Protein AF-A0A1W9W4S3-F1 (afdb_monomer)

Sequence (908 aa):
MMPVIQIVIPLYAILMWLYPSHFRHEFEMEMRDVFAEMVTNSAKDGYHALMIVCLRELWDLPKTLIREYWSSFNQHDIIFKGDNIMQFLADIQSGYNDPARLEELYQTARKANRLTEFKADLHACYQSASDNLLYTAWHYRLQADEQESERSKVNWKLAIPLAVITGLIFWLMTFEELSMTFSDGTPYLFPLWGIVGGIFVIAFLTIARKFQPVGQTSSTSMNGQDVRSTNKRAIAVIVGLVVLSLYAMIFAVIPHDRNYRNLIIPHLPLLAWIGVGISILGLRSYAKESFAFVVKSIELFILAGIYLIGGGVFIGITNGLFSTINVRIPQKIGLLLVAGGFGLVIILAVASAYNPLVKTTEQNFQHGLSKLISTMMRLLLPLTLMVLVIFTIFIIQPKNFWIPFSDRDALIVYNGMLFAIILLLMGAIPMYANDLSFDMRKMLRIGIMAVATLTILVSLYAMSATLYRTYLGTITMNRMAVIGWNTINISILAVLIYKQFRYGQEKWIESAQYAFGMGMYGYITWTVFVIVCTPFLFGNGFAEGWQKSYQRAAVPIATPMSDGGDPSTEGEGEVEDSRPVVRPTATPAVLTELPEGCPPNCQGIDLTGAYLYDANFEFANLARANLRNADLRHANLHNANLRLADLRGTNLENADMRGATFHESQIDHNTQLGTNLILWQIVNQNAEQRYLSRAVNLVEADLHGVNLRGADLSHVSLQKANLSSADLSGVNLNHVSLHETYIDEKTQIDDKWLLVWQIVNEGKSGRDLQGMDLSQTDLSNANLSNADLRRAILTDTNLSHANLYGADLRGAILAGPDSYNNREHIANLTHANLAGVKIDDTTQIDDKWRLVWEVVNHGAVGRDLSGKDLRQADMHAVDFSGALLIGTNLSGANLKDANLSNADLNGA

Nearest PDB structures (foldseek):
  4yc5-assembly1_A  TM=4.808E-01  e=1.623E-10  synthetic construct
  5dqa-assembly3_C-2  TM=3.385E-01  e=3.953E-11  synthetic construct
  5dns-assembly2_B-3  TM=3.697E-01  e=1.173E-08  synthetic construct
  5dqa-assembly1_B-2  TM=2.474E-01  e=5.626E-11  synthetic construct
  6uv7-assembly1_A  TM=7.829E-01  e=1.180E-03  Nostoc sp. PCC 7120 = FACHB-418

Foldseek 3Di:
DVVVVVPVVVVVVVVVVPDDPVPVPVVVVVVVVVVVVVVVVCPVPPPPDVVVVVCVVVDPDDPPVVVVVVVVVVPPPDDDDDDDDPQVLVQCVVCLPPLVSLVVSCVVCVVVVNNVRNLVSLVVVCVVCVVRPSSVVVNVVVVVVVCVVVAAPQPCVLLQVLLLVLLVVLLVQPDPVNFDAAPVRHGLCLLCNLLSLLLSQLVSLLVVQVPPDPPDDDVFFDDPVLSVVLNVLSVVLNVVLVVLVVLLSVLLNPNPPPPSVVLSSVLSNVSSVLSSVCSQANPDHALLLLLLSLLLVVQLVVQLVVQVVVLVVVLVVVCVVCVVVVHDDDPSVNSSSNRSSSSSSSSVSCSVQPDSGGGSLPGDCCDDSNVVQLVVLQVCLVVLLVVLVVVVVQCPPPVNVCCLLPDVVVLVVLLVVLVVLVSSLSSPQDSDPPSDDPVVLVVSLVSSLSSLVSSLVSLVSSLVSLVSCVVVDPDGLVSVLSNLSSVLSNQLSVQLNVQCVVVDSPCSRVSNSNSVSVSSVSVNVSSSCSSPVVCVCPVPCVSVVVVVVVVVVDDDDDDDDDDDDDDDDDDDDDDDDDDDDPDPPDDPPQCQDDPPPQVAELDLAEQALYEQDQHEHANHEPDNYENHLYECDQYECHLYEPHQYEQELYEHFQYENENYEHHNYHYDQNRHQFDPCVVVVVPPPDDDPDPQPRTHEHAQYECALAEQALHECDSYENALYEQELYECHNYHDQLYDLHNYHYDPNYHHDPLVVVLNCQRYVQDEAAECALHECDREECDCGAHANYECANYEQWNYEPALYEPHLYEQELYAQADPCCVPPVRTGYHCQNYHLENYDYDPNGHHDPLVVVLNCCQHPAQALHEQDCAENDRYACALGENANYEHALYHHHNYRCHNYHCHNYHNHND

Solvent-accessible surface area (backbone atoms only — not comparable to full-atom values): 48320 Å² total; per-residue (Å²): 115,71,74,57,56,71,50,48,56,61,50,48,57,52,52,66,70,73,52,66,82,87,58,53,64,64,54,53,52,59,51,50,54,58,50,54,55,50,56,67,63,52,73,80,71,84,73,65,73,66,56,57,56,52,43,56,79,74,46,94,69,72,74,67,65,58,55,61,57,56,61,65,59,77,74,75,84,85,84,88,78,85,90,79,84,84,56,51,45,62,59,52,60,73,31,73,88,36,69,67,56,50,51,51,51,50,54,50,26,53,77,68,72,40,46,67,57,46,49,52,32,48,47,52,49,24,72,75,39,68,85,38,65,65,43,47,53,48,51,53,49,53,52,51,51,50,60,57,67,73,64,67,84,60,60,56,88,58,40,54,61,53,12,51,52,40,4,52,51,40,29,54,51,66,35,66,95,77,25,64,56,44,101,84,68,50,45,66,50,55,54,46,53,33,42,56,53,25,48,53,45,44,48,50,44,52,53,60,50,71,68,59,70,92,84,74,83,55,99,65,51,68,51,75,67,57,53,55,54,33,48,55,40,36,53,53,38,49,53,50,52,52,53,52,48,53,54,45,47,59,56,44,66,42,90,88,33,69,66,60,37,65,56,43,46,71,45,34,36,51,51,18,51,49,38,42,48,38,26,73,63,42,93,87,54,56,30,60,44,45,29,34,45,51,52,51,46,53,48,36,53,50,45,30,48,53,50,48,51,54,49,51,51,52,52,50,51,48,54,51,54,34,51,73,72,73,45,82,79,53,67,74,58,53,42,35,57,53,38,15,45,54,31,25,35,60,37,50,23,44,51,74,74,53,68,66,58,43,52,56,70,70,53,85,56,82,52,70,68,43,32,51,50,30,51,49,29,49,65,45,44,64,56,50,38,51,51,52,50,53,48,52,59,53,41,72,36,82,86,47,54,52,46,51,62,74,38,67,67,53,46,52,54,52,55,53,48,53,55,52,50,53,51,34,54,57,38,41,55,68,93,52,85,84,81,54,57,73,67,57,52,53,53,50,52,53,50,53,50,52,41,44,53,54,47,42,54,54,47,52,54,55,47,49,28,53,48,50,48,38,70,79,46,73,81,43,73,68,58,52,53,51,51,53,55,50,51,47,53,43,49,28,43,49,48,27,52,54,41,40,68,73,54,41,84,87,46,38,60,63,41,41,38,35,24,57,18,52,40,49,58,50,54,53,54,47,53,52,42,57,62,65,46,44,60,58,53,67,67,67,54,50,58,58,56,56,50,63,53,47,72,74,65,65,75,84,81,81,79,84,83,86,86,84,89,87,90,86,79,90,79,93,85,90,82,93,84,91,78,84,85,74,78,81,89,59,80,80,66,70,41,73,62,81,63,93,66,31,81,54,56,29,59,56,38,83,39,49,49,16,61,36,61,62,35,81,35,61,57,15,31,31,31,42,16,34,31,32,46,12,35,31,32,45,13,34,30,34,46,13,33,31,34,46,14,34,37,38,40,16,32,32,31,44,17,39,32,34,46,16,34,31,37,56,19,43,48,33,60,62,24,34,42,33,74,76,59,81,66,59,61,79,74,52,92,79,65,85,91,68,86,73,88,62,47,16,33,32,36,49,14,36,34,37,46,20,43,36,48,45,19,48,40,36,52,21,38,35,37,44,14,32,38,30,43,12,34,37,44,70,41,40,55,44,51,24,37,53,43,66,43,41,70,44,98,63,33,40,60,45,70,63,58,50,49,52,36,48,44,51,59,67,53,59,58,52,45,85,39,62,57,39,77,45,50,32,30,48,40,50,60,17,38,39,27,45,16,35,31,33,43,14,34,29,32,41,14,33,33,31,49,12,36,31,38,47,13,32,35,39,43,12,33,27,29,44,96,62,41,91,83,44,85,83,33,44,40,39,54,47,42,20,38,49,44,62,45,42,72,48,95,63,32,35,62,51,71,53,60,49,51,49,38,48,34,52,65,72,36,32,64,58,35,82,43,54,62,38,71,47,52,28,33,52,37,61,58,26,41,30,35,42,12,35,28,38,45,14,39,50,62,75,35,40,57,58,77,37,39,58,58,76,37,41,57,60,72,69

Mean predicted aligned error: 20.85 Å

Secondary structure (DSSP, 8-state):
-HHHHHHHHHHHHHHHHHS-TTSHHHHHHHHHHHHHHHHHHGGGS---HHHHHHHHHHS---HHHHHHHHHHHTTSS----------HHHHHHHTTT-HHHHHHHHHHHHHTT-HHHHHHHHHHHHHH-TT-HHHHHHHHHHHHHHHHHTS----HHHHHHHHHHHHHHHHHTT-GGG-PBPTTS-BTTGGGHHHHHHHHHHHHHHHHHHT--TT---TTSPPHHHHHHHHHHHHHHHHHHHHHHHHHHHHHTSTT-HHHHHHHHHHHHHHHHHHHHHHHH-SS--HHHHHHHHHHHHHHHHHHHHHHHHHHHHHHHHHHHHHHTTPPPPHHHHHIIIIIHHHHHHHHHHHHH--TTS-GGGS--SSHHHHHHHHHHHHHHHHHHHHHHHHHHHHHSTTTTTHHHH-HHHHHHHHHHHHHHHHHHHHHS-SSGGGS-HHHHHHHHHHHHHHHHHHHHHHHHHHHHHHHHHHHS---HHHHHHHHHHHHHHHHHHHHHHHHHHHTTTSHHHHHHHHHHHHHHHHHHHHHHHHHHHHHHHHSSHHHHHHHHHTTT----PPPP-------------------------------SPPTTTTTB-TT-B-TT-B-TT-B-TT-B-TT-B-TT-B-TT-B-TT-B-TT-B-TT-B-TT-B-TT-B-TT-B--TT-B-S--HHHHHHH-TT-TT-TTTTS-B-TT-B-TT-B-TT-B-TT-B-TT-B-TT-EETT-B-TT-B-TT-B--TT-EE-HHHHHHHHHHHH--SS-B-TT-B-TT-B-TT-B-TT-B-TT-B-TT-B-TT-B-TT-B-TT-BSB-TTTTT-TTSB-B-TT-B-TT-B--TT-B--HHHHHHHHHHHH--TT-B-TT-B-TT-B-TT-B-TT-B-TT-B-TT-B-TT-B-TT-B-TT-

pLDDT: mean 75.98, std 19.8, range [22.36, 97.19]

Structure (mmCIF, N/CA/C/O backbone):
data_AF-A0A1W9W4S3-F1
#
_entry.id   AF-A0A1W9W4S3-F1
#
loop_
_atom_site.group_PDB
_atom_site.id
_atom_site.type_symbol
_atom_site.label_atom_id
_atom_site.label_alt_id
_atom_site.label_comp_id
_atom_site.label_asym_id
_atom_site.label_entity_id
_atom_site.label_seq_id
_atom_site.pdbx_PDB_ins_code
_atom_site.Cartn_x
_atom_site.Cartn_y
_atom_site.Cartn_z
_atom_site.occupancy
_atom_site.B_iso_or_equiv
_atom_site.auth_seq_id
_atom_site.auth_comp_id
_atom_site.auth_asym_id
_atom_site.auth_atom_id
_atom_site.pdbx_PDB_model_num
ATOM 1 N N . MET A 1 1 ? 19.882 -32.090 31.567 1.00 41.56 1 MET A N 1
ATOM 2 C CA . MET A 1 1 ? 19.699 -33.261 30.675 1.00 41.56 1 MET A CA 1
ATOM 3 C C . MET A 1 1 ? 18.283 -33.412 30.101 1.00 41.56 1 MET A C 1
ATOM 5 O O . MET A 1 1 ? 18.171 -33.811 28.952 1.00 41.56 1 MET A O 1
ATOM 9 N N . MET A 1 2 ? 17.208 -33.039 30.813 1.00 28.84 2 MET A N 1
ATOM 10 C CA . MET A 1 2 ? 15.819 -33.096 30.297 1.00 28.84 2 MET A CA 1
ATOM 11 C C . MET A 1 2 ? 15.535 -32.332 28.973 1.00 28.84 2 MET A C 1
ATOM 13 O O . MET A 1 2 ? 14.768 -32.853 28.166 1.00 28.84 2 MET A O 1
ATOM 17 N N . PRO A 1 3 ? 16.157 -31.163 28.684 1.00 42.09 3 PRO A N 1
ATOM 18 C CA . PRO A 1 3 ? 15.907 -30.440 27.429 1.00 42.09 3 PRO A CA 1
ATOM 19 C C . PRO A 1 3 ? 16.461 -31.154 26.190 1.00 42.09 3 PRO A C 1
ATOM 21 O O . PRO A 1 3 ? 15.891 -31.058 25.112 1.00 42.09 3 PRO A O 1
ATOM 24 N N . VAL A 1 4 ? 17.556 -31.905 26.346 1.00 37.12 4 VAL A N 1
ATOM 25 C CA . VAL A 1 4 ? 18.219 -32.607 25.236 1.00 37.12 4 VAL A CA 1
ATOM 26 C C . VAL A 1 4 ? 17.385 -33.815 24.801 1.00 37.12 4 VAL A C 1
ATOM 28 O O . VAL A 1 4 ? 17.177 -34.032 23.614 1.00 37.12 4 VAL A O 1
ATOM 31 N N . ILE A 1 5 ? 16.794 -34.544 25.751 1.00 40.75 5 ILE A N 1
ATOM 32 C CA . ILE A 1 5 ? 15.990 -35.747 25.478 1.00 40.75 5 ILE A CA 1
ATOM 33 C C . ILE A 1 5 ? 14.654 -35.404 24.785 1.00 40.75 5 ILE A C 1
ATOM 35 O O . ILE A 1 5 ? 14.216 -36.137 23.901 1.00 40.75 5 ILE A O 1
ATOM 39 N N . GLN A 1 6 ? 14.032 -34.264 25.120 1.00 42.81 6 GLN A N 1
ATOM 40 C CA . GLN A 1 6 ? 12.791 -33.800 24.474 1.00 42.81 6 GLN A CA 1
ATOM 41 C C . GLN A 1 6 ? 12.985 -33.333 23.024 1.00 42.81 6 GLN A C 1
ATOM 43 O O . GLN A 1 6 ? 12.017 -33.297 22.268 1.00 42.81 6 GLN A O 1
ATOM 48 N N . ILE A 1 7 ? 14.217 -33.001 22.633 1.00 42.34 7 ILE A N 1
ATOM 49 C CA . ILE A 1 7 ? 14.563 -32.583 21.269 1.00 42.34 7 ILE A CA 1
ATOM 50 C C . ILE A 1 7 ? 15.060 -33.780 20.452 1.00 42.34 7 ILE A C 1
ATOM 52 O O . ILE A 1 7 ? 14.670 -33.937 19.299 1.00 42.34 7 ILE A O 1
ATOM 56 N N . VAL A 1 8 ? 15.869 -34.659 21.048 1.00 44.59 8 VAL A N 1
ATOM 57 C CA . VAL A 1 8 ? 16.523 -35.767 20.336 1.00 44.59 8 VAL A CA 1
ATOM 58 C C . VAL A 1 8 ? 15.534 -36.854 19.902 1.00 44.59 8 VAL A C 1
ATOM 60 O O . VAL A 1 8 ? 15.685 -37.384 18.809 1.00 44.59 8 VAL A O 1
ATOM 63 N N . ILE A 1 9 ? 14.488 -37.156 20.682 1.00 46.19 9 ILE A N 1
ATOM 64 C CA . ILE A 1 9 ? 13.531 -38.232 20.346 1.00 46.19 9 ILE A CA 1
ATOM 65 C C . ILE A 1 9 ? 12.656 -37.889 19.118 1.00 46.19 9 ILE A C 1
ATOM 67 O O . ILE A 1 9 ? 12.573 -38.714 18.204 1.00 46.19 9 ILE A O 1
ATOM 71 N N . PRO A 1 10 ? 12.045 -36.690 19.013 1.00 44.81 10 PRO A N 1
ATOM 72 C CA . PRO A 1 10 ? 11.339 -36.288 17.795 1.00 44.81 10 PRO A CA 1
ATOM 73 C C . PRO A 1 10 ? 12.281 -36.130 16.597 1.00 44.81 10 PRO A C 1
ATOM 75 O O . PRO A 1 10 ? 11.927 -36.524 15.489 1.00 44.81 10 PRO A O 1
ATOM 78 N N . LEU A 1 11 ? 13.493 -35.600 16.814 1.00 41.50 11 LEU A N 1
ATOM 79 C CA . LEU A 1 11 ? 14.495 -35.430 15.759 1.00 41.50 11 LEU A CA 1
ATOM 80 C C . LEU A 1 11 ? 14.971 -36.786 15.207 1.00 41.50 11 LEU A C 1
ATOM 82 O O . LEU A 1 11 ? 15.118 -36.926 13.999 1.00 41.50 11 LEU A O 1
ATOM 86 N N . TYR A 1 12 ? 15.125 -37.801 16.065 1.00 47.56 12 TYR A N 1
ATOM 87 C CA . TYR A 1 12 ? 15.447 -39.183 15.689 1.00 47.56 12 TYR A CA 1
ATOM 88 C C . TYR A 1 12 ? 14.329 -39.832 14.861 1.00 47.56 12 TYR A C 1
ATOM 90 O O . TYR A 1 12 ? 14.602 -40.440 13.828 1.00 47.56 12 TYR A O 1
ATOM 98 N N . ALA A 1 13 ? 13.063 -39.637 15.249 1.00 50.16 13 ALA A N 1
ATOM 99 C CA . ALA A 1 13 ? 11.910 -40.128 14.489 1.00 50.16 13 ALA A CA 1
ATOM 100 C C . ALA A 1 13 ? 11.792 -39.462 13.103 1.00 50.16 13 ALA A C 1
ATOM 102 O O . ALA A 1 13 ? 11.450 -40.120 12.121 1.00 50.16 13 ALA A O 1
ATOM 103 N N . ILE A 1 14 ? 12.125 -38.171 13.012 1.00 46.53 14 ILE A N 1
ATOM 104 C CA . ILE A 1 14 ? 12.140 -37.405 11.758 1.00 46.53 14 ILE A CA 1
ATOM 105 C C . ILE A 1 14 ? 13.328 -37.819 10.869 1.00 46.53 14 ILE A C 1
ATOM 107 O O . ILE A 1 14 ? 13.152 -38.010 9.667 1.00 46.53 14 ILE A O 1
ATOM 111 N N . LEU A 1 15 ? 14.517 -38.035 11.443 1.00 43.41 15 LEU A N 1
ATOM 112 C CA . LEU A 1 15 ? 15.711 -38.505 10.723 1.00 43.41 15 LEU A CA 1
ATOM 113 C C . LEU A 1 15 ? 15.539 -39.934 10.182 1.00 43.41 15 LEU A C 1
ATOM 115 O O . LEU A 1 15 ? 15.899 -40.200 9.036 1.00 43.41 15 LEU A O 1
ATOM 119 N N . MET A 1 16 ? 14.906 -40.828 10.948 1.00 47.41 16 MET A N 1
ATOM 120 C CA . MET A 1 16 ? 14.548 -42.186 10.508 1.00 47.41 16 MET A CA 1
ATOM 121 C C . MET A 1 16 ? 13.532 -42.193 9.354 1.00 47.41 16 MET A C 1
ATOM 123 O O . MET A 1 16 ? 13.544 -43.114 8.532 1.00 47.41 16 MET A O 1
ATOM 127 N N . TRP A 1 17 ? 12.669 -41.174 9.269 1.00 48.06 17 TRP A N 1
ATOM 128 C CA . TRP A 1 17 ? 11.687 -41.019 8.190 1.00 48.06 17 TRP A CA 1
ATOM 129 C C . TRP A 1 17 ? 12.293 -40.440 6.898 1.00 48.06 17 TRP A C 1
ATOM 131 O O . TRP A 1 17 ? 11.818 -40.761 5.813 1.00 48.06 17 TRP A O 1
ATOM 141 N N . LEU A 1 18 ? 13.366 -39.646 7.000 1.00 41.56 18 LEU A N 1
ATOM 142 C CA . LEU A 1 18 ? 14.014 -38.973 5.864 1.00 41.56 18 LEU A CA 1
ATOM 143 C C . LEU A 1 18 ? 15.120 -39.794 5.162 1.00 41.56 18 LEU A C 1
ATOM 145 O O . LEU A 1 18 ? 15.451 -39.474 4.022 1.00 41.56 18 LEU A O 1
ATOM 149 N N . TYR A 1 19 ? 15.691 -40.834 5.789 1.00 47.09 19 TYR A N 1
ATOM 150 C CA . TYR A 1 19 ? 16.820 -41.601 5.221 1.00 47.09 19 TYR A CA 1
ATOM 151 C C . TYR A 1 19 ? 16.412 -42.886 4.455 1.00 47.09 19 TYR A C 1
ATOM 153 O O . TYR A 1 19 ? 15.537 -43.626 4.917 1.00 47.09 19 TYR A O 1
ATOM 161 N N . PRO A 1 20 ? 17.081 -43.223 3.327 1.00 51.09 20 PRO A N 1
ATOM 162 C CA . PRO A 1 20 ? 16.894 -44.489 2.609 1.00 51.09 20 PRO A CA 1
ATOM 163 C C . PRO A 1 20 ? 17.232 -45.730 3.457 1.00 51.09 20 PRO A C 1
ATOM 165 O O . PRO A 1 20 ? 18.168 -45.725 4.256 1.00 51.09 20 PRO A O 1
ATOM 168 N N . SER A 1 21 ? 16.505 -46.833 3.244 1.00 55.88 21 SER A N 1
ATOM 169 C CA . SER A 1 21 ? 16.501 -48.037 4.100 1.00 55.88 21 SER A CA 1
ATOM 170 C C . SER A 1 21 ? 17.853 -48.734 4.320 1.00 55.88 21 SER A C 1
ATOM 172 O O . SER A 1 21 ? 18.000 -49.441 5.313 1.00 55.88 21 SER A O 1
ATOM 174 N N . HIS A 1 22 ? 18.842 -48.534 3.447 1.00 53.22 22 HIS A N 1
ATOM 175 C CA . HIS A 1 22 ? 20.157 -49.180 3.532 1.00 53.22 22 HIS A CA 1
ATOM 176 C C . HIS A 1 22 ? 21.131 -48.499 4.513 1.00 53.22 22 HIS A C 1
ATOM 178 O O . HIS A 1 22 ? 22.093 -49.138 4.920 1.00 53.22 22 HIS A O 1
ATOM 184 N N . PHE A 1 23 ? 20.860 -47.262 4.955 1.00 47.19 23 PHE A N 1
ATOM 185 C CA . PHE A 1 23 ? 21.685 -46.541 5.943 1.00 47.19 23 PHE A CA 1
ATOM 186 C C . PHE A 1 23 ? 21.201 -46.685 7.400 1.00 47.19 23 PHE A C 1
ATOM 188 O O . PHE A 1 23 ? 21.887 -46.248 8.321 1.00 47.19 23 PHE A O 1
ATOM 195 N N . ARG A 1 24 ? 20.035 -47.309 7.648 1.00 55.25 24 ARG A N 1
ATOM 196 C CA . ARG A 1 24 ? 19.474 -47.433 9.012 1.00 55.25 24 ARG A CA 1
ATOM 197 C C . ARG A 1 24 ? 20.296 -48.330 9.936 1.00 55.25 24 ARG A C 1
ATOM 199 O O . ARG A 1 24 ? 20.345 -48.067 11.128 1.00 55.25 24 ARG A O 1
ATOM 206 N N . HIS A 1 25 ? 20.932 -49.370 9.401 1.00 54.03 25 HIS A N 1
ATOM 207 C CA . HIS A 1 25 ? 21.524 -50.420 10.232 1.00 54.03 25 HIS A CA 1
ATOM 208 C C . HIS A 1 25 ? 22.895 -50.042 10.820 1.00 54.03 25 HIS A C 1
ATOM 210 O O . HIS A 1 25 ? 23.175 -50.373 11.968 1.00 54.03 25 HIS A O 1
ATOM 216 N N . GLU A 1 26 ? 23.726 -49.302 10.075 1.00 52.53 26 GLU A N 1
ATOM 217 C CA . GLU A 1 26 ? 24.986 -48.748 10.603 1.00 52.53 26 GLU A CA 1
ATOM 218 C C . GLU A 1 26 ? 24.724 -47.662 11.655 1.00 52.53 26 GLU A C 1
ATOM 220 O O . GLU A 1 26 ? 25.333 -47.675 12.723 1.00 52.53 26 GLU A O 1
ATOM 225 N N . PHE A 1 27 ? 23.746 -46.784 11.404 1.00 50.78 27 PHE A N 1
ATOM 226 C CA . PHE A 1 27 ? 23.392 -45.696 12.320 1.00 50.78 27 PHE A CA 1
ATOM 227 C C . PHE A 1 27 ? 22.728 -46.195 13.620 1.00 50.78 27 PHE A C 1
ATOM 229 O O . PHE A 1 27 ? 22.948 -45.628 14.691 1.00 50.78 27 PHE A O 1
ATOM 236 N N . GLU A 1 28 ? 21.947 -47.283 13.560 1.00 53.88 28 GLU A N 1
ATOM 237 C CA . GLU A 1 28 ? 21.389 -47.947 14.749 1.00 53.88 28 GLU A CA 1
ATOM 238 C C . GLU A 1 28 ? 22.474 -48.546 15.655 1.00 53.88 28 GLU A C 1
ATOM 240 O O . GLU A 1 28 ? 22.316 -48.520 16.876 1.00 53.88 28 GLU A O 1
ATOM 245 N N . MET A 1 29 ? 23.571 -49.065 15.089 1.00 53.41 29 MET A N 1
ATOM 246 C CA . MET A 1 29 ? 24.669 -49.634 15.878 1.00 53.41 29 MET A CA 1
ATOM 247 C C . MET A 1 29 ? 25.484 -48.553 16.597 1.00 53.41 29 MET A C 1
ATOM 249 O O . MET A 1 29 ? 25.674 -48.668 17.807 1.00 53.41 29 MET A O 1
ATOM 253 N N . GLU A 1 30 ? 25.878 -47.474 15.911 1.00 48.91 30 GLU A N 1
ATOM 254 C CA . GLU A 1 30 ? 26.620 -46.362 16.537 1.00 48.91 30 GLU A CA 1
ATOM 255 C C . GLU A 1 30 ? 25.823 -45.687 17.664 1.00 48.91 30 GLU A C 1
ATOM 257 O O . GLU A 1 30 ? 26.357 -45.397 18.735 1.00 48.91 30 GLU A O 1
ATOM 262 N N . MET A 1 31 ? 24.517 -45.480 17.470 1.00 46.91 31 MET A N 1
ATOM 263 C CA . MET A 1 31 ? 23.669 -44.846 18.486 1.00 46.91 31 MET A CA 1
ATOM 264 C C . MET A 1 31 ? 23.434 -45.740 19.707 1.00 46.91 31 MET A C 1
ATOM 266 O O . MET A 1 31 ? 23.244 -45.227 20.813 1.00 46.91 31 MET A O 1
ATOM 270 N N . ARG A 1 32 ? 23.463 -47.067 19.544 1.00 51.47 32 ARG A N 1
ATOM 271 C CA . ARG A 1 32 ? 23.285 -48.018 20.648 1.00 51.47 32 ARG A CA 1
ATOM 272 C C . ARG A 1 32 ? 24.457 -47.977 21.628 1.00 51.47 32 ARG A C 1
ATOM 274 O O . ARG A 1 32 ? 24.219 -48.024 22.835 1.00 51.47 32 ARG A O 1
ATOM 281 N N . ASP A 1 33 ? 25.677 -47.813 21.126 1.00 50.28 33 ASP A N 1
ATOM 282 C CA . ASP A 1 33 ? 26.883 -47.705 21.954 1.00 50.28 33 ASP A CA 1
ATOM 283 C C . ASP A 1 33 ? 26.945 -46.359 22.695 1.00 50.28 33 ASP A C 1
ATOM 285 O O . ASP A 1 33 ? 27.184 -46.330 23.905 1.00 50.28 33 ASP A O 1
ATOM 289 N N . VAL A 1 34 ? 26.585 -45.256 22.026 1.00 48.59 34 VAL A N 1
ATOM 290 C CA . VAL A 1 34 ? 26.483 -43.920 22.652 1.00 48.59 34 VAL A CA 1
ATOM 291 C C . VAL A 1 34 ? 25.423 -43.894 23.764 1.00 48.59 34 VAL A C 1
ATOM 293 O O . VAL A 1 34 ? 25.631 -43.303 24.828 1.00 48.59 34 VAL A O 1
ATOM 296 N N . PHE A 1 35 ? 24.282 -44.560 23.562 1.00 49.28 35 PHE A N 1
ATOM 297 C CA . PHE A 1 35 ? 23.238 -44.658 24.587 1.00 49.28 35 PHE A CA 1
ATOM 298 C C . PHE A 1 35 ? 23.622 -45.593 25.741 1.00 49.28 35 PHE A C 1
ATOM 300 O O . PHE A 1 35 ? 23.278 -45.300 26.889 1.00 49.28 35 PHE A O 1
ATOM 307 N N . ALA A 1 36 ? 24.357 -46.678 25.477 1.00 48.75 36 ALA A N 1
ATOM 308 C CA . ALA A 1 36 ? 24.876 -47.560 26.521 1.00 48.75 36 ALA A CA 1
ATOM 309 C C . ALA A 1 36 ? 25.869 -46.830 27.446 1.00 48.75 36 ALA A C 1
ATOM 311 O O . ALA A 1 36 ? 25.821 -47.021 28.663 1.00 48.75 36 ALA A O 1
ATOM 312 N N . GLU A 1 37 ? 26.700 -45.943 26.892 1.00 48.31 37 GLU A N 1
ATOM 313 C CA . GLU A 1 37 ? 27.645 -45.102 27.638 1.00 48.31 37 GLU A CA 1
ATOM 314 C C . GLU A 1 37 ? 26.952 -43.966 28.425 1.00 48.31 37 GLU A C 1
ATOM 316 O O . GLU A 1 37 ? 27.364 -43.607 29.533 1.00 48.31 37 GLU A O 1
ATOM 321 N N . MET A 1 38 ? 25.841 -43.423 27.911 1.00 44.66 38 MET A N 1
ATOM 322 C CA . MET A 1 38 ? 25.015 -42.455 28.649 1.00 44.66 38 MET A CA 1
ATOM 323 C C . MET A 1 38 ? 24.297 -43.078 29.855 1.00 44.66 38 MET A C 1
ATOM 325 O O . MET A 1 38 ? 24.199 -42.437 30.905 1.00 44.66 38 MET A O 1
ATOM 329 N N . VAL A 1 39 ? 23.803 -44.313 29.728 1.00 48.69 39 VAL A N 1
ATOM 330 C CA . VAL A 1 39 ? 23.065 -45.012 30.797 1.00 48.69 39 VAL A CA 1
ATOM 331 C C . VAL A 1 39 ? 23.985 -45.410 31.955 1.00 48.69 39 VAL A C 1
ATOM 333 O O . VAL A 1 39 ? 23.594 -45.290 33.118 1.00 48.69 39 VAL A O 1
ATOM 336 N N . THR A 1 40 ? 25.224 -45.826 31.678 1.00 49.72 40 THR A N 1
ATOM 337 C CA . THR A 1 40 ? 26.224 -46.102 32.725 1.00 49.72 40 THR A CA 1
ATOM 338 C C . THR A 1 40 ? 26.670 -44.835 33.453 1.00 49.72 40 THR A C 1
ATOM 340 O O . THR A 1 40 ? 26.860 -44.873 34.670 1.00 49.72 40 THR A O 1
ATOM 343 N N . ASN A 1 41 ? 26.756 -43.694 32.762 1.00 44.56 41 ASN A N 1
ATOM 344 C CA . ASN A 1 41 ? 27.121 -42.418 33.383 1.00 44.56 41 ASN A CA 1
ATOM 345 C C . ASN A 1 41 ? 25.985 -41.773 34.203 1.00 44.56 41 ASN A C 1
ATOM 347 O O . ASN A 1 41 ? 26.264 -41.125 35.212 1.00 44.56 41 ASN A O 1
ATOM 351 N N . SER A 1 42 ? 24.709 -41.981 33.853 1.00 44.50 42 SER A N 1
ATOM 352 C CA . SER A 1 42 ? 23.575 -41.395 34.594 1.00 44.50 42 SER A CA 1
ATOM 353 C C . SER A 1 42 ? 23.188 -42.150 35.873 1.00 44.50 42 SER A C 1
ATOM 355 O O . SER A 1 42 ? 22.324 -41.690 36.619 1.00 44.50 42 SER A O 1
ATOM 357 N N . ALA A 1 43 ? 23.797 -43.310 36.146 1.00 41.28 43 ALA A N 1
ATOM 358 C CA . ALA A 1 43 ? 23.518 -44.123 37.333 1.00 41.28 43 ALA A CA 1
ATOM 359 C C . ALA A 1 43 ? 23.939 -43.456 38.664 1.00 41.28 43 ALA A C 1
ATOM 361 O O . ALA A 1 43 ? 23.642 -43.993 39.729 1.00 41.28 43 ALA A O 1
ATOM 362 N N . LYS A 1 44 ? 24.594 -42.285 38.623 1.00 43.69 44 LYS A N 1
ATOM 363 C CA . LYS A 1 44 ? 25.015 -41.517 39.808 1.00 43.69 44 LYS A CA 1
ATOM 364 C C . LYS A 1 44 ? 24.039 -40.417 40.265 1.00 43.69 44 LYS A C 1
ATOM 366 O O . LYS A 1 44 ? 24.156 -39.996 41.409 1.00 43.69 44 LYS A O 1
ATOM 371 N N . ASP A 1 45 ? 23.050 -40.018 39.453 1.00 38.69 45 ASP A N 1
ATOM 372 C CA . ASP A 1 45 ? 22.290 -38.765 39.677 1.00 38.69 45 ASP A CA 1
ATOM 373 C C . ASP A 1 45 ? 20.768 -38.918 39.919 1.00 38.69 45 ASP A C 1
ATOM 375 O O . ASP A 1 45 ? 20.017 -37.952 39.807 1.00 38.69 45 ASP A O 1
ATOM 379 N N . GLY A 1 46 ? 20.268 -40.100 40.294 1.00 43.06 46 GLY A N 1
ATOM 380 C CA . GLY A 1 46 ? 18.946 -40.213 40.939 1.00 43.06 46 GLY A CA 1
ATOM 381 C C . GLY A 1 46 ? 17.695 -39.988 40.066 1.00 43.06 46 GLY A C 1
ATOM 382 O O . GLY A 1 46 ? 16.611 -39.774 40.605 1.00 43.06 46 GLY A O 1
ATOM 383 N N . TYR A 1 47 ? 17.777 -40.083 38.735 1.00 48.00 47 TYR A N 1
ATOM 384 C CA . TYR A 1 47 ? 16.615 -39.973 37.830 1.00 48.00 47 TYR A CA 1
ATOM 385 C C . TYR A 1 47 ? 16.192 -41.341 37.266 1.00 48.00 47 TYR A C 1
ATOM 387 O O . TYR A 1 47 ? 16.456 -41.653 36.107 1.00 48.00 47 TYR A O 1
ATOM 395 N N . HIS A 1 48 ? 15.531 -42.183 38.069 1.00 47.47 48 HIS A N 1
ATOM 396 C CA . HIS A 1 48 ? 15.357 -43.606 37.718 1.00 47.47 48 HIS A CA 1
ATOM 397 C C . HIS A 1 48 ? 13.984 -44.014 37.142 1.00 47.47 48 HIS A C 1
ATOM 399 O O . HIS A 1 48 ? 13.916 -44.968 36.371 1.00 47.47 48 HIS A O 1
ATOM 405 N N . ALA A 1 49 ? 12.886 -43.305 37.429 1.00 40.19 49 ALA A N 1
ATOM 406 C CA . ALA A 1 49 ? 11.546 -43.803 37.076 1.00 40.19 49 ALA A CA 1
ATOM 407 C C . ALA A 1 49 ? 11.149 -43.601 35.598 1.00 40.19 49 ALA A C 1
ATOM 409 O O . ALA A 1 49 ? 10.512 -44.469 35.007 1.00 40.19 49 ALA A O 1
ATOM 410 N N . LEU A 1 50 ? 11.532 -42.478 34.978 1.00 41.19 50 LEU A N 1
ATOM 411 C CA . LEU A 1 50 ? 11.111 -42.157 33.605 1.00 41.19 50 LEU A CA 1
ATOM 412 C C . LEU A 1 50 ? 11.956 -42.885 32.544 1.00 41.19 50 LEU A C 1
ATOM 414 O O . LEU A 1 50 ? 11.447 -43.260 31.492 1.00 41.19 50 LEU A O 1
ATOM 418 N N . MET A 1 51 ? 13.237 -43.126 32.839 1.00 43.91 51 MET A N 1
ATOM 419 C CA . MET A 1 51 ? 14.187 -43.745 31.909 1.00 43.91 51 MET A CA 1
ATOM 420 C C . MET A 1 51 ? 13.880 -45.232 31.675 1.00 43.91 51 MET A C 1
ATOM 422 O O . MET A 1 51 ? 13.924 -45.699 30.543 1.00 43.91 51 MET A O 1
ATOM 426 N N . ILE A 1 52 ? 13.477 -45.955 32.727 1.00 46.31 52 ILE A N 1
ATOM 427 C CA . ILE A 1 52 ? 13.098 -47.378 32.658 1.00 46.31 52 ILE A CA 1
ATOM 428 C C . ILE A 1 52 ? 11.772 -47.565 31.901 1.00 46.31 52 ILE A C 1
ATOM 430 O O . ILE A 1 52 ? 11.602 -48.550 31.185 1.00 46.31 52 ILE A O 1
ATOM 434 N N . VAL A 1 53 ? 10.843 -46.605 32.005 1.00 46.03 53 VAL A N 1
ATOM 435 C CA . VAL A 1 53 ? 9.578 -46.624 31.249 1.00 46.03 53 VAL A CA 1
ATOM 436 C C . VAL A 1 53 ? 9.819 -46.349 29.763 1.00 46.03 53 VAL A C 1
ATOM 438 O O . VAL A 1 53 ? 9.243 -47.045 28.932 1.00 46.03 53 VAL A O 1
ATOM 441 N N . CYS A 1 54 ? 10.720 -45.423 29.418 1.00 44.94 54 CYS A N 1
ATOM 442 C CA . CYS A 1 54 ? 11.118 -45.201 28.024 1.00 44.94 54 CYS A CA 1
ATOM 443 C C . CYS A 1 54 ? 11.884 -46.397 27.431 1.00 44.94 54 CYS A C 1
ATOM 445 O O . CYS A 1 54 ? 11.668 -46.740 26.274 1.00 44.94 54 CYS A O 1
ATOM 447 N N . LEU A 1 55 ? 12.731 -47.073 28.219 1.00 43.62 55 LEU A N 1
ATOM 448 C CA . LEU A 1 55 ? 13.453 -48.273 27.776 1.00 43.62 55 LEU A CA 1
ATOM 449 C C . LEU A 1 55 ? 12.520 -49.472 27.542 1.00 43.62 55 LEU A C 1
ATOM 451 O O . LEU A 1 55 ? 12.779 -50.257 26.640 1.00 43.62 55 LEU A O 1
ATOM 455 N N . ARG A 1 56 ? 11.406 -49.580 28.280 1.00 40.62 56 ARG A N 1
ATOM 456 C CA . ARG A 1 56 ? 10.387 -50.631 28.093 1.00 40.62 56 ARG A CA 1
ATOM 457 C C . ARG A 1 56 ? 9.635 -50.528 26.760 1.00 40.62 56 ARG A C 1
ATOM 459 O O . ARG A 1 56 ? 9.219 -51.554 26.238 1.00 40.62 56 ARG A O 1
ATOM 466 N N . GLU A 1 57 ? 9.429 -49.317 26.247 1.00 47.66 57 GLU A N 1
ATOM 467 C CA . GLU A 1 57 ? 8.747 -49.084 24.960 1.00 47.66 57 GLU A CA 1
ATOM 468 C C . GLU A 1 57 ? 9.700 -49.231 23.760 1.00 47.66 57 GLU A C 1
ATOM 470 O O . GLU A 1 57 ? 9.248 -49.509 22.654 1.00 47.66 57 GLU A O 1
ATOM 475 N N . LEU A 1 58 ? 11.014 -49.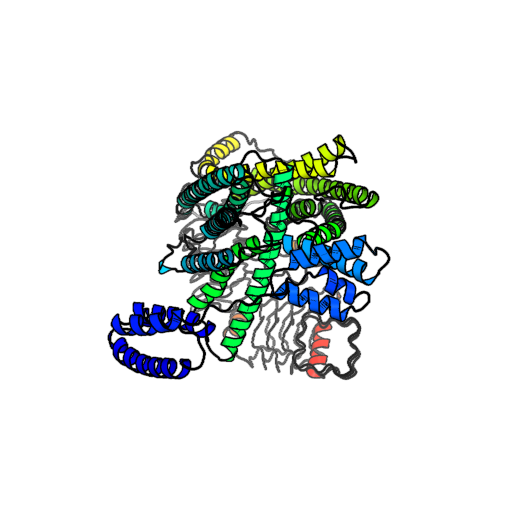074 23.974 1.00 43.09 58 LEU A N 1
ATOM 476 C CA . LEU A 1 58 ? 12.027 -49.118 22.912 1.00 43.09 58 LEU A CA 1
ATOM 477 C C . LEU A 1 58 ? 12.801 -50.448 22.818 1.00 43.09 58 LEU A C 1
ATOM 479 O O . LEU A 1 58 ? 13.243 -50.786 21.725 1.00 43.09 58 LEU A O 1
ATOM 483 N N . TRP A 1 59 ? 12.955 -51.221 23.903 1.00 49.00 59 TRP A N 1
ATOM 484 C CA . TRP A 1 59 ? 13.642 -52.523 23.881 1.00 49.00 59 TRP A CA 1
ATOM 485 C C . TRP A 1 59 ? 13.100 -53.492 24.953 1.00 49.00 59 TRP A C 1
ATOM 487 O O . TRP A 1 59 ? 13.140 -53.208 26.149 1.00 49.00 59 TRP A O 1
ATOM 497 N N . ASP A 1 60 ? 12.627 -54.668 24.524 1.00 46.84 60 ASP A N 1
ATOM 498 C CA . ASP A 1 60 ? 12.042 -55.741 25.352 1.00 46.84 60 ASP A CA 1
ATOM 499 C C . ASP A 1 60 ? 12.995 -56.256 26.461 1.00 46.84 60 ASP A C 1
ATOM 501 O O . ASP A 1 60 ? 13.737 -57.226 26.288 1.00 46.84 60 ASP A O 1
ATOM 505 N N . LEU A 1 61 ? 12.974 -55.627 27.640 1.00 43.59 61 LEU A N 1
ATOM 506 C CA . LEU A 1 61 ? 13.730 -56.069 28.819 1.00 43.59 61 LEU A CA 1
ATOM 507 C C . LEU A 1 61 ? 12.918 -57.047 29.708 1.00 43.59 61 LEU A C 1
ATOM 509 O O . LEU A 1 61 ? 11.721 -56.831 29.932 1.00 43.59 61 LEU A O 1
ATOM 513 N N . PRO A 1 62 ? 13.536 -58.107 30.282 1.00 48.19 62 PRO A N 1
ATOM 514 C CA . PRO A 1 62 ? 12.826 -59.124 31.067 1.00 48.19 62 PRO A CA 1
ATOM 515 C C . PRO A 1 62 ? 12.236 -58.601 32.389 1.00 48.19 62 PRO A C 1
ATOM 517 O O . PRO A 1 62 ? 12.901 -57.939 33.185 1.00 48.19 62 PRO A O 1
ATOM 520 N N . LYS A 1 63 ? 10.987 -58.993 32.680 1.00 44.78 63 LYS A N 1
ATOM 521 C CA . LYS A 1 63 ? 10.175 -58.535 33.832 1.00 44.78 63 LYS A CA 1
ATOM 522 C C . LYS A 1 63 ? 10.753 -58.851 35.225 1.00 44.78 63 LYS A C 1
ATOM 524 O O . LYS A 1 63 ? 10.268 -58.299 36.211 1.00 44.78 63 LYS A O 1
ATOM 529 N N . THR A 1 64 ? 11.737 -59.741 35.331 1.00 45.44 64 THR A N 1
ATOM 530 C CA . THR A 1 64 ? 12.317 -60.191 36.609 1.00 45.44 64 THR A CA 1
ATOM 531 C C . THR A 1 64 ? 13.184 -59.119 37.271 1.00 45.44 64 THR A C 1
ATOM 533 O O . THR A 1 64 ? 13.036 -58.896 38.469 1.00 45.44 64 THR A O 1
ATOM 536 N N . LEU A 1 65 ? 13.977 -58.374 36.493 1.00 46.03 65 LEU A N 1
ATOM 537 C CA . LEU A 1 65 ? 14.866 -57.319 37.006 1.00 46.03 65 LEU A CA 1
ATOM 538 C C . LEU A 1 65 ? 14.098 -56.135 37.619 1.00 46.03 65 LEU A C 1
ATOM 540 O O . LEU A 1 65 ? 14.513 -55.552 38.616 1.00 46.03 65 LEU A O 1
ATOM 544 N N . ILE A 1 66 ? 12.932 -55.812 37.050 1.00 48.47 66 ILE A N 1
ATOM 545 C CA . ILE A 1 66 ? 12.064 -54.727 37.530 1.00 48.47 66 ILE A CA 1
ATOM 546 C C . ILE A 1 66 ? 11.487 -55.071 38.909 1.00 48.47 66 ILE A C 1
ATOM 548 O O . ILE A 1 66 ? 11.318 -54.187 39.742 1.00 48.47 66 ILE A O 1
ATOM 552 N N . ARG A 1 67 ? 11.201 -56.352 39.173 1.00 41.91 67 ARG A N 1
ATOM 553 C CA . ARG A 1 67 ? 10.534 -56.791 40.405 1.00 41.91 67 ARG A CA 1
ATOM 554 C C . ARG A 1 67 ? 11.463 -56.774 41.620 1.00 41.91 67 ARG A C 1
ATOM 556 O O . ARG A 1 67 ? 11.010 -56.403 42.699 1.00 41.91 67 ARG A O 1
ATOM 563 N N . GLU A 1 68 ? 12.740 -57.115 41.439 1.00 43.78 68 GLU A N 1
ATOM 564 C CA . GLU A 1 68 ? 13.756 -56.991 42.496 1.00 43.78 68 GLU A CA 1
ATOM 565 C C . GLU A 1 68 ? 14.016 -55.521 42.852 1.00 43.78 68 GLU A C 1
ATOM 567 O O . GLU A 1 68 ? 13.999 -55.171 44.032 1.00 43.78 68 GLU A O 1
ATOM 572 N N . TYR A 1 69 ? 14.119 -54.633 41.857 1.00 40.41 69 TYR A N 1
ATOM 573 C CA . TYR A 1 69 ? 14.358 -53.201 42.087 1.00 40.41 69 TYR A CA 1
ATOM 574 C C . TYR A 1 69 ? 13.164 -52.466 42.711 1.00 40.41 69 TYR A C 1
ATOM 576 O O . TYR A 1 69 ? 13.336 -51.596 43.562 1.00 40.41 69 TYR A O 1
ATOM 584 N N . TRP A 1 70 ? 11.935 -52.832 42.338 1.00 40.53 70 TRP A N 1
ATOM 585 C CA . TRP A 1 70 ? 10.732 -52.230 42.925 1.00 40.53 70 TRP A CA 1
ATOM 586 C C . TRP A 1 70 ? 10.553 -52.605 44.403 1.00 40.53 70 TRP A C 1
ATOM 588 O O . TRP A 1 70 ? 9.986 -51.839 45.180 1.00 40.53 70 TRP A O 1
ATOM 598 N N . SER A 1 71 ? 11.075 -53.767 44.812 1.00 39.03 71 SER A N 1
ATOM 599 C CA . SER A 1 71 ? 11.008 -54.227 46.200 1.00 39.03 71 SER A CA 1
ATOM 600 C C . SER A 1 71 ? 11.938 -53.450 47.142 1.00 39.03 71 SER A C 1
ATOM 602 O O . SER A 1 71 ? 11.586 -53.260 48.304 1.00 39.03 71 SER A O 1
ATOM 604 N N . SER A 1 72 ? 13.065 -52.915 46.645 1.00 39.59 72 SER A N 1
ATOM 605 C CA . SER A 1 72 ? 13.982 -52.098 47.455 1.00 39.59 72 SER A CA 1
ATOM 606 C C . SER A 1 72 ? 13.522 -50.641 47.604 1.00 39.59 72 SER A C 1
ATOM 608 O O . SER A 1 72 ? 13.980 -49.945 48.507 1.00 39.59 72 SER A O 1
ATOM 610 N N . PHE A 1 73 ? 12.612 -50.171 46.741 1.00 37.53 73 PHE A N 1
ATOM 611 C CA . PHE A 1 73 ? 12.106 -48.793 46.753 1.00 37.53 73 PHE A CA 1
ATOM 612 C C . PHE A 1 73 ? 11.080 -48.551 47.877 1.00 37.53 73 PHE A C 1
ATOM 614 O O . PHE A 1 73 ? 11.034 -47.473 48.461 1.00 37.53 73 PHE A O 1
ATOM 621 N N . ASN A 1 74 ? 10.317 -49.578 48.265 1.00 34.12 74 ASN A N 1
ATOM 622 C CA . ASN A 1 74 ? 9.272 -49.473 49.294 1.00 34.12 74 ASN A CA 1
ATOM 623 C C . ASN A 1 74 ? 9.784 -49.445 50.750 1.00 34.12 74 ASN A C 1
ATOM 625 O O . ASN A 1 74 ? 8.973 -49.480 51.674 1.00 34.12 74 ASN A O 1
ATOM 629 N N . GLN A 1 75 ? 11.100 -49.380 50.980 1.00 35.22 75 GLN A N 1
ATOM 630 C CA . GLN A 1 75 ? 11.679 -49.340 52.331 1.00 35.22 75 GLN A CA 1
ATOM 631 C C . GLN A 1 75 ? 12.227 -47.971 52.771 1.00 35.22 75 GLN A C 1
ATOM 633 O O . GLN A 1 75 ? 12.717 -47.887 53.892 1.00 35.22 75 GLN A O 1
ATOM 638 N N . HIS A 1 76 ? 12.135 -46.901 51.967 1.00 32.84 76 HIS A N 1
ATOM 639 C CA . HIS A 1 76 ? 12.770 -45.609 52.308 1.00 32.84 76 HIS A CA 1
ATOM 640 C C . HIS A 1 76 ? 11.853 -44.385 52.479 1.00 32.84 76 HIS A C 1
ATOM 642 O O . HIS A 1 76 ? 12.373 -43.298 52.689 1.00 32.84 76 HIS A O 1
ATOM 648 N N . ASP A 1 77 ? 10.525 -44.542 52.518 1.00 33.69 77 ASP A N 1
ATOM 649 C CA . ASP A 1 77 ? 9.596 -43.409 52.710 1.00 33.69 77 ASP A CA 1
ATOM 650 C C . ASP A 1 77 ? 8.597 -43.623 53.861 1.00 33.69 77 ASP A C 1
ATOM 652 O O . ASP A 1 77 ? 7.391 -43.491 53.687 1.00 33.69 77 ASP A O 1
ATOM 656 N N . ILE A 1 78 ? 9.078 -43.942 55.071 1.00 34.44 78 ILE A N 1
ATOM 657 C CA . ILE A 1 78 ? 8.308 -43.713 56.310 1.00 34.44 78 ILE A CA 1
ATOM 658 C C . ILE A 1 78 ? 9.259 -43.363 57.463 1.00 34.44 78 ILE A C 1
ATOM 660 O O . ILE A 1 78 ? 9.600 -44.243 58.243 1.00 34.44 78 ILE A O 1
ATOM 664 N N . ILE A 1 79 ? 9.628 -42.082 57.618 1.00 27.56 79 ILE A N 1
ATOM 665 C CA . ILE A 1 79 ? 9.783 -41.431 58.939 1.00 27.56 79 ILE A CA 1
ATOM 666 C C . ILE A 1 79 ? 9.326 -39.966 58.827 1.00 27.56 79 ILE A C 1
ATOM 668 O O . ILE A 1 79 ? 10.103 -39.067 58.521 1.00 27.56 79 ILE A O 1
ATOM 672 N N . PHE A 1 80 ? 8.049 -39.727 59.134 1.00 31.22 80 PHE A N 1
ATOM 673 C CA . PHE A 1 80 ? 7.571 -38.445 59.651 1.00 31.22 80 PHE A CA 1
ATOM 674 C C . PHE A 1 80 ? 7.886 -38.392 61.159 1.00 31.22 80 PHE A C 1
ATOM 676 O O . PHE A 1 80 ? 7.362 -39.189 61.934 1.00 31.22 80 PHE A O 1
ATOM 683 N N . LYS A 1 81 ? 8.705 -37.427 61.579 1.00 27.11 81 LYS A N 1
ATOM 684 C CA . LYS A 1 81 ? 8.576 -36.716 62.866 1.00 27.11 81 LYS A CA 1
ATOM 685 C C . LYS A 1 81 ? 8.255 -35.275 62.450 1.00 27.11 81 LYS A C 1
ATOM 687 O O . LYS A 1 81 ? 8.990 -34.721 61.647 1.00 27.11 81 LYS A O 1
ATOM 692 N N . GLY A 1 82 ? 7.089 -34.707 62.743 1.00 32.75 82 GLY A N 1
ATOM 693 C CA . GLY A 1 82 ? 6.629 -34.405 64.096 1.00 32.75 82 GLY A CA 1
ATOM 694 C C . GLY A 1 82 ? 7.261 -33.075 64.523 1.00 32.75 82 GLY A C 1
ATOM 695 O O . GLY A 1 82 ? 8.456 -33.066 64.782 1.00 32.75 82 GLY A O 1
ATOM 696 N N . ASP A 1 83 ? 6.444 -32.013 64.563 1.00 32.94 83 ASP A N 1
ATOM 697 C CA . ASP A 1 83 ? 6.691 -30.669 65.135 1.00 32.94 83 ASP A CA 1
ATOM 698 C C . ASP A 1 83 ? 7.314 -29.570 64.242 1.00 32.94 83 ASP A C 1
ATOM 700 O O . ASP A 1 83 ? 8.512 -29.309 64.265 1.00 32.94 83 ASP A O 1
ATOM 704 N N . ASN A 1 84 ? 6.462 -28.874 63.471 1.00 35.16 84 ASN A N 1
ATOM 705 C CA . ASN A 1 84 ? 6.211 -27.420 63.582 1.00 35.16 84 ASN A CA 1
ATOM 706 C C . ASN A 1 84 ? 5.373 -26.928 62.390 1.00 35.16 84 ASN A C 1
ATOM 708 O O . ASN A 1 84 ? 5.829 -26.854 61.249 1.00 35.16 84 ASN A O 1
ATOM 712 N N . ILE A 1 85 ? 4.128 -26.549 62.665 1.00 40.69 85 ILE A N 1
ATOM 713 C CA . ILE A 1 85 ? 3.332 -25.728 61.754 1.00 40.69 85 ILE A CA 1
ATOM 714 C C . ILE A 1 85 ? 3.964 -24.330 61.801 1.00 40.69 85 ILE A C 1
ATOM 716 O O . ILE A 1 85 ? 3.771 -23.619 62.780 1.00 40.69 85 ILE A O 1
ATOM 720 N N . MET A 1 86 ? 4.743 -23.942 60.786 1.00 49.56 86 MET A N 1
ATOM 721 C CA . MET A 1 86 ? 5.167 -22.543 60.609 1.00 49.56 86 MET A CA 1
ATOM 722 C C . MET A 1 86 ? 3.907 -21.677 60.457 1.00 49.56 86 MET A C 1
ATOM 724 O O . MET A 1 86 ? 3.290 -21.666 59.391 1.00 49.56 86 MET A O 1
ATOM 728 N N . GLN A 1 87 ? 3.486 -21.015 61.536 1.00 61.78 87 GLN A N 1
ATOM 729 C CA . GLN A 1 87 ? 2.525 -19.915 61.502 1.00 61.78 87 GLN A CA 1
ATOM 730 C C . GLN A 1 87 ? 3.310 -18.653 61.150 1.00 61.78 87 GLN A C 1
ATOM 732 O O . GLN A 1 87 ? 4.066 -18.149 61.981 1.00 61.78 87 GLN A O 1
ATOM 737 N N . PHE A 1 88 ? 3.133 -18.140 59.928 1.00 70.81 88 PHE A N 1
ATOM 738 C CA . PHE A 1 88 ? 3.848 -16.946 59.472 1.00 70.81 88 PHE A CA 1
ATOM 739 C C . PHE A 1 88 ? 3.558 -15.737 60.365 1.00 70.81 88 PHE A C 1
ATOM 741 O O . PHE A 1 88 ? 4.404 -14.860 60.468 1.00 70.81 88 PHE A O 1
ATOM 748 N N . LEU A 1 89 ? 2.419 -15.708 61.061 1.00 76.50 89 LEU A N 1
ATOM 749 C CA . LEU A 1 89 ? 2.058 -14.667 62.024 1.00 76.50 89 LEU A CA 1
ATOM 750 C C . LEU A 1 89 ? 3.165 -14.375 63.056 1.00 76.50 89 LEU A C 1
ATOM 752 O O . LEU A 1 89 ? 3.536 -13.217 63.234 1.00 76.50 89 LEU A O 1
ATOM 756 N N . ALA A 1 90 ? 3.711 -15.405 63.712 1.00 76.19 90 ALA A N 1
ATOM 757 C CA . ALA A 1 90 ? 4.731 -15.226 64.749 1.00 76.19 90 ALA A CA 1
ATOM 758 C C . ALA A 1 90 ? 6.067 -14.759 64.150 1.00 76.19 90 ALA A C 1
ATOM 760 O O . ALA A 1 90 ? 6.727 -13.872 64.694 1.00 76.19 90 ALA A O 1
ATOM 761 N N . ASP A 1 91 ? 6.428 -15.301 62.986 1.00 79.75 91 ASP A N 1
ATOM 762 C CA . ASP A 1 91 ? 7.658 -14.945 62.280 1.00 79.75 91 ASP A CA 1
ATOM 763 C C . ASP A 1 91 ? 7.598 -13.521 61.702 1.00 79.75 91 ASP A C 1
ATOM 765 O O . ASP A 1 91 ? 8.572 -12.774 61.800 1.00 79.75 91 ASP A O 1
ATOM 769 N N . ILE A 1 92 ? 6.444 -13.108 61.169 1.00 81.75 92 ILE A N 1
ATOM 770 C CA . ILE A 1 92 ? 6.173 -11.745 60.690 1.00 81.75 92 ILE A CA 1
ATOM 771 C C . ILE A 1 92 ? 6.265 -10.758 61.856 1.00 81.75 92 ILE A C 1
ATOM 773 O O . ILE A 1 92 ? 6.958 -9.749 61.744 1.00 81.75 92 ILE A O 1
ATOM 777 N N . GLN A 1 93 ? 5.639 -11.074 62.994 1.00 80.44 93 GLN A N 1
ATOM 778 C CA . GLN A 1 93 ? 5.698 -10.242 64.199 1.00 80.44 93 GLN A CA 1
ATOM 779 C C . GLN A 1 93 ? 7.117 -10.128 64.768 1.00 80.44 93 GLN A C 1
ATOM 781 O O . GLN A 1 93 ? 7.492 -9.060 65.250 1.00 80.44 93 GLN A O 1
ATOM 786 N N . SER A 1 94 ? 7.930 -11.188 64.674 1.00 78.56 94 SER A N 1
ATOM 787 C CA . SER A 1 94 ? 9.338 -11.160 65.098 1.00 78.56 94 SER A CA 1
ATOM 788 C C . SER A 1 94 ? 10.208 -10.221 64.247 1.00 78.56 94 SER A C 1
ATOM 790 O O . SER A 1 94 ? 11.197 -9.681 64.737 1.00 78.56 94 SER A O 1
ATOM 792 N N . GLY A 1 95 ? 9.805 -9.970 62.996 1.00 71.50 95 GLY A N 1
ATOM 793 C CA . GLY A 1 95 ? 10.447 -9.058 62.047 1.00 71.50 95 GLY A CA 1
ATOM 794 C C . GLY A 1 95 ? 9.812 -7.664 61.991 1.00 71.50 95 GLY A C 1
ATOM 795 O O . GLY A 1 95 ? 9.846 -7.038 60.936 1.00 71.50 95 GLY A O 1
ATOM 796 N N . TYR A 1 96 ? 9.236 -7.173 63.098 1.00 71.06 96 TYR A N 1
ATOM 797 C CA . TYR A 1 96 ? 8.402 -5.956 63.173 1.00 71.06 96 TYR A CA 1
ATOM 798 C C . TYR A 1 96 ? 8.962 -4.711 62.453 1.00 71.06 96 TYR A C 1
ATOM 800 O O . TYR A 1 96 ? 8.188 -3.898 61.953 1.00 71.06 96 TYR A O 1
ATOM 808 N N . ASN A 1 97 ? 10.291 -4.570 62.372 1.00 78.12 97 ASN A N 1
ATOM 809 C CA . ASN A 1 97 ? 10.988 -3.480 61.676 1.00 78.12 97 ASN A CA 1
ATOM 810 C C . ASN A 1 97 ? 12.111 -3.974 60.742 1.00 78.12 97 ASN A C 1
ATOM 812 O O . ASN A 1 97 ? 12.989 -3.193 60.377 1.00 78.12 97 ASN A O 1
ATOM 816 N N . ASP A 1 98 ? 12.118 -5.256 60.372 1.00 86.19 98 ASP A N 1
ATOM 817 C CA . ASP A 1 98 ? 13.162 -5.839 59.527 1.00 86.19 98 ASP A CA 1
ATOM 818 C C . ASP A 1 98 ? 12.626 -6.131 58.111 1.00 86.19 98 ASP A C 1
ATOM 820 O O . ASP A 1 98 ? 11.974 -7.158 57.878 1.00 86.19 98 ASP A O 1
ATOM 824 N N . PRO A 1 99 ? 12.890 -5.244 57.132 1.00 85.38 99 PRO A N 1
ATOM 825 C CA . PRO A 1 99 ? 12.432 -5.441 55.762 1.00 85.38 99 PRO A CA 1
ATOM 826 C C . PRO A 1 99 ? 13.078 -6.654 55.080 1.00 85.38 99 PRO A C 1
ATOM 828 O O . PRO A 1 99 ? 12.437 -7.269 54.226 1.00 85.38 99 PRO A O 1
ATOM 831 N N . ALA A 1 100 ? 14.313 -7.019 55.443 1.00 84.38 100 ALA A N 1
ATOM 832 C CA . ALA A 1 100 ? 15.007 -8.158 54.847 1.00 84.38 100 ALA A CA 1
ATOM 833 C C . ALA A 1 100 ? 14.380 -9.477 55.310 1.00 84.38 100 ALA A C 1
ATOM 835 O O . ALA A 1 100 ? 14.168 -10.382 54.499 1.00 84.38 100 ALA A O 1
ATOM 836 N N . ARG A 1 101 ? 14.000 -9.554 56.590 1.00 84.12 101 ARG A N 1
ATOM 837 C CA . ARG A 1 101 ? 13.330 -10.727 57.160 1.00 84.12 101 ARG A CA 1
ATOM 838 C C . ARG A 1 101 ? 11.950 -10.967 56.550 1.00 84.12 101 ARG A C 1
ATOM 840 O O . ARG A 1 101 ? 11.611 -12.105 56.231 1.00 84.12 101 ARG A O 1
ATOM 847 N N . LEU A 1 102 ? 11.168 -9.908 56.334 1.00 85.19 102 LEU A N 1
ATOM 848 C CA . LEU A 1 102 ? 9.869 -10.007 55.658 1.00 85.19 102 LEU A CA 1
ATOM 849 C C . LEU A 1 102 ? 9.992 -10.478 54.203 1.00 85.19 102 LEU A C 1
ATOM 851 O O . LEU A 1 102 ? 9.192 -11.304 53.762 1.00 85.19 102 LEU A O 1
ATOM 855 N N . GLU A 1 103 ? 11.003 -10.005 53.468 1.00 86.94 103 GLU A N 1
ATOM 856 C CA . GLU A 1 103 ? 11.267 -10.474 52.102 1.00 86.94 103 GLU A CA 1
ATOM 857 C C . GLU A 1 103 ? 11.701 -11.949 52.088 1.00 86.94 103 GLU A C 1
ATOM 859 O O . GLU A 1 103 ? 11.218 -12.724 51.265 1.00 86.94 103 GLU A O 1
ATOM 864 N N . GLU A 1 104 ? 12.542 -12.382 53.030 1.00 87.19 104 GLU A N 1
ATOM 865 C CA . GLU A 1 104 ? 12.944 -13.787 53.176 1.00 87.19 104 GLU A CA 1
ATOM 866 C C . GLU A 1 104 ? 11.739 -14.706 53.451 1.00 87.19 104 GLU A C 1
ATOM 868 O O . GLU A 1 104 ? 11.585 -15.753 52.808 1.00 87.19 104 GLU A O 1
ATOM 873 N N . LEU A 1 105 ? 10.843 -14.297 54.357 1.00 85.81 105 LEU A N 1
ATOM 874 C CA . LEU A 1 105 ? 9.612 -15.030 54.667 1.00 85.81 105 LEU A CA 1
ATOM 875 C C . LEU A 1 105 ? 8.676 -15.096 53.455 1.00 85.81 105 LEU A C 1
ATOM 877 O O . LEU A 1 105 ? 8.149 -16.168 53.150 1.00 85.81 105 LEU A O 1
ATOM 881 N N . TYR A 1 106 ? 8.532 -13.997 52.711 1.00 84.44 106 TYR A N 1
ATOM 882 C CA . TYR A 1 106 ? 7.758 -13.965 51.471 1.00 84.44 106 TYR A CA 1
ATOM 883 C C . TYR A 1 106 ? 8.324 -14.921 50.410 1.00 84.44 106 TYR A C 1
ATOM 885 O O . TYR A 1 106 ? 7.579 -15.715 49.829 1.00 84.44 106 TYR A O 1
ATOM 893 N N . GLN A 1 107 ? 9.640 -14.915 50.174 1.00 81.44 107 GLN A N 1
ATOM 894 C CA . GLN A 1 107 ? 10.283 -15.816 49.207 1.00 81.44 107 GLN A CA 1
ATOM 895 C C . GLN A 1 107 ? 10.158 -17.287 49.626 1.00 81.44 107 GLN A C 1
ATOM 897 O O . GLN A 1 107 ? 9.968 -18.168 48.781 1.00 81.44 107 GLN A O 1
ATOM 902 N N . THR A 1 108 ? 10.212 -17.560 50.929 1.00 83.69 108 THR A N 1
ATOM 903 C CA . THR A 1 108 ? 10.016 -18.902 51.491 1.00 83.69 108 THR A CA 1
ATOM 904 C C . THR A 1 108 ? 8.573 -19.371 51.306 1.00 83.69 108 THR A C 1
ATOM 906 O O . THR A 1 108 ? 8.343 -20.466 50.788 1.00 83.69 108 THR A O 1
ATOM 909 N N . ALA A 1 109 ? 7.592 -18.516 51.610 1.00 79.06 109 ALA A N 1
ATOM 910 C CA . ALA A 1 109 ? 6.175 -18.784 51.367 1.00 79.06 109 ALA A CA 1
ATOM 911 C C . ALA A 1 109 ? 5.878 -19.007 49.874 1.00 79.06 109 ALA A C 1
ATOM 913 O O . ALA A 1 109 ? 5.088 -19.887 49.519 1.00 79.06 109 ALA A O 1
ATOM 914 N N . ARG A 1 110 ? 6.553 -18.261 48.988 1.00 75.88 110 ARG A N 1
ATOM 915 C CA . ARG A 1 110 ? 6.441 -18.397 47.530 1.00 75.88 110 ARG A CA 1
ATOM 916 C C . ARG A 1 110 ? 6.986 -19.733 47.031 1.00 75.88 110 ARG A C 1
ATOM 918 O O . ARG A 1 110 ? 6.307 -20.400 46.255 1.00 75.88 110 ARG A O 1
ATOM 925 N N . LYS A 1 111 ? 8.167 -20.157 47.493 1.00 75.81 111 LYS A N 1
ATOM 926 C CA . LYS A 1 111 ? 8.757 -21.465 47.143 1.00 75.81 111 LYS A CA 1
ATOM 927 C C . LYS A 1 111 ? 7.927 -22.640 47.666 1.00 75.81 111 LYS A C 1
ATOM 929 O O . LYS A 1 111 ? 7.840 -23.661 46.994 1.00 75.81 111 LYS A O 1
ATOM 934 N N . ALA A 1 112 ? 7.293 -22.479 48.826 1.00 74.56 112 ALA A N 1
ATOM 935 C CA . ALA A 1 112 ? 6.443 -23.494 49.447 1.00 74.56 112 ALA A CA 1
ATOM 936 C C . ALA A 1 112 ? 4.982 -23.487 48.951 1.00 74.56 112 ALA A C 1
ATOM 938 O O . ALA A 1 112 ? 4.185 -24.298 49.413 1.00 74.56 112 ALA A O 1
ATOM 939 N N . ASN A 1 113 ? 4.612 -22.585 48.031 1.00 70.56 113 ASN A N 1
ATOM 940 C CA . ASN A 1 113 ? 3.242 -22.402 47.534 1.00 70.56 113 ASN A CA 1
ATOM 941 C C . ASN A 1 113 ? 2.196 -22.093 48.639 1.00 70.56 113 ASN A C 1
ATOM 943 O O . ASN A 1 113 ? 1.021 -22.421 48.492 1.00 70.56 113 ASN A O 1
ATOM 947 N N . ARG A 1 114 ? 2.612 -21.439 49.737 1.00 77.19 114 ARG A N 1
ATOM 948 C CA . ARG A 1 114 ? 1.769 -21.032 50.890 1.00 77.19 114 ARG A CA 1
ATOM 949 C C . ARG A 1 114 ? 1.574 -19.514 50.972 1.00 77.19 114 ARG A C 1
ATOM 951 O O . ARG A 1 114 ? 1.397 -18.943 52.044 1.00 77.19 114 ARG A O 1
ATOM 958 N N . LEU A 1 115 ? 1.605 -18.843 49.820 1.00 77.69 115 LEU A N 1
ATOM 959 C CA . LEU A 1 115 ? 1.519 -17.381 49.726 1.00 77.69 115 LEU A CA 1
ATOM 960 C C . LEU A 1 115 ? 0.211 -16.823 50.321 1.00 77.69 115 LEU A C 1
ATOM 962 O O . LEU A 1 115 ? 0.202 -15.722 50.859 1.00 77.69 115 LEU A O 1
ATOM 966 N N . THR A 1 116 ? -0.886 -17.581 50.232 1.00 74.81 116 THR A N 1
ATOM 967 C CA . THR A 1 116 ? -2.203 -17.198 50.766 1.00 74.81 116 THR A CA 1
ATOM 968 C C . THR A 1 116 ? -2.202 -17.096 52.290 1.00 74.81 116 THR A C 1
ATOM 970 O O . THR A 1 116 ? -2.805 -16.181 52.840 1.00 74.81 116 THR A O 1
ATOM 973 N N . GLU A 1 117 ? -1.492 -18.000 52.967 1.00 78.88 117 GLU A N 1
ATOM 974 C CA . GLU A 1 117 ? -1.369 -18.002 54.429 1.00 78.88 117 GLU A CA 1
ATOM 975 C C . GLU A 1 117 ? -0.495 -16.834 54.896 1.00 78.88 117 GLU A C 1
ATOM 977 O O . GLU A 1 117 ? -0.911 -16.057 55.749 1.00 78.88 117 GLU A O 1
ATOM 982 N N . PHE A 1 118 ? 0.652 -16.623 54.241 1.00 84.25 118 PHE A N 1
ATOM 983 C CA . PHE A 1 118 ? 1.516 -15.464 54.493 1.00 84.25 118 PHE A CA 1
ATOM 984 C C . PHE A 1 118 ? 0.771 -14.130 54.315 1.00 84.25 118 PHE A C 1
ATOM 986 O O . PHE A 1 118 ? 0.909 -13.221 55.130 1.00 84.25 118 PHE A O 1
ATOM 993 N N . LYS A 1 119 ? -0.053 -14.011 53.267 1.00 81.94 119 LYS A N 1
ATOM 994 C CA . LYS A 1 119 ? -0.885 -12.825 53.013 1.00 81.94 119 LYS A CA 1
ATOM 995 C C . LYS A 1 119 ? -1.915 -12.585 54.113 1.00 81.94 119 LYS A C 1
ATOM 997 O O . LYS A 1 119 ? -2.074 -11.444 54.543 1.00 81.94 119 LYS A O 1
ATOM 1002 N N . ALA A 1 120 ? -2.613 -13.635 54.545 1.00 80.88 120 ALA A N 1
ATOM 1003 C CA . ALA A 1 120 ? -3.608 -13.543 55.609 1.00 80.88 120 ALA A CA 1
ATOM 1004 C C . ALA A 1 120 ? -2.960 -13.107 56.933 1.00 80.88 120 ALA A C 1
ATOM 1006 O O . ALA A 1 120 ? -3.444 -12.175 57.577 1.00 80.88 120 ALA A O 1
ATOM 1007 N N . ASP A 1 121 ? -1.818 -13.705 57.273 1.00 85.62 121 ASP A N 1
ATOM 1008 C CA . ASP A 1 121 ? -1.070 -13.398 58.492 1.00 85.62 121 ASP A CA 1
ATOM 1009 C C . ASP A 1 121 ? -0.478 -11.978 58.462 1.00 85.62 121 ASP A C 1
ATOM 1011 O O . ASP A 1 121 ? -0.556 -11.248 59.453 1.00 85.62 121 ASP A O 1
ATOM 1015 N N . LEU A 1 122 ? 0.040 -11.522 57.316 1.00 85.56 122 LEU A N 1
ATOM 1016 C CA . LEU A 1 122 ? 0.522 -10.147 57.162 1.00 85.56 122 LEU A CA 1
ATOM 1017 C C . LEU A 1 122 ? -0.628 -9.126 57.212 1.00 85.56 122 LEU A C 1
ATOM 1019 O O . LEU A 1 122 ? -0.476 -8.051 57.792 1.00 85.56 122 LEU A O 1
ATOM 1023 N N . HIS A 1 123 ? -1.793 -9.450 56.644 1.00 85.62 123 HIS A N 1
ATOM 1024 C CA . HIS A 1 123 ? -2.968 -8.585 56.733 1.00 85.62 123 HIS A CA 1
ATOM 1025 C C . HIS A 1 123 ? -3.474 -8.456 58.175 1.00 85.62 123 HIS A C 1
ATOM 1027 O O . HIS A 1 123 ? -3.813 -7.353 58.601 1.00 85.62 123 HIS A O 1
ATOM 1033 N N . ALA A 1 124 ? -3.457 -9.544 58.950 1.00 83.25 124 ALA A N 1
ATOM 1034 C CA . ALA A 1 124 ? -3.757 -9.504 60.379 1.00 83.25 124 ALA A CA 1
ATOM 1035 C C . ALA A 1 124 ? -2.756 -8.616 61.144 1.00 83.25 124 ALA A C 1
ATOM 1037 O O . ALA A 1 124 ? -3.161 -7.801 61.974 1.00 83.25 124 ALA A O 1
ATOM 1038 N N . CYS A 1 125 ? -1.462 -8.694 60.809 1.00 82.88 125 CYS A N 1
ATOM 1039 C CA . CYS A 1 125 ? -0.437 -7.821 61.389 1.00 82.88 125 CYS A CA 1
ATOM 1040 C C . CYS A 1 125 ? -0.672 -6.341 61.040 1.00 82.88 125 CYS A C 1
ATOM 1042 O O . CYS A 1 125 ? -0.612 -5.490 61.927 1.00 82.88 125 CYS A O 1
ATOM 1044 N N . TYR A 1 126 ? -1.029 -6.038 59.789 1.00 84.56 126 TYR A N 1
ATOM 1045 C CA . TYR A 1 126 ? -1.415 -4.692 59.354 1.00 84.56 126 TYR A CA 1
ATOM 1046 C C . TYR A 1 126 ? -2.637 -4.155 60.116 1.00 84.56 126 TYR A C 1
ATOM 1048 O O . TYR A 1 126 ? -2.610 -3.020 60.579 1.00 84.56 126 TYR A O 1
ATOM 1056 N N . GLN A 1 127 ? -3.683 -4.967 60.308 1.00 83.38 127 GLN A N 1
ATOM 1057 C CA . GLN A 1 127 ? -4.864 -4.559 61.080 1.00 83.38 127 GLN A CA 1
ATOM 1058 C C . GLN A 1 127 ? -4.539 -4.292 62.558 1.00 83.38 127 GLN A C 1
ATOM 1060 O O . GLN A 1 127 ? -5.128 -3.399 63.161 1.00 83.38 127 GLN A O 1
ATOM 1065 N N . SER A 1 128 ? -3.602 -5.048 63.141 1.00 82.56 128 SER A N 1
ATOM 1066 C CA . SER A 1 128 ? -3.185 -4.881 64.541 1.00 82.56 128 SER A CA 1
ATOM 1067 C C . SER A 1 128 ? -2.233 -3.701 64.782 1.00 82.56 128 SER A C 1
ATOM 1069 O O . SER A 1 128 ? -2.153 -3.203 65.902 1.00 82.56 128 SER A O 1
ATOM 1071 N N . ALA A 1 129 ? -1.517 -3.252 63.747 1.00 81.75 129 ALA A N 1
ATOM 1072 C CA . ALA A 1 129 ? -0.506 -2.200 63.822 1.00 81.75 129 ALA A CA 1
ATOM 1073 C C . ALA A 1 129 ? -0.521 -1.348 62.540 1.00 81.75 129 ALA A C 1
ATOM 1075 O O . ALA A 1 129 ? 0.453 -1.317 61.784 1.00 81.75 129 ALA A O 1
ATOM 1076 N N . SER A 1 130 ? -1.636 -0.651 62.301 1.00 70.44 130 SER A N 1
ATOM 1077 C CA . SER A 1 130 ? -1.861 0.169 61.098 1.00 70.44 130 SER A CA 1
ATOM 1078 C C . SER A 1 130 ? -0.854 1.307 60.923 1.00 70.44 130 SER A C 1
ATOM 1080 O O . SER A 1 130 ? -0.657 1.789 59.812 1.00 70.44 130 SER A O 1
ATOM 1082 N N . ASP A 1 131 ? -0.202 1.715 62.011 1.00 80.44 131 ASP A N 1
ATOM 1083 C CA . ASP A 1 131 ? 0.780 2.801 62.029 1.00 80.44 131 ASP A CA 1
ATOM 1084 C C . ASP A 1 131 ? 2.187 2.320 61.621 1.00 80.44 131 ASP A C 1
ATOM 1086 O O . ASP A 1 131 ? 3.096 3.126 61.414 1.00 80.44 131 ASP A O 1
ATOM 1090 N N . ASN A 1 132 ? 2.391 1.002 61.481 1.00 83.69 132 ASN A N 1
ATOM 1091 C CA . ASN A 1 132 ? 3.654 0.439 61.020 1.00 83.69 132 ASN A CA 1
ATOM 1092 C C . ASN A 1 132 ? 3.784 0.604 59.494 1.00 83.69 132 ASN A C 1
ATOM 1094 O O . ASN A 1 132 ? 3.063 -0.010 58.696 1.00 83.69 132 ASN A O 1
ATOM 1098 N N . LEU A 1 133 ? 4.753 1.427 59.090 1.00 83.31 133 LEU A N 1
ATOM 1099 C CA . LEU A 1 133 ? 5.007 1.779 57.694 1.00 83.31 133 LEU A CA 1
ATOM 1100 C C . LEU A 1 133 ? 5.404 0.562 56.838 1.00 83.31 133 LEU A C 1
ATOM 1102 O O . LEU A 1 133 ? 5.054 0.499 55.661 1.00 83.31 133 LEU A O 1
ATOM 1106 N N . LEU A 1 134 ? 6.092 -0.420 57.430 1.00 86.25 134 LEU A N 1
ATOM 1107 C CA . LEU A 1 134 ? 6.573 -1.623 56.752 1.00 86.25 134 LEU A CA 1
ATOM 1108 C C . LEU A 1 134 ? 5.422 -2.587 56.443 1.00 86.25 134 LEU A C 1
ATOM 1110 O O . LEU A 1 134 ? 5.292 -3.033 55.303 1.00 86.25 134 LEU A O 1
ATOM 1114 N N . TYR A 1 135 ? 4.539 -2.848 57.411 1.00 87.56 135 TYR A N 1
ATOM 1115 C CA . TYR A 1 135 ? 3.332 -3.652 57.179 1.00 87.56 135 TYR A CA 1
ATOM 1116 C C . TYR A 1 135 ? 2.370 -2.973 56.211 1.00 87.56 135 TYR A C 1
ATOM 1118 O O . TYR A 1 135 ? 1.798 -3.641 55.354 1.00 87.56 135 TYR A O 1
ATOM 1126 N N . THR A 1 136 ? 2.247 -1.647 56.287 1.00 84.56 136 THR A N 1
ATOM 1127 C CA . THR A 1 136 ? 1.442 -0.866 55.341 1.00 84.56 136 THR A CA 1
ATOM 1128 C C . THR A 1 136 ? 1.987 -0.987 53.916 1.00 84.56 136 THR A C 1
ATOM 1130 O O . THR A 1 136 ? 1.239 -1.312 52.995 1.00 84.56 136 THR A O 1
ATOM 1133 N N . ALA A 1 137 ? 3.298 -0.805 53.722 1.00 85.00 137 ALA A N 1
ATOM 1134 C CA . ALA A 1 137 ? 3.941 -0.951 52.417 1.00 85.00 137 ALA A CA 1
ATOM 1135 C C . ALA A 1 137 ? 3.782 -2.371 51.845 1.00 85.00 137 ALA A C 1
ATOM 1137 O O . ALA A 1 137 ? 3.447 -2.535 50.671 1.00 85.00 137 ALA A O 1
ATOM 1138 N N . TRP A 1 138 ? 3.963 -3.400 52.676 1.00 87.06 138 TRP A N 1
ATOM 1139 C CA . TRP A 1 138 ? 3.784 -4.793 52.270 1.00 87.06 138 TRP A CA 1
ATOM 1140 C C . TRP A 1 138 ? 2.322 -5.158 51.992 1.00 87.06 138 TRP A C 1
ATOM 1142 O O . TRP A 1 138 ? 2.058 -5.900 51.049 1.00 87.06 138 TRP A O 1
ATOM 1152 N N . HIS A 1 139 ? 1.367 -4.609 52.744 1.00 85.00 139 HIS A N 1
ATOM 1153 C CA . HIS A 1 139 ? -0.058 -4.818 52.502 1.00 85.00 139 HIS A CA 1
ATOM 1154 C C . HIS A 1 139 ? -0.469 -4.302 51.115 1.00 85.00 139 HIS A C 1
ATOM 1156 O O . HIS A 1 139 ? -1.062 -5.049 50.334 1.00 85.00 139 HIS A O 1
ATOM 1162 N N . TYR A 1 140 ? -0.071 -3.075 50.763 1.00 81.31 140 TYR A N 1
ATOM 1163 C CA . TYR A 1 140 ? -0.340 -2.513 49.437 1.00 81.31 140 TYR A CA 1
ATOM 1164 C C . TYR A 1 140 ? 0.441 -3.218 48.319 1.00 81.31 140 TYR A C 1
ATOM 1166 O O . TYR A 1 140 ? -0.111 -3.438 47.241 1.00 81.31 140 TYR A O 1
ATOM 1174 N N . ARG A 1 141 ? 1.690 -3.639 48.566 1.00 82.62 141 ARG A N 1
ATOM 1175 C CA . ARG A 1 141 ? 2.477 -4.446 47.615 1.00 82.62 141 ARG A CA 1
ATOM 1176 C C . ARG A 1 141 ? 1.794 -5.778 47.305 1.00 82.62 141 ARG A C 1
ATOM 1178 O O . ARG A 1 141 ? 1.662 -6.135 46.142 1.00 82.62 141 ARG A O 1
ATOM 1185 N N . LEU A 1 142 ? 1.325 -6.498 48.324 1.00 81.56 142 LEU A N 1
ATOM 1186 C CA . LEU A 1 142 ? 0.665 -7.791 48.131 1.00 81.56 142 LEU A CA 1
ATOM 1187 C C . LEU A 1 142 ? -0.706 -7.655 47.461 1.00 81.56 142 LEU A C 1
ATOM 1189 O O . LEU A 1 142 ? -1.080 -8.551 46.708 1.00 81.56 142 LEU A O 1
ATOM 1193 N N . GLN A 1 143 ? -1.424 -6.548 47.686 1.00 71.06 143 GLN A N 1
ATOM 1194 C CA . GLN A 1 143 ? -2.641 -6.217 46.935 1.00 71.06 143 GLN A CA 1
ATOM 1195 C C . GLN A 1 143 ? -2.345 -5.900 45.460 1.00 71.06 143 GLN A C 1
ATOM 1197 O O . GLN A 1 143 ? -3.107 -6.310 44.583 1.00 71.06 143 GLN A O 1
ATOM 1202 N N . ALA A 1 144 ? -1.231 -5.219 45.167 1.00 60.12 144 ALA A N 1
ATOM 1203 C CA . ALA A 1 144 ? -0.780 -4.980 43.797 1.00 60.12 144 ALA A CA 1
ATOM 1204 C C . ALA A 1 144 ? -0.387 -6.293 43.085 1.00 60.12 144 ALA A C 1
ATOM 1206 O O . ALA A 1 144 ? -0.852 -6.538 41.972 1.00 60.12 144 ALA A O 1
ATOM 1207 N N . ASP A 1 145 ? 0.358 -7.179 43.760 1.00 58.97 145 ASP A N 1
ATOM 1208 C CA . ASP A 1 145 ? 0.710 -8.524 43.267 1.00 58.97 145 ASP A CA 1
ATOM 1209 C C . ASP A 1 145 ? -0.538 -9.393 43.009 1.00 58.97 145 ASP A C 1
ATOM 1211 O O . ASP A 1 145 ? -0.562 -10.229 42.106 1.00 58.97 145 ASP A O 1
ATOM 1215 N N . GLU A 1 146 ? -1.598 -9.233 43.806 1.00 54.12 146 GLU A N 1
ATOM 1216 C CA . GLU A 1 146 ? -2.852 -9.982 43.666 1.00 54.12 146 GLU A CA 1
ATOM 1217 C C . GLU A 1 146 ? -3.649 -9.532 42.438 1.00 54.12 146 GLU A C 1
ATOM 1219 O O . GLU A 1 146 ? -4.116 -10.371 41.661 1.00 54.12 146 GLU A O 1
ATOM 1224 N N . GLN A 1 147 ? -3.682 -8.220 42.186 1.00 49.38 147 GLN A N 1
ATOM 1225 C CA . GLN A 1 147 ? -4.196 -7.677 40.932 1.00 49.38 147 GLN A CA 1
ATOM 1226 C C . GLN A 1 147 ? -3.378 -8.145 39.721 1.00 49.38 147 GLN A C 1
ATOM 1228 O O . GLN A 1 147 ? -3.949 -8.302 38.647 1.00 49.38 147 GLN A O 1
ATOM 1233 N N . GLU A 1 148 ? -2.073 -8.392 39.862 1.00 47.94 148 GLU A N 1
ATOM 1234 C CA . GLU A 1 148 ? -1.200 -8.877 38.784 1.00 47.94 148 GLU A CA 1
ATOM 1235 C C . GLU A 1 148 ? -1.331 -10.400 38.546 1.00 47.94 148 GLU A C 1
ATOM 1237 O O . GLU A 1 148 ? -1.369 -10.859 37.402 1.00 47.94 148 GLU A O 1
ATOM 1242 N N . SER A 1 149 ? -1.523 -11.185 39.611 1.00 47.59 149 SER A N 1
ATOM 1243 C CA . SER A 1 149 ? -1.756 -12.641 39.591 1.00 47.59 149 SER A CA 1
ATOM 1244 C C . SER A 1 149 ? -3.120 -13.037 39.003 1.00 47.59 149 SER A C 1
ATOM 1246 O O . SER A 1 149 ? -3.233 -14.060 38.320 1.00 47.59 149 SER A O 1
ATOM 1248 N N . GLU A 1 150 ? -4.169 -12.239 39.227 1.00 49.03 150 GLU A N 1
ATOM 1249 C CA . GLU A 1 150 ? -5.478 -12.448 38.586 1.00 49.03 150 GLU A CA 1
ATOM 1250 C C . GLU A 1 150 ? -5.491 -12.042 37.100 1.00 49.03 150 GLU A C 1
ATOM 1252 O O . GLU A 1 150 ? -6.405 -12.418 36.360 1.00 49.03 150 GLU A O 1
ATOM 1257 N N . ARG A 1 151 ? -4.474 -11.304 36.627 1.00 49.84 151 ARG A N 1
ATOM 1258 C CA . ARG A 1 151 ? -4.542 -10.560 35.360 1.00 49.84 151 ARG A CA 1
ATOM 1259 C C . ARG A 1 151 ? -4.248 -11.322 34.079 1.00 49.84 151 ARG A C 1
ATOM 1261 O O . ARG A 1 151 ? -4.658 -10.815 33.042 1.00 49.84 151 ARG A O 1
ATOM 1268 N N . SER A 1 152 ? -3.628 -12.502 34.077 1.00 52.88 152 SER A N 1
ATOM 1269 C CA . SER A 1 152 ? -3.622 -13.346 32.869 1.00 52.88 152 SER A CA 1
ATOM 1270 C C . SER A 1 152 ? -3.005 -14.723 33.108 1.00 52.88 152 SER A C 1
ATOM 1272 O O . SER A 1 152 ? -1.799 -14.918 32.969 1.00 52.88 152 SER A O 1
ATOM 1274 N N . LYS A 1 153 ? -3.826 -15.736 33.392 1.00 62.12 153 LYS A N 1
ATOM 1275 C CA . LYS A 1 153 ? -3.399 -17.127 33.182 1.00 62.12 153 LYS A CA 1
ATOM 1276 C C . LYS A 1 153 ? -3.636 -17.492 31.715 1.00 62.12 153 LYS A C 1
ATOM 1278 O O . LYS A 1 153 ? -4.537 -18.271 31.405 1.00 62.12 153 LYS A O 1
ATOM 1283 N N . VAL A 1 154 ? -2.854 -16.900 30.804 1.00 71.56 154 VAL A N 1
ATOM 1284 C CA . VAL A 1 154 ? -2.829 -17.333 29.397 1.00 71.56 154 VAL A CA 1
ATOM 1285 C C . VAL A 1 154 ? -2.493 -18.819 29.370 1.00 71.56 154 VAL A C 1
ATOM 1287 O O . VAL A 1 154 ? -1.498 -19.258 29.953 1.00 71.56 154 VAL A O 1
ATOM 1290 N N . ASN A 1 155 ? -3.300 -19.612 28.669 1.00 80.06 155 ASN A N 1
ATOM 1291 C CA . ASN A 1 155 ? -3.008 -21.026 28.489 1.00 80.06 155 ASN A CA 1
ATOM 1292 C C . ASN A 1 155 ? -1.956 -21.214 27.383 1.00 80.06 155 ASN A C 1
ATOM 1294 O O . ASN A 1 155 ? -2.269 -21.658 26.279 1.00 80.06 155 ASN A O 1
ATOM 1298 N N . TRP A 1 156 ? -0.698 -20.874 27.679 1.00 86.12 156 TRP A N 1
ATOM 1299 C CA . TRP A 1 156 ? 0.428 -21.010 26.745 1.00 86.12 156 TRP A CA 1
ATOM 1300 C C . TRP A 1 156 ? 0.639 -22.451 26.271 1.00 86.12 156 TRP A C 1
ATOM 1302 O O . TRP A 1 156 ? 1.034 -22.667 25.127 1.00 86.12 156 TRP A O 1
ATOM 1312 N N . LYS A 1 157 ? 0.289 -23.436 27.114 1.00 86.69 157 LYS A N 1
ATOM 1313 C CA . LYS A 1 157 ? 0.319 -24.864 26.760 1.00 86.69 157 LYS A CA 1
ATOM 1314 C C . LYS A 1 157 ? -0.634 -25.206 25.612 1.00 86.69 157 LYS A C 1
ATOM 1316 O O . LYS A 1 157 ? -0.379 -26.162 24.892 1.00 86.69 157 LYS A O 1
ATOM 1321 N N . LEU A 1 158 ? -1.710 -24.438 25.442 1.00 88.88 158 LEU A N 1
ATOM 1322 C CA . LEU A 1 158 ? -2.635 -24.560 24.317 1.00 88.88 158 LEU A CA 1
ATOM 1323 C C . LEU A 1 158 ? -2.273 -23.609 23.168 1.00 88.88 158 LEU A C 1
ATOM 1325 O O . LEU A 1 158 ? -2.335 -24.006 22.008 1.00 88.88 158 LEU A O 1
ATOM 1329 N N . ALA A 1 159 ? -1.906 -22.364 23.482 1.00 90.44 159 ALA A N 1
ATOM 1330 C CA . ALA A 1 159 ? -1.671 -21.325 22.482 1.00 90.44 159 ALA A CA 1
ATOM 1331 C C . ALA A 1 159 ? -0.491 -21.653 21.555 1.00 90.44 159 ALA A C 1
ATOM 1333 O O . ALA A 1 159 ? -0.635 -21.541 20.341 1.00 90.44 159 ALA A O 1
ATOM 1334 N N . ILE A 1 160 ? 0.649 -22.095 22.105 1.00 92.69 160 ILE A N 1
ATOM 1335 C CA . ILE A 1 160 ? 1.872 -22.332 21.320 1.00 92.69 160 ILE A CA 1
ATOM 1336 C C . ILE A 1 160 ? 1.680 -23.474 20.309 1.00 92.69 160 ILE A C 1
ATOM 1338 O O . ILE A 1 160 ? 1.904 -23.232 19.123 1.00 92.69 160 ILE A O 1
ATOM 1342 N N . PRO A 1 161 ? 1.218 -24.685 20.694 1.00 94.00 161 PRO A N 1
ATOM 1343 C CA . PRO A 1 161 ? 1.019 -25.759 19.720 1.00 94.00 161 PRO A CA 1
ATOM 1344 C C . PRO A 1 161 ? 0.013 -25.387 18.631 1.00 94.00 161 PRO A C 1
ATOM 1346 O O . PRO A 1 161 ? 0.228 -25.685 17.461 1.00 94.00 161 PRO A O 1
ATOM 1349 N N . LEU A 1 162 ? -1.069 -24.696 18.997 1.00 93.31 162 LEU A N 1
ATOM 1350 C CA . LEU A 1 162 ? -2.097 -24.300 18.043 1.00 93.31 162 LEU A CA 1
ATOM 1351 C C . LEU A 1 162 ? -1.595 -23.235 17.058 1.00 93.31 162 LEU A C 1
ATOM 1353 O O . LEU A 1 162 ? -1.911 -23.301 15.871 1.00 93.31 162 LEU A O 1
ATOM 1357 N N . ALA A 1 163 ? -0.776 -22.292 17.530 1.00 94.88 163 ALA A N 1
ATOM 1358 C CA . ALA A 1 163 ? -0.105 -21.318 16.682 1.00 94.88 163 ALA A CA 1
ATOM 1359 C C . ALA A 1 163 ? 0.842 -22.014 15.688 1.00 94.88 163 ALA A C 1
ATOM 1361 O O . ALA A 1 163 ? 0.811 -21.700 14.501 1.00 94.88 163 ALA A O 1
ATOM 1362 N N . VAL A 1 164 ? 1.636 -22.991 16.147 1.00 95.12 164 VAL A N 1
ATOM 1363 C CA . VAL A 1 164 ? 2.548 -23.771 15.288 1.00 95.12 164 VAL A CA 1
ATOM 1364 C C . VAL A 1 164 ? 1.774 -24.546 14.228 1.00 95.12 164 VAL A C 1
ATOM 1366 O O . VAL A 1 164 ? 2.132 -24.486 13.056 1.00 95.12 164 VAL A O 1
ATOM 1369 N N . ILE A 1 165 ? 0.680 -25.214 14.603 1.00 95.25 165 ILE A N 1
ATOM 1370 C CA . ILE A 1 165 ? -0.189 -25.920 13.650 1.00 95.25 165 ILE A CA 1
ATOM 1371 C C . ILE A 1 165 ? -0.749 -24.945 12.608 1.00 95.25 165 ILE A C 1
ATOM 1373 O O . ILE A 1 165 ? -0.708 -25.237 11.416 1.00 95.25 165 ILE A O 1
ATOM 1377 N N . THR A 1 166 ? -1.225 -23.775 13.041 1.00 94.56 166 THR A N 1
ATOM 1378 C CA . THR A 1 166 ? -1.752 -22.744 12.131 1.00 94.56 166 THR A CA 1
ATOM 1379 C C . THR A 1 166 ? -0.669 -22.263 11.160 1.00 94.56 166 THR A C 1
ATOM 1381 O O . THR A 1 166 ? -0.914 -22.191 9.959 1.00 94.56 166 THR A O 1
ATOM 1384 N N . GLY A 1 167 ? 0.550 -22.013 11.650 1.00 93.19 167 GLY A N 1
ATOM 1385 C CA . GLY A 1 167 ? 1.703 -21.657 10.820 1.00 93.19 167 GLY A CA 1
ATOM 1386 C C . GLY A 1 167 ? 2.076 -22.742 9.806 1.00 93.19 167 GLY A C 1
ATOM 1387 O O . GLY A 1 167 ? 2.267 -22.451 8.628 1.00 93.19 167 GLY A O 1
ATOM 1388 N N . LEU A 1 168 ? 2.111 -24.010 10.219 1.00 93.69 168 LEU A N 1
ATOM 1389 C CA . LEU A 1 168 ? 2.395 -25.124 9.309 1.00 93.69 168 LEU A CA 1
ATOM 1390 C C . LEU A 1 168 ? 1.323 -25.269 8.223 1.00 93.69 168 LEU A C 1
ATOM 1392 O O . LEU A 1 168 ? 1.666 -25.515 7.072 1.00 93.69 168 LEU A O 1
ATOM 1396 N N . ILE A 1 169 ? 0.044 -25.066 8.553 1.00 91.69 169 ILE A N 1
ATOM 1397 C CA . ILE A 1 169 ? -1.037 -25.068 7.556 1.00 91.69 169 ILE A CA 1
ATOM 1398 C C . ILE A 1 169 ? -0.848 -23.927 6.556 1.00 91.69 169 ILE A C 1
ATOM 1400 O O . ILE A 1 169 ? -0.962 -24.149 5.355 1.00 91.69 169 ILE A O 1
ATOM 1404 N N . PHE A 1 170 ? -0.516 -22.725 7.027 1.00 90.81 170 PHE A N 1
ATOM 1405 C CA . PHE A 1 170 ? -0.286 -21.579 6.147 1.00 90.81 170 PHE A CA 1
ATOM 1406 C C . PHE A 1 170 ? 0.897 -21.819 5.215 1.00 90.81 170 PHE A C 1
ATOM 1408 O O . PHE A 1 170 ? 0.814 -21.515 4.031 1.00 90.81 170 PHE A O 1
ATOM 1415 N N . TRP A 1 171 ? 1.970 -22.417 5.726 1.00 89.44 171 TRP A N 1
ATOM 1416 C CA . TRP A 1 171 ? 3.096 -22.842 4.908 1.00 89.44 171 TRP A CA 1
ATOM 1417 C C . TRP A 1 171 ? 2.690 -23.887 3.860 1.00 89.44 171 TRP A C 1
ATOM 1419 O O . TRP A 1 171 ? 2.998 -23.712 2.685 1.00 89.44 171 TRP A O 1
ATOM 1429 N N . LEU A 1 172 ? 1.922 -24.914 4.237 1.00 88.00 172 LEU A N 1
ATOM 1430 C CA . LEU A 1 172 ? 1.412 -25.925 3.299 1.00 88.00 172 LEU A CA 1
ATOM 1431 C C . LEU A 1 172 ? 0.539 -25.318 2.191 1.00 88.00 172 LEU A C 1
ATOM 1433 O O . LEU A 1 172 ? 0.615 -25.756 1.047 1.00 88.00 172 LEU A O 1
ATOM 1437 N N . MET A 1 173 ? -0.247 -24.281 2.500 1.00 84.06 173 MET A N 1
ATOM 1438 C CA . MET A 1 173 ? -1.068 -23.566 1.513 1.00 84.06 173 MET A CA 1
ATOM 1439 C C . MET A 1 173 ? -0.237 -22.827 0.450 1.00 84.06 173 MET A C 1
ATOM 1441 O O . MET A 1 173 ? -0.800 -22.436 -0.571 1.00 84.06 173 MET A O 1
ATOM 1445 N N . THR A 1 174 ? 1.071 -22.634 0.669 1.00 81.19 174 THR A N 1
ATOM 1446 C CA . THR A 1 174 ? 1.982 -22.003 -0.306 1.00 81.19 174 THR A CA 1
ATOM 1447 C C . THR A 1 174 ? 2.609 -22.979 -1.297 1.00 81.19 174 THR A C 1
ATOM 1449 O O . THR A 1 174 ? 3.247 -22.539 -2.248 1.00 81.19 174 THR A O 1
ATOM 1452 N N . PHE A 1 175 ? 2.471 -24.293 -1.097 1.00 79.94 175 PHE A N 1
ATOM 1453 C CA . PHE A 1 175 ? 3.077 -25.269 -1.998 1.00 79.94 175 PHE A CA 1
ATOM 1454 C C . PHE A 1 175 ? 2.299 -25.371 -3.308 1.00 79.94 175 PHE A C 1
ATOM 1456 O O . PHE A 1 175 ? 1.114 -25.703 -3.316 1.00 79.94 175 PHE A O 1
ATOM 1463 N N . GLU A 1 176 ? 2.993 -25.155 -4.424 1.00 67.31 176 GLU A N 1
ATOM 1464 C CA . GLU A 1 176 ? 2.457 -25.313 -5.785 1.00 67.31 176 GLU A CA 1
ATOM 1465 C C . GLU A 1 176 ? 1.939 -26.742 -6.026 1.00 67.31 176 GLU A C 1
ATOM 1467 O O . GLU A 1 176 ? 0.891 -26.938 -6.626 1.00 67.31 176 GLU A O 1
ATOM 1472 N N . GLU A 1 177 ? 2.603 -27.749 -5.446 1.00 67.75 177 GLU A N 1
ATOM 1473 C CA . GLU A 1 177 ? 2.225 -29.171 -5.530 1.00 67.75 177 GLU A CA 1
ATOM 1474 C C . GLU A 1 177 ? 0.838 -29.466 -4.907 1.00 67.75 177 GLU A C 1
ATOM 1476 O O . GLU A 1 177 ? 0.176 -30.434 -5.279 1.00 67.75 177 GLU A O 1
ATOM 1481 N N . LEU A 1 178 ? 0.396 -28.636 -3.952 1.00 60.25 178 LEU A N 1
ATOM 1482 C CA . LEU A 1 178 ? -0.890 -28.745 -3.247 1.00 60.25 178 LEU A CA 1
ATOM 1483 C C . LEU A 1 178 ? -1.913 -27.698 -3.705 1.00 60.25 178 LEU A C 1
ATOM 1485 O O . LEU A 1 178 ? -3.085 -27.783 -3.330 1.00 60.25 178 LEU A O 1
ATOM 1489 N N . SER A 1 179 ? -1.490 -26.700 -4.482 1.00 58.44 179 SER A N 1
ATOM 1490 C CA . SER A 1 179 ? -2.329 -25.582 -4.887 1.00 58.44 179 SER A CA 1
ATOM 1491 C C . SER A 1 179 ? -2.490 -25.551 -6.399 1.00 58.44 179 SER A C 1
ATOM 1493 O O . SER A 1 179 ? -1.601 -25.174 -7.150 1.00 58.44 179 SER A O 1
ATOM 1495 N N . MET A 1 180 ? -3.691 -25.910 -6.853 1.00 66.38 180 MET A N 1
ATOM 1496 C CA . MET A 1 180 ? -4.135 -25.487 -8.176 1.00 66.38 180 MET A CA 1
ATOM 1497 C C . MET A 1 180 ? -4.042 -23.958 -8.249 1.00 66.38 180 MET A C 1
ATOM 1499 O O . MET A 1 180 ? -4.408 -23.266 -7.293 1.00 66.38 180 MET A O 1
ATOM 1503 N N . THR A 1 181 ? -3.534 -23.436 -9.358 1.00 68.69 181 THR A N 1
ATOM 1504 C CA . THR A 1 181 ? -3.388 -21.999 -9.580 1.00 68.69 181 THR A CA 1
ATOM 1505 C C . THR A 1 181 ? -4.504 -21.479 -10.482 1.00 68.69 181 THR A C 1
ATOM 1507 O O . THR A 1 181 ? -5.007 -22.169 -11.373 1.00 68.69 181 THR A O 1
ATOM 1510 N N . PHE A 1 182 ? -4.945 -20.248 -10.230 1.00 66.31 182 PHE A N 1
ATOM 1511 C CA . PHE A 1 182 ? -5.792 -19.504 -11.158 1.00 66.31 182 PHE A CA 1
ATOM 1512 C C . PHE A 1 182 ? -4.988 -19.148 -12.416 1.00 66.31 182 PHE A C 1
ATOM 1514 O O . PHE A 1 182 ? -3.760 -19.206 -12.430 1.00 66.31 182 PHE A O 1
ATOM 1521 N N . SER A 1 183 ? -5.681 -18.733 -13.481 1.00 61.16 183 SER A N 1
ATOM 1522 C CA . SER A 1 183 ? -5.064 -18.315 -14.753 1.00 61.16 183 SER A CA 1
ATOM 1523 C C . SER A 1 183 ? -4.025 -17.190 -14.616 1.00 61.16 183 SER A C 1
ATOM 1525 O O . SER A 1 183 ? -3.271 -16.938 -15.543 1.00 61.16 183 SER A O 1
ATOM 1527 N N . ASP A 1 184 ? -4.052 -16.463 -13.497 1.00 58.34 184 ASP A N 1
ATOM 1528 C CA . ASP A 1 184 ? -3.148 -15.362 -13.142 1.00 58.34 184 ASP A CA 1
ATOM 1529 C C . ASP A 1 184 ? -1.991 -15.810 -12.219 1.00 58.34 184 ASP A C 1
ATOM 1531 O O . ASP A 1 184 ? -1.260 -14.977 -11.692 1.00 58.34 184 ASP A O 1
ATOM 1535 N N . GLY A 1 185 ? -1.832 -17.120 -11.993 1.00 65.25 185 GLY A N 1
ATOM 1536 C CA . GLY A 1 185 ? -0.792 -17.697 -11.139 1.00 65.25 185 GLY A CA 1
ATOM 1537 C C . GLY A 1 185 ? -1.105 -17.677 -9.639 1.00 65.25 185 GLY A C 1
ATOM 1538 O O . GLY A 1 185 ? -0.319 -18.207 -8.855 1.00 65.25 185 GLY A O 1
ATOM 1539 N N . THR A 1 186 ? -2.240 -17.117 -9.200 1.00 67.94 186 THR A N 1
ATOM 1540 C CA . THR A 1 186 ? -2.575 -17.082 -7.767 1.00 67.94 186 THR A CA 1
ATOM 1541 C C . THR A 1 186 ? -2.999 -18.471 -7.245 1.00 67.94 186 THR A C 1
ATOM 1543 O O . THR A 1 186 ? -3.773 -19.162 -7.908 1.00 67.94 186 THR A O 1
ATOM 1546 N N . PRO A 1 187 ? -2.533 -18.932 -6.066 1.00 73.06 187 PRO A N 1
ATOM 1547 C CA . PRO A 1 187 ? -2.955 -20.223 -5.508 1.00 73.06 187 PRO A CA 1
ATOM 1548 C C . PRO A 1 187 ? -4.438 -20.236 -5.098 1.00 73.06 187 PRO A C 1
ATOM 1550 O O . PRO A 1 187 ? -4.888 -19.340 -4.382 1.00 73.06 187 PRO A O 1
ATOM 1553 N N . TYR A 1 188 ? -5.198 -21.286 -5.437 1.00 74.88 188 TYR A N 1
ATOM 1554 C CA . TYR A 1 188 ? -6.618 -21.435 -5.054 1.00 74.88 188 TYR A CA 1
ATOM 1555 C C . TYR A 1 188 ? -6.848 -21.384 -3.548 1.00 74.88 188 TYR A C 1
ATOM 1557 O O . TYR A 1 188 ? -7.886 -20.921 -3.088 1.00 74.88 188 TYR A O 1
ATOM 1565 N N . LEU A 1 189 ? -5.888 -21.859 -2.759 1.00 79.31 189 LEU A N 1
ATOM 1566 C CA . LEU A 1 189 ? -6.011 -21.854 -1.307 1.00 79.31 189 LEU A CA 1
ATOM 1567 C C . LEU A 1 189 ? -5.739 -20.474 -0.706 1.00 79.31 189 LEU A C 1
ATOM 1569 O O . LEU A 1 189 ? -6.187 -20.213 0.409 1.00 79.31 189 LEU A O 1
ATOM 1573 N N . PHE A 1 190 ? -5.059 -19.577 -1.426 1.00 77.69 190 PHE A N 1
ATOM 1574 C CA . PHE A 1 190 ? -4.639 -18.287 -0.890 1.00 77.69 190 PHE A CA 1
ATOM 1575 C C . PHE A 1 190 ? -5.806 -17.477 -0.302 1.00 77.69 190 PHE A C 1
ATOM 1577 O O . PHE A 1 190 ? -5.700 -17.118 0.867 1.00 77.69 190 PHE A O 1
ATOM 1584 N N . PRO A 1 191 ? -6.964 -17.274 -0.969 1.00 81.94 191 PRO A N 1
ATOM 1585 C CA . PRO A 1 191 ? -8.081 -16.506 -0.398 1.00 81.94 191 PRO A CA 1
ATOM 1586 C C . PRO A 1 191 ? -8.628 -17.044 0.939 1.00 81.94 191 PRO A C 1
ATOM 1588 O O . PRO A 1 191 ? -9.281 -16.313 1.684 1.00 81.94 191 PRO A O 1
ATOM 1591 N N . LEU A 1 192 ? -8.364 -18.312 1.275 1.00 87.31 192 LEU A N 1
ATOM 1592 C CA . LEU A 1 192 ? -8.894 -18.972 2.468 1.00 87.31 192 LEU A CA 1
ATOM 1593 C C . LEU A 1 192 ? -8.068 -18.736 3.738 1.00 87.31 192 LEU A C 1
ATOM 1595 O O . LEU A 1 192 ? -8.518 -19.137 4.815 1.00 87.31 192 LEU A O 1
ATOM 1599 N N . TRP A 1 193 ? -6.907 -18.076 3.656 1.00 87.31 193 TRP A N 1
ATOM 1600 C CA . TRP A 1 193 ? -6.014 -17.878 4.808 1.00 87.31 193 TRP A CA 1
ATOM 1601 C C . TRP A 1 193 ? -6.754 -17.275 6.015 1.00 87.31 193 TRP A C 1
ATOM 1603 O O . TRP A 1 193 ? -6.628 -17.757 7.142 1.00 87.31 193 TRP A O 1
ATOM 1613 N N . GLY A 1 194 ? -7.607 -16.272 5.776 1.00 90.50 194 GLY A N 1
ATOM 1614 C CA . GLY A 1 194 ? -8.370 -15.597 6.826 1.00 90.50 194 GLY A CA 1
ATOM 1615 C C . GLY A 1 194 ? -9.382 -16.517 7.510 1.00 90.50 194 GLY A C 1
ATOM 1616 O O . GLY A 1 194 ? -9.514 -16.487 8.733 1.00 90.50 194 GLY A O 1
ATOM 1617 N N . ILE A 1 195 ? -10.049 -17.382 6.738 1.00 94.31 195 ILE A N 1
ATOM 1618 C CA . ILE A 1 195 ? -11.032 -18.351 7.246 1.00 94.31 195 ILE A CA 1
ATOM 1619 C C . ILE A 1 195 ? -10.345 -19.392 8.126 1.00 94.31 195 ILE A C 1
ATOM 1621 O O . ILE A 1 195 ? -10.813 -19.653 9.235 1.00 94.31 195 ILE A O 1
ATOM 1625 N N . VAL A 1 196 ? -9.212 -19.938 7.671 1.00 92.94 196 VAL A N 1
ATOM 1626 C CA . VAL A 1 196 ? -8.408 -20.882 8.458 1.00 92.94 196 VAL A CA 1
ATOM 1627 C C . VAL A 1 196 ? -7.982 -20.226 9.772 1.00 92.94 196 VAL A C 1
ATOM 1629 O O . VAL A 1 196 ? -8.273 -20.764 10.841 1.00 92.94 196 VAL A O 1
ATOM 1632 N N . GLY A 1 197 ? -7.394 -19.027 9.718 1.00 93.75 197 GLY A N 1
ATOM 1633 C CA . GLY A 1 197 ? -7.004 -18.277 10.915 1.00 93.75 197 GLY A CA 1
ATOM 1634 C C . GLY A 1 197 ? -8.169 -18.062 11.889 1.00 93.75 197 GLY A C 1
ATOM 1635 O O . GLY A 1 197 ? -8.044 -18.353 13.079 1.00 93.75 197 GLY A O 1
ATOM 1636 N N . GLY A 1 198 ? -9.335 -17.637 11.393 1.00 95.31 198 GLY A N 1
ATOM 1637 C CA . GLY A 1 198 ? -10.535 -17.441 12.210 1.00 95.31 198 GLY A CA 1
ATOM 1638 C C . GLY A 1 198 ? -11.040 -18.722 12.879 1.00 95.31 198 GLY A C 1
ATOM 1639 O O . GLY A 1 198 ? -11.383 -18.696 14.061 1.00 95.31 198 GLY A O 1
ATOM 1640 N N . ILE A 1 199 ? -11.035 -19.860 12.177 1.00 95.56 199 ILE A N 1
ATOM 1641 C CA . ILE A 1 199 ? -11.429 -21.161 12.747 1.00 95.56 199 ILE A CA 1
ATOM 1642 C C . ILE A 1 199 ? -10.497 -21.551 13.899 1.00 95.56 199 ILE A C 1
ATOM 1644 O O . ILE A 1 199 ? -10.977 -21.954 14.962 1.00 95.56 199 ILE A O 1
ATOM 1648 N N . PHE A 1 200 ? -9.183 -21.392 13.729 1.00 95.12 200 PHE A N 1
ATOM 1649 C CA . PHE A 1 200 ? -8.210 -21.693 14.781 1.00 95.12 200 PHE A CA 1
ATOM 1650 C C . PHE A 1 200 ? -8.332 -20.740 15.979 1.00 95.12 200 PHE A C 1
ATOM 1652 O O . PHE A 1 200 ? -8.224 -21.187 17.122 1.00 95.12 200 PHE A O 1
ATOM 1659 N N . VAL A 1 201 ? -8.661 -19.463 15.756 1.00 95.88 201 VAL A N 1
ATOM 1660 C CA . VAL A 1 201 ? -8.995 -18.521 16.839 1.00 95.88 201 VAL A CA 1
ATOM 1661 C C . VAL A 1 201 ? -10.243 -18.978 17.599 1.00 95.88 201 VAL A C 1
ATOM 1663 O O . VAL A 1 201 ? -10.228 -19.040 18.829 1.00 95.88 201 VAL A O 1
ATOM 1666 N N . ILE A 1 202 ? -11.319 -19.359 16.902 1.00 94.88 202 ILE A N 1
ATOM 1667 C CA . ILE A 1 202 ? -12.542 -19.870 17.544 1.00 94.88 202 ILE A CA 1
ATOM 1668 C C . ILE A 1 202 ? -12.235 -21.146 18.339 1.00 94.88 202 ILE A C 1
ATOM 1670 O O . ILE A 1 202 ? -12.694 -21.288 19.478 1.00 94.88 202 ILE A O 1
ATOM 1674 N N . ALA A 1 203 ? -11.435 -22.057 17.781 1.00 92.44 203 ALA A N 1
ATOM 1675 C CA . ALA A 1 203 ? -11.009 -23.279 18.454 1.00 92.44 203 ALA A CA 1
ATOM 1676 C C . ALA A 1 203 ? -10.207 -22.971 19.727 1.00 92.44 203 ALA A C 1
ATOM 1678 O O . ALA A 1 203 ? -10.539 -23.500 20.789 1.00 92.44 203 ALA A O 1
ATOM 1679 N N . PHE A 1 204 ? -9.225 -22.063 19.657 1.00 92.44 204 PHE A N 1
ATOM 1680 C CA . PHE A 1 204 ? -8.452 -21.603 20.813 1.00 92.44 204 PHE A CA 1
ATOM 1681 C C . PHE A 1 204 ? -9.366 -21.103 21.933 1.00 92.44 204 PHE A C 1
ATOM 1683 O O . PHE A 1 204 ? -9.309 -21.609 23.054 1.00 92.44 204 PHE A O 1
ATOM 1690 N N . LEU A 1 205 ? -10.250 -20.153 21.619 1.00 90.62 205 LEU A N 1
ATOM 1691 C CA . LEU A 1 205 ? -11.145 -19.529 22.594 1.00 90.62 205 LEU A CA 1
ATOM 1692 C C . LEU A 1 205 ? -12.114 -20.547 23.213 1.00 90.62 205 LEU A C 1
ATOM 1694 O O . LEU A 1 205 ? -12.398 -20.492 24.408 1.00 90.62 205 LEU A O 1
ATOM 1698 N N . THR A 1 206 ? -12.601 -21.498 22.417 1.00 88.50 206 THR A N 1
ATOM 1699 C CA . THR A 1 206 ? -13.532 -22.547 22.861 1.00 88.50 206 THR A CA 1
ATOM 1700 C C . THR A 1 206 ? -12.844 -23.565 23.772 1.00 88.50 206 THR A C 1
ATOM 1702 O O . THR A 1 206 ? -13.377 -23.925 24.823 1.00 88.50 206 THR A O 1
ATOM 1705 N N . ILE A 1 207 ? -11.644 -24.021 23.403 1.00 87.94 207 ILE A N 1
ATOM 1706 C CA . ILE A 1 207 ? -10.883 -25.011 24.174 1.00 87.94 207 ILE A CA 1
ATOM 1707 C C . ILE A 1 207 ? -10.346 -24.383 25.464 1.00 87.94 207 ILE A C 1
ATOM 1709 O O . ILE A 1 207 ? -10.457 -24.996 26.526 1.00 87.94 207 ILE A O 1
ATOM 1713 N N . ALA A 1 208 ? -9.839 -23.148 25.409 1.00 84.94 208 ALA A N 1
ATOM 1714 C CA . ALA A 1 208 ? -9.327 -22.436 26.578 1.00 84.94 208 ALA A CA 1
ATOM 1715 C C . ALA A 1 208 ? -10.384 -22.294 27.688 1.00 84.94 208 ALA A C 1
ATOM 1717 O O . ALA A 1 208 ? -10.054 -22.437 28.863 1.00 84.94 208 ALA A O 1
ATOM 1718 N N . ARG A 1 209 ? -11.664 -22.112 27.327 1.00 80.44 209 ARG A N 1
ATOM 1719 C CA . ARG A 1 209 ? -12.789 -22.081 28.283 1.00 80.44 209 ARG A CA 1
ATOM 1720 C C . ARG A 1 209 ? -13.042 -23.417 28.976 1.00 80.44 209 ARG A C 1
ATOM 1722 O O . ARG A 1 209 ? -13.488 -23.431 30.117 1.00 80.44 209 ARG A O 1
ATOM 1729 N N . LYS A 1 210 ? -12.776 -24.543 28.306 1.00 74.19 210 LYS A N 1
ATOM 1730 C CA . LYS A 1 210 ? -13.031 -25.891 28.844 1.00 74.19 210 LYS A CA 1
ATOM 1731 C C . LYS A 1 210 ? -12.036 -26.284 29.941 1.00 74.19 210 LYS A C 1
ATOM 1733 O O . LYS A 1 210 ? -12.388 -27.060 30.820 1.00 74.19 210 LYS A O 1
ATOM 1738 N N . PHE A 1 211 ? -10.815 -25.755 29.893 1.00 66.62 211 PHE A N 1
ATOM 1739 C CA . PHE A 1 211 ? -9.737 -26.073 30.835 1.00 66.62 211 PHE A CA 1
ATOM 1740 C C . PHE A 1 211 ? -9.690 -25.137 32.058 1.00 66.62 211 PHE A C 1
ATOM 1742 O O . PHE A 1 211 ? -8.623 -24.938 32.638 1.00 66.62 211 PHE A O 1
ATOM 1749 N N . GLN A 1 212 ? -10.828 -24.565 32.472 1.00 62.22 212 GLN A N 1
ATOM 1750 C CA . GLN A 1 212 ? -10.899 -23.822 33.733 1.00 62.22 212 GLN A CA 1
ATOM 1751 C C . GLN A 1 212 ? -10.518 -24.733 34.916 1.00 62.22 212 GLN A C 1
ATOM 1753 O O . GLN A 1 212 ? -11.073 -25.829 35.038 1.00 62.22 212 GLN A O 1
ATOM 1758 N N . PRO A 1 213 ? -9.605 -24.306 35.809 1.00 52.16 213 PRO A N 1
ATOM 1759 C CA . PRO A 1 213 ? -9.351 -25.017 37.054 1.00 52.16 213 PRO A CA 1
ATOM 1760 C C . PRO A 1 213 ? -10.635 -25.048 37.889 1.00 52.16 213 PRO A C 1
ATOM 1762 O O . PRO A 1 213 ? -11.168 -24.001 38.262 1.00 52.16 213 PRO A O 1
ATOM 1765 N N . VAL A 1 214 ? -11.140 -26.248 38.175 1.00 40.16 214 VAL A N 1
ATOM 1766 C CA . VAL A 1 214 ? -12.279 -26.452 39.077 1.00 40.16 214 VAL A CA 1
ATOM 1767 C C . VAL A 1 214 ? -11.864 -25.954 40.467 1.00 40.16 214 VAL A C 1
ATOM 1769 O O . VAL A 1 214 ? -11.018 -26.570 41.106 1.00 40.16 214 VAL A O 1
ATOM 1772 N N . GLY A 1 215 ? -12.400 -24.806 40.899 1.00 43.91 215 GLY A N 1
ATOM 1773 C CA . GLY A 1 215 ? -12.130 -24.219 42.221 1.00 43.91 215 GLY A CA 1
ATOM 1774 C C . GLY A 1 215 ? -11.973 -22.692 42.278 1.00 43.91 215 GLY A C 1
ATOM 1775 O O . GLY A 1 215 ? -12.002 -22.139 43.371 1.00 43.91 215 GLY A O 1
ATOM 1776 N N . GLN A 1 216 ? -11.844 -21.985 41.147 1.00 45.47 216 GLN A N 1
ATOM 1777 C CA . GLN A 1 216 ? -11.805 -20.510 41.117 1.00 45.47 216 GLN A CA 1
ATOM 1778 C C . GLN A 1 216 ? -13.138 -19.933 40.619 1.00 45.47 216 GLN A C 1
ATOM 1780 O O . GLN A 1 216 ? -13.272 -19.558 39.458 1.00 45.47 216 GLN A O 1
ATOM 1785 N N . THR A 1 217 ? -14.144 -19.868 41.491 1.00 40.34 217 THR A N 1
ATOM 1786 C CA . THR A 1 217 ? -15.381 -19.114 41.235 1.00 40.34 217 THR A CA 1
ATOM 1787 C C . THR A 1 217 ? -15.184 -17.659 41.653 1.00 40.34 217 THR A C 1
ATOM 1789 O O . THR A 1 217 ? -15.540 -17.275 42.766 1.00 40.34 217 THR A O 1
ATOM 1792 N N . SER A 1 218 ? -14.609 -16.835 40.778 1.00 48.78 218 SER A N 1
ATOM 1793 C CA . SER A 1 218 ? -14.814 -15.388 40.874 1.00 48.78 218 SER A CA 1
ATOM 1794 C C . SER A 1 218 ? -16.224 -15.052 40.370 1.00 48.78 218 SER A C 1
ATOM 1796 O O . SER A 1 218 ? -16.739 -15.699 39.450 1.00 48.78 218 SER A O 1
ATOM 1798 N N . SER A 1 219 ? -16.854 -14.025 40.948 1.00 49.25 219 SER A N 1
ATOM 1799 C CA . SER A 1 219 ? -18.181 -13.513 40.553 1.00 49.25 219 SER A CA 1
ATOM 1800 C C . SER A 1 219 ? -18.255 -12.996 39.104 1.00 49.25 219 SER A C 1
ATOM 1802 O O . SER A 1 219 ? -19.340 -12.696 38.613 1.00 49.25 219 SER A O 1
ATOM 1804 N N . THR A 1 220 ? -17.110 -12.912 38.422 1.00 51.59 220 THR A N 1
ATOM 1805 C CA . THR A 1 220 ? -16.915 -12.456 37.036 1.00 51.59 220 THR A CA 1
ATOM 1806 C C . THR A 1 220 ? -16.705 -13.595 36.029 1.00 51.59 220 THR A C 1
ATOM 1808 O O . THR A 1 220 ? -16.631 -13.357 34.824 1.00 51.59 220 THR A O 1
ATOM 1811 N N . SER A 1 221 ? -16.609 -14.850 36.481 1.00 59.06 221 SER A N 1
ATOM 1812 C CA . SER A 1 221 ? -16.453 -16.002 35.581 1.00 59.06 221 SER A CA 1
ATOM 1813 C C . SER A 1 221 ? -17.772 -16.365 34.881 1.00 59.06 221 SER A C 1
ATOM 1815 O O . SER A 1 221 ? -18.847 -16.307 35.478 1.00 59.06 221 SER A O 1
ATOM 1817 N N . MET A 1 222 ? -17.713 -16.728 33.593 1.00 62.09 222 MET A N 1
ATOM 1818 C CA . MET A 1 222 ? -18.898 -17.198 32.859 1.00 62.09 222 MET A CA 1
ATOM 1819 C C . MET A 1 222 ? -19.482 -18.467 33.497 1.00 62.09 222 MET A C 1
ATOM 1821 O O . MET A 1 222 ? -18.760 -19.431 33.751 1.00 62.09 222 MET A O 1
ATOM 1825 N N . ASN A 1 223 ? -20.805 -18.511 33.676 1.00 65.12 223 ASN A N 1
ATOM 1826 C CA . ASN A 1 223 ? -21.482 -19.679 34.239 1.00 65.12 223 ASN A CA 1
ATOM 1827 C C . ASN A 1 223 ? -21.418 -20.886 33.280 1.00 65.12 223 ASN A C 1
ATOM 1829 O O . ASN A 1 223 ? -21.384 -20.741 32.057 1.00 65.12 223 ASN A O 1
ATOM 1833 N N . GLY A 1 224 ? -21.487 -22.115 33.809 1.00 64.19 224 GLY A N 1
ATOM 1834 C CA . GLY A 1 224 ? -21.371 -23.342 32.999 1.00 64.19 224 GLY A CA 1
ATOM 1835 C C . GLY A 1 224 ? -22.418 -23.491 31.876 1.00 64.19 224 GLY A C 1
ATOM 1836 O O . GLY A 1 224 ? -22.143 -24.103 30.839 1.00 64.19 224 GLY A O 1
ATOM 1837 N N . GLN A 1 225 ? -23.606 -22.895 32.034 1.00 63.94 225 GLN A N 1
ATOM 1838 C CA . GLN A 1 225 ? -24.619 -22.823 30.971 1.00 63.94 225 GLN A CA 1
ATOM 1839 C C . GLN A 1 225 ? -24.204 -21.876 29.832 1.00 63.94 225 GLN A C 1
ATOM 1841 O O . GLN A 1 225 ? -24.384 -22.214 28.655 1.00 63.94 225 GLN A O 1
ATOM 1846 N N . ASP A 1 226 ? -23.577 -20.744 30.162 1.00 68.44 226 ASP A N 1
ATOM 1847 C CA . ASP A 1 226 ? -23.060 -19.782 29.187 1.00 68.44 226 ASP A CA 1
ATOM 1848 C C . ASP A 1 226 ? -21.938 -20.412 28.362 1.00 68.44 226 ASP A C 1
ATOM 1850 O O . ASP A 1 226 ? -21.968 -20.343 27.131 1.00 68.44 226 ASP A O 1
ATOM 1854 N N . VAL A 1 227 ? -21.026 -21.151 29.001 1.00 71.75 227 VAL A N 1
ATOM 1855 C CA . VAL A 1 227 ? -19.950 -21.883 28.310 1.00 71.75 227 VAL A CA 1
ATOM 1856 C C . VAL A 1 227 ? -20.519 -22.904 27.316 1.00 71.75 227 VAL A C 1
ATOM 1858 O O . VAL A 1 227 ? -20.122 -22.931 26.149 1.00 71.75 227 VAL A O 1
ATOM 1861 N N . ARG A 1 228 ? -21.510 -23.713 27.719 1.00 74.31 228 ARG A N 1
ATOM 1862 C CA . ARG A 1 228 ? -22.116 -24.726 26.832 1.00 74.31 228 ARG A CA 1
ATOM 1863 C C . ARG A 1 228 ? -22.842 -24.101 25.640 1.00 74.31 228 ARG A C 1
ATOM 1865 O O . ARG A 1 228 ? -22.751 -24.623 24.528 1.00 74.31 228 ARG A O 1
ATOM 1872 N N . SER A 1 229 ? -23.566 -23.004 25.857 1.00 77.56 229 SER A N 1
ATOM 1873 C CA . SER A 1 229 ? -24.265 -22.292 24.781 1.00 77.56 229 SER A CA 1
ATOM 1874 C C . SER A 1 229 ? -23.287 -21.645 23.795 1.00 77.56 229 SER A C 1
ATOM 1876 O O . SER A 1 229 ? -23.527 -21.654 22.588 1.00 77.56 229 SER A O 1
ATOM 1878 N N . THR A 1 230 ? -22.164 -21.135 24.294 1.00 78.12 230 THR A N 1
ATOM 1879 C CA . THR A 1 230 ? -21.119 -20.500 23.488 1.00 78.12 230 THR A CA 1
ATOM 1880 C C . THR A 1 230 ? -20.376 -21.532 22.640 1.00 78.12 230 THR A C 1
ATOM 1882 O O . THR A 1 230 ? -20.160 -21.308 21.455 1.00 78.12 230 THR A O 1
ATOM 1885 N N . ASN A 1 231 ? -20.101 -22.725 23.175 1.00 82.88 231 ASN A N 1
ATOM 1886 C CA . ASN A 1 231 ? -19.476 -23.808 22.406 1.00 82.88 231 ASN A CA 1
ATOM 1887 C C . ASN A 1 231 ? -20.372 -24.308 21.258 1.00 82.88 231 ASN A C 1
ATOM 1889 O O . ASN A 1 231 ? -19.884 -24.562 20.159 1.00 82.88 231 ASN A O 1
ATOM 1893 N N . LYS A 1 232 ? -21.692 -24.414 21.476 1.00 86.81 232 LYS A N 1
ATOM 1894 C CA . LYS A 1 232 ? -22.641 -24.746 20.395 1.00 86.81 232 LYS A CA 1
ATOM 1895 C C . LYS A 1 232 ? -22.640 -23.679 19.297 1.00 86.81 232 LYS A C 1
ATOM 1897 O O . LYS A 1 232 ? -22.648 -24.021 18.117 1.00 86.81 232 LYS A O 1
ATOM 1902 N N . ARG A 1 233 ? -22.601 -22.399 19.687 1.00 89.12 233 ARG A N 1
ATOM 1903 C CA . ARG A 1 233 ? -22.491 -21.266 18.756 1.00 89.12 233 ARG A CA 1
ATOM 1904 C C . ARG A 1 233 ? -21.191 -21.323 17.957 1.00 89.12 233 ARG A C 1
ATOM 1906 O O . ARG A 1 233 ? -21.242 -21.189 16.743 1.00 89.12 233 ARG A O 1
ATOM 1913 N N . ALA A 1 234 ? -20.061 -21.586 18.610 1.00 90.56 234 ALA A N 1
ATOM 1914 C CA . ALA A 1 234 ? -18.760 -21.718 17.959 1.00 90.56 234 ALA A CA 1
ATOM 1915 C C . ALA A 1 234 ? -18.766 -22.784 16.851 1.00 90.56 234 ALA A C 1
ATOM 1917 O O . ALA A 1 234 ? -18.331 -22.504 15.738 1.00 90.56 234 ALA A O 1
ATOM 1918 N N . ILE A 1 235 ? -19.336 -23.966 17.115 1.00 90.31 235 ILE A N 1
ATOM 1919 C CA . ILE A 1 235 ? -19.462 -25.029 16.104 1.00 90.31 235 ILE A CA 1
ATOM 1920 C C . ILE A 1 235 ? -20.339 -24.570 14.933 1.00 90.31 235 ILE A C 1
ATOM 1922 O O . ILE A 1 235 ? -19.942 -24.718 13.781 1.00 90.31 235 ILE A O 1
ATOM 1926 N N . ALA A 1 236 ? -21.504 -23.976 15.212 1.00 92.56 236 ALA A N 1
ATOM 1927 C CA . ALA A 1 236 ? -22.402 -23.483 14.166 1.00 92.56 236 ALA A CA 1
ATOM 1928 C C . ALA A 1 236 ? -21.742 -22.403 13.290 1.00 92.56 236 ALA A C 1
ATOM 1930 O O . ALA A 1 236 ? -21.908 -22.410 12.073 1.00 92.56 236 ALA A O 1
ATOM 1931 N N . VAL A 1 237 ? -20.955 -21.508 13.895 1.00 93.75 237 VAL A N 1
ATOM 1932 C CA . VAL A 1 237 ? -20.192 -20.480 13.175 1.00 93.75 237 VAL A CA 1
ATOM 1933 C C . VAL A 1 237 ? -19.104 -21.102 12.307 1.00 93.75 237 VAL A C 1
ATOM 1935 O O . VAL A 1 237 ? -18.982 -20.706 11.155 1.00 93.75 237 VAL A O 1
ATOM 1938 N N . ILE A 1 238 ? -18.340 -22.077 12.813 1.00 94.50 238 ILE A N 1
ATOM 1939 C CA . ILE A 1 238 ? -17.309 -22.764 12.018 1.00 94.50 238 ILE A CA 1
ATOM 1940 C C . ILE A 1 238 ? -17.944 -23.420 10.789 1.00 94.50 238 ILE A C 1
ATOM 1942 O O . ILE A 1 238 ? -17.450 -23.238 9.680 1.00 94.50 238 ILE A O 1
ATOM 1946 N N . VAL A 1 239 ? -19.073 -24.116 10.963 1.00 93.94 239 VAL A N 1
ATOM 1947 C CA . VAL A 1 239 ? -19.819 -24.706 9.841 1.00 93.94 239 VAL A CA 1
ATOM 1948 C C . VAL A 1 239 ? -20.265 -23.622 8.857 1.00 93.94 239 VAL A C 1
ATOM 1950 O O . VAL A 1 239 ? -20.054 -23.769 7.658 1.00 93.94 239 VAL A O 1
ATOM 1953 N N . GLY A 1 240 ? -20.820 -22.508 9.344 1.00 92.56 240 GLY A N 1
ATOM 1954 C CA . GLY A 1 240 ? -21.229 -21.385 8.497 1.00 92.56 240 GLY A CA 1
ATOM 1955 C C . GLY A 1 240 ? -20.074 -20.750 7.716 1.00 92.56 240 GLY A C 1
ATOM 1956 O O . GLY A 1 240 ? -20.229 -20.473 6.530 1.00 92.56 240 GLY A O 1
ATOM 1957 N N . LEU A 1 241 ? -18.908 -20.566 8.346 1.00 94.38 241 LEU A N 1
ATOM 1958 C CA . LEU A 1 241 ? -17.702 -20.042 7.696 1.00 94.38 241 LEU A CA 1
ATOM 1959 C C . LEU A 1 241 ? -17.205 -20.976 6.593 1.00 94.38 241 LEU A C 1
ATOM 1961 O O . LEU A 1 241 ? -16.866 -20.493 5.519 1.00 94.38 241 LEU A O 1
ATOM 1965 N N . VAL A 1 242 ? -17.199 -22.290 6.837 1.00 93.12 242 VAL A N 1
ATOM 1966 C CA . VAL A 1 242 ? -16.816 -23.293 5.831 1.00 93.12 242 VAL A CA 1
ATOM 1967 C C . VAL A 1 242 ? -17.805 -23.303 4.665 1.00 93.12 242 VAL A C 1
ATOM 1969 O O . VAL A 1 242 ? -17.394 -23.327 3.512 1.00 93.12 242 VAL A O 1
ATOM 1972 N N . VAL A 1 243 ? -19.111 -23.241 4.932 1.00 93.12 243 VAL A N 1
ATOM 1973 C CA . VAL A 1 243 ? -20.127 -23.209 3.868 1.00 93.12 243 VAL A CA 1
ATOM 1974 C C . VAL A 1 243 ? -20.005 -21.939 3.024 1.00 93.12 243 VAL A C 1
ATOM 1976 O O . VAL A 1 243 ? -20.005 -22.020 1.798 1.00 93.12 243 VAL A O 1
ATOM 1979 N N . LEU A 1 244 ? -19.865 -20.770 3.657 1.00 91.00 244 LEU A N 1
ATOM 1980 C CA . LEU A 1 244 ? -19.714 -19.495 2.949 1.00 91.00 244 LEU A CA 1
ATOM 1981 C C . LEU A 1 244 ? -18.387 -19.400 2.190 1.00 91.00 244 LEU A C 1
ATOM 1983 O O . LEU A 1 244 ? -18.358 -18.818 1.108 1.00 91.00 244 LEU A O 1
ATOM 1987 N N . SER A 1 245 ? -17.302 -19.974 2.717 1.00 89.75 245 SER A N 1
ATOM 1988 C CA . SER A 1 245 ? -16.020 -19.994 2.015 1.00 89.75 245 SER A CA 1
ATOM 1989 C C . SER A 1 245 ? -16.050 -20.937 0.816 1.00 89.75 245 SER A C 1
ATOM 1991 O O . SER A 1 245 ? -15.590 -20.550 -0.252 1.00 89.75 245 SER A O 1
ATOM 1993 N N . LEU A 1 246 ? -16.660 -22.122 0.937 1.00 89.38 246 LEU A N 1
ATOM 1994 C CA . LEU A 1 246 ? -16.882 -23.023 -0.197 1.00 89.38 246 LEU A CA 1
ATOM 1995 C C . LEU A 1 246 ? -17.750 -22.360 -1.268 1.00 89.38 246 LEU A C 1
ATOM 1997 O O . LEU A 1 246 ? -17.402 -22.411 -2.443 1.00 89.38 246 LEU A O 1
ATOM 2001 N N . TYR A 1 247 ? -18.828 -21.685 -0.864 1.00 89.00 247 TYR A N 1
ATOM 2002 C CA . TYR A 1 247 ? -19.655 -20.890 -1.769 1.00 89.00 247 TYR A CA 1
ATOM 2003 C C . TYR A 1 247 ? -18.823 -19.837 -2.515 1.00 89.00 247 TYR A C 1
ATOM 2005 O O . TYR A 1 247 ? -18.845 -19.797 -3.742 1.00 89.00 247 TYR A O 1
ATOM 2013 N N . ALA A 1 248 ? -18.046 -19.024 -1.792 1.00 87.44 248 ALA A N 1
ATOM 2014 C CA . ALA A 1 248 ? -17.207 -17.994 -2.401 1.00 87.44 248 ALA A CA 1
ATOM 2015 C C . ALA A 1 248 ? -16.179 -18.601 -3.369 1.00 87.44 248 ALA A C 1
ATOM 2017 O O . ALA A 1 248 ? -15.960 -18.076 -4.457 1.00 87.44 248 ALA A O 1
ATOM 2018 N N . MET A 1 249 ? -15.591 -19.744 -3.011 1.00 84.81 249 MET A N 1
ATOM 2019 C CA . MET A 1 249 ? -14.615 -20.437 -3.849 1.00 84.81 249 MET A CA 1
ATOM 2020 C C . MET A 1 249 ? -15.225 -21.021 -5.124 1.00 84.81 249 MET A C 1
ATOM 2022 O O . MET A 1 249 ? -14.575 -20.961 -6.163 1.00 84.81 249 MET A O 1
ATOM 2026 N N . ILE A 1 250 ? -16.466 -21.524 -5.085 1.00 83.81 250 ILE A N 1
ATOM 2027 C CA . ILE A 1 250 ? -17.165 -22.010 -6.287 1.00 83.81 250 ILE A CA 1
ATOM 2028 C C . ILE A 1 250 ? -17.210 -20.912 -7.350 1.00 83.81 250 ILE A C 1
ATOM 2030 O O . ILE A 1 250 ? -16.861 -21.172 -8.495 1.00 83.81 250 ILE A O 1
ATOM 2034 N N . PHE A 1 251 ? -17.579 -19.687 -6.968 1.00 79.56 251 PHE A N 1
ATOM 2035 C CA . PHE A 1 251 ? -17.650 -18.559 -7.900 1.00 79.56 251 PHE A CA 1
ATOM 2036 C C . PHE A 1 251 ? -16.276 -17.969 -8.233 1.00 79.56 251 PHE A C 1
ATOM 2038 O O . PHE A 1 251 ? -16.056 -17.548 -9.363 1.00 79.56 251 PHE A O 1
ATOM 2045 N N . ALA A 1 252 ? -15.320 -17.995 -7.300 1.00 75.38 252 ALA A N 1
ATOM 2046 C CA . ALA A 1 252 ? -13.969 -17.484 -7.538 1.00 75.38 252 ALA A CA 1
ATOM 2047 C C . ALA A 1 252 ? -13.159 -18.313 -8.550 1.00 75.38 252 ALA A C 1
ATOM 2049 O O . ALA A 1 252 ? -12.249 -17.770 -9.181 1.00 75.38 252 ALA A O 1
ATOM 2050 N N . VAL A 1 253 ? -13.466 -19.611 -8.685 1.00 69.00 253 VAL A N 1
ATOM 2051 C CA . VAL A 1 253 ? -12.834 -20.553 -9.633 1.00 69.00 253 VAL A CA 1
ATOM 2052 C C . VAL A 1 253 ? -13.437 -20.461 -11.036 1.00 69.00 253 VAL A C 1
ATOM 2054 O O . VAL A 1 253 ? -12.806 -20.905 -11.995 1.00 69.00 253 VAL A O 1
ATOM 2057 N N . ILE A 1 254 ? -14.602 -19.828 -11.202 1.00 66.88 254 ILE A N 1
ATOM 2058 C CA . ILE A 1 254 ? -15.190 -19.624 -12.529 1.00 66.88 254 ILE A CA 1
ATOM 2059 C C . ILE A 1 254 ? -14.259 -18.695 -13.340 1.00 66.88 254 ILE A C 1
ATOM 2061 O O . ILE A 1 254 ? -14.006 -17.566 -12.912 1.00 66.88 254 ILE A O 1
ATOM 2065 N N . PRO A 1 255 ? -13.750 -19.128 -14.515 1.00 50.22 255 PRO A N 1
ATOM 2066 C CA . PRO A 1 255 ? -12.679 -18.434 -15.244 1.00 50.22 255 PRO A CA 1
ATOM 2067 C C . PRO A 1 255 ? -12.966 -16.980 -15.654 1.00 50.22 255 PRO A C 1
ATOM 2069 O O . PRO A 1 255 ? -12.034 -16.251 -15.976 1.00 50.22 255 PRO A O 1
ATOM 2072 N N . HIS A 1 256 ? -14.232 -16.551 -15.638 1.00 52.97 256 HIS A N 1
ATOM 2073 C CA . HIS A 1 256 ? -14.672 -15.262 -16.178 1.00 52.97 256 HIS A CA 1
ATOM 2074 C C . HIS A 1 256 ? -14.747 -14.119 -15.149 1.00 52.97 256 HIS A C 1
ATOM 2076 O O . HIS A 1 256 ? -15.051 -12.998 -15.542 1.00 52.97 256 HIS A O 1
ATOM 2082 N N . ASP A 1 257 ? -14.452 -14.344 -13.858 1.00 61.78 257 ASP A N 1
ATOM 2083 C CA . ASP A 1 257 ? -14.680 -13.314 -12.828 1.00 61.78 257 ASP A CA 1
ATOM 2084 C C . ASP A 1 257 ? -13.463 -13.018 -11.928 1.00 61.78 257 ASP A C 1
ATOM 2086 O O . ASP A 1 257 ? -13.469 -13.200 -10.705 1.00 61.78 257 ASP A O 1
ATOM 2090 N N . ARG A 1 258 ? -12.383 -12.504 -12.543 1.00 69.50 258 ARG A N 1
ATOM 2091 C CA . ARG A 1 258 ? -11.232 -11.918 -11.816 1.00 69.50 258 ARG A CA 1
ATOM 2092 C C . ARG A 1 258 ? -11.674 -10.821 -10.831 1.00 69.50 258 ARG A C 1
ATOM 2094 O O . ARG A 1 258 ? -11.050 -10.645 -9.785 1.00 69.50 258 ARG A O 1
ATOM 2101 N N . ASN A 1 259 ? -12.758 -10.106 -11.138 1.00 74.19 259 ASN A N 1
ATOM 2102 C CA . ASN A 1 259 ? -13.265 -9.002 -10.325 1.00 74.19 259 ASN A CA 1
ATOM 2103 C C . ASN A 1 259 ? -13.856 -9.491 -8.999 1.00 74.19 259 ASN A C 1
ATOM 2105 O O . ASN A 1 259 ? -13.511 -8.947 -7.948 1.00 74.19 259 ASN A O 1
ATOM 2109 N N . TYR A 1 260 ? -14.670 -10.547 -9.020 1.00 82.25 260 TYR A N 1
ATOM 2110 C CA . TYR A 1 260 ? -15.197 -11.168 -7.807 1.00 82.25 260 TYR A CA 1
ATOM 2111 C C . TYR A 1 260 ? -14.082 -11.759 -6.942 1.00 82.25 260 TYR A C 1
ATOM 2113 O O . TYR A 1 260 ? -14.080 -11.565 -5.726 1.00 82.25 260 TYR A O 1
ATOM 2121 N N . ARG A 1 261 ? -13.076 -12.405 -7.550 1.00 81.12 261 ARG A N 1
ATOM 2122 C CA . ARG A 1 261 ? -11.920 -12.937 -6.809 1.00 81.12 261 ARG A CA 1
ATOM 2123 C C . ARG A 1 261 ? -11.153 -11.833 -6.072 1.00 81.12 261 ARG A C 1
ATOM 2125 O O . ARG A 1 261 ? -10.923 -11.951 -4.869 1.00 81.12 261 ARG A O 1
ATOM 2132 N N . ASN A 1 262 ? -10.826 -10.738 -6.759 1.00 80.44 262 ASN A N 1
ATOM 2133 C CA . ASN A 1 262 ? -10.169 -9.578 -6.149 1.00 80.44 262 ASN A CA 1
ATOM 2134 C C . ASN A 1 262 ? -11.019 -8.947 -5.040 1.00 80.44 262 ASN A C 1
ATOM 2136 O O . ASN A 1 262 ? -10.483 -8.479 -4.035 1.00 80.44 262 ASN A O 1
ATOM 2140 N N . LEU A 1 263 ? -12.343 -8.976 -5.197 1.00 84.06 263 LEU A N 1
ATOM 2141 C CA . LEU A 1 263 ? -13.270 -8.489 -4.190 1.00 84.06 263 LEU A CA 1
ATOM 2142 C C . LEU A 1 263 ? -13.266 -9.371 -2.936 1.00 84.06 263 LEU A C 1
ATOM 2144 O O . LEU A 1 263 ? -13.194 -8.832 -1.838 1.00 84.06 263 LEU A O 1
ATOM 2148 N N . ILE A 1 264 ? -13.320 -10.702 -3.041 1.00 87.19 264 ILE A N 1
ATOM 2149 C CA . ILE A 1 264 ? -13.454 -11.569 -1.855 1.00 87.19 264 ILE A CA 1
ATOM 2150 C C . ILE A 1 264 ? -12.171 -11.711 -1.027 1.00 87.19 264 ILE A C 1
ATOM 2152 O O . ILE A 1 264 ? -12.275 -11.955 0.175 1.00 87.19 264 ILE A O 1
ATOM 2156 N N . ILE A 1 265 ? -10.981 -11.521 -1.614 1.00 83.62 265 ILE A N 1
ATOM 2157 C CA . ILE A 1 265 ? -9.687 -11.621 -0.906 1.00 83.62 265 ILE A CA 1
ATOM 2158 C C . ILE A 1 265 ? -9.657 -10.780 0.387 1.00 83.62 265 ILE A C 1
ATOM 2160 O O . ILE A 1 265 ? -9.330 -11.335 1.437 1.00 83.62 265 ILE A O 1
ATOM 2164 N N . PRO A 1 266 ? -10.032 -9.485 0.383 1.00 83.50 266 PRO A N 1
ATOM 2165 C CA . PRO A 1 266 ? -10.123 -8.698 1.616 1.00 83.50 266 PRO A CA 1
ATOM 2166 C C . PRO A 1 266 ? -11.363 -9.009 2.478 1.00 83.50 266 PRO A C 1
ATOM 2168 O O . PRO A 1 266 ? -11.347 -8.750 3.682 1.00 83.50 266 PRO A O 1
ATOM 2171 N N . HIS A 1 267 ? -12.436 -9.577 1.914 1.00 88.62 267 HIS A N 1
ATOM 2172 C CA . HIS A 1 267 ? -13.690 -9.822 2.645 1.00 88.62 267 HIS A CA 1
ATOM 2173 C C . HIS A 1 267 ? -13.723 -11.153 3.401 1.00 88.62 267 HIS A C 1
ATOM 2175 O O . HIS A 1 267 ? -14.405 -11.243 4.419 1.00 88.62 267 HIS A O 1
ATOM 2181 N N . LEU A 1 268 ? -13.001 -12.185 2.957 1.00 91.69 268 LEU A N 1
ATOM 2182 C CA . LEU A 1 268 ? -12.951 -13.476 3.652 1.00 91.69 268 LEU A CA 1
ATOM 2183 C C . LEU A 1 268 ? -12.284 -13.386 5.040 1.00 91.69 268 LEU A C 1
ATOM 2185 O O . LEU A 1 268 ? -12.853 -13.923 5.993 1.00 91.69 268 LEU A O 1
ATOM 2189 N N . PRO A 1 269 ? -11.156 -12.670 5.229 1.00 91.88 269 PRO A N 1
ATOM 2190 C CA . PRO A 1 269 ? -10.621 -12.393 6.563 1.00 91.88 269 PRO A CA 1
ATOM 2191 C C . PRO A 1 269 ? -11.590 -11.586 7.437 1.00 91.88 269 PRO A C 1
ATOM 2193 O O . PRO A 1 269 ? -11.747 -11.886 8.622 1.00 91.88 269 PRO A O 1
ATOM 2196 N N . LEU A 1 270 ? -12.292 -10.605 6.857 1.00 91.69 270 LEU A N 1
ATOM 2197 C CA . LEU A 1 270 ? -13.311 -9.832 7.571 1.00 91.69 270 LEU A CA 1
ATOM 2198 C C . LEU A 1 270 ? -14.477 -10.726 8.021 1.00 91.69 270 LEU A C 1
ATOM 2200 O O . LEU A 1 270 ? -14.891 -10.659 9.178 1.00 91.69 270 LEU A O 1
ATOM 2204 N N . LEU A 1 271 ? -14.963 -11.607 7.142 1.00 94.38 271 LEU A N 1
ATOM 2205 C CA . LEU A 1 271 ? -15.989 -12.603 7.448 1.00 94.38 271 LEU A CA 1
ATOM 2206 C C . LEU A 1 271 ? -15.529 -13.544 8.569 1.00 94.38 271 LEU A C 1
ATOM 2208 O O . LEU A 1 271 ? -16.297 -13.824 9.490 1.00 94.38 271 LEU A O 1
ATOM 2212 N N . ALA A 1 272 ? -14.276 -14.000 8.526 1.00 94.81 272 ALA A N 1
ATOM 2213 C CA . ALA A 1 272 ? -13.696 -14.843 9.565 1.00 94.81 272 ALA A CA 1
ATOM 2214 C C . ALA A 1 272 ? -13.700 -14.140 10.931 1.00 94.81 272 ALA A C 1
ATOM 2216 O O . ALA A 1 272 ? -14.122 -14.727 11.929 1.00 94.81 272 ALA A O 1
ATOM 2217 N N . TRP A 1 273 ? -13.304 -12.863 10.975 1.00 94.75 273 TRP A N 1
ATOM 2218 C CA . TRP A 1 273 ? -13.292 -12.072 12.207 1.00 94.75 273 TRP A CA 1
ATOM 2219 C C . TRP A 1 273 ? -14.700 -11.753 12.726 1.00 94.75 273 TRP A C 1
ATOM 2221 O O . TRP A 1 273 ? -14.954 -11.812 13.931 1.00 94.75 273 TRP A O 1
ATOM 2231 N N . ILE A 1 274 ? -15.653 -11.503 11.823 1.00 93.12 274 ILE A N 1
ATOM 2232 C CA . ILE A 1 274 ? -17.085 -11.438 12.150 1.00 93.12 274 ILE A CA 1
ATOM 2233 C C . ILE A 1 274 ? -17.538 -12.755 12.793 1.00 93.12 274 ILE A C 1
ATOM 2235 O O . ILE A 1 274 ? -18.224 -12.736 13.816 1.00 93.12 274 ILE A O 1
ATOM 2239 N N . GLY A 1 275 ? -17.117 -13.896 12.242 1.00 94.06 275 GLY A N 1
ATOM 2240 C CA . GLY A 1 275 ? -17.363 -15.218 12.811 1.00 94.06 275 GLY A CA 1
ATOM 2241 C C . GLY A 1 275 ? -16.819 -15.347 14.235 1.00 94.06 275 GLY A C 1
ATOM 2242 O O . GLY A 1 275 ? -17.555 -15.752 15.135 1.00 94.06 275 GLY A O 1
ATOM 2243 N N . VAL A 1 276 ? -15.576 -14.921 14.481 1.00 94.38 276 VAL A N 1
ATOM 2244 C CA . VAL A 1 276 ? -15.001 -14.862 15.839 1.00 94.38 276 VAL A CA 1
ATOM 2245 C C . VAL A 1 276 ? -15.910 -14.048 16.768 1.00 94.38 276 VAL A C 1
ATOM 2247 O O . VAL A 1 276 ? -16.299 -14.549 17.825 1.00 94.38 276 VAL A O 1
ATOM 2250 N N . GLY A 1 277 ? -16.340 -12.855 16.351 1.00 92.25 277 GLY A N 1
ATOM 2251 C CA . GLY A 1 277 ? -17.266 -12.013 17.116 1.00 92.25 277 GLY A CA 1
ATOM 2252 C C . GLY A 1 277 ? -18.600 -12.699 17.427 1.00 92.25 277 GLY A C 1
ATOM 2253 O O . GLY A 1 277 ? -19.011 -12.752 18.587 1.00 92.25 277 GLY A O 1
ATOM 2254 N N . ILE A 1 278 ? -19.252 -13.303 16.428 1.00 91.62 278 ILE A N 1
ATOM 2255 C CA . ILE A 1 278 ? -20.525 -14.029 16.595 1.00 91.62 278 ILE A CA 1
ATOM 2256 C C . ILE A 1 278 ? -20.349 -15.255 17.501 1.00 91.62 278 ILE A C 1
ATOM 2258 O O . ILE A 1 278 ? -21.246 -15.566 18.287 1.00 91.62 278 ILE A O 1
ATOM 2262 N N . SER A 1 279 ? -19.203 -15.938 17.442 1.00 91.69 279 SER A N 1
ATOM 2263 C CA . SER A 1 279 ? -18.921 -17.098 18.297 1.00 91.69 279 SER A CA 1
ATOM 2264 C C . SER A 1 279 ? -18.835 -16.729 19.781 1.00 91.69 279 SER A C 1
ATOM 2266 O O . SER A 1 279 ? -19.181 -17.544 20.634 1.00 91.69 279 SER A O 1
ATOM 2268 N N . ILE A 1 280 ? -18.403 -15.501 20.090 1.00 88.81 280 ILE A N 1
ATOM 2269 C CA . ILE A 1 280 ? -18.247 -14.985 21.454 1.00 88.81 280 ILE A CA 1
ATOM 2270 C C . ILE A 1 280 ? -19.547 -14.338 21.937 1.00 88.81 280 ILE A C 1
ATOM 2272 O O . ILE A 1 280 ? -20.033 -14.663 23.017 1.00 88.81 280 ILE A O 1
ATOM 2276 N N . LEU A 1 281 ? -20.096 -13.418 21.145 1.00 88.00 281 LEU A N 1
ATOM 2277 C CA . LEU A 1 281 ? -21.213 -12.556 21.525 1.00 88.00 281 LEU A CA 1
ATOM 2278 C C . LEU A 1 281 ? -22.571 -13.222 21.237 1.00 88.00 281 LEU A C 1
ATOM 2280 O O . LEU A 1 281 ? -23.491 -13.207 22.051 1.00 88.00 281 LEU A O 1
ATOM 2284 N N . GLY A 1 282 ? -22.684 -13.902 20.095 1.00 85.31 282 GLY A N 1
ATOM 2285 C CA . GLY A 1 282 ? -23.953 -14.301 19.486 1.00 85.31 282 GLY A CA 1
ATOM 2286 C C . GLY A 1 282 ? -24.502 -13.249 18.512 1.00 85.31 282 GLY A C 1
ATOM 2287 O O . GLY A 1 282 ? -23.991 -12.137 18.401 1.00 85.31 282 GLY A O 1
ATOM 2288 N N . LEU A 1 283 ? -25.566 -13.609 17.785 1.00 76.94 283 LEU A N 1
ATOM 2289 C CA . LEU A 1 283 ? -26.179 -12.754 16.752 1.00 76.94 283 LEU A CA 1
ATOM 2290 C C . LEU A 1 283 ? -27.061 -11.621 17.304 1.00 76.94 283 LEU A C 1
ATOM 2292 O O . LEU A 1 283 ? -27.373 -10.690 16.573 1.00 76.94 283 LEU A O 1
ATOM 2296 N N . ARG A 1 284 ? -27.514 -11.707 18.560 1.00 75.50 284 ARG A N 1
ATOM 2297 C CA . ARG A 1 284 ? -28.421 -10.729 19.191 1.00 75.50 284 ARG A CA 1
ATOM 2298 C C . ARG A 1 284 ? -27.770 -10.120 20.424 1.00 75.50 284 ARG A C 1
ATOM 2300 O O . ARG A 1 284 ? -28.250 -10.290 21.540 1.00 75.50 284 ARG A O 1
ATOM 2307 N N . SER A 1 285 ? -26.645 -9.464 20.202 1.00 77.88 285 SER A N 1
ATOM 2308 C CA . SER A 1 285 ? -25.785 -8.977 21.276 1.00 77.88 285 SER A CA 1
ATOM 2309 C C . SER A 1 285 ? -26.071 -7.518 21.587 1.00 77.88 285 SER A C 1
ATOM 2311 O O . SER A 1 285 ? -26.449 -6.736 20.707 1.00 77.88 285 SER A O 1
ATOM 2313 N N . TYR A 1 286 ? -25.884 -7.133 22.848 1.00 82.69 286 TYR A N 1
ATOM 2314 C CA . TYR A 1 286 ? -26.070 -5.748 23.258 1.00 82.69 286 TYR A CA 1
ATOM 2315 C C . TYR A 1 286 ? -25.009 -4.855 22.601 1.00 82.69 286 TYR A C 1
ATOM 2317 O O . TYR A 1 286 ? -23.848 -5.244 22.437 1.00 82.69 286 TYR A O 1
ATOM 2325 N N . ALA A 1 287 ? -25.391 -3.627 22.239 1.00 84.12 287 ALA A N 1
ATOM 2326 C CA . ALA A 1 287 ? -24.499 -2.711 21.524 1.00 84.12 287 ALA A CA 1
ATOM 2327 C C . ALA A 1 287 ? -23.205 -2.418 22.308 1.00 84.12 287 ALA A C 1
ATOM 2329 O O . ALA A 1 287 ? -22.138 -2.302 21.713 1.00 84.12 287 ALA A O 1
ATOM 2330 N N . LYS A 1 288 ? -23.279 -2.386 23.645 1.00 86.62 288 LYS A N 1
ATOM 2331 C CA . LYS A 1 288 ? -22.119 -2.193 24.526 1.00 86.62 288 LYS A CA 1
ATOM 2332 C C . LYS A 1 288 ? -21.122 -3.358 24.471 1.00 86.62 288 LYS A C 1
ATOM 2334 O O . LYS A 1 288 ? -19.921 -3.122 24.429 1.00 86.62 288 LYS A O 1
ATOM 2339 N N . GLU A 1 289 ? -21.604 -4.600 24.434 1.00 88.94 289 GLU A N 1
ATOM 2340 C CA . GLU A 1 289 ? -20.747 -5.789 24.304 1.00 88.94 289 GLU A CA 1
ATOM 2341 C C . GLU A 1 289 ? -20.097 -5.864 22.921 1.00 88.94 289 GLU A C 1
ATOM 2343 O O . GLU A 1 289 ? -18.923 -6.213 22.801 1.00 88.94 289 GLU A O 1
ATOM 2348 N N . SER A 1 290 ? -20.854 -5.480 21.889 1.00 90.19 290 SER A N 1
ATOM 2349 C CA . SER A 1 290 ? -20.369 -5.395 20.509 1.00 90.19 290 SER A CA 1
ATOM 2350 C C . SER A 1 290 ? -19.278 -4.331 20.379 1.00 90.19 290 SER A C 1
ATOM 2352 O O . SER A 1 290 ? -18.214 -4.597 19.827 1.00 90.19 290 SER A O 1
ATOM 2354 N N . PHE A 1 291 ? -19.491 -3.150 20.966 1.00 91.81 291 PHE A N 1
ATOM 2355 C CA . PHE A 1 291 ? -18.487 -2.089 21.012 1.00 91.81 291 PHE A CA 1
ATOM 2356 C C . PHE A 1 291 ? -17.214 -2.531 21.747 1.00 91.81 291 PHE A C 1
ATOM 2358 O O . PHE A 1 291 ? -16.116 -2.349 21.227 1.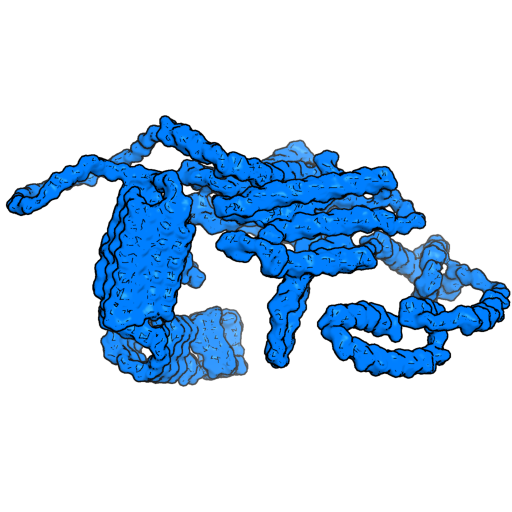00 91.81 291 PHE A O 1
ATOM 2365 N N . ALA A 1 292 ? -17.353 -3.174 22.913 1.00 91.12 292 ALA A N 1
ATOM 2366 C CA . ALA A 1 292 ? -16.218 -3.685 23.681 1.00 91.12 292 ALA A CA 1
ATOM 2367 C C . ALA A 1 292 ? -15.374 -4.685 22.871 1.00 91.12 292 ALA A C 1
ATOM 2369 O O . ALA A 1 292 ? -14.146 -4.605 22.869 1.00 91.12 292 ALA A O 1
ATOM 2370 N N . PHE A 1 293 ? -16.028 -5.594 22.140 1.00 92.56 293 PHE A N 1
ATOM 2371 C CA . PHE A 1 293 ? -15.355 -6.538 21.247 1.00 92.56 293 PHE A CA 1
ATOM 2372 C C . PHE A 1 293 ? -14.605 -5.834 20.109 1.00 92.56 293 PHE A C 1
ATOM 2374 O O . PHE A 1 293 ? -13.456 -6.178 19.824 1.00 92.56 293 PHE A O 1
ATOM 2381 N N . VAL A 1 294 ? -15.221 -4.829 19.479 1.00 90.69 294 VAL A N 1
ATOM 2382 C CA . VAL A 1 294 ? -14.590 -4.069 18.390 1.00 90.69 294 VAL A CA 1
ATOM 2383 C C . VAL A 1 294 ? -13.368 -3.305 18.895 1.00 90.69 294 VAL A C 1
ATOM 2385 O O . VAL A 1 294 ? -12.299 -3.445 18.311 1.00 90.69 294 VAL A O 1
ATOM 2388 N N . VAL A 1 295 ? -13.472 -2.579 20.013 1.00 90.62 295 VAL A N 1
ATOM 2389 C CA . VAL A 1 295 ? -12.326 -1.868 20.612 1.00 90.62 295 VAL A CA 1
ATOM 2390 C C . VAL A 1 295 ? -11.198 -2.840 20.955 1.00 90.62 295 VAL A C 1
ATOM 2392 O O . VAL A 1 295 ? -10.037 -2.569 20.652 1.00 90.62 295 VAL A O 1
ATOM 2395 N N . LYS A 1 296 ? -11.529 -4.007 21.519 1.00 91.88 296 LYS A N 1
ATOM 2396 C CA . LYS A 1 296 ? -10.529 -5.035 21.826 1.00 91.88 296 LYS A CA 1
ATOM 2397 C C . LYS A 1 296 ? -9.898 -5.635 20.565 1.00 91.88 296 LYS A C 1
ATOM 2399 O O . LYS A 1 296 ? -8.723 -5.982 20.579 1.00 91.88 296 LYS A O 1
ATOM 2404 N N . SER A 1 297 ? -10.636 -5.697 19.458 1.00 92.94 297 SER A N 1
ATOM 2405 C CA . SER A 1 297 ? -10.098 -6.130 18.163 1.00 92.94 297 SER A CA 1
ATOM 2406 C C . SER A 1 297 ? -9.010 -5.184 17.649 1.00 92.94 297 SER A C 1
ATOM 2408 O O . SER A 1 297 ? -8.022 -5.660 17.102 1.00 92.94 297 SER A O 1
ATOM 2410 N N . ILE A 1 298 ? -9.129 -3.869 17.876 1.00 91.50 298 ILE A N 1
ATOM 2411 C CA . ILE A 1 298 ? -8.098 -2.886 17.485 1.00 91.50 298 ILE A CA 1
ATOM 2412 C C . ILE A 1 298 ? -6.758 -3.215 18.153 1.00 91.50 298 ILE A C 1
ATOM 2414 O O . ILE A 1 298 ? -5.722 -3.235 17.492 1.00 91.50 298 ILE A O 1
ATOM 2418 N N . GLU A 1 299 ? -6.777 -3.522 19.451 1.00 91.94 299 GLU A N 1
ATOM 2419 C CA . GLU A 1 299 ? -5.573 -3.931 20.178 1.00 91.94 299 GLU A CA 1
ATOM 2420 C C . GLU A 1 299 ? -4.982 -5.227 19.625 1.00 91.94 299 GLU A C 1
ATOM 2422 O O . GLU A 1 299 ? -3.768 -5.315 19.464 1.00 91.94 299 GLU A O 1
ATOM 2427 N N . LEU A 1 300 ? -5.826 -6.203 19.282 1.00 93.12 300 LEU A N 1
ATOM 2428 C CA . LEU A 1 300 ? -5.384 -7.463 18.686 1.00 93.12 300 LEU A CA 1
ATOM 2429 C C . LEU A 1 300 ? -4.699 -7.256 17.332 1.00 93.12 300 LEU A C 1
ATOM 2431 O O . LEU A 1 300 ? -3.649 -7.850 17.094 1.00 93.12 300 LEU A O 1
ATOM 2435 N N . PHE A 1 301 ? -5.239 -6.390 16.471 1.00 92.06 301 PHE A N 1
ATOM 2436 C CA . PHE A 1 301 ? -4.622 -6.069 15.181 1.00 92.06 301 PHE A CA 1
ATOM 2437 C C . PHE A 1 301 ? -3.293 -5.326 15.340 1.00 92.06 301 PHE A C 1
ATOM 2439 O O . PHE A 1 301 ? -2.326 -5.654 14.653 1.00 92.06 301 PHE A O 1
ATOM 2446 N N . ILE A 1 302 ? -3.209 -4.369 16.269 1.00 91.19 302 ILE A N 1
ATOM 2447 C CA . ILE A 1 302 ? -1.957 -3.651 16.552 1.00 91.19 302 ILE A CA 1
ATOM 2448 C C . ILE A 1 302 ? -0.909 -4.611 17.122 1.00 91.19 302 ILE A C 1
ATOM 2450 O O . ILE A 1 302 ? 0.240 -4.591 16.687 1.00 91.19 302 ILE A O 1
ATOM 2454 N N . LEU A 1 303 ? -1.298 -5.495 18.044 1.00 93.00 303 LEU A N 1
ATOM 2455 C CA . LEU A 1 303 ? -0.397 -6.488 18.622 1.00 93.00 303 LEU A CA 1
ATOM 2456 C C . LEU A 1 303 ? 0.098 -7.496 17.578 1.00 93.00 303 LEU A C 1
ATOM 2458 O O . LEU A 1 303 ? 1.287 -7.810 17.549 1.00 93.00 303 LEU A O 1
ATOM 2462 N N . ALA A 1 304 ? -0.785 -7.956 16.688 1.00 92.62 304 ALA A N 1
ATOM 2463 C CA . ALA A 1 304 ? -0.396 -8.773 15.545 1.00 92.62 304 ALA A CA 1
ATOM 2464 C C . ALA A 1 304 ? 0.614 -8.031 14.653 1.00 92.62 304 ALA A C 1
ATOM 2466 O O . ALA A 1 304 ? 1.638 -8.601 14.293 1.00 92.62 304 ALA A O 1
ATOM 2467 N N . GLY A 1 305 ? 0.388 -6.744 14.371 1.00 92.88 305 GLY A N 1
ATOM 2468 C CA . GLY A 1 305 ? 1.335 -5.897 13.641 1.00 92.88 305 GLY A CA 1
ATOM 2469 C C . GLY A 1 305 ? 2.708 -5.806 14.317 1.00 92.88 305 GLY A C 1
ATOM 2470 O O . GLY A 1 305 ? 3.726 -5.973 13.653 1.00 92.88 305 GLY A O 1
ATOM 2471 N N . ILE A 1 306 ? 2.753 -5.627 15.641 1.00 93.19 306 ILE A N 1
ATOM 2472 C CA . ILE A 1 306 ? 4.007 -5.610 16.415 1.00 93.19 306 ILE A CA 1
ATOM 2473 C C . ILE A 1 306 ? 4.747 -6.949 16.287 1.00 93.19 306 ILE A C 1
ATOM 2475 O O . ILE A 1 306 ? 5.957 -6.964 16.052 1.00 93.19 306 ILE A O 1
ATOM 2479 N N . TYR A 1 307 ? 4.037 -8.077 16.388 1.00 93.75 307 TYR A N 1
ATOM 2480 C CA . TYR A 1 307 ? 4.647 -9.391 16.182 1.00 93.75 307 TYR A CA 1
ATOM 2481 C C . TYR A 1 307 ? 5.135 -9.600 14.747 1.00 93.75 307 TYR A C 1
ATOM 2483 O O . TYR A 1 307 ? 6.199 -10.185 14.563 1.00 93.75 307 TYR A O 1
ATOM 2491 N N . LEU A 1 308 ? 4.418 -9.095 13.739 1.00 93.38 308 LEU A N 1
ATOM 2492 C CA . LEU A 1 308 ? 4.865 -9.145 12.345 1.00 93.38 308 LEU A CA 1
ATOM 2493 C C . LEU A 1 308 ? 6.117 -8.300 12.110 1.00 93.38 308 LEU A C 1
ATOM 2495 O O . LEU A 1 308 ? 7.002 -8.751 11.393 1.00 93.38 308 LEU A O 1
ATOM 2499 N N . ILE A 1 309 ? 6.236 -7.124 12.734 1.00 92.56 309 ILE A N 1
ATOM 2500 C CA . ILE A 1 309 ? 7.458 -6.305 12.666 1.00 92.56 309 ILE A CA 1
ATOM 2501 C C . ILE A 1 309 ? 8.632 -7.069 13.286 1.00 92.56 309 ILE A C 1
ATOM 2503 O O . ILE A 1 309 ? 9.678 -7.200 12.654 1.00 92.56 309 ILE A O 1
ATOM 2507 N N . GLY A 1 310 ? 8.451 -7.630 14.486 1.00 91.69 310 GLY A N 1
ATOM 2508 C CA . GLY A 1 310 ? 9.480 -8.448 15.136 1.00 91.69 310 GLY A CA 1
ATOM 2509 C C . GLY A 1 310 ? 9.875 -9.671 14.301 1.00 91.69 310 GLY A C 1
ATOM 2510 O O . GLY A 1 310 ? 11.061 -9.948 14.130 1.00 91.69 310 GLY A O 1
ATOM 2511 N N . GLY A 1 311 ? 8.890 -10.360 13.720 1.00 89.19 311 GLY A N 1
ATOM 2512 C CA . GLY A 1 311 ? 9.104 -11.477 12.802 1.00 89.19 311 GLY A CA 1
ATOM 2513 C C . GLY A 1 311 ? 9.837 -11.057 11.528 1.00 89.19 311 GLY A C 1
ATOM 2514 O O . GLY A 1 311 ? 10.788 -11.716 11.130 1.00 89.19 311 GLY A O 1
ATOM 2515 N N . GLY A 1 312 ? 9.466 -9.931 10.921 1.00 88.94 312 GLY A N 1
ATOM 2516 C CA . GLY A 1 312 ? 10.116 -9.387 9.729 1.00 88.94 312 GLY A CA 1
ATOM 2517 C C . GLY A 1 312 ? 11.575 -9.009 9.976 1.00 88.94 312 GLY A C 1
ATOM 2518 O O . GLY A 1 312 ? 12.438 -9.371 9.180 1.00 88.94 312 GLY A O 1
ATOM 2519 N N . VAL A 1 313 ? 11.874 -8.364 11.110 1.00 93.06 313 VAL A N 1
ATOM 2520 C CA . VAL A 1 313 ? 13.254 -8.074 11.535 1.00 93.06 313 VAL A CA 1
ATOM 2521 C C . VAL A 1 313 ? 14.039 -9.369 11.727 1.00 93.06 313 VAL A C 1
ATOM 2523 O O . VAL A 1 313 ? 15.147 -9.493 11.211 1.00 93.06 313 VAL A O 1
ATOM 2526 N N . PHE A 1 314 ? 13.459 -10.360 12.407 1.00 90.44 314 PHE A N 1
ATOM 2527 C CA . PHE A 1 314 ? 14.086 -11.668 12.586 1.00 90.44 314 PHE A CA 1
ATOM 2528 C C . PHE A 1 314 ? 14.390 -12.352 11.242 1.00 90.44 314 PHE A C 1
ATOM 2530 O O . PHE A 1 314 ? 15.502 -12.844 11.042 1.00 90.44 314 PHE A O 1
ATOM 2537 N N . ILE A 1 315 ? 13.446 -12.339 10.298 1.00 90.25 315 ILE A N 1
ATOM 2538 C CA . ILE A 1 315 ? 13.624 -12.891 8.945 1.00 90.25 315 ILE A CA 1
ATOM 2539 C C . ILE A 1 315 ? 14.710 -12.124 8.185 1.00 90.25 315 ILE A C 1
ATOM 2541 O O . ILE A 1 315 ? 15.566 -12.744 7.562 1.00 90.25 315 ILE A O 1
ATOM 2545 N N . GLY A 1 316 ? 14.719 -10.792 8.265 1.00 87.88 316 GLY A N 1
ATOM 2546 C CA . GLY A 1 316 ? 15.723 -9.944 7.622 1.00 87.88 316 GLY A CA 1
ATOM 2547 C C . GLY A 1 316 ? 17.135 -10.205 8.145 1.00 87.88 316 GLY A C 1
ATOM 2548 O O . GLY A 1 316 ? 18.051 -10.409 7.352 1.00 87.88 316 GLY A O 1
ATOM 2549 N N . ILE A 1 317 ? 17.304 -10.283 9.470 1.00 93.06 317 ILE A N 1
ATOM 2550 C CA . ILE A 1 317 ? 18.584 -10.633 10.105 1.00 93.06 317 ILE A CA 1
ATOM 2551 C C . ILE A 1 317 ? 19.004 -12.048 9.711 1.00 93.06 317 ILE A C 1
ATOM 2553 O O . ILE A 1 317 ? 20.168 -12.265 9.390 1.00 93.06 317 ILE A O 1
ATOM 2557 N N . THR A 1 318 ? 18.066 -12.999 9.690 1.00 90.25 318 THR A N 1
ATOM 2558 C CA . THR A 1 318 ? 18.333 -14.375 9.254 1.00 90.25 318 THR A CA 1
ATOM 2559 C C . THR A 1 318 ? 18.854 -14.376 7.817 1.00 90.25 318 THR A C 1
ATOM 2561 O O . THR A 1 318 ? 19.946 -14.873 7.560 1.00 90.25 318 THR A O 1
ATOM 2564 N N . ASN A 1 319 ? 18.148 -13.731 6.889 1.00 88.31 319 ASN A N 1
ATOM 2565 C CA . ASN A 1 319 ? 18.580 -13.628 5.496 1.00 88.31 319 ASN A CA 1
ATOM 2566 C C . ASN A 1 319 ? 19.952 -12.946 5.363 1.00 88.31 319 ASN A C 1
ATOM 2568 O O . ASN A 1 319 ? 20.802 -13.436 4.623 1.00 88.31 319 ASN A O 1
ATOM 2572 N N . GLY A 1 320 ? 20.201 -11.865 6.109 1.00 88.06 320 GLY A N 1
ATOM 2573 C CA . GLY A 1 320 ? 21.490 -11.169 6.115 1.00 88.06 320 GLY A CA 1
ATOM 2574 C C . GLY A 1 320 ? 22.639 -12.031 6.651 1.00 88.06 320 GLY A C 1
ATOM 2575 O O . GLY A 1 320 ? 23.711 -12.084 6.045 1.00 88.06 320 GLY A O 1
ATOM 2576 N N . LEU A 1 321 ? 22.409 -12.766 7.743 1.00 94.25 321 LEU A N 1
ATOM 2577 C CA . LEU A 1 321 ? 23.393 -13.669 8.343 1.00 94.25 321 LEU A CA 1
ATOM 2578 C C . LEU A 1 321 ? 23.765 -14.799 7.377 1.00 94.25 321 LEU A C 1
ATOM 2580 O O . LEU A 1 321 ? 24.946 -15.027 7.128 1.00 94.25 321 LEU A O 1
ATOM 2584 N N . PHE A 1 322 ? 22.766 -15.467 6.793 1.00 91.62 322 PHE A N 1
ATOM 2585 C CA . PHE A 1 322 ? 22.978 -16.549 5.830 1.00 91.62 322 PHE A CA 1
ATOM 2586 C C . PHE A 1 322 ? 23.646 -16.045 4.540 1.00 91.62 322 PHE A C 1
ATOM 2588 O O . PHE A 1 322 ? 24.568 -16.689 4.036 1.00 91.62 322 PHE A O 1
ATOM 2595 N N . SER A 1 323 ? 23.280 -14.850 4.062 1.00 91.31 323 SER A N 1
ATOM 2596 C CA . SER A 1 323 ? 23.949 -14.208 2.924 1.00 91.31 323 SER A CA 1
ATOM 2597 C C . SER A 1 323 ? 25.424 -13.906 3.203 1.00 91.31 323 SER A C 1
ATOM 2599 O O . SER A 1 323 ? 26.247 -14.044 2.303 1.00 91.31 323 SER A O 1
ATOM 2601 N N . THR A 1 324 ? 25.777 -13.528 4.436 1.00 94.19 324 THR A N 1
ATOM 2602 C CA . THR A 1 324 ? 27.166 -13.207 4.819 1.00 94.19 324 THR A CA 1
ATOM 2603 C C . THR A 1 324 ? 28.079 -14.434 4.745 1.00 94.19 324 THR A C 1
ATOM 2605 O O . THR A 1 324 ? 29.228 -14.325 4.331 1.00 94.19 324 THR A O 1
ATOM 2608 N N . ILE A 1 325 ? 27.562 -15.618 5.083 1.00 94.25 325 ILE A N 1
ATOM 2609 C CA . ILE A 1 325 ? 28.294 -16.892 4.964 1.00 94.25 325 ILE A CA 1
ATOM 2610 C C . ILE A 1 325 ? 28.103 -17.570 3.594 1.00 94.25 325 ILE A C 1
ATOM 2612 O O . ILE A 1 325 ? 28.447 -18.738 3.433 1.00 94.25 325 ILE A O 1
ATOM 2616 N N . ASN A 1 326 ? 27.553 -16.850 2.606 1.00 92.06 326 ASN A N 1
ATOM 2617 C CA . ASN A 1 326 ? 27.251 -17.335 1.255 1.00 92.06 326 ASN A CA 1
ATOM 2618 C C . ASN A 1 326 ? 26.364 -18.599 1.222 1.00 92.06 326 ASN A C 1
ATOM 2620 O O . ASN A 1 326 ? 26.464 -19.432 0.319 1.00 92.06 326 ASN A O 1
ATOM 2624 N N . VAL A 1 327 ? 25.475 -18.750 2.207 1.00 93.69 327 VAL A N 1
ATOM 2625 C CA . VAL A 1 327 ? 24.491 -19.834 2.261 1.00 93.69 327 VAL A CA 1
ATOM 2626 C C . VAL A 1 327 ? 23.146 -19.298 1.777 1.00 93.69 327 VAL A C 1
ATOM 2628 O O . VAL A 1 327 ? 22.565 -18.394 2.373 1.00 93.69 327 VAL A O 1
ATOM 2631 N N . ARG A 1 328 ? 22.614 -19.870 0.693 1.00 89.25 328 ARG A N 1
ATOM 2632 C CA . ARG A 1 328 ? 21.274 -19.528 0.193 1.00 89.25 328 ARG A CA 1
ATOM 2633 C C . ARG A 1 328 ? 20.212 -20.320 0.946 1.00 89.25 328 ARG A C 1
ATOM 2635 O O . ARG A 1 328 ? 20.247 -21.548 0.953 1.00 89.25 328 ARG A O 1
ATOM 2642 N N . ILE A 1 329 ? 19.248 -19.622 1.542 1.00 88.06 329 ILE A N 1
ATOM 2643 C CA . ILE A 1 329 ? 18.097 -20.253 2.196 1.00 88.06 329 ILE A CA 1
ATOM 2644 C C . ILE A 1 329 ? 17.189 -20.853 1.106 1.00 88.06 329 ILE A C 1
ATOM 2646 O O . ILE A 1 329 ? 16.754 -20.122 0.214 1.00 88.06 329 ILE A O 1
ATOM 2650 N N . PRO A 1 330 ? 16.875 -22.161 1.157 1.00 89.94 330 PRO A N 1
ATOM 2651 C CA . PRO A 1 330 ? 15.932 -22.783 0.233 1.00 89.94 330 PRO A CA 1
ATOM 2652 C C . PRO A 1 330 ? 14.570 -22.080 0.243 1.00 89.94 330 PRO A C 1
ATOM 2654 O O . PRO A 1 330 ? 14.045 -21.762 1.312 1.00 89.94 330 PRO A O 1
ATOM 2657 N N . GLN A 1 331 ? 13.944 -21.920 -0.926 1.00 86.69 331 GLN A N 1
ATOM 2658 C CA . GLN A 1 331 ? 12.650 -21.234 -1.067 1.00 86.69 331 GLN A CA 1
ATOM 2659 C C . GLN A 1 331 ? 11.571 -21.803 -0.132 1.00 86.69 331 GLN A C 1
ATOM 2661 O O . GLN A 1 331 ? 10.842 -21.039 0.495 1.00 86.69 331 GLN A O 1
ATOM 2666 N N . LYS A 1 332 ? 11.517 -23.134 0.043 1.00 86.75 332 LYS A N 1
ATOM 2667 C CA . LYS A 1 332 ? 10.569 -23.786 0.967 1.00 86.75 332 LYS A CA 1
ATOM 2668 C C . LYS A 1 332 ? 10.770 -23.330 2.424 1.00 86.75 332 LYS A C 1
ATOM 2670 O O . LYS A 1 332 ? 9.786 -23.151 3.134 1.00 86.75 332 LYS A O 1
ATOM 2675 N N . ILE A 1 333 ? 12.010 -23.082 2.857 1.00 88.56 333 ILE A N 1
ATOM 2676 C CA . ILE A 1 333 ? 12.323 -22.566 4.202 1.00 88.56 333 ILE A CA 1
ATOM 2677 C C . ILE A 1 333 ? 12.003 -21.069 4.295 1.00 88.56 333 ILE A C 1
ATOM 2679 O O . ILE A 1 333 ? 11.416 -20.634 5.282 1.00 88.56 333 ILE A O 1
ATOM 2683 N N . GLY A 1 334 ? 12.308 -20.287 3.256 1.00 86.31 334 GLY A N 1
ATOM 2684 C CA . GLY A 1 334 ? 11.910 -18.876 3.189 1.00 86.31 334 GLY A CA 1
ATOM 2685 C C . GLY A 1 334 ? 10.390 -18.692 3.301 1.00 86.31 334 GLY A C 1
ATOM 2686 O O . GLY A 1 334 ? 9.916 -17.882 4.094 1.00 86.31 334 GLY A O 1
ATOM 2687 N N . LEU A 1 335 ? 9.615 -19.512 2.584 1.00 87.00 335 LEU A N 1
ATOM 2688 C CA . LEU A 1 335 ? 8.151 -19.533 2.670 1.00 87.00 335 LEU A CA 1
ATOM 2689 C C . LEU A 1 335 ? 7.651 -19.970 4.052 1.00 87.00 335 LEU A C 1
ATOM 2691 O O . LEU A 1 335 ? 6.667 -19.415 4.533 1.00 87.00 335 LEU A O 1
ATOM 2695 N N . LEU A 1 336 ? 8.325 -20.915 4.719 1.00 90.50 336 LEU A N 1
ATOM 2696 C CA . LEU A 1 336 ? 7.990 -21.301 6.095 1.00 90.50 336 LEU A CA 1
ATOM 2697 C C . LEU A 1 336 ? 8.157 -20.120 7.052 1.00 90.50 336 LEU A C 1
ATOM 2699 O O . LEU A 1 336 ? 7.282 -19.866 7.877 1.00 90.50 336 LEU A O 1
ATOM 2703 N N . LEU A 1 337 ? 9.264 -19.387 6.927 1.00 89.00 337 LEU A N 1
ATOM 2704 C CA . LEU A 1 337 ? 9.536 -18.221 7.759 1.00 89.00 337 LEU A CA 1
ATOM 2705 C C . LEU A 1 337 ? 8.471 -17.133 7.566 1.00 89.00 337 LEU A C 1
ATOM 2707 O O . LEU A 1 337 ? 7.969 -16.594 8.549 1.00 89.00 337 LEU A O 1
ATOM 2711 N N . VAL A 1 338 ? 8.080 -16.854 6.319 1.00 89.19 338 VAL A N 1
ATOM 2712 C CA . VAL A 1 338 ? 7.093 -15.811 6.003 1.00 89.19 338 VAL A CA 1
ATOM 2713 C C . VAL A 1 338 ? 5.660 -16.273 6.292 1.00 89.19 338 VAL A C 1
ATOM 2715 O O . VAL A 1 338 ? 4.999 -15.724 7.172 1.00 89.19 338 VAL A O 1
ATOM 2718 N N . ALA A 1 339 ? 5.165 -17.290 5.582 1.00 87.50 339 ALA A N 1
ATOM 2719 C CA . ALA A 1 339 ? 3.776 -17.740 5.688 1.00 87.50 339 ALA A CA 1
ATOM 2720 C C . ALA A 1 339 ? 3.503 -18.458 7.016 1.00 87.50 339 ALA A C 1
ATOM 2722 O O . ALA A 1 339 ? 2.472 -18.224 7.652 1.00 87.50 339 ALA A O 1
ATOM 2723 N N . GLY A 1 340 ? 4.447 -19.284 7.476 1.00 89.69 340 GLY A N 1
ATOM 2724 C CA . GLY A 1 340 ? 4.343 -19.939 8.777 1.00 89.69 340 GLY A CA 1
ATOM 2725 C C . GLY A 1 340 ? 4.453 -18.955 9.937 1.00 89.69 340 GLY A C 1
ATOM 2726 O O . GLY A 1 340 ? 3.656 -19.029 10.875 1.00 89.69 340 GLY A O 1
ATOM 2727 N N . GLY A 1 341 ? 5.358 -17.976 9.835 1.00 90.19 341 GLY A N 1
ATOM 2728 C CA . GLY A 1 341 ? 5.436 -16.844 10.760 1.00 90.19 341 GLY A CA 1
ATOM 2729 C C . GLY A 1 341 ? 4.115 -16.081 10.849 1.00 90.19 341 GLY A C 1
ATOM 2730 O O . GLY A 1 341 ? 3.606 -15.841 11.942 1.00 90.19 341 GLY A O 1
ATOM 2731 N N . PHE A 1 342 ? 3.499 -15.773 9.708 1.00 90.31 342 PHE A N 1
ATOM 2732 C CA . PHE A 1 342 ? 2.212 -15.083 9.668 1.00 90.31 342 PHE A CA 1
ATOM 2733 C C . PHE A 1 342 ? 1.085 -15.886 10.348 1.00 90.31 342 PHE A C 1
ATOM 2735 O O . PHE A 1 342 ? 0.340 -15.333 11.160 1.00 90.31 342 PHE A O 1
ATOM 2742 N N . GLY A 1 343 ? 0.991 -17.198 10.097 1.00 90.19 343 GLY A N 1
ATOM 2743 C CA . GLY A 1 343 ? -0.007 -18.064 10.741 1.00 90.19 343 GLY A CA 1
ATOM 2744 C C . GLY A 1 343 ? 0.163 -18.181 12.265 1.00 90.19 343 GLY A C 1
ATOM 2745 O O . GLY A 1 343 ? -0.829 -18.207 12.997 1.00 90.19 343 GLY A O 1
ATOM 2746 N N . LEU A 1 344 ? 1.407 -18.178 12.762 1.00 93.62 344 LEU A N 1
ATOM 2747 C CA . LEU A 1 344 ? 1.721 -18.165 14.199 1.00 93.62 344 LEU A CA 1
ATOM 2748 C C . LEU A 1 344 ? 1.170 -16.910 14.893 1.00 93.62 344 LEU A C 1
ATOM 2750 O O . LEU A 1 344 ? 0.571 -16.996 15.970 1.00 93.62 344 LEU A O 1
ATOM 2754 N N . VAL A 1 345 ? 1.360 -15.742 14.272 1.00 94.62 345 VAL A N 1
ATOM 2755 C CA . VAL A 1 345 ? 1.033 -14.438 14.867 1.00 94.62 345 VAL A CA 1
ATOM 2756 C C . VAL A 1 345 ? -0.449 -14.307 15.216 1.00 94.62 345 VAL A C 1
ATOM 2758 O O . VAL A 1 345 ? -0.772 -13.733 16.256 1.00 94.62 345 VAL A O 1
ATOM 2761 N N . ILE A 1 346 ? -1.347 -14.871 14.404 1.00 93.12 346 ILE A N 1
ATOM 2762 C CA . ILE A 1 346 ? -2.802 -14.759 14.601 1.00 93.12 346 ILE A CA 1
ATOM 2763 C C . ILE A 1 346 ? -3.212 -15.292 15.983 1.00 93.12 346 ILE A C 1
ATOM 2765 O O . ILE A 1 346 ? -3.917 -14.617 16.735 1.00 93.12 346 ILE A O 1
ATOM 2769 N N . ILE A 1 347 ? -2.746 -16.490 16.346 1.00 94.44 347 ILE A N 1
ATOM 2770 C CA . ILE A 1 347 ? -3.094 -17.126 17.625 1.00 94.44 347 ILE A CA 1
ATOM 2771 C C . ILE A 1 347 ? -2.341 -16.481 18.785 1.00 94.44 347 ILE A C 1
ATOM 2773 O O . ILE A 1 347 ? -2.931 -16.272 19.846 1.00 94.44 347 ILE A O 1
ATOM 2777 N N . LEU A 1 348 ? -1.069 -16.123 18.588 1.00 93.94 348 LEU A N 1
ATOM 2778 C CA . LEU A 1 348 ? -0.268 -15.467 19.623 1.00 93.94 348 LEU A CA 1
ATOM 2779 C C . LEU A 1 348 ? -0.848 -14.101 20.010 1.00 93.94 348 LEU A C 1
ATOM 2781 O O . LEU A 1 348 ? -0.951 -13.808 21.197 1.00 93.94 348 LEU A O 1
ATOM 2785 N N . ALA A 1 349 ? -1.304 -13.296 19.047 1.00 93.50 349 ALA A N 1
ATOM 2786 C CA . ALA A 1 349 ? -1.950 -12.013 19.324 1.00 93.50 349 ALA A CA 1
ATOM 2787 C C . ALA A 1 349 ? -3.214 -12.183 20.183 1.00 93.50 349 ALA A C 1
ATOM 2789 O O . ALA A 1 349 ? -3.371 -11.500 21.197 1.00 93.50 349 ALA A O 1
ATOM 2790 N N . VAL A 1 350 ? -4.083 -13.140 19.834 1.00 93.50 350 VAL A N 1
ATOM 2791 C CA . VAL A 1 350 ? -5.300 -13.438 20.610 1.00 93.50 350 VAL A CA 1
ATOM 2792 C C . VAL A 1 350 ? -4.964 -13.955 22.005 1.00 93.50 350 VAL A C 1
ATOM 2794 O O . VAL A 1 350 ? -5.535 -13.472 22.980 1.00 93.50 350 VAL A O 1
ATOM 2797 N N . ALA A 1 351 ? -4.025 -14.894 22.122 1.00 90.69 351 ALA A N 1
ATOM 2798 C CA . ALA A 1 351 ? -3.622 -15.461 23.405 1.00 90.69 351 ALA A CA 1
ATOM 2799 C C . ALA A 1 351 ? -3.015 -14.414 24.352 1.00 90.69 351 ALA A C 1
ATOM 2801 O O . ALA A 1 351 ? -3.246 -14.480 25.558 1.00 90.69 351 ALA A O 1
ATOM 2802 N N . SER A 1 352 ? -2.275 -13.444 23.815 1.00 88.62 352 SER A N 1
ATOM 2803 C CA . SER A 1 352 ? -1.604 -12.407 24.599 1.00 88.62 352 SER A CA 1
ATOM 2804 C C . SER A 1 352 ? -2.544 -11.323 25.127 1.00 88.62 352 SER A C 1
ATOM 2806 O O . SER A 1 352 ? -2.321 -10.820 26.227 1.00 88.62 352 SER A O 1
ATOM 2808 N N . ALA A 1 353 ? -3.579 -10.941 24.370 1.00 87.44 353 ALA A N 1
ATOM 2809 C CA . ALA A 1 353 ? -4.396 -9.768 24.702 1.00 87.44 353 ALA A CA 1
ATOM 2810 C C . ALA A 1 353 ? -5.876 -10.060 25.002 1.00 87.44 353 ALA A C 1
ATOM 2812 O O . ALA A 1 353 ? -6.537 -9.201 25.590 1.00 87.44 353 ALA A O 1
ATOM 2813 N N . TYR A 1 354 ? -6.411 -11.238 24.661 1.00 89.75 354 TYR A N 1
ATOM 2814 C CA . TYR A 1 354 ? -7.825 -11.565 24.868 1.00 89.75 354 TYR A CA 1
ATOM 2815 C C . TYR A 1 354 ? -8.023 -12.661 25.922 1.00 89.75 354 TYR A C 1
ATOM 2817 O O . TYR A 1 354 ? -7.554 -13.787 25.760 1.00 89.75 354 TYR A O 1
ATOM 2825 N N . ASN A 1 355 ? -8.788 -12.370 26.982 1.00 86.06 355 ASN A N 1
ATOM 2826 C CA . ASN A 1 355 ? -9.107 -13.358 28.013 1.00 86.06 355 ASN A CA 1
ATOM 2827 C C . ASN A 1 355 ? -10.434 -14.076 27.686 1.00 86.06 355 ASN A C 1
ATOM 2829 O O . ASN A 1 355 ? -11.499 -13.458 27.763 1.00 86.06 355 ASN A O 1
ATOM 2833 N N . PRO A 1 356 ? -10.419 -15.384 27.361 1.00 84.75 356 PRO A N 1
ATOM 2834 C CA . PRO A 1 356 ? -11.620 -16.112 26.956 1.00 84.75 356 PRO A CA 1
ATOM 2835 C C . PRO A 1 356 ? -12.588 -16.426 28.107 1.00 84.75 356 PRO A C 1
ATOM 2837 O O . PRO A 1 356 ? -13.695 -16.895 27.827 1.00 84.75 356 PRO A O 1
ATOM 2840 N N . LEU A 1 357 ? -12.184 -16.209 29.366 1.00 78.38 357 LEU A N 1
ATOM 2841 C CA . LEU A 1 357 ? -12.929 -16.598 30.570 1.00 78.38 357 LEU A CA 1
ATOM 2842 C C . LEU A 1 357 ? -13.853 -15.503 31.120 1.00 78.38 357 LEU A C 1
ATOM 2844 O O . LEU A 1 357 ? -14.723 -15.804 31.936 1.00 78.38 357 LEU A O 1
ATOM 2848 N N . VAL A 1 358 ? -13.666 -14.257 30.681 1.00 78.75 358 VAL A N 1
ATOM 2849 C CA . VAL A 1 358 ? -14.441 -13.091 31.133 1.00 78.75 358 VAL A CA 1
ATOM 2850 C C . VAL A 1 358 ? -15.285 -12.527 29.992 1.00 78.75 358 VAL A C 1
ATOM 2852 O O . VAL A 1 358 ? -15.016 -12.775 28.810 1.00 78.75 358 VAL A O 1
ATOM 2855 N N . LYS A 1 359 ? -16.330 -11.766 30.329 1.00 82.31 359 LYS A N 1
ATOM 2856 C CA . LYS A 1 359 ? -17.190 -11.121 29.325 1.00 82.31 359 LYS A CA 1
ATOM 2857 C C . LYS A 1 359 ? -16.415 -10.078 28.517 1.00 82.31 359 LYS A C 1
ATOM 2859 O O . LYS A 1 359 ? -15.381 -9.572 28.945 1.00 82.31 359 LYS A O 1
ATOM 2864 N N . THR A 1 360 ? -16.921 -9.720 27.337 1.00 87.25 360 THR A N 1
ATOM 2865 C CA . THR A 1 360 ? -16.265 -8.737 26.453 1.00 87.25 360 THR A CA 1
ATOM 2866 C C . THR A 1 360 ? -16.160 -7.351 27.081 1.00 87.25 360 THR A C 1
ATOM 2868 O O . THR A 1 360 ? -15.152 -6.675 26.908 1.00 87.25 360 THR A O 1
ATOM 2871 N N . THR A 1 361 ? -17.162 -6.933 27.855 1.00 85.75 361 THR A N 1
ATOM 2872 C CA . THR A 1 361 ? -17.139 -5.657 28.585 1.00 85.75 361 THR A CA 1
ATOM 2873 C C . THR A 1 361 ? -16.162 -5.652 29.752 1.00 85.75 361 THR A C 1
ATOM 2875 O O . THR A 1 361 ? -15.724 -4.585 30.151 1.00 85.75 361 THR A O 1
ATOM 2878 N N . GLU A 1 362 ? -15.817 -6.824 30.284 1.00 83.81 362 GLU A N 1
ATOM 2879 C CA . GLU A 1 362 ? -14.948 -7.002 31.455 1.00 83.81 362 GLU A CA 1
ATOM 2880 C C . GLU A 1 362 ? -13.486 -7.266 31.066 1.00 83.81 362 GLU A C 1
ATOM 2882 O O . GLU A 1 362 ? -12.642 -7.523 31.922 1.00 83.81 362 GLU A O 1
ATOM 2887 N N . GLN A 1 363 ? -13.164 -7.198 29.771 1.00 86.88 363 GLN A N 1
ATOM 2888 C CA . GLN A 1 363 ? -11.780 -7.255 29.311 1.00 86.88 363 GLN A CA 1
ATOM 2889 C C . GLN A 1 363 ? -10.972 -6.086 29.897 1.00 86.88 363 GLN A C 1
ATOM 2891 O O . GLN A 1 363 ? -11.503 -5.024 30.228 1.00 86.88 363 GLN A O 1
ATOM 2896 N N . ASN A 1 364 ? -9.655 -6.261 30.003 1.00 82.44 364 ASN A N 1
ATOM 2897 C CA . ASN A 1 364 ? -8.787 -5.189 30.478 1.00 82.44 364 ASN A CA 1
ATOM 2898 C C . ASN A 1 364 ? -8.655 -4.100 29.403 1.00 82.44 364 ASN A C 1
ATOM 2900 O O . ASN A 1 364 ? -8.068 -4.351 28.350 1.00 82.44 364 ASN A O 1
ATOM 2904 N N . PHE A 1 365 ? -9.193 -2.912 29.693 1.00 84.31 365 PHE A N 1
ATOM 2905 C CA . PHE A 1 365 ? -9.082 -1.706 28.858 1.00 84.31 365 PHE A CA 1
ATOM 2906 C C . PHE A 1 365 ? -8.234 -0.599 29.504 1.00 84.31 365 PHE A C 1
ATOM 2908 O O . PHE A 1 365 ? -7.903 0.392 28.854 1.00 84.31 365 PHE A O 1
ATOM 2915 N N . GLN A 1 366 ? -7.908 -0.730 30.792 1.00 76.25 366 GLN A N 1
ATOM 2916 C CA . GLN A 1 366 ? -7.321 0.354 31.586 1.00 76.25 366 GLN A CA 1
ATOM 2917 C C . GLN A 1 366 ? -5.792 0.279 31.702 1.00 76.25 366 GLN A C 1
ATOM 2919 O O . GLN A 1 366 ? -5.182 1.256 32.128 1.00 76.25 366 GLN A O 1
ATOM 2924 N N . HIS A 1 367 ? -5.165 -0.826 31.286 1.00 74.12 367 HIS A N 1
ATOM 2925 C CA . HIS A 1 367 ? -3.720 -1.045 31.408 1.00 74.12 367 HIS A CA 1
ATOM 2926 C C . HIS A 1 367 ? -3.089 -1.506 30.087 1.00 74.12 367 HIS A C 1
ATOM 2928 O O . HIS A 1 367 ? -3.790 -1.893 29.151 1.00 74.12 367 HIS A O 1
ATOM 2934 N N . GLY A 1 368 ? -1.753 -1.484 30.031 1.00 79.75 368 GLY A N 1
ATOM 2935 C CA . GLY A 1 368 ? -0.971 -2.037 28.925 1.00 79.75 368 GLY A CA 1
ATOM 2936 C C . GLY A 1 368 ? -1.242 -1.363 27.578 1.00 79.75 368 GLY A C 1
ATOM 2937 O O . GLY A 1 368 ? -1.437 -0.146 27.496 1.00 79.75 368 GLY A O 1
ATOM 2938 N N . LEU A 1 369 ? -1.260 -2.174 26.518 1.00 84.31 369 LEU A N 1
ATOM 2939 C CA . LEU A 1 369 ? -1.413 -1.714 25.139 1.00 84.31 369 LEU A CA 1
ATOM 2940 C C . LEU A 1 369 ? -2.775 -1.032 24.900 1.00 84.31 369 LEU A C 1
ATOM 2942 O O . LEU A 1 369 ? -2.818 0.018 24.269 1.00 84.31 369 LEU A O 1
ATOM 2946 N N . SER A 1 370 ? -3.867 -1.533 25.486 1.00 86.38 370 SER A N 1
ATOM 2947 C CA . SER A 1 370 ? -5.197 -0.897 25.437 1.00 86.38 370 SER A CA 1
ATOM 2948 C C . SER A 1 370 ? -5.187 0.566 25.890 1.00 86.38 370 SER A C 1
ATOM 2950 O O . SER A 1 370 ? -5.758 1.439 25.227 1.00 86.38 370 SER A O 1
ATOM 2952 N N . LYS A 1 371 ? -4.517 0.856 27.014 1.00 85.94 371 LYS A N 1
ATOM 2953 C CA . LYS A 1 371 ? -4.435 2.221 27.547 1.00 85.94 371 LYS A CA 1
ATOM 2954 C C . LYS A 1 371 ? -3.598 3.118 26.644 1.00 85.94 371 LYS A C 1
ATOM 2956 O O . LYS A 1 371 ? -3.990 4.265 26.411 1.00 85.94 371 LYS A O 1
ATOM 2961 N N . LEU A 1 372 ? -2.484 2.595 26.128 1.00 87.31 372 LEU A N 1
ATOM 2962 C CA . LEU A 1 372 ? -1.641 3.295 25.163 1.00 87.31 372 LEU A CA 1
ATOM 2963 C C . LEU A 1 372 ? -2.448 3.655 23.913 1.00 87.31 372 LEU A C 1
ATOM 2965 O O . LEU A 1 372 ? -2.519 4.831 23.571 1.00 87.31 372 LEU A O 1
ATOM 2969 N N . ILE A 1 373 ? -3.129 2.680 23.301 1.00 89.00 373 ILE A N 1
ATOM 2970 C CA . ILE A 1 373 ? -3.949 2.875 22.098 1.00 89.00 373 ILE A CA 1
ATOM 2971 C C . ILE A 1 373 ? -5.003 3.950 22.341 1.00 89.00 373 ILE A C 1
ATOM 2973 O O . ILE A 1 373 ? -5.075 4.911 21.582 1.00 89.00 373 ILE A O 1
ATOM 2977 N N . SER A 1 374 ? -5.793 3.847 23.414 1.00 89.12 374 SER A N 1
ATOM 2978 C CA . SER A 1 374 ? -6.849 4.834 23.667 1.00 89.12 374 SER A CA 1
ATOM 2979 C C . SER A 1 374 ? -6.285 6.239 23.911 1.00 89.12 374 SER A C 1
ATOM 2981 O O . SER A 1 374 ? -6.864 7.231 23.467 1.00 89.12 374 SER A O 1
ATOM 2983 N N . THR A 1 375 ? -5.125 6.343 24.563 1.00 89.50 375 THR A N 1
ATOM 2984 C CA . THR A 1 375 ? -4.439 7.627 24.767 1.00 89.50 375 THR A CA 1
ATOM 2985 C C . THR A 1 375 ? -3.935 8.200 23.442 1.00 89.50 375 THR A C 1
ATOM 2987 O O . THR A 1 375 ? -4.170 9.373 23.158 1.00 89.50 375 THR A O 1
ATOM 2990 N N . MET A 1 376 ? -3.325 7.369 22.594 1.00 91.25 376 MET A N 1
ATOM 2991 C CA . MET A 1 376 ? -2.830 7.759 21.274 1.00 91.25 376 MET A CA 1
ATOM 2992 C C . MET A 1 376 ? -3.969 8.220 20.358 1.00 91.25 376 MET A C 1
ATOM 2994 O O . MET A 1 376 ? -3.878 9.283 19.755 1.00 91.25 376 MET A O 1
ATOM 2998 N N . MET A 1 377 ? -5.084 7.485 20.312 1.00 93.19 377 MET A N 1
ATOM 2999 C CA . MET A 1 377 ? -6.252 7.848 19.497 1.00 93.19 377 MET A CA 1
ATOM 3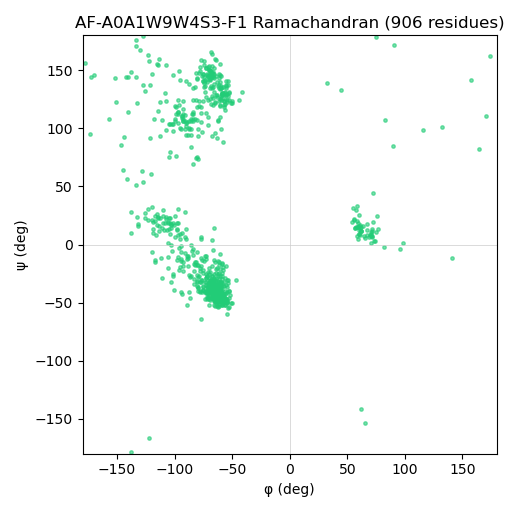000 C C . MET A 1 377 ? -6.868 9.185 19.929 1.00 93.19 377 MET A C 1
ATOM 3002 O O . MET A 1 377 ? -7.312 9.962 19.088 1.00 93.19 377 MET A O 1
ATOM 3006 N N . ARG A 1 378 ? -6.850 9.500 21.232 1.00 93.25 378 ARG A N 1
ATOM 3007 C CA . ARG A 1 378 ? -7.276 10.815 21.744 1.00 93.25 378 ARG A CA 1
ATOM 3008 C C . ARG A 1 378 ? -6.283 11.921 21.393 1.00 93.25 378 ARG A C 1
ATOM 3010 O O . ARG A 1 378 ? -6.717 13.019 21.061 1.00 93.25 378 ARG A O 1
ATOM 3017 N N . LEU A 1 379 ? -4.981 11.635 21.437 1.00 93.12 379 LEU A N 1
ATOM 3018 C CA . LEU A 1 379 ? -3.927 12.579 21.053 1.00 93.12 379 LEU A CA 1
ATOM 3019 C C . LEU A 1 379 ? -3.973 12.913 19.555 1.00 93.12 379 LEU A C 1
ATOM 3021 O O . LEU A 1 379 ? -3.735 14.053 19.171 1.00 93.12 379 LEU A O 1
ATOM 3025 N N . LEU A 1 380 ? -4.318 11.939 18.713 1.00 94.38 380 LEU A N 1
ATOM 3026 C CA . LEU A 1 380 ? -4.451 12.118 17.266 1.00 94.38 380 LEU A CA 1
ATOM 3027 C C . LEU A 1 380 ? -5.737 12.852 16.864 1.00 94.38 380 LEU A C 1
ATOM 3029 O O . LEU A 1 380 ? -5.857 13.294 15.722 1.00 94.38 380 LEU A O 1
ATOM 3033 N N . LEU A 1 381 ? -6.705 13.006 17.769 1.00 94.75 381 LEU A N 1
ATOM 3034 C CA . LEU A 1 381 ? -8.015 13.570 17.448 1.00 94.75 381 LEU A CA 1
ATOM 3035 C C . LEU A 1 381 ? -7.956 15.062 17.037 1.00 94.75 381 LEU A C 1
ATOM 3037 O O . LEU A 1 381 ? -8.544 15.396 16.007 1.00 94.75 381 LEU A O 1
ATOM 3041 N N . PRO A 1 382 ? -7.219 15.958 17.730 1.00 94.44 382 PRO A N 1
ATOM 3042 C CA . PRO A 1 382 ? -7.007 17.336 17.272 1.00 94.44 382 PRO A CA 1
ATOM 3043 C C . PRO A 1 382 ? -6.250 17.426 15.943 1.00 94.44 382 PRO A C 1
ATOM 3045 O O . PRO A 1 382 ? -6.612 18.234 15.091 1.00 94.44 382 PRO A O 1
ATOM 3048 N N . LEU A 1 383 ? -5.236 16.576 15.740 1.00 94.56 383 LEU A N 1
ATOM 3049 C CA . LEU A 1 383 ? -4.496 16.515 14.476 1.00 94.56 383 LEU A CA 1
ATOM 3050 C C . LEU A 1 383 ? -5.422 16.098 13.327 1.00 94.56 383 LEU A C 1
ATOM 3052 O O . LEU A 1 383 ? -5.431 16.726 12.275 1.00 94.56 383 LEU A O 1
ATOM 3056 N N . THR A 1 384 ? -6.260 15.087 13.556 1.00 94.94 384 THR A N 1
ATOM 3057 C CA . THR A 1 384 ? -7.263 14.622 12.587 1.00 94.94 384 THR A CA 1
ATOM 3058 C C . THR A 1 384 ? -8.258 15.727 12.252 1.00 94.94 384 THR A C 1
ATOM 3060 O O . THR A 1 384 ? -8.593 15.923 11.087 1.00 94.94 384 THR A O 1
ATOM 3063 N N . LEU A 1 385 ? -8.701 16.490 13.256 1.00 95.31 385 LEU A N 1
ATOM 3064 C CA . LEU A 1 385 ? -9.571 17.642 13.048 1.00 95.31 385 LEU A CA 1
ATOM 3065 C C . LEU A 1 385 ? -8.894 18.710 12.177 1.00 95.31 385 LEU A C 1
ATOM 3067 O O . LEU A 1 385 ? -9.504 19.184 11.224 1.00 95.31 385 LEU A O 1
ATOM 3071 N N . MET A 1 386 ? -7.638 19.058 12.472 1.00 94.38 386 MET A N 1
ATOM 3072 C CA . MET A 1 386 ? -6.858 20.014 11.681 1.00 94.38 386 MET A CA 1
ATOM 3073 C C . MET A 1 386 ? -6.718 19.552 10.227 1.00 94.38 386 MET A C 1
ATOM 3075 O O . MET A 1 386 ? -7.002 20.325 9.314 1.00 94.38 386 MET A O 1
ATOM 3079 N N . VAL A 1 387 ? -6.344 18.287 10.012 1.00 92.19 387 VAL A N 1
ATOM 3080 C CA . VAL A 1 387 ? -6.218 17.698 8.672 1.00 92.19 387 VAL A CA 1
ATOM 3081 C C . VAL A 1 387 ? -7.551 17.754 7.930 1.00 92.19 387 VAL A C 1
ATOM 3083 O O . VAL A 1 387 ? -7.581 18.213 6.795 1.00 92.19 387 VAL A O 1
ATOM 3086 N N . LEU A 1 388 ? -8.664 17.375 8.567 1.00 92.75 388 LEU A N 1
ATOM 3087 C CA . LEU A 1 388 ? -9.991 17.434 7.947 1.00 92.75 388 LEU A CA 1
ATOM 3088 C C . LEU A 1 388 ? -10.425 18.860 7.595 1.00 92.75 388 LEU A C 1
ATOM 3090 O O . LEU A 1 388 ? -11.042 19.061 6.551 1.00 92.75 388 LEU A O 1
ATOM 3094 N N . VAL A 1 389 ? -10.107 19.852 8.431 1.00 93.06 389 VAL A N 1
ATOM 3095 C CA . VAL A 1 389 ? -10.405 21.265 8.143 1.00 93.06 389 VAL A CA 1
ATOM 3096 C C . VAL A 1 389 ? -9.607 21.744 6.936 1.00 93.06 389 VAL A C 1
ATOM 3098 O O . VAL A 1 389 ? -10.202 22.255 5.990 1.00 93.06 389 VAL A O 1
ATOM 3101 N N . ILE A 1 390 ? -8.287 21.534 6.941 1.00 89.12 390 ILE A N 1
ATOM 3102 C CA . ILE A 1 390 ? -7.407 21.885 5.817 1.00 89.12 390 ILE A CA 1
ATOM 3103 C C . ILE A 1 390 ? -7.932 21.225 4.545 1.00 89.12 390 ILE A C 1
ATOM 3105 O O . ILE A 1 390 ? -8.177 21.890 3.544 1.00 89.12 390 ILE A O 1
ATOM 3109 N N . PHE A 1 391 ? -8.194 19.927 4.613 1.00 85.38 391 PHE A N 1
ATOM 3110 C CA . PHE A 1 391 ? -8.690 19.150 3.492 1.00 85.38 391 PHE A CA 1
ATOM 3111 C C . PHE A 1 391 ? -10.024 19.671 2.949 1.00 85.38 391 PHE A C 1
ATOM 3113 O O . PHE A 1 391 ? -10.171 19.851 1.743 1.00 85.38 391 PHE A O 1
ATOM 3120 N N . THR A 1 392 ? -10.972 19.994 3.831 1.00 86.31 392 THR A N 1
ATOM 3121 C CA . THR A 1 392 ? -12.267 20.567 3.440 1.00 86.31 392 THR A CA 1
ATOM 3122 C C . THR A 1 392 ? -12.085 21.919 2.744 1.00 86.31 392 THR A C 1
ATOM 3124 O O . THR A 1 392 ? -12.727 22.171 1.728 1.00 86.31 392 THR A O 1
ATOM 3127 N N . ILE A 1 393 ? -11.172 22.769 3.230 1.00 87.12 393 ILE A N 1
ATOM 3128 C CA . ILE A 1 393 ? -10.842 24.053 2.591 1.00 87.12 393 ILE A CA 1
ATOM 3129 C C . ILE A 1 393 ? -10.261 23.830 1.191 1.00 87.12 393 ILE A C 1
ATOM 3131 O O . ILE A 1 393 ? -10.690 24.488 0.246 1.00 87.12 393 ILE A O 1
ATOM 3135 N N . PHE A 1 394 ? -9.321 22.894 1.042 1.00 83.06 394 PHE A N 1
ATOM 3136 C CA . PHE A 1 394 ? -8.701 22.588 -0.249 1.00 83.06 394 PHE A CA 1
ATOM 3137 C C . PHE A 1 394 ? -9.702 22.032 -1.265 1.00 83.06 394 PHE A C 1
ATOM 3139 O O . PHE A 1 394 ? -9.629 22.409 -2.432 1.00 83.06 394 PHE A O 1
ATOM 3146 N N . ILE A 1 395 ? -10.644 21.189 -0.835 1.00 80.81 395 ILE A N 1
ATOM 3147 C CA . ILE A 1 395 ? -11.670 20.593 -1.706 1.00 80.81 395 ILE A CA 1
ATOM 3148 C C . ILE A 1 395 ? -12.687 21.623 -2.199 1.00 80.81 395 ILE A C 1
ATOM 3150 O O . ILE A 1 395 ? -13.119 21.548 -3.346 1.00 80.81 395 ILE A O 1
ATOM 3154 N N . ILE A 1 396 ? -13.078 22.585 -1.358 1.00 79.81 396 ILE A N 1
ATOM 3155 C CA . ILE A 1 396 ? -14.068 23.614 -1.723 1.00 79.81 396 ILE A CA 1
ATOM 3156 C C . ILE A 1 396 ? -13.525 24.564 -2.809 1.00 79.81 396 ILE A C 1
ATOM 3158 O O . ILE A 1 396 ? -14.302 25.232 -3.492 1.00 79.81 396 ILE A O 1
ATOM 3162 N N . GLN A 1 397 ? -12.206 24.619 -3.021 1.00 79.75 397 GLN A N 1
ATOM 3163 C CA . GLN A 1 397 ? -11.626 25.436 -4.085 1.00 79.75 397 GLN A CA 1
ATOM 3164 C C . GLN A 1 397 ? -12.033 24.912 -5.478 1.00 79.75 397 GLN A C 1
ATOM 3166 O O . GLN A 1 397 ? -11.829 23.728 -5.762 1.00 79.75 397 GLN A O 1
ATOM 3171 N N . PRO A 1 398 ? -12.509 25.780 -6.398 1.00 74.25 398 PRO A N 1
ATOM 3172 C CA . PRO A 1 398 ? -13.018 25.366 -7.712 1.00 74.25 398 PRO A CA 1
ATOM 3173 C C . PRO A 1 398 ? -12.052 24.511 -8.540 1.00 74.25 398 PRO A C 1
ATOM 3175 O O . PRO A 1 398 ? -12.485 23.626 -9.272 1.00 74.25 398 PRO A O 1
ATOM 3178 N N . LYS A 1 399 ? -10.741 24.752 -8.404 1.00 74.81 399 LYS A N 1
ATOM 3179 C CA . LYS A 1 399 ? -9.698 24.003 -9.119 1.00 74.81 399 LYS A CA 1
ATOM 3180 C C . LYS A 1 399 ? -9.582 22.546 -8.653 1.00 74.81 399 LYS A C 1
ATOM 3182 O O . LYS A 1 399 ? -9.371 21.663 -9.473 1.00 74.81 399 LYS A O 1
ATOM 3187 N N . ASN A 1 400 ? -9.747 22.291 -7.355 1.00 74.44 400 ASN A N 1
ATOM 3188 C CA . ASN A 1 400 ? -9.514 20.971 -6.761 1.00 74.44 400 ASN A CA 1
ATOM 3189 C C . ASN A 1 400 ? -10.794 20.140 -6.629 1.00 74.44 400 ASN A C 1
ATOM 3191 O O . ASN A 1 400 ? -10.722 18.918 -6.505 1.00 74.44 400 ASN A O 1
ATOM 3195 N N . PHE A 1 401 ? -11.962 20.787 -6.678 1.00 79.44 401 PHE A N 1
ATOM 3196 C CA . PHE A 1 401 ? -13.260 20.141 -6.487 1.00 79.44 401 PHE A CA 1
ATOM 3197 C C . PHE A 1 401 ? -13.517 18.980 -7.462 1.00 79.44 401 PHE A C 1
ATOM 3199 O O . PHE A 1 401 ? -14.220 18.031 -7.122 1.00 79.44 401 PHE A O 1
ATOM 3206 N N . TRP A 1 402 ? -12.938 19.017 -8.661 1.00 77.19 402 TRP A N 1
ATOM 3207 C CA . TRP A 1 402 ? -13.160 17.996 -9.685 1.00 77.19 402 TRP A CA 1
ATOM 3208 C C . TRP A 1 402 ? -12.207 16.798 -9.598 1.00 77.19 402 TRP A C 1
ATOM 3210 O O . TRP A 1 402 ? -12.472 15.776 -10.228 1.00 77.19 402 TRP A O 1
ATOM 3220 N N . ILE A 1 403 ? -11.141 16.867 -8.790 1.00 74.38 403 ILE A N 1
ATOM 3221 C CA . ILE A 1 403 ? -10.084 15.841 -8.760 1.00 74.38 403 ILE A CA 1
ATOM 3222 C C . ILE A 1 403 ? -10.639 14.442 -8.439 1.00 74.38 403 ILE A C 1
ATOM 3224 O O . ILE A 1 403 ? -10.351 13.514 -9.184 1.00 74.38 403 ILE A O 1
ATOM 3228 N N . PRO A 1 404 ? -11.481 14.223 -7.413 1.00 70.25 404 PRO A N 1
ATOM 3229 C CA . PRO A 1 404 ? -12.010 12.886 -7.123 1.00 70.25 404 PRO A CA 1
ATOM 3230 C C . PRO A 1 404 ? -13.057 12.402 -8.131 1.00 70.25 404 PRO A C 1
ATOM 3232 O O . PRO A 1 404 ? -13.396 11.219 -8.121 1.00 70.25 404 PRO A O 1
ATOM 3235 N N . PHE A 1 405 ? -13.571 13.292 -8.988 1.00 79.94 405 PHE A N 1
ATOM 3236 C CA . PHE A 1 405 ? -14.478 12.950 -10.084 1.00 79.94 405 PHE A CA 1
ATOM 3237 C C . PHE A 1 405 ? -13.702 12.471 -11.316 1.00 79.94 405 PHE A C 1
ATOM 3239 O O . PHE A 1 405 ? -14.177 11.568 -12.005 1.00 79.94 405 PHE A O 1
ATOM 3246 N N . SER A 1 406 ? -12.470 12.949 -11.533 1.00 68.31 406 SER A N 1
ATOM 3247 C CA . SER A 1 406 ? -11.595 12.556 -12.653 1.00 68.31 406 SER A CA 1
ATOM 3248 C C . SER A 1 406 ? -10.507 11.528 -12.296 1.00 68.31 406 SER A C 1
ATOM 3250 O O . SER A 1 406 ? -10.331 10.569 -13.033 1.00 68.31 406 SER A O 1
ATOM 3252 N N . ASP A 1 407 ? -9.878 11.612 -11.118 1.00 72.69 407 ASP A N 1
ATOM 3253 C CA . ASP A 1 407 ? -8.815 10.704 -10.652 1.00 72.69 407 ASP A CA 1
ATOM 3254 C C . ASP A 1 407 ? -9.317 9.561 -9.730 1.00 72.69 407 ASP A C 1
ATOM 3256 O O . ASP A 1 407 ? -10.004 9.782 -8.720 1.00 72.69 407 ASP A O 1
ATOM 3260 N N . ARG A 1 408 ? -9.030 8.303 -10.087 1.00 68.06 408 ARG A N 1
ATOM 3261 C CA . ARG A 1 408 ? -9.391 7.107 -9.300 1.00 68.06 408 ARG A CA 1
ATOM 3262 C C . ARG A 1 408 ? -8.554 6.960 -8.034 1.00 68.06 408 ARG A C 1
ATOM 3264 O O . ARG A 1 408 ? -9.102 6.546 -7.009 1.00 68.06 408 ARG A O 1
ATOM 3271 N N . ASP A 1 409 ? -7.278 7.312 -8.087 1.00 70.06 409 ASP A N 1
ATOM 3272 C CA . ASP A 1 409 ? -6.333 7.127 -6.986 1.00 70.06 409 ASP A CA 1
ATOM 3273 C C . ASP A 1 409 ? -6.699 8.036 -5.818 1.00 70.06 409 ASP A C 1
ATOM 3275 O O . ASP A 1 409 ? -6.697 7.608 -4.660 1.00 70.06 409 ASP A O 1
ATOM 3279 N N . ALA A 1 410 ? -7.142 9.257 -6.135 1.00 70.38 410 ALA A N 1
ATOM 3280 C CA . ALA A 1 410 ? -7.736 10.159 -5.161 1.00 70.38 410 ALA A CA 1
ATOM 3281 C C . ALA A 1 410 ? -8.873 9.449 -4.410 1.00 70.38 410 ALA A C 1
ATOM 3283 O O . ALA A 1 410 ? -8.828 9.323 -3.193 1.00 70.38 410 ALA A O 1
ATOM 3284 N N . LEU A 1 411 ? -9.847 8.868 -5.110 1.00 73.75 411 LEU A N 1
ATOM 3285 C CA . LEU A 1 411 ? -10.998 8.228 -4.468 1.00 73.75 411 LEU A CA 1
ATOM 3286 C C . LEU A 1 411 ? -10.611 7.056 -3.536 1.00 73.75 411 LEU A C 1
ATOM 3288 O O . LEU A 1 411 ? -11.251 6.851 -2.502 1.00 73.75 411 LEU A O 1
ATOM 3292 N N . ILE A 1 412 ? -9.553 6.304 -3.860 1.00 71.19 412 ILE A N 1
ATOM 3293 C CA . ILE A 1 412 ? -9.032 5.223 -3.004 1.00 71.19 412 ILE A CA 1
ATOM 3294 C C . ILE A 1 412 ? -8.489 5.791 -1.690 1.00 71.19 412 ILE A C 1
ATOM 3296 O O . ILE A 1 412 ? -8.862 5.314 -0.614 1.00 71.19 412 ILE A O 1
ATOM 3300 N N . VAL A 1 413 ? -7.660 6.836 -1.764 1.00 74.19 413 VAL A N 1
ATOM 3301 C CA . VAL A 1 413 ? -7.083 7.494 -0.581 1.00 74.19 413 VAL A CA 1
ATOM 3302 C C . VAL A 1 413 ? -8.182 8.066 0.315 1.00 74.19 413 VAL A C 1
ATOM 3304 O O . VAL A 1 413 ? -8.123 7.913 1.535 1.00 74.19 413 VAL A O 1
ATOM 3307 N N . TYR A 1 414 ? -9.223 8.662 -0.274 1.00 79.12 414 TYR A N 1
ATOM 3308 C CA . TYR A 1 414 ? -10.349 9.222 0.478 1.00 79.12 414 TYR A CA 1
ATOM 3309 C C . TYR A 1 414 ? -11.083 8.134 1.261 1.00 79.12 414 TYR A C 1
ATOM 3311 O O . TYR A 1 414 ? -11.268 8.265 2.470 1.00 79.12 414 TYR A O 1
ATOM 3319 N N . ASN A 1 415 ? -11.453 7.032 0.605 1.00 78.69 415 ASN A N 1
ATOM 3320 C CA . ASN A 1 415 ? -12.136 5.928 1.278 1.00 78.69 415 ASN A CA 1
ATOM 3321 C C . ASN A 1 415 ? -11.258 5.303 2.375 1.00 78.69 415 ASN A C 1
ATOM 3323 O O . ASN A 1 415 ? -11.752 5.028 3.467 1.00 78.69 415 ASN A O 1
ATOM 3327 N N . GLY A 1 416 ? -9.951 5.147 2.131 1.00 80.75 416 GLY A N 1
ATOM 3328 C CA . GLY A 1 416 ? -8.995 4.680 3.141 1.00 80.75 416 GLY A CA 1
ATOM 3329 C C . GLY A 1 416 ? -8.933 5.587 4.376 1.00 80.75 416 GLY A C 1
ATOM 3330 O O . GLY A 1 416 ? -8.979 5.099 5.508 1.00 80.75 416 GLY A O 1
ATOM 3331 N N . MET A 1 417 ? -8.913 6.909 4.177 1.00 84.62 417 MET A N 1
ATOM 3332 C CA . MET A 1 417 ? -8.944 7.897 5.261 1.00 84.62 417 MET A CA 1
ATOM 3333 C C . MET A 1 417 ? -10.213 7.770 6.117 1.00 84.62 417 MET A C 1
ATOM 3335 O O . MET A 1 417 ? -10.130 7.841 7.343 1.00 84.62 417 MET A O 1
ATOM 3339 N N . LEU A 1 418 ? -11.379 7.532 5.504 1.00 83.75 418 LEU A N 1
ATOM 3340 C CA . LEU A 1 418 ? -12.644 7.380 6.235 1.00 83.75 418 LEU A CA 1
ATOM 3341 C C . LEU A 1 418 ? -12.607 6.199 7.209 1.00 83.75 418 LEU A C 1
ATOM 3343 O O . LEU A 1 418 ? -13.014 6.345 8.363 1.00 83.75 418 LEU A O 1
ATOM 3347 N N . PHE A 1 419 ? -12.069 5.052 6.788 1.00 85.75 419 PHE A N 1
ATOM 3348 C CA . PHE A 1 419 ? -11.885 3.907 7.684 1.00 85.75 419 PHE A CA 1
ATOM 3349 C C . PHE A 1 419 ? -10.931 4.227 8.837 1.00 85.75 419 PHE A C 1
ATOM 3351 O O . PHE A 1 419 ? -11.219 3.872 9.983 1.00 85.75 419 PHE A O 1
ATOM 3358 N N . ALA A 1 420 ? -9.835 4.940 8.561 1.00 89.56 420 ALA A N 1
ATOM 3359 C CA . ALA A 1 420 ? -8.887 5.358 9.590 1.00 89.56 420 ALA A CA 1
ATOM 3360 C C . ALA A 1 420 ? -9.539 6.289 10.628 1.00 89.56 420 ALA A C 1
ATOM 3362 O O . ALA A 1 420 ? -9.340 6.109 11.830 1.00 89.56 420 ALA A O 1
ATOM 3363 N N . ILE A 1 421 ? -10.374 7.237 10.191 1.00 93.19 421 ILE A N 1
ATOM 3364 C CA . ILE A 1 421 ? -11.083 8.151 11.096 1.00 93.19 421 ILE A CA 1
ATOM 3365 C C . ILE A 1 421 ? -12.120 7.401 11.936 1.00 93.19 421 ILE A C 1
ATOM 3367 O O . ILE A 1 421 ? -12.214 7.636 13.139 1.00 93.19 421 ILE A O 1
ATOM 3371 N N . ILE A 1 422 ? -12.877 6.473 11.344 1.00 91.81 422 ILE A N 1
ATOM 3372 C CA . ILE A 1 422 ? -13.836 5.640 12.084 1.00 91.81 422 ILE A CA 1
ATOM 3373 C C . ILE A 1 422 ? -13.121 4.833 13.175 1.00 91.81 422 ILE A C 1
ATOM 3375 O O . ILE A 1 422 ? -13.571 4.828 14.322 1.00 91.81 422 ILE A O 1
ATOM 3379 N N . LEU A 1 423 ? -11.982 4.218 12.847 1.00 91.06 423 LEU A N 1
ATOM 3380 C CA . LEU A 1 423 ? -11.152 3.480 13.800 1.00 91.06 423 LEU A CA 1
ATOM 3381 C C . LEU A 1 423 ? -10.637 4.385 14.930 1.00 91.06 423 LEU A C 1
ATOM 3383 O O . LEU A 1 423 ? -10.706 4.017 16.105 1.00 91.06 423 LEU A O 1
ATOM 3387 N N . LEU A 1 424 ? -10.172 5.587 14.582 1.00 94.50 424 LEU A N 1
ATOM 3388 C CA . LEU A 1 424 ? -9.709 6.590 15.538 1.00 94.50 424 LEU A CA 1
ATOM 3389 C C . LEU A 1 424 ? -10.830 7.023 16.488 1.00 94.50 424 LEU A C 1
ATOM 3391 O O . LEU A 1 424 ? -10.628 7.053 17.703 1.00 94.50 424 LEU A O 1
ATOM 3395 N N . LEU A 1 425 ? -12.026 7.301 15.962 1.00 94.69 425 LEU A N 1
ATOM 3396 C CA . LEU A 1 425 ? -13.187 7.681 16.766 1.00 94.69 425 LEU A CA 1
ATOM 3397 C C . LEU A 1 425 ? -13.602 6.552 17.716 1.00 94.69 425 LEU A C 1
ATOM 3399 O O . LEU A 1 425 ? -13.856 6.816 18.891 1.00 94.69 425 LEU A O 1
ATOM 3403 N N . MET A 1 426 ? -13.617 5.301 17.242 1.00 92.06 426 MET A N 1
ATOM 3404 C CA . MET A 1 426 ? -13.894 4.131 18.081 1.00 92.06 426 MET A CA 1
ATOM 3405 C C . MET A 1 426 ? -12.883 4.000 19.229 1.00 92.06 426 MET A C 1
ATOM 3407 O O . MET A 1 426 ? -13.292 3.823 20.374 1.00 92.06 426 MET A O 1
ATOM 3411 N N . GLY A 1 427 ? -11.579 4.126 18.955 1.00 90.19 427 GLY A N 1
ATOM 3412 C CA . GLY A 1 427 ? -10.529 4.011 19.975 1.00 90.19 427 GLY A CA 1
ATOM 3413 C C . GLY A 1 427 ? -10.439 5.206 20.937 1.00 90.19 427 GLY A C 1
ATOM 3414 O O . GLY A 1 427 ? -9.988 5.063 22.080 1.00 90.19 427 GLY A O 1
ATOM 3415 N N . ALA A 1 428 ? -10.887 6.388 20.505 1.00 92.38 428 ALA A N 1
ATOM 3416 C CA . ALA A 1 428 ? -10.911 7.588 21.334 1.00 92.38 428 ALA A CA 1
ATOM 3417 C C . ALA A 1 428 ? -12.019 7.547 22.405 1.00 92.38 428 ALA A C 1
ATOM 3419 O O . ALA A 1 428 ? -11.828 8.087 23.504 1.00 92.38 428 ALA A O 1
ATOM 3420 N N . ILE A 1 429 ? -13.154 6.897 22.119 1.00 92.19 429 ILE A N 1
ATOM 3421 C CA . ILE A 1 429 ? -14.296 6.787 23.040 1.00 92.19 429 ILE A CA 1
ATOM 3422 C C . ILE A 1 429 ? -13.920 5.926 24.264 1.00 92.19 429 ILE A C 1
ATOM 3424 O O . ILE A 1 429 ? -13.441 4.804 24.111 1.00 92.19 429 ILE A O 1
ATOM 3428 N N . PRO A 1 430 ? -14.134 6.414 25.501 1.00 88.06 430 PRO A N 1
ATOM 3429 C CA . PRO A 1 430 ? -13.855 5.643 26.712 1.00 88.06 430 PRO A CA 1
ATOM 3430 C C . PRO A 1 430 ? -14.829 4.469 26.894 1.00 88.06 430 PRO A C 1
ATOM 3432 O O . PRO A 1 430 ? -16.008 4.561 26.546 1.00 88.06 430 PRO A O 1
ATOM 3435 N N . MET A 1 431 ? -14.350 3.386 27.518 1.00 87.38 431 MET A N 1
ATOM 3436 C CA . MET A 1 431 ? -15.197 2.255 27.917 1.00 87.38 431 MET A CA 1
ATOM 3437 C C . MET A 1 431 ? -16.036 2.576 29.158 1.00 87.38 431 MET A C 1
ATOM 3439 O O . MET A 1 431 ? -17.219 2.222 29.198 1.00 87.38 431 MET A O 1
ATOM 3443 N N . TYR A 1 432 ? -15.462 3.296 30.131 1.00 81.69 432 TYR A N 1
ATOM 3444 C CA . TYR A 1 432 ? -16.134 3.674 31.372 1.00 81.69 432 TYR A CA 1
ATOM 3445 C C . TYR A 1 432 ? -16.176 5.196 31.549 1.00 81.69 432 TYR A C 1
ATOM 3447 O O . TYR A 1 432 ? -15.196 5.904 31.324 1.00 81.69 432 TYR A O 1
ATOM 3455 N N . ALA A 1 433 ? -17.323 5.720 31.989 1.00 71.75 433 ALA A N 1
ATOM 3456 C CA . ALA A 1 433 ? -17.526 7.162 32.164 1.00 71.75 433 ALA A CA 1
ATOM 3457 C C . ALA A 1 433 ? -16.614 7.789 33.235 1.00 71.75 433 ALA A C 1
ATOM 3459 O O . ALA A 1 433 ? -16.301 8.981 33.166 1.00 71.75 433 ALA A O 1
ATOM 3460 N N . ASN A 1 434 ? -16.153 6.979 34.189 1.00 70.75 434 ASN A N 1
ATOM 3461 C CA . ASN A 1 434 ? -15.322 7.414 35.308 1.00 70.75 434 ASN A CA 1
ATOM 3462 C C . ASN A 1 434 ? -13.823 7.484 34.961 1.00 70.75 434 ASN A C 1
ATOM 3464 O O . ASN A 1 434 ? -13.044 7.952 35.782 1.00 70.75 434 ASN A O 1
ATOM 3468 N N . ASP A 1 435 ? -13.415 7.085 33.749 1.00 70.56 435 ASP A N 1
ATOM 3469 C CA . ASP A 1 435 ? -12.002 7.055 33.336 1.00 70.56 435 ASP A CA 1
ATOM 3470 C C . ASP A 1 435 ? -11.392 8.453 33.081 1.00 70.56 435 ASP A C 1
ATOM 3472 O O . ASP A 1 435 ? -10.190 8.568 32.831 1.00 70.56 435 ASP A O 1
ATOM 3476 N N . LEU A 1 436 ? -12.208 9.515 33.053 1.00 76.88 436 LEU A N 1
ATOM 3477 C CA . LEU A 1 436 ? -11.821 10.862 32.616 1.00 76.88 436 LEU A CA 1
ATOM 3478 C C . LEU A 1 436 ? -12.403 11.950 33.528 1.00 76.88 436 LEU A C 1
ATOM 3480 O O . LEU A 1 436 ? -13.518 11.811 34.030 1.00 76.88 436 LEU A O 1
ATOM 3484 N N . SER A 1 437 ? -11.676 13.064 33.681 1.00 83.88 437 SER A N 1
ATOM 3485 C CA . SER A 1 437 ? -12.173 14.259 34.377 1.00 83.88 437 SER A CA 1
ATOM 3486 C C 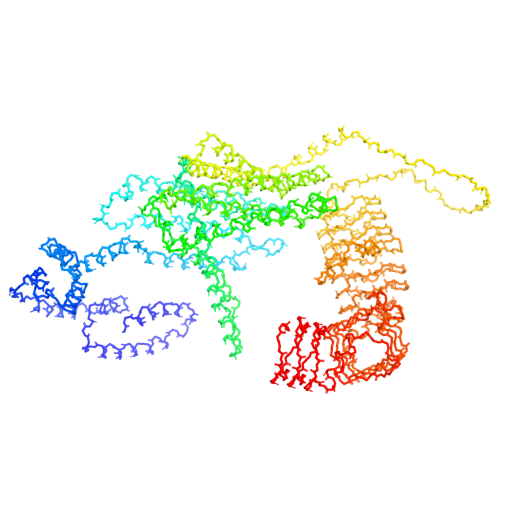. SER A 1 437 ? -13.373 14.878 33.651 1.00 83.88 437 SER A C 1
ATOM 3488 O O . SER A 1 437 ? -13.586 14.659 32.454 1.00 83.88 437 SER A O 1
ATOM 3490 N N . PHE A 1 438 ? -14.175 15.664 34.374 1.00 83.19 438 PHE A N 1
ATOM 3491 C CA . PHE A 1 438 ? -15.377 16.295 33.821 1.00 83.19 438 PHE A CA 1
ATOM 3492 C C . PHE A 1 438 ? -15.072 17.170 32.593 1.00 83.19 438 PHE A C 1
ATOM 3494 O O . PHE A 1 438 ? -15.723 17.010 31.557 1.00 83.19 438 PHE A O 1
ATOM 3501 N N . ASP A 1 439 ? -14.035 18.006 32.663 1.00 85.12 439 ASP A N 1
ATOM 3502 C CA . ASP A 1 439 ? -13.646 18.901 31.566 1.00 85.12 439 ASP A CA 1
ATOM 3503 C C . ASP A 1 439 ? -13.158 18.134 30.336 1.00 85.12 439 ASP A C 1
ATOM 3505 O O . ASP A 1 439 ? -13.563 18.426 29.207 1.00 85.12 439 ASP A O 1
ATOM 3509 N N . MET A 1 440 ? -12.365 17.080 30.550 1.00 84.88 440 MET A N 1
ATOM 3510 C CA . MET A 1 440 ? -11.858 16.248 29.462 1.00 84.88 440 MET A CA 1
ATOM 3511 C C . MET A 1 440 ? -12.990 15.507 28.743 1.00 84.88 440 MET A C 1
ATOM 3513 O O . MET A 1 440 ? -12.981 15.410 27.518 1.00 84.88 440 MET A O 1
ATOM 3517 N N . ARG A 1 441 ? -14.017 15.036 29.468 1.00 87.12 441 ARG A N 1
ATOM 3518 C CA . ARG A 1 441 ? -15.211 14.434 28.844 1.00 87.12 441 ARG A CA 1
ATOM 3519 C C . ARG A 1 441 ? -15.945 15.427 27.948 1.00 87.12 441 ARG A C 1
ATOM 3521 O O . ARG A 1 441 ? -16.377 15.053 26.858 1.00 87.12 441 ARG A O 1
ATOM 3528 N N . LYS A 1 442 ? -16.078 16.681 28.387 1.00 88.06 442 LYS A N 1
ATOM 3529 C CA . LYS A 1 442 ? -16.728 17.740 27.606 1.00 88.06 442 LYS A CA 1
ATOM 3530 C C . LYS A 1 442 ? -15.933 18.064 26.340 1.00 88.06 442 LYS A C 1
ATOM 3532 O O . LYS A 1 442 ? -16.522 18.091 25.260 1.00 88.06 442 LYS A O 1
ATOM 3537 N N . MET A 1 443 ? -14.617 18.255 26.453 1.00 89.31 443 MET A N 1
ATOM 3538 C CA . MET A 1 443 ? -13.743 18.514 25.301 1.00 89.31 443 MET A CA 1
ATOM 3539 C C . MET A 1 443 ? -13.743 17.351 24.310 1.00 89.31 443 MET A C 1
ATOM 3541 O O . MET A 1 443 ? -13.916 17.567 23.112 1.00 89.31 443 MET A O 1
ATOM 3545 N N . LEU A 1 444 ? -13.624 16.116 24.804 1.00 91.06 444 LEU A N 1
ATOM 3546 C CA . LEU A 1 444 ? -13.611 14.919 23.968 1.00 91.06 444 LEU A CA 1
ATOM 3547 C C . LEU A 1 444 ? -14.920 14.759 23.188 1.00 91.06 444 LEU A C 1
ATOM 3549 O O . LEU A 1 444 ? -14.887 14.473 21.994 1.00 91.06 444 LEU A O 1
ATOM 3553 N N . ARG A 1 445 ? -16.070 15.009 23.827 1.00 92.00 445 ARG A N 1
ATOM 3554 C CA . ARG A 1 445 ? -17.372 15.003 23.147 1.00 92.00 445 ARG A CA 1
ATOM 3555 C C . ARG A 1 445 ? -17.418 16.021 22.006 1.00 92.00 445 ARG A C 1
ATOM 3557 O O . ARG A 1 445 ? -17.861 15.678 20.914 1.00 92.00 445 ARG A O 1
ATOM 3564 N N . ILE A 1 446 ? -16.968 17.255 22.247 1.00 91.12 446 ILE A N 1
ATOM 3565 C CA . ILE A 1 446 ? -16.941 18.313 21.223 1.00 91.12 446 ILE A CA 1
ATOM 3566 C C . ILE A 1 446 ? -16.026 17.907 20.065 1.00 91.12 446 ILE A C 1
ATOM 3568 O O . ILE A 1 446 ? -16.445 17.980 18.912 1.00 91.12 446 ILE A O 1
ATOM 3572 N N . GLY A 1 447 ? -14.821 17.418 20.367 1.00 92.88 447 GLY A N 1
ATOM 3573 C CA . GLY A 1 447 ? -13.872 16.949 19.360 1.00 92.88 447 GLY A CA 1
ATOM 3574 C C . GLY A 1 447 ? -14.440 15.816 18.502 1.00 92.88 447 GLY A C 1
ATOM 3575 O O . GLY A 1 447 ? -14.400 15.900 17.278 1.00 92.88 447 GLY A O 1
ATOM 3576 N N . ILE A 1 448 ? -15.029 14.791 19.126 1.00 94.19 448 ILE A N 1
ATOM 3577 C CA . ILE A 1 448 ? -15.661 13.665 18.419 1.00 94.19 448 ILE A CA 1
ATOM 3578 C C . ILE A 1 448 ? -16.793 14.155 17.511 1.00 94.19 448 ILE A C 1
ATOM 3580 O O . ILE A 1 448 ? -16.874 13.723 16.365 1.00 94.19 448 ILE A O 1
ATOM 3584 N N . MET A 1 449 ? -17.650 15.069 17.984 1.00 94.12 449 MET A N 1
ATOM 3585 C CA . MET A 1 449 ? -18.726 15.630 17.156 1.00 94.12 449 MET A CA 1
ATOM 3586 C C . MET A 1 449 ? -18.182 16.439 15.974 1.00 94.12 449 MET A C 1
ATOM 3588 O O . MET A 1 449 ? -18.706 16.310 14.868 1.00 94.12 449 MET A O 1
ATOM 3592 N N . ALA A 1 450 ? -17.136 17.244 16.180 1.00 95.06 450 ALA A N 1
ATOM 3593 C CA . ALA A 1 450 ? -16.523 18.044 15.122 1.00 95.06 450 ALA A CA 1
ATOM 3594 C C . ALA A 1 450 ? -15.891 17.157 14.039 1.00 95.06 450 ALA A C 1
ATOM 3596 O O . ALA A 1 450 ? -16.201 17.315 12.858 1.00 95.06 450 ALA A O 1
ATOM 3597 N N . VAL A 1 451 ? -15.086 16.168 14.447 1.00 96.25 451 VAL A N 1
ATOM 3598 C CA . VAL A 1 451 ? -14.485 15.192 13.528 1.00 96.25 451 VAL A CA 1
ATOM 3599 C C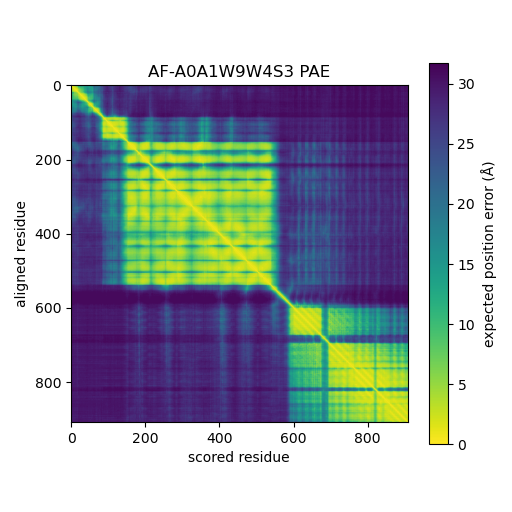 . VAL A 1 451 ? -15.573 14.404 12.803 1.00 96.25 451 VAL A C 1
ATOM 3601 O O . VAL A 1 451 ? -15.531 14.327 11.580 1.00 96.25 451 VAL A O 1
ATOM 3604 N N . ALA A 1 452 ? -16.588 13.888 13.503 1.00 95.75 452 ALA A N 1
ATOM 3605 C CA . ALA A 1 452 ? -17.690 13.154 12.877 1.00 95.75 452 ALA A CA 1
ATOM 3606 C C . ALA A 1 452 ? -18.441 13.996 11.832 1.00 95.75 452 ALA A C 1
ATOM 3608 O O . ALA A 1 452 ? -18.741 13.499 10.749 1.00 95.75 452 ALA A O 1
ATOM 3609 N N . THR A 1 453 ? -18.705 15.272 12.125 1.00 94.75 453 THR A N 1
ATOM 3610 C CA . THR A 1 453 ? -19.429 16.178 11.217 1.00 94.75 453 THR A CA 1
ATOM 3611 C C . THR A 1 453 ? -18.634 16.447 9.942 1.00 94.75 453 THR A C 1
ATOM 3613 O O . THR A 1 453 ? -19.160 16.277 8.842 1.00 94.75 453 THR A O 1
ATOM 3616 N N . LEU A 1 454 ? -17.351 16.799 10.071 1.00 93.94 454 LEU A N 1
ATOM 3617 C CA . LEU A 1 454 ? -16.472 17.001 8.914 1.00 93.94 454 LEU A CA 1
ATOM 3618 C C . LEU A 1 454 ? -16.271 15.706 8.122 1.00 93.94 454 LEU A C 1
ATOM 3620 O O . LEU A 1 454 ? -16.264 15.727 6.896 1.00 93.94 454 LEU A O 1
ATOM 3624 N N . THR A 1 455 ? -16.184 14.568 8.812 1.00 93.94 455 THR A N 1
ATOM 3625 C CA . THR A 1 455 ? -16.056 13.257 8.164 1.00 93.94 455 THR A CA 1
ATOM 3626 C C . THR A 1 455 ? -17.287 12.934 7.325 1.00 93.94 455 THR A C 1
ATOM 3628 O O . THR A 1 455 ? -17.130 12.442 6.212 1.00 93.94 455 THR A O 1
ATOM 3631 N N . ILE A 1 456 ? -18.505 13.246 7.789 1.00 93.94 456 ILE A N 1
ATOM 3632 C CA . ILE A 1 456 ? -19.719 13.095 6.968 1.00 93.94 456 ILE A CA 1
ATOM 3633 C C . ILE A 1 456 ? -19.648 13.981 5.726 1.00 93.94 456 ILE A C 1
ATOM 3635 O O . ILE A 1 456 ? -19.951 13.496 4.641 1.00 93.94 456 ILE A O 1
ATOM 3639 N N . LEU A 1 457 ? -19.235 15.245 5.859 1.00 91.62 457 LEU A N 1
ATOM 3640 C CA . LEU A 1 457 ? -19.118 16.163 4.720 1.00 91.62 457 LEU A CA 1
ATOM 3641 C C . LEU A 1 457 ? -18.167 15.599 3.657 1.00 91.62 457 LEU A C 1
ATOM 3643 O O . LEU A 1 457 ? -18.544 15.476 2.491 1.00 91.62 457 LEU A O 1
ATOM 3647 N N . VAL A 1 458 ? -16.972 15.178 4.073 1.00 89.44 458 VAL A N 1
ATOM 3648 C CA . VAL A 1 458 ? -15.981 14.550 3.188 1.00 89.44 458 VAL A CA 1
ATOM 3649 C C . VAL A 1 458 ? -16.511 13.241 2.593 1.00 89.44 458 VAL A C 1
ATOM 3651 O O . VAL A 1 458 ? -16.322 12.984 1.406 1.00 89.44 458 VAL A O 1
ATOM 3654 N N . SER A 1 459 ? -17.221 12.431 3.383 1.00 88.81 459 SER A N 1
ATOM 3655 C CA . SER A 1 459 ? -17.802 11.164 2.920 1.00 88.81 459 SER A CA 1
ATOM 3656 C C . SER A 1 459 ? -18.888 11.377 1.873 1.00 88.81 459 SER A C 1
ATOM 3658 O O . SER A 1 459 ? -18.936 10.642 0.894 1.00 88.81 459 SER A O 1
ATOM 3660 N N . LEU A 1 460 ? -19.754 12.379 2.049 1.00 91.00 460 LEU A N 1
ATOM 3661 C CA . LEU A 1 460 ? -20.799 12.720 1.083 1.00 91.00 460 LEU A CA 1
ATOM 3662 C C . LEU A 1 460 ? -20.199 13.205 -0.235 1.00 91.00 460 LEU A C 1
ATOM 3664 O O . LEU A 1 460 ? -20.694 12.843 -1.297 1.00 91.00 460 LEU A O 1
ATOM 3668 N N . TYR A 1 461 ? -19.112 13.970 -0.166 1.00 87.50 461 TYR A N 1
ATOM 3669 C CA . TYR A 1 461 ? -18.365 14.410 -1.337 1.00 87.50 461 TYR A CA 1
ATOM 3670 C C . TYR A 1 461 ? -17.676 13.243 -2.072 1.00 87.50 461 TYR A C 1
ATOM 3672 O O . TYR A 1 461 ? -17.818 13.094 -3.282 1.00 87.50 461 TYR A O 1
ATOM 3680 N N . ALA A 1 462 ? -17.006 12.337 -1.354 1.00 85.69 462 ALA A N 1
ATOM 3681 C CA . ALA A 1 462 ? -16.436 11.131 -1.964 1.00 85.69 462 ALA A CA 1
ATOM 3682 C C . ALA A 1 462 ? -17.528 10.205 -2.541 1.00 85.69 462 ALA A C 1
ATOM 3684 O O . ALA A 1 462 ? -17.366 9.604 -3.610 1.00 85.69 462 ALA A O 1
ATOM 3685 N N . MET A 1 463 ? -18.670 10.104 -1.855 1.00 88.62 463 MET A N 1
ATOM 3686 C CA . MET A 1 463 ? -19.819 9.329 -2.311 1.00 88.62 463 MET A CA 1
ATOM 3687 C C . MET A 1 463 ? -20.445 9.943 -3.564 1.00 88.62 463 MET A C 1
ATOM 3689 O O . MET A 1 463 ? -20.763 9.194 -4.483 1.00 88.62 463 MET A O 1
ATOM 3693 N N . SER A 1 464 ? -20.569 11.271 -3.660 1.00 89.38 464 SER A N 1
ATOM 3694 C CA . SER A 1 464 ? -21.094 11.926 -4.863 1.00 89.38 464 SER A CA 1
ATOM 3695 C C . SER A 1 464 ? -20.181 11.715 -6.069 1.00 89.38 464 SER A C 1
ATOM 3697 O O . SER A 1 464 ? -20.687 11.411 -7.144 1.00 89.38 464 SER A O 1
ATOM 3699 N N . ALA A 1 465 ? -18.858 11.745 -5.892 1.00 84.56 465 ALA A N 1
ATOM 3700 C CA . ALA A 1 465 ? -17.908 11.399 -6.950 1.00 84.56 465 ALA A CA 1
ATOM 3701 C C . ALA A 1 465 ? -18.026 9.930 -7.392 1.00 84.56 465 ALA A C 1
ATOM 3703 O O . ALA A 1 465 ? -18.047 9.628 -8.588 1.00 84.56 465 ALA A O 1
ATOM 3704 N N . THR A 1 466 ? -18.180 9.008 -6.437 1.00 83.62 466 THR A N 1
ATOM 3705 C CA . THR A 1 466 ? -18.388 7.579 -6.734 1.00 83.62 466 THR A CA 1
ATOM 3706 C C . THR A 1 466 ? -19.699 7.355 -7.489 1.00 83.62 466 THR A C 1
ATOM 3708 O O . THR A 1 466 ? -19.729 6.610 -8.469 1.00 83.62 466 THR A O 1
ATOM 3711 N N . LEU A 1 467 ? -20.778 8.018 -7.065 1.00 86.56 467 LEU A N 1
ATOM 3712 C CA . LEU A 1 467 ? -22.089 7.954 -7.710 1.00 86.56 467 LEU A CA 1
ATOM 3713 C C . LEU A 1 467 ? -22.065 8.592 -9.099 1.00 86.56 467 LEU A C 1
ATOM 3715 O O . LEU A 1 467 ? -22.597 7.997 -10.024 1.00 86.56 467 LEU A O 1
ATOM 3719 N N . TYR A 1 468 ? -21.395 9.732 -9.274 1.00 82.75 468 TYR A N 1
ATOM 3720 C CA . TYR A 1 468 ? -21.224 10.386 -10.572 1.00 82.75 468 TYR A CA 1
ATOM 3721 C C . TYR A 1 468 ? -20.514 9.473 -11.576 1.00 82.75 468 TYR A C 1
ATOM 3723 O O . TYR A 1 468 ? -20.988 9.281 -12.692 1.00 82.75 468 TYR A O 1
ATOM 3731 N N . ARG A 1 469 ? -19.427 8.814 -11.162 1.00 74.06 469 ARG A N 1
ATOM 3732 C CA . ARG A 1 469 ? -18.738 7.823 -12.006 1.00 74.06 469 ARG A CA 1
ATOM 3733 C C . ARG A 1 469 ? -19.570 6.582 -12.287 1.00 74.06 469 ARG A C 1
ATOM 3735 O O . ARG A 1 469 ? -19.443 5.992 -13.354 1.00 74.06 469 ARG A O 1
ATOM 3742 N N . THR A 1 470 ? -20.389 6.175 -11.323 1.00 79.69 470 THR A N 1
ATOM 3743 C CA . THR A 1 470 ? -21.333 5.062 -11.492 1.00 79.69 470 THR A CA 1
ATOM 3744 C C . THR A 1 470 ? -22.494 5.450 -12.409 1.00 79.69 470 THR A C 1
ATOM 3746 O O . THR A 1 470 ? -23.064 4.582 -13.048 1.00 79.69 470 THR A O 1
ATOM 3749 N N . TYR A 1 471 ? -22.835 6.736 -12.485 1.00 75.69 471 TYR A N 1
ATOM 3750 C CA . TYR A 1 471 ? -23.858 7.267 -13.379 1.00 75.69 471 TYR A CA 1
ATOM 3751 C C . TYR A 1 471 ? -23.352 7.411 -14.820 1.00 75.69 471 TYR A C 1
ATOM 3753 O O . TYR A 1 471 ? -24.083 7.102 -15.753 1.00 75.69 471 TYR A O 1
ATOM 3761 N N . LEU A 1 472 ? -22.107 7.865 -15.007 1.00 68.56 472 LEU A N 1
ATOM 3762 C CA . LEU A 1 472 ? -21.508 8.024 -16.338 1.00 68.56 472 LEU A CA 1
ATOM 3763 C C . LEU A 1 472 ? -20.961 6.727 -16.944 1.00 68.56 472 LEU A C 1
ATOM 3765 O O . LEU A 1 472 ? -20.856 6.633 -18.161 1.00 68.56 472 LEU A O 1
ATOM 3769 N N . GLY A 1 473 ? -20.571 5.758 -16.116 1.00 64.69 473 GLY A N 1
ATOM 3770 C CA . GLY A 1 473 ? -20.025 4.475 -16.562 1.00 64.69 473 GLY A CA 1
ATOM 3771 C C . GLY A 1 473 ? -20.831 3.287 -16.048 1.00 64.69 473 GLY A C 1
ATOM 3772 O O . GLY A 1 473 ? -21.920 3.436 -15.506 1.00 64.69 473 GLY A O 1
ATOM 3773 N N . THR A 1 474 ? -20.277 2.082 -16.163 1.00 61.91 474 THR A N 1
ATOM 3774 C CA . THR A 1 474 ? -20.929 0.875 -15.643 1.00 61.91 474 THR A CA 1
ATOM 3775 C C . THR A 1 474 ? -20.820 0.786 -14.118 1.00 61.91 474 THR A C 1
ATOM 3777 O O . THR A 1 474 ? -19.830 1.203 -13.491 1.00 61.91 474 THR A O 1
ATOM 3780 N N . ILE A 1 475 ? -21.856 0.225 -13.487 1.00 74.94 475 ILE A N 1
ATOM 3781 C CA . ILE A 1 475 ? -21.755 -0.223 -12.100 1.00 74.94 475 ILE A CA 1
ATOM 3782 C C . ILE A 1 475 ? -20.769 -1.391 -12.064 1.00 74.94 475 ILE A C 1
ATOM 3784 O O . ILE A 1 475 ? -20.907 -2.353 -12.809 1.00 74.94 475 ILE A O 1
ATOM 3788 N N . THR A 1 476 ? -19.746 -1.296 -11.219 1.00 78.00 476 THR A N 1
ATOM 3789 C CA . THR A 1 476 ? -18.765 -2.371 -11.023 1.00 78.00 476 THR A CA 1
ATOM 3790 C C . THR A 1 476 ? -18.863 -2.901 -9.601 1.00 78.00 476 THR A C 1
ATOM 3792 O O . THR A 1 476 ? -19.272 -2.178 -8.686 1.00 78.00 476 THR A O 1
ATOM 3795 N N . MET A 1 477 ? -18.447 -4.152 -9.387 1.00 80.81 477 MET A N 1
ATOM 3796 C CA . MET A 1 477 ? -18.465 -4.768 -8.055 1.00 80.81 477 MET A CA 1
ATOM 3797 C C . MET A 1 477 ? -17.694 -3.935 -7.023 1.00 80.81 477 MET A C 1
ATOM 3799 O O . MET A 1 477 ? -18.184 -3.703 -5.920 1.00 80.81 477 MET A O 1
ATOM 3803 N N . ASN A 1 478 ? -16.529 -3.407 -7.412 1.00 79.81 478 ASN A N 1
ATOM 3804 C CA . ASN A 1 478 ? -15.704 -2.558 -6.553 1.00 79.81 478 ASN A CA 1
ATOM 3805 C C . ASN A 1 478 ? -16.397 -1.229 -6.211 1.00 79.81 478 ASN A C 1
ATOM 3807 O O . ASN A 1 478 ? -16.380 -0.816 -5.053 1.00 79.81 478 ASN A O 1
ATOM 3811 N N . ARG A 1 479 ? -17.044 -0.566 -7.185 1.00 82.75 479 ARG A N 1
ATOM 3812 C CA . ARG A 1 479 ? -17.786 0.687 -6.939 1.00 82.75 479 ARG A CA 1
ATOM 3813 C C . ARG A 1 479 ? -18.963 0.453 -5.995 1.00 82.75 479 ARG A C 1
ATOM 3815 O O . ARG A 1 479 ? -19.144 1.212 -5.051 1.00 82.75 479 ARG A O 1
ATOM 3822 N N . MET A 1 480 ? -19.711 -0.630 -6.192 1.00 85.69 480 MET A N 1
ATOM 3823 C CA . MET A 1 480 ? -20.800 -1.020 -5.296 1.00 85.69 480 MET A CA 1
ATOM 3824 C C . MET A 1 480 ? -20.293 -1.310 -3.878 1.00 85.69 480 MET A C 1
ATOM 3826 O O . MET A 1 480 ? -20.883 -0.810 -2.922 1.00 85.69 480 MET A O 1
ATOM 3830 N N . ALA A 1 481 ? -19.192 -2.060 -3.736 1.00 85.38 481 ALA A N 1
ATOM 3831 C CA . ALA A 1 481 ? -18.560 -2.340 -2.445 1.00 85.38 481 ALA A CA 1
ATOM 3832 C C . ALA A 1 481 ? -18.243 -1.041 -1.682 1.00 85.38 481 ALA A C 1
ATOM 3834 O O . ALA A 1 481 ? -18.660 -0.878 -0.533 1.00 85.38 481 ALA A O 1
ATOM 3835 N N . VAL A 1 482 ? -17.603 -0.083 -2.366 1.00 85.19 482 VAL A N 1
ATOM 3836 C CA . VAL A 1 482 ? -17.293 1.265 -1.856 1.00 85.19 482 VAL A CA 1
ATOM 3837 C C . VAL A 1 482 ? -18.547 2.036 -1.453 1.00 85.19 482 VAL A C 1
ATOM 3839 O O . VAL A 1 482 ? -18.590 2.593 -0.355 1.00 85.19 482 VAL A O 1
ATOM 3842 N N . ILE A 1 483 ? -19.587 2.037 -2.290 1.00 88.31 483 ILE A N 1
ATOM 3843 C CA . ILE A 1 483 ? -20.855 2.717 -1.989 1.00 88.31 483 ILE A CA 1
ATOM 3844 C C . ILE A 1 483 ? -21.470 2.168 -0.697 1.00 88.31 483 ILE A C 1
ATOM 3846 O O . ILE A 1 483 ? -21.878 2.949 0.166 1.00 88.31 483 ILE A O 1
ATOM 3850 N N . GLY A 1 484 ? -21.510 0.845 -0.521 1.00 90.00 484 GLY A N 1
ATOM 3851 C CA . GLY A 1 484 ? -22.086 0.253 0.685 1.00 90.00 484 GLY A CA 1
ATOM 3852 C C . GLY A 1 484 ? -21.279 0.551 1.945 1.00 90.00 484 GLY A C 1
ATOM 3853 O O . GLY A 1 484 ? -21.863 0.947 2.955 1.00 90.00 484 GLY A O 1
ATOM 3854 N N . TRP A 1 485 ? -19.946 0.468 1.894 1.00 89.12 485 TRP A N 1
ATOM 3855 C CA . TRP A 1 485 ? -19.103 0.852 3.033 1.00 89.12 485 TRP A CA 1
ATOM 3856 C C . TRP A 1 485 ? -19.279 2.321 3.428 1.00 89.12 485 TRP A C 1
ATOM 3858 O O . TRP A 1 485 ? -19.445 2.620 4.614 1.00 89.12 485 TRP A O 1
ATOM 3868 N N . ASN A 1 486 ? -19.315 3.233 2.454 1.00 89.88 486 ASN A N 1
ATOM 3869 C CA . ASN A 1 486 ? -19.546 4.653 2.719 1.00 89.88 486 ASN A CA 1
ATOM 3870 C C . ASN A 1 486 ? -20.937 4.896 3.305 1.00 89.88 486 ASN A C 1
ATOM 3872 O O . ASN A 1 486 ? -21.070 5.638 4.276 1.00 89.88 486 ASN A O 1
ATOM 3876 N N . THR A 1 487 ? -21.957 4.207 2.793 1.00 92.62 487 THR A N 1
ATOM 3877 C CA . THR A 1 487 ? -23.325 4.286 3.322 1.00 92.62 487 THR A CA 1
ATOM 3878 C C . THR A 1 487 ? -23.382 3.860 4.791 1.00 92.62 487 THR A C 1
ATOM 3880 O O . THR A 1 487 ? -24.004 4.541 5.610 1.00 92.62 487 THR A O 1
ATOM 3883 N N . ILE A 1 488 ? -22.696 2.773 5.157 1.00 92.38 488 ILE A N 1
ATOM 3884 C CA . ILE A 1 488 ? -22.617 2.291 6.544 1.00 92.38 488 ILE A CA 1
ATOM 3885 C C . ILE A 1 488 ? -21.901 3.314 7.427 1.00 92.38 488 ILE A C 1
ATOM 3887 O O . ILE A 1 488 ? -22.425 3.678 8.479 1.00 92.38 488 ILE A O 1
ATOM 3891 N N . ASN A 1 489 ? -20.746 3.825 6.995 1.00 91.81 489 ASN A N 1
ATOM 3892 C CA . ASN A 1 489 ? -19.972 4.808 7.756 1.00 91.81 489 ASN A CA 1
ATOM 3893 C C . ASN A 1 489 ? -20.741 6.111 7.982 1.00 91.81 489 ASN A C 1
ATOM 3895 O O . ASN A 1 489 ? -20.843 6.572 9.121 1.00 91.81 489 ASN A O 1
ATOM 3899 N N . ILE A 1 490 ? -21.351 6.663 6.931 1.00 93.06 490 ILE A N 1
ATOM 3900 C CA . ILE A 1 490 ? -22.189 7.862 7.024 1.00 93.06 490 ILE A CA 1
ATOM 3901 C C . ILE A 1 490 ? -23.359 7.611 7.979 1.00 93.06 490 ILE A C 1
ATOM 3903 O O . ILE A 1 490 ? -23.632 8.447 8.836 1.00 93.06 490 ILE A O 1
ATOM 3907 N N . SER A 1 491 ? -24.010 6.447 7.898 1.00 94.12 491 SER A N 1
ATOM 3908 C CA . SER A 1 491 ? -25.127 6.093 8.783 1.00 94.12 491 SER A CA 1
ATOM 3909 C C . SER A 1 491 ? -24.700 5.999 10.250 1.00 94.12 491 SER A C 1
ATOM 3911 O O . SER A 1 491 ? -25.388 6.524 11.126 1.00 94.12 491 SER A O 1
ATOM 3913 N N . ILE A 1 492 ? -23.549 5.381 10.536 1.00 93.62 492 ILE A N 1
ATOM 3914 C CA . ILE A 1 492 ? -22.990 5.292 11.893 1.00 93.62 492 ILE A CA 1
ATOM 3915 C C . ILE A 1 492 ? -22.717 6.692 12.447 1.00 93.62 492 ILE A C 1
ATOM 3917 O O . ILE A 1 492 ? -23.135 7.000 13.564 1.00 93.62 492 ILE A O 1
ATOM 3921 N N . LEU A 1 493 ? -22.060 7.552 11.665 1.00 95.00 493 LEU A N 1
ATOM 3922 C CA . LEU A 1 493 ? -21.744 8.922 12.068 1.00 95.00 493 LEU A CA 1
ATOM 3923 C C . LEU A 1 493 ? -23.007 9.782 12.224 1.00 95.00 493 LEU A C 1
ATOM 3925 O O . LEU A 1 493 ? -23.104 10.566 13.166 1.00 95.00 493 LEU A O 1
ATOM 3929 N N . ALA A 1 494 ? -24.008 9.611 11.362 1.00 94.56 494 ALA A N 1
ATOM 3930 C CA . ALA A 1 494 ? -25.280 10.317 11.471 1.00 94.56 494 ALA A CA 1
ATOM 3931 C C . ALA A 1 494 ? -26.038 9.911 12.746 1.00 94.56 494 ALA A C 1
ATOM 3933 O O . ALA A 1 494 ? -26.510 10.774 13.489 1.00 94.56 494 ALA A O 1
ATOM 3934 N N . VAL A 1 495 ? -26.101 8.609 13.055 1.00 94.19 495 VAL A N 1
ATOM 3935 C CA . VAL A 1 495 ? -26.702 8.100 14.299 1.00 94.19 495 VAL A CA 1
ATOM 3936 C C . VAL A 1 495 ? -25.925 8.584 15.521 1.00 94.19 495 VAL A C 1
ATOM 3938 O O . VAL A 1 495 ? -26.548 8.965 16.517 1.00 94.19 495 VAL A O 1
ATOM 3941 N N . LEU A 1 496 ? -24.589 8.601 15.448 1.00 94.19 496 LEU A N 1
ATOM 3942 C CA . LEU A 1 496 ? -23.717 9.161 16.477 1.00 94.19 496 LEU A CA 1
ATOM 3943 C C . LEU A 1 496 ? -24.119 10.614 16.756 1.00 94.19 496 LEU A C 1
ATOM 3945 O O . LEU A 1 496 ? -24.533 10.918 17.871 1.00 94.19 496 LEU A O 1
ATOM 3949 N N . ILE A 1 497 ? -24.075 11.486 15.747 1.00 93.94 497 ILE A N 1
ATOM 3950 C CA . ILE A 1 497 ? -24.384 12.917 15.879 1.00 93.94 497 ILE A CA 1
ATOM 3951 C C . ILE A 1 497 ? -25.815 13.129 16.390 1.00 93.94 497 ILE A C 1
ATOM 3953 O O . ILE A 1 497 ? -26.023 13.848 17.368 1.00 93.94 497 ILE A O 1
ATOM 3957 N N . TYR A 1 498 ? -26.803 12.452 15.801 1.00 93.75 498 TYR A N 1
ATOM 3958 C CA . TYR A 1 498 ? -28.201 12.557 16.219 1.00 93.75 498 TYR A CA 1
ATOM 3959 C C . TYR A 1 498 ? -28.388 12.207 17.701 1.00 93.75 498 TYR A C 1
ATOM 3961 O O . TYR A 1 498 ? -29.020 12.951 18.459 1.00 93.75 498 TYR A O 1
ATOM 3969 N N . LYS A 1 499 ? -27.812 11.088 18.153 1.00 90.06 499 LYS A N 1
ATOM 3970 C CA . LYS A 1 499 ? -27.911 10.674 19.556 1.00 90.06 499 LYS A CA 1
ATOM 3971 C C . LYS A 1 499 ? -27.113 11.582 20.488 1.00 90.06 499 LYS A C 1
ATOM 3973 O O . LYS A 1 499 ? -27.557 11.799 21.617 1.00 90.06 499 LYS A O 1
ATOM 3978 N N . GLN A 1 500 ? -25.989 12.136 20.031 1.00 89.94 500 GLN A N 1
ATOM 3979 C CA . GLN A 1 500 ? -25.237 13.139 20.784 1.00 89.94 500 GLN A CA 1
ATOM 3980 C C . GLN A 1 500 ? -26.087 14.381 21.059 1.00 89.94 500 GLN A C 1
ATOM 3982 O O . GLN A 1 500 ? -26.089 14.860 22.194 1.00 89.94 500 GLN A O 1
ATOM 3987 N N . PHE A 1 501 ? -26.851 14.866 20.077 1.00 88.12 501 PHE A N 1
ATOM 3988 C CA . PHE A 1 501 ? -27.773 15.987 20.275 1.00 88.12 501 PHE A CA 1
ATOM 3989 C C . PHE A 1 501 ? -28.967 15.620 21.167 1.00 88.12 501 PHE A C 1
ATOM 3991 O O . PHE A 1 501 ? -29.330 16.405 22.039 1.00 88.12 501 PHE A O 1
ATOM 3998 N N . ARG A 1 502 ? -29.541 14.419 21.010 1.00 87.44 502 ARG A N 1
ATOM 3999 C CA . ARG A 1 502 ? -30.747 13.998 21.748 1.00 87.44 502 ARG A CA 1
ATOM 4000 C C . ARG A 1 502 ? -30.528 13.750 23.244 1.00 87.44 502 ARG A C 1
ATOM 4002 O O . ARG A 1 502 ? -31.401 14.090 24.033 1.00 87.44 502 ARG A O 1
ATOM 4009 N N . TYR A 1 503 ? -29.421 13.112 23.635 1.00 81.06 503 TYR A N 1
ATOM 4010 C CA . TYR A 1 503 ? -29.194 12.673 25.026 1.00 81.06 503 TYR A CA 1
ATOM 4011 C C . TYR A 1 503 ? -28.222 13.561 25.824 1.00 81.06 503 TYR A C 1
ATOM 4013 O O . TYR A 1 503 ? -27.984 13.301 27.002 1.00 81.06 503 TYR A O 1
ATOM 4021 N N . GLY A 1 504 ? -27.668 14.614 25.214 1.00 75.62 504 GLY A N 1
ATOM 4022 C CA . GLY A 1 504 ? -26.874 15.620 25.925 1.00 75.62 504 GLY A CA 1
ATOM 4023 C C . GLY A 1 504 ? -25.556 15.100 26.520 1.00 75.62 504 GLY A C 1
ATOM 4024 O O . GLY A 1 504 ? -24.948 14.166 26.002 1.00 75.62 504 GLY A O 1
ATOM 4025 N N . GLN A 1 505 ? -25.077 15.755 27.587 1.00 74.00 505 GLN A N 1
ATOM 4026 C CA . GLN A 1 505 ? -23.771 15.471 28.206 1.00 74.00 505 GLN A CA 1
ATOM 4027 C C . GLN A 1 505 ? -23.767 14.296 29.193 1.00 74.00 505 GLN A C 1
ATOM 4029 O O . GLN A 1 505 ? -22.696 13.775 29.480 1.00 74.00 505 GLN A O 1
ATOM 4034 N N . GLU A 1 506 ? -24.911 13.847 29.705 1.00 75.88 506 GLU A N 1
ATOM 4035 C CA . GLU A 1 506 ? -24.923 12.816 30.755 1.00 75.88 506 GLU A CA 1
ATOM 4036 C C . GLU A 1 506 ? -24.672 11.407 30.207 1.00 75.88 506 GLU A C 1
ATOM 4038 O O . GLU A 1 506 ? -23.930 10.631 30.802 1.00 75.88 506 GLU A O 1
ATOM 4043 N N . LYS A 1 507 ? -25.242 11.079 29.039 1.00 84.81 507 LYS A N 1
ATOM 4044 C CA . LYS A 1 507 ? -25.184 9.728 28.439 1.00 84.81 507 LYS A CA 1
ATOM 4045 C C . LYS A 1 507 ? -24.458 9.684 27.099 1.00 84.81 507 LYS A C 1
ATOM 4047 O O . LYS A 1 507 ? -24.699 8.804 26.273 1.00 84.81 507 LYS A O 1
ATOM 4052 N N . TRP A 1 508 ? -23.570 10.646 26.860 1.00 88.81 508 TRP A N 1
ATOM 4053 C CA . TRP A 1 508 ? -22.899 10.798 25.570 1.00 88.81 508 TRP A CA 1
ATOM 4054 C C . TRP A 1 508 ? -21.994 9.607 25.220 1.00 88.81 508 TRP A C 1
ATOM 4056 O O . TRP A 1 508 ? -21.890 9.236 24.055 1.00 88.81 508 TRP A O 1
ATOM 4066 N N . ILE A 1 509 ? -21.361 8.986 26.218 1.00 90.00 509 ILE A N 1
ATOM 4067 C CA . ILE A 1 509 ? -20.473 7.832 26.014 1.00 90.00 509 ILE A CA 1
ATOM 4068 C C . ILE A 1 509 ? -21.302 6.613 25.614 1.00 90.00 509 ILE A C 1
ATOM 4070 O O . ILE A 1 509 ? -21.049 6.013 24.576 1.00 90.00 509 ILE A O 1
ATOM 4074 N N . GLU A 1 510 ? -22.336 6.285 26.392 1.00 90.06 510 GLU A N 1
ATOM 4075 C CA . GLU A 1 510 ? -23.228 5.152 26.116 1.00 90.06 510 GLU A CA 1
ATOM 4076 C C . GLU A 1 510 ? -23.901 5.284 24.748 1.00 90.06 510 GLU A C 1
ATOM 4078 O O . GLU A 1 510 ? -24.027 4.309 24.007 1.00 90.06 510 GLU A O 1
ATOM 4083 N N . SER A 1 511 ? -24.304 6.502 24.383 1.00 89.75 511 SER A N 1
ATOM 4084 C CA . SER A 1 511 ? -24.931 6.763 23.093 1.00 89.75 511 SER A CA 1
ATOM 4085 C C . SER A 1 511 ? -23.951 6.628 21.923 1.00 89.75 511 SER A C 1
ATOM 4087 O O . SER A 1 511 ? -24.344 6.130 20.865 1.00 89.75 511 SER A O 1
ATOM 4089 N N . ALA A 1 512 ? -22.678 6.990 22.117 1.00 91.44 512 ALA A N 1
ATOM 4090 C CA . ALA A 1 512 ? -21.622 6.780 21.132 1.00 91.44 512 ALA A CA 1
ATOM 4091 C C . ALA A 1 512 ? -21.260 5.298 20.969 1.00 91.44 512 ALA A C 1
ATOM 4093 O O . ALA A 1 512 ? -21.236 4.792 19.846 1.00 91.44 512 ALA A O 1
ATOM 4094 N N . GLN A 1 513 ? -21.075 4.583 22.082 1.00 92.94 513 GLN A N 1
ATOM 4095 C CA . GLN A 1 513 ? -20.866 3.132 22.097 1.00 92.94 513 GLN A CA 1
ATOM 4096 C C . GLN A 1 513 ? -22.021 2.405 21.398 1.00 92.94 513 GLN A C 1
ATOM 4098 O O . GLN A 1 513 ? -21.800 1.476 20.625 1.00 92.94 513 GLN A O 1
ATOM 4103 N N . TYR A 1 514 ? -23.258 2.861 21.615 1.00 91.38 514 TYR A N 1
ATOM 4104 C CA . TYR A 1 514 ? -24.433 2.312 20.950 1.00 91.38 514 TYR A CA 1
ATOM 4105 C C . TYR A 1 514 ? -24.399 2.508 19.429 1.00 91.38 514 TYR A C 1
ATOM 4107 O O . TYR A 1 514 ? -24.696 1.565 18.699 1.00 91.38 514 TYR A O 1
ATOM 4115 N N . ALA A 1 515 ? -24.043 3.702 18.939 1.00 92.38 515 ALA A N 1
ATOM 4116 C CA . ALA A 1 515 ? -23.992 3.989 17.502 1.00 92.38 515 ALA A CA 1
ATOM 4117 C C . ALA A 1 515 ? -23.004 3.061 16.774 1.00 92.38 515 ALA A C 1
ATOM 4119 O O . ALA A 1 515 ? -23.371 2.407 15.797 1.00 92.38 515 ALA A O 1
ATOM 4120 N N . PHE A 1 516 ? -21.785 2.931 17.302 1.00 91.81 516 PHE A N 1
ATOM 4121 C CA . PHE A 1 516 ? -20.769 2.039 16.741 1.00 91.81 516 PHE A CA 1
ATOM 4122 C C . PHE A 1 516 ? -21.107 0.555 16.934 1.00 91.81 516 PHE A C 1
ATOM 4124 O O . PHE A 1 516 ? -20.942 -0.234 16.005 1.00 91.81 516 PHE A O 1
ATOM 4131 N N . GLY A 1 517 ? -21.645 0.175 18.097 1.00 89.25 517 GLY A N 1
ATOM 4132 C CA . GLY A 1 517 ? -22.082 -1.195 18.370 1.00 89.25 517 GLY A CA 1
ATOM 4133 C C . GLY A 1 517 ? -23.197 -1.664 17.431 1.00 89.25 517 GLY A C 1
ATOM 4134 O O . GLY A 1 517 ? -23.162 -2.797 16.962 1.00 89.25 517 GLY A O 1
ATOM 4135 N N . MET A 1 518 ? -24.153 -0.790 17.097 1.00 86.81 518 MET A N 1
ATOM 4136 C CA . MET A 1 518 ? -25.189 -1.080 16.097 1.00 86.81 518 MET A CA 1
ATOM 4137 C C . MET A 1 518 ? -24.639 -1.102 14.668 1.00 86.81 518 MET A C 1
ATOM 4139 O O . MET A 1 518 ? -25.076 -1.923 13.862 1.00 86.81 518 MET A O 1
ATOM 4143 N N . GLY A 1 519 ? -23.664 -0.241 14.361 1.00 87.44 519 GLY A N 1
ATOM 4144 C CA . GLY A 1 519 ? -22.979 -0.202 13.067 1.00 87.44 519 GLY A CA 1
ATOM 4145 C C . GLY A 1 519 ? -22.371 -1.540 12.646 1.00 87.44 519 GLY A C 1
ATOM 4146 O O . GLY A 1 519 ? -22.352 -1.864 11.459 1.00 87.44 519 GLY A O 1
ATOM 4147 N N . MET A 1 520 ? -21.960 -2.361 13.618 1.00 85.94 520 MET A N 1
ATOM 4148 C CA . MET A 1 520 ? -21.455 -3.716 13.388 1.00 85.94 520 MET A CA 1
ATOM 4149 C C . MET A 1 520 ? -22.437 -4.577 12.582 1.00 85.94 520 MET A C 1
ATOM 4151 O O . MET A 1 520 ? -22.015 -5.279 11.669 1.00 85.94 520 MET A O 1
ATOM 4155 N N . TYR A 1 521 ? -23.745 -4.495 12.848 1.00 88.75 521 TYR A N 1
ATOM 4156 C CA . TYR A 1 521 ? -24.741 -5.259 12.089 1.00 88.75 521 TYR A CA 1
ATOM 4157 C C . TYR A 1 521 ? -24.796 -4.842 10.615 1.00 88.75 521 TYR A C 1
ATOM 4159 O O . TYR A 1 521 ? -25.016 -5.691 9.751 1.00 88.75 521 TYR A O 1
ATOM 4167 N N . GLY A 1 522 ? -24.535 -3.563 10.319 1.00 90.75 522 GLY A N 1
ATOM 4168 C CA . GLY A 1 522 ? -24.381 -3.067 8.952 1.00 90.75 522 GLY A CA 1
ATOM 4169 C C . GLY A 1 522 ? -23.194 -3.721 8.250 1.00 90.75 522 GLY A C 1
ATOM 4170 O O . GLY A 1 522 ? -23.356 -4.277 7.169 1.00 90.75 522 GLY A O 1
ATOM 4171 N N . TYR A 1 523 ? -22.031 -3.755 8.905 1.00 89.31 523 TYR A N 1
ATOM 4172 C CA . TYR A 1 523 ? -20.830 -4.416 8.382 1.00 89.31 523 TYR A CA 1
ATOM 4173 C C . TYR A 1 523 ? -21.002 -5.924 8.177 1.00 89.31 523 TYR A C 1
ATOM 4175 O O . TYR A 1 523 ? -20.567 -6.453 7.154 1.00 89.31 523 TYR A O 1
ATOM 4183 N N . ILE A 1 524 ? -21.665 -6.613 9.111 1.00 90.81 524 ILE A N 1
ATOM 4184 C CA . ILE A 1 524 ? -21.971 -8.046 8.992 1.00 90.81 524 ILE A CA 1
ATOM 4185 C C . ILE A 1 524 ? -22.863 -8.291 7.776 1.00 90.81 524 ILE A C 1
ATOM 4187 O O . ILE A 1 524 ? -22.528 -9.100 6.912 1.00 90.81 524 ILE A O 1
ATOM 4191 N N . THR A 1 525 ? -23.977 -7.561 7.694 1.00 91.75 525 THR A N 1
ATOM 4192 C CA . THR A 1 525 ? -24.954 -7.707 6.609 1.00 91.75 525 THR A CA 1
ATOM 4193 C C . THR A 1 525 ? -24.314 -7.405 5.259 1.00 91.75 525 THR A C 1
ATOM 4195 O O . THR A 1 525 ? -24.494 -8.162 4.311 1.00 91.75 525 THR A O 1
ATOM 4198 N N . TRP A 1 526 ? -23.514 -6.341 5.185 1.00 93.44 526 TRP A N 1
ATOM 4199 C CA . TRP A 1 526 ? -22.840 -5.938 3.958 1.00 93.44 526 TRP A CA 1
ATOM 4200 C C . TRP A 1 526 ? -21.778 -6.932 3.511 1.00 93.44 526 TRP A C 1
ATOM 4202 O O . TRP A 1 526 ? -21.739 -7.278 2.341 1.00 93.44 526 TRP A O 1
ATOM 4212 N N . THR A 1 527 ? -20.965 -7.456 4.428 1.00 91.88 527 THR A N 1
ATOM 4213 C CA . THR A 1 527 ? -19.944 -8.460 4.082 1.00 91.88 527 THR A CA 1
ATOM 4214 C C . THR A 1 527 ? -20.591 -9.720 3.509 1.00 91.88 527 THR A C 1
ATOM 4216 O O . THR A 1 527 ? -20.156 -10.229 2.479 1.00 91.88 527 THR A O 1
ATOM 4219 N N . VAL A 1 528 ? -21.673 -10.199 4.134 1.00 91.69 528 VAL A N 1
ATOM 4220 C CA . VAL A 1 528 ? -22.431 -11.352 3.626 1.00 91.69 528 VAL A CA 1
ATOM 4221 C C . VAL A 1 528 ? -23.082 -11.030 2.280 1.00 91.69 528 VAL A C 1
ATOM 4223 O O . VAL A 1 528 ? -23.007 -11.847 1.370 1.00 91.69 528 VAL A O 1
ATOM 4226 N N . PHE A 1 529 ? -23.665 -9.839 2.120 1.00 92.81 529 PHE A N 1
ATOM 4227 C CA . PHE A 1 529 ? -24.239 -9.390 0.850 1.00 92.81 529 PHE A CA 1
ATOM 4228 C C . PHE A 1 529 ? -23.190 -9.340 -0.266 1.00 92.81 529 PHE A C 1
ATOM 4230 O O . PHE A 1 529 ? -23.432 -9.855 -1.354 1.00 92.81 529 PHE A O 1
ATOM 4237 N N . VAL A 1 530 ? -22.008 -8.782 0.005 1.00 90.50 530 VAL A N 1
ATOM 4238 C CA . VAL A 1 530 ? -20.920 -8.703 -0.972 1.00 90.50 530 VAL A CA 1
ATOM 4239 C C . VAL A 1 530 ? -20.474 -10.101 -1.396 1.00 90.50 530 VAL A C 1
ATOM 4241 O O . VAL A 1 530 ? -20.291 -10.351 -2.580 1.00 90.50 530 VAL A O 1
ATOM 4244 N N . ILE A 1 531 ? -20.351 -11.044 -0.465 1.00 89.38 531 ILE A N 1
ATOM 4245 C CA . ILE A 1 531 ? -19.924 -12.406 -0.802 1.00 89.38 531 ILE A CA 1
ATOM 4246 C C . ILE A 1 531 ? -21.027 -13.164 -1.552 1.00 89.38 531 ILE A C 1
ATOM 4248 O O . ILE A 1 531 ? -20.742 -13.808 -2.558 1.00 89.38 531 ILE A O 1
ATOM 4252 N N . VAL A 1 532 ? -22.277 -13.091 -1.087 1.00 90.38 532 VAL A N 1
ATOM 4253 C CA . VAL A 1 532 ? -23.377 -13.936 -1.576 1.00 90.38 532 VAL A CA 1
ATOM 4254 C C . VAL A 1 532 ? -24.077 -13.345 -2.793 1.00 90.38 532 VAL A C 1
ATOM 4256 O O . VAL A 1 532 ? -24.337 -14.064 -3.750 1.00 90.38 532 VAL A O 1
ATOM 4259 N N . CYS A 1 533 ? -24.409 -12.057 -2.775 1.00 88.25 533 CYS A N 1
ATOM 4260 C CA . CYS A 1 533 ? -25.285 -11.454 -3.779 1.00 88.25 533 CYS A CA 1
ATOM 4261 C C . CYS A 1 533 ? -24.534 -10.959 -5.015 1.00 88.25 533 CYS A C 1
ATOM 4263 O O . CYS A 1 533 ? -25.128 -10.905 -6.089 1.00 88.25 533 CYS A O 1
ATOM 4265 N N . THR A 1 534 ? -23.249 -10.612 -4.903 1.00 86.19 534 THR A N 1
ATOM 4266 C CA . THR A 1 534 ? -22.515 -10.026 -6.038 1.00 86.19 534 THR A CA 1
ATOM 4267 C C . THR A 1 534 ? -22.361 -10.966 -7.234 1.00 86.19 534 THR A C 1
ATOM 4269 O O . THR A 1 534 ? -22.598 -10.479 -8.340 1.00 86.19 534 THR A O 1
ATOM 4272 N N . PRO A 1 535 ? -22.136 -12.292 -7.085 1.00 82.50 535 PRO A N 1
ATOM 4273 C CA . PRO A 1 535 ? -22.134 -13.191 -8.239 1.00 82.50 535 PRO A CA 1
ATOM 4274 C C . PRO A 1 535 ? -23.472 -13.207 -8.983 1.00 82.50 535 PRO A C 1
ATOM 4276 O O . PRO A 1 535 ? -23.500 -13.331 -10.197 1.00 82.50 535 PRO A O 1
ATOM 4279 N N . PHE A 1 536 ? -24.600 -13.034 -8.289 1.00 81.69 536 PHE A N 1
ATOM 4280 C CA . PHE A 1 536 ? -25.916 -13.008 -8.935 1.00 81.69 536 PHE A CA 1
ATOM 4281 C C . PHE A 1 536 ? -26.231 -11.662 -9.582 1.00 81.69 536 PHE A C 1
ATOM 4283 O O . PHE A 1 536 ? -26.798 -11.619 -10.672 1.00 81.69 536 PHE A O 1
ATOM 4290 N N . LEU A 1 537 ? -25.863 -10.566 -8.916 1.00 79.19 537 LEU A N 1
ATOM 4291 C CA . LEU A 1 537 ? -26.080 -9.214 -9.427 1.00 79.19 537 LEU A CA 1
ATOM 4292 C C . LEU A 1 537 ? -25.260 -8.940 -10.693 1.00 79.19 537 LEU A C 1
ATOM 4294 O O . LEU A 1 537 ? -25.690 -8.149 -11.528 1.00 79.19 537 LEU A O 1
ATOM 4298 N N . PHE A 1 538 ? -24.109 -9.597 -10.845 1.00 75.94 538 PHE A N 1
ATOM 4299 C CA . PHE A 1 538 ? -23.178 -9.346 -11.947 1.00 75.94 538 PHE A CA 1
ATOM 4300 C C . PHE A 1 538 ? -22.966 -10.549 -12.877 1.00 75.94 538 PHE A C 1
ATOM 4302 O O . PHE A 1 538 ? -22.456 -10.358 -13.973 1.00 75.94 538 PHE A O 1
ATOM 4309 N N . GLY A 1 539 ? -23.392 -11.758 -12.499 1.00 62.91 539 GLY A N 1
ATOM 4310 C CA . GLY A 1 539 ? -23.180 -12.981 -13.284 1.00 62.91 539 GLY A CA 1
ATOM 4311 C C . GLY A 1 539 ? -24.322 -13.397 -14.221 1.00 62.91 539 GLY A C 1
ATOM 4312 O O . GLY A 1 539 ? -24.095 -14.254 -15.064 1.00 62.91 539 GLY A O 1
ATOM 4313 N N . ASN A 1 540 ? -25.528 -12.811 -14.114 1.00 53.88 540 ASN A N 1
ATOM 4314 C CA . ASN A 1 540 ? -26.729 -13.236 -14.870 1.00 53.88 540 ASN A CA 1
ATOM 4315 C C . ASN A 1 540 ? -27.387 -12.119 -15.723 1.00 53.88 540 ASN A C 1
ATOM 4317 O O . ASN A 1 540 ? -28.608 -12.097 -15.873 1.00 53.88 540 ASN A O 1
ATOM 4321 N N . GLY A 1 541 ? -26.628 -11.147 -16.239 1.00 53.12 541 GLY A N 1
ATOM 4322 C CA . GLY A 1 541 ? -27.181 -10.113 -17.137 1.00 53.12 541 GLY A CA 1
ATOM 4323 C C . GLY A 1 541 ? -28.098 -9.069 -16.468 1.00 53.12 541 GLY A C 1
ATOM 4324 O O . GLY A 1 541 ? -28.778 -8.300 -17.144 1.00 53.12 541 GLY A O 1
ATOM 4325 N N . PHE A 1 542 ? -28.129 -8.975 -15.132 1.00 44.16 542 PHE A N 1
ATOM 4326 C CA . PHE A 1 542 ? -28.878 -7.910 -14.440 1.00 44.16 542 PHE A CA 1
ATOM 4327 C C . PHE A 1 542 ? -28.286 -6.516 -14.725 1.00 44.16 542 PHE A C 1
ATOM 4329 O O . PHE A 1 542 ? -29.032 -5.554 -14.913 1.00 44.16 542 PHE A O 1
ATOM 4336 N N . ALA A 1 543 ? -26.955 -6.423 -14.841 1.00 46.47 543 ALA A N 1
ATOM 4337 C CA . ALA A 1 543 ? -26.274 -5.225 -15.332 1.00 46.47 543 ALA A CA 1
ATOM 4338 C C . ALA A 1 543 ? -26.721 -4.861 -16.765 1.00 46.47 543 ALA A C 1
ATOM 4340 O O . ALA A 1 543 ? -27.037 -3.702 -17.028 1.00 46.47 543 ALA A O 1
ATOM 4341 N N . GLU A 1 544 ? -26.887 -5.855 -17.647 1.00 45.12 544 GLU A N 1
ATOM 4342 C CA . GLU A 1 544 ? -27.355 -5.667 -19.031 1.00 45.12 544 GLU A CA 1
ATOM 4343 C C . GLU A 1 544 ? -28.811 -5.157 -19.103 1.00 45.12 544 GLU A C 1
ATOM 4345 O O . GLU A 1 544 ? -29.159 -4.337 -19.957 1.00 45.12 544 GLU A O 1
ATOM 4350 N N . GLY A 1 545 ? -29.688 -5.604 -18.193 1.00 44.53 545 GLY A N 1
ATOM 4351 C CA . GLY A 1 545 ? -31.098 -5.191 -18.142 1.00 44.53 545 GLY A CA 1
ATOM 4352 C C . GLY A 1 545 ? -31.315 -3.742 -17.682 1.00 44.53 545 GLY A C 1
ATOM 4353 O O . GLY A 1 545 ? -32.188 -3.039 -18.207 1.00 44.53 545 GLY A O 1
ATOM 4354 N N . TRP A 1 546 ? -30.505 -3.265 -16.733 1.00 42.56 546 TRP A N 1
ATOM 4355 C CA . TRP A 1 546 ? -30.540 -1.870 -16.273 1.00 42.56 546 TRP A CA 1
ATOM 4356 C C . TRP A 1 546 ? -30.023 -0.906 -17.354 1.00 42.56 546 TRP A C 1
ATOM 4358 O O . TRP A 1 546 ? -30.620 0.146 -17.590 1.00 42.56 546 TRP A O 1
ATOM 4368 N N . GLN A 1 547 ? -28.986 -1.313 -18.088 1.00 44.06 547 GLN A N 1
ATOM 4369 C CA . GLN A 1 547 ? -28.364 -0.548 -19.174 1.00 44.06 547 GLN A CA 1
ATOM 4370 C C . GLN A 1 547 ? -29.311 -0.383 -20.378 1.00 44.06 547 GLN A C 1
ATOM 4372 O O . GLN A 1 547 ? -29.526 0.735 -20.856 1.00 44.06 547 GLN A O 1
ATOM 4377 N N . LYS A 1 548 ? -30.025 -1.456 -20.763 1.00 45.06 548 LYS A N 1
ATOM 4378 C CA . LYS A 1 548 ? -31.105 -1.419 -21.775 1.00 45.06 548 LYS A CA 1
ATOM 4379 C C . LYS A 1 548 ? -32.270 -0.494 -21.402 1.00 45.06 548 LYS A C 1
ATOM 4381 O O . LYS A 1 548 ? -32.967 0.002 -22.287 1.00 45.06 548 LYS A O 1
ATOM 4386 N N . SER A 1 549 ? -32.507 -0.273 -20.109 1.00 45.22 549 SER A N 1
ATOM 4387 C CA . SER A 1 549 ? -33.586 0.591 -19.613 1.00 45.22 549 SER A CA 1
ATOM 4388 C C . SER A 1 549 ? -33.181 2.071 -19.597 1.00 45.22 549 SER A C 1
ATOM 4390 O O . SER A 1 549 ? -34.007 2.932 -19.894 1.00 45.22 549 SER A O 1
ATOM 4392 N N . TYR A 1 550 ? -31.907 2.369 -19.324 1.00 41.47 550 TYR A N 1
ATOM 4393 C CA . TYR A 1 550 ? -31.360 3.730 -19.303 1.00 41.47 550 TYR A CA 1
ATOM 4394 C C . TYR A 1 550 ? -31.189 4.328 -20.709 1.00 41.47 550 TYR A C 1
ATOM 4396 O O . TYR A 1 550 ? -31.587 5.470 -20.938 1.00 41.47 550 TYR A O 1
ATOM 4404 N N . GLN A 1 551 ? -30.720 3.541 -21.686 1.00 40.03 551 GLN A N 1
ATOM 4405 C CA . GLN A 1 551 ? -30.622 3.985 -23.087 1.00 40.03 551 GLN A CA 1
ATOM 4406 C C . GLN A 1 551 ? -31.984 4.359 -23.702 1.00 40.03 551 GLN A C 1
ATOM 4408 O O . GLN A 1 551 ? -32.046 5.180 -24.610 1.00 40.03 551 GLN A O 1
ATOM 4413 N N . ARG A 1 552 ? -33.095 3.810 -23.187 1.00 44.12 552 ARG A N 1
ATOM 4414 C CA . ARG A 1 552 ? -34.452 4.213 -23.601 1.00 44.12 552 ARG A CA 1
ATOM 4415 C C . ARG A 1 552 ? -34.944 5.506 -22.945 1.00 44.12 552 ARG A C 1
ATOM 4417 O O . ARG A 1 552 ? -35.921 6.070 -23.425 1.00 44.12 552 ARG A O 1
ATOM 4424 N N . ALA A 1 553 ? -34.327 5.943 -21.846 1.00 37.53 553 ALA A N 1
ATOM 4425 C CA . ALA A 1 553 ? -34.790 7.068 -21.030 1.00 37.53 553 ALA A CA 1
ATOM 4426 C C . ALA A 1 553 ? -33.947 8.348 -21.197 1.00 37.53 553 ALA A C 1
ATOM 4428 O O . ALA A 1 553 ? -34.433 9.437 -20.893 1.00 37.53 553 ALA A O 1
ATOM 4429 N N . ALA A 1 554 ? -32.707 8.245 -21.683 1.00 33.00 554 ALA A N 1
ATOM 4430 C CA . ALA A 1 554 ? -31.833 9.395 -21.893 1.00 33.00 554 ALA A CA 1
ATOM 4431 C C . ALA A 1 554 ? -32.178 10.138 -23.200 1.00 33.00 554 ALA A C 1
ATOM 4433 O O . ALA A 1 554 ? -31.685 9.808 -24.275 1.00 33.00 554 ALA A O 1
ATOM 4434 N N . VAL A 1 555 ? -33.022 11.171 -23.106 1.00 35.22 555 VAL A N 1
ATOM 4435 C CA . VAL A 1 555 ? -33.113 12.218 -24.138 1.00 35.22 555 VAL A CA 1
ATOM 4436 C C . VAL A 1 555 ? -31.847 13.081 -24.033 1.00 35.22 555 VAL A C 1
ATOM 4438 O O . VAL A 1 555 ? -31.549 13.559 -22.935 1.00 35.22 555 VAL A O 1
ATOM 4441 N N . PRO A 1 556 ? -31.083 13.295 -25.118 1.00 33.97 556 PRO A N 1
ATOM 4442 C CA . PRO A 1 556 ? -29.866 14.092 -25.055 1.00 33.97 556 PRO A CA 1
ATOM 4443 C C . PRO A 1 556 ? -30.209 15.558 -24.760 1.00 33.97 556 PRO A C 1
ATOM 4445 O O . PRO A 1 556 ? -30.930 16.212 -25.513 1.00 33.97 556 PRO A O 1
ATOM 4448 N N . ILE A 1 557 ? -29.688 16.077 -23.648 1.00 28.77 557 ILE A N 1
ATOM 4449 C CA . ILE A 1 557 ? -29.719 17.504 -23.324 1.00 28.77 557 ILE A CA 1
ATOM 4450 C C . ILE A 1 557 ? -28.640 18.172 -24.181 1.00 28.77 557 ILE A C 1
ATOM 4452 O O . ILE A 1 557 ? -27.450 18.018 -23.917 1.00 28.77 557 ILE A O 1
ATOM 4456 N N . ALA A 1 558 ? -29.061 18.890 -25.220 1.00 29.38 558 ALA A N 1
ATOM 4457 C CA . ALA A 1 558 ? -28.190 19.765 -25.991 1.00 29.38 558 ALA A CA 1
ATOM 4458 C C . ALA A 1 558 ? -27.766 20.961 -25.123 1.00 29.38 558 ALA A C 1
ATOM 4460 O O . ALA A 1 558 ? -28.612 21.720 -24.645 1.00 29.38 558 ALA A O 1
ATOM 4461 N N . THR A 1 559 ? -26.464 21.139 -24.913 1.00 29.59 559 THR A N 1
ATOM 4462 C CA . THR A 1 559 ? -25.901 22.407 -24.435 1.00 29.59 559 THR A CA 1
ATOM 4463 C C . THR A 1 559 ? -25.746 23.388 -25.607 1.00 29.59 559 THR A C 1
ATOM 4465 O O . THR A 1 559 ? -25.545 22.955 -26.743 1.00 29.59 559 THR A O 1
ATOM 4468 N N . PRO A 1 560 ? -25.895 24.707 -25.375 1.00 30.44 560 PRO A N 1
ATOM 4469 C CA . PRO A 1 560 ? -26.085 25.677 -26.445 1.00 30.44 560 PRO A CA 1
ATOM 4470 C C . PRO A 1 560 ? -24.774 26.074 -27.130 1.00 30.44 560 PRO A C 1
ATOM 4472 O O . PRO A 1 560 ? -23.736 26.230 -26.489 1.00 30.44 560 PRO A O 1
ATOM 4475 N N . MET A 1 561 ? -24.884 26.262 -28.446 1.00 29.27 561 MET A N 1
ATOM 4476 C CA . MET A 1 561 ? -23.890 26.832 -29.354 1.00 29.27 561 MET A CA 1
ATOM 4477 C C . MET A 1 561 ? -23.430 28.225 -28.900 1.00 29.27 561 MET A C 1
ATOM 4479 O O . MET A 1 561 ? -24.252 29.067 -28.536 1.00 29.27 561 MET A O 1
ATOM 4483 N N . SER A 1 562 ? -22.121 28.480 -28.985 1.00 29.95 562 SER A N 1
ATOM 4484 C CA . SER A 1 562 ? -21.564 29.831 -29.053 1.00 29.95 562 SER A CA 1
ATOM 4485 C C . SER A 1 562 ? -21.562 30.292 -30.511 1.00 29.95 562 SER A C 1
ATOM 4487 O O . SER A 1 562 ? -20.777 29.792 -31.316 1.00 29.95 562 SER A O 1
ATOM 4489 N N . ASP A 1 563 ? -22.457 31.222 -30.829 1.00 34.41 563 ASP A N 1
ATOM 4490 C CA . ASP A 1 563 ? -22.501 31.947 -32.099 1.00 34.41 563 ASP A CA 1
ATOM 4491 C C . ASP A 1 563 ? -21.456 33.074 -32.150 1.00 34.41 563 ASP A C 1
ATOM 4493 O O . ASP A 1 563 ? -21.181 33.734 -31.145 1.00 34.41 563 ASP A O 1
ATOM 4497 N N . GLY A 1 564 ? -20.957 33.325 -33.362 1.00 29.20 564 GLY A N 1
ATOM 4498 C CA . GLY A 1 564 ? -20.103 34.451 -33.757 1.00 29.20 564 GLY A CA 1
ATOM 4499 C C . GLY A 1 564 ? -18.905 33.943 -34.567 1.00 29.20 564 GLY A C 1
ATOM 4500 O O . GLY A 1 564 ? -17.985 33.385 -33.991 1.00 29.20 564 GLY A O 1
ATOM 4501 N N . GLY A 1 565 ? -18.823 34.015 -35.895 1.00 29.27 565 GLY A N 1
ATOM 4502 C CA . GLY A 1 565 ? -19.484 34.870 -36.875 1.00 29.27 565 GLY A CA 1
ATOM 4503 C C . GLY A 1 565 ? -18.421 35.737 -37.552 1.00 29.27 565 GLY A C 1
ATOM 4504 O O . GLY A 1 565 ? -18.021 36.719 -36.943 1.00 29.27 565 GLY A O 1
ATOM 4505 N N . ASP A 1 566 ? -17.954 35.354 -38.750 1.00 28.70 566 ASP A N 1
ATOM 4506 C CA . ASP A 1 566 ? -17.865 36.225 -39.945 1.00 28.70 566 ASP A CA 1
ATOM 4507 C C . ASP A 1 566 ? -17.446 35.412 -41.207 1.00 28.70 566 ASP A C 1
ATOM 4509 O O . ASP A 1 566 ? -16.650 34.477 -41.070 1.00 28.70 566 ASP A O 1
ATOM 4513 N N . PRO A 1 567 ? -17.962 35.716 -42.423 1.00 46.41 567 PRO A N 1
ATOM 4514 C CA . PRO A 1 567 ? -17.748 34.948 -43.653 1.00 46.41 567 PRO A CA 1
ATOM 4515 C C . PRO A 1 567 ? -16.953 35.703 -44.742 1.00 46.41 567 PRO A C 1
ATOM 4517 O O . PRO A 1 567 ? -17.005 36.926 -44.826 1.00 46.41 567 PRO A O 1
ATOM 4520 N N . SER A 1 568 ? -16.272 34.961 -45.626 1.00 28.55 568 SER A N 1
ATOM 4521 C CA . SER A 1 568 ? -15.830 35.302 -47.012 1.00 28.55 568 SER A CA 1
ATOM 4522 C C . SER A 1 568 ? -14.652 34.374 -47.364 1.00 28.55 568 SER A C 1
ATOM 4524 O O . SER A 1 568 ? -13.861 34.065 -46.485 1.00 28.55 568 SER A O 1
ATOM 4526 N N . THR A 1 569 ? -14.425 33.812 -48.553 1.00 29.16 569 THR A N 1
ATOM 4527 C CA . THR A 1 569 ? -14.943 33.927 -49.930 1.00 29.16 569 THR A CA 1
ATOM 4528 C C . THR A 1 569 ? -14.340 32.745 -50.725 1.00 29.16 569 THR A C 1
ATOM 4530 O O . THR A 1 569 ? -13.218 32.359 -50.420 1.00 29.16 569 THR A O 1
ATOM 4533 N N . GLU A 1 570 ? -15.101 32.203 -51.691 1.00 28.88 570 GLU A N 1
ATOM 4534 C CA . GLU A 1 570 ? -14.734 31.725 -53.058 1.00 28.88 570 GLU A CA 1
ATOM 4535 C C . GLU A 1 570 ? -13.333 31.103 -53.323 1.00 28.88 570 GLU A C 1
ATOM 4537 O O . GLU A 1 570 ? -12.317 31.644 -52.918 1.00 28.88 570 GLU A O 1
ATOM 4542 N N . GLY A 1 571 ? -13.134 30.030 -54.097 1.00 28.02 571 GLY A N 1
ATOM 4543 C CA . GLY A 1 571 ? -13.984 29.270 -55.010 1.00 28.02 571 GLY A CA 1
ATOM 4544 C C . GLY A 1 571 ? -13.165 28.191 -55.759 1.00 28.02 571 GLY A C 1
ATOM 4545 O O . GLY A 1 571 ? -11.940 28.231 -55.770 1.00 28.02 571 GLY A O 1
ATOM 4546 N N . GLU A 1 572 ? -13.907 27.231 -56.322 1.00 29.42 572 GLU A N 1
ATOM 4547 C CA . GLU A 1 572 ? -13.712 26.423 -57.548 1.00 29.42 572 GLU A CA 1
ATOM 4548 C C . GLU A 1 572 ? -12.364 25.763 -57.931 1.00 29.42 572 GLU A C 1
ATOM 4550 O O . GLU A 1 572 ? -11.318 26.396 -58.042 1.00 29.42 572 GLU A O 1
ATOM 4555 N N . GLY A 1 573 ? -12.455 24.476 -58.313 1.00 28.62 573 GLY A N 1
ATOM 4556 C CA . GLY A 1 573 ? -11.447 23.768 -59.112 1.00 28.62 573 GLY A CA 1
ATOM 4557 C C . GLY A 1 573 ? -11.589 22.239 -59.105 1.00 28.62 573 GLY A C 1
ATOM 4558 O O . GLY A 1 573 ? -10.895 21.562 -58.353 1.00 28.62 573 GLY A O 1
ATOM 4559 N N . GLU A 1 574 ? -12.478 21.698 -59.945 1.00 28.72 574 GLU A N 1
ATOM 4560 C CA . GLU A 1 574 ? -12.631 20.263 -60.246 1.00 28.72 574 GLU A CA 1
ATOM 4561 C C . GLU A 1 574 ? -11.401 19.671 -60.965 1.00 28.72 574 GLU A C 1
ATOM 4563 O O . GLU A 1 574 ? -10.917 20.257 -61.932 1.00 28.72 574 GLU A O 1
ATOM 4568 N N . VAL A 1 575 ? -10.976 18.456 -60.583 1.00 31.11 575 VAL A N 1
ATOM 4569 C CA . VAL A 1 575 ? -10.384 17.465 -61.506 1.00 31.11 575 VAL A CA 1
ATOM 4570 C C . VAL A 1 575 ? -10.897 16.072 -61.132 1.00 31.11 575 VAL A C 1
ATOM 4572 O O . VAL A 1 575 ? -10.618 15.544 -60.057 1.00 31.11 575 VAL A O 1
ATOM 4575 N N . GLU A 1 576 ? -11.667 15.503 -62.053 1.00 29.69 576 GLU A N 1
ATOM 4576 C CA . GLU A 1 576 ? -12.190 14.140 -62.079 1.00 29.69 576 GLU A CA 1
ATOM 4577 C C . GLU A 1 576 ? -11.081 13.173 -62.556 1.00 29.69 576 GLU A C 1
ATOM 4579 O O . GLU A 1 576 ? -10.561 13.335 -63.658 1.00 29.69 576 GLU A O 1
ATOM 4584 N N . ASP A 1 577 ? -10.731 12.144 -61.774 1.00 29.70 577 ASP A N 1
ATOM 4585 C CA . ASP A 1 577 ? -10.242 10.879 -62.338 1.00 29.70 577 ASP A CA 1
ATOM 4586 C C . ASP A 1 577 ? -10.764 9.689 -61.522 1.00 29.70 577 ASP A C 1
ATOM 4588 O O . ASP A 1 577 ? -10.994 9.732 -60.313 1.00 29.70 577 ASP A O 1
ATOM 4592 N N . SER A 1 578 ? -11.034 8.630 -62.257 1.00 29.16 578 SER A N 1
ATOM 4593 C CA . SER A 1 578 ? -12.085 7.652 -62.072 1.00 29.16 578 SER A CA 1
ATOM 4594 C C . SER A 1 578 ? -11.525 6.313 -61.593 1.00 29.16 578 SER A C 1
ATOM 4596 O O . SER A 1 578 ? -10.604 5.773 -62.204 1.00 29.16 578 SER A O 1
ATOM 4598 N N . ARG A 1 579 ? -12.114 5.747 -60.522 1.00 27.34 579 ARG A N 1
ATOM 4599 C CA . ARG A 1 579 ? -12.227 4.299 -60.201 1.00 27.34 579 ARG A CA 1
ATOM 4600 C C . ARG A 1 579 ? -13.036 4.094 -58.899 1.00 27.34 579 ARG A C 1
ATOM 4602 O O . ARG A 1 579 ? -13.229 5.040 -58.148 1.00 27.34 579 ARG A O 1
ATOM 4609 N N . PRO A 1 580 ? -13.646 2.913 -58.699 1.00 28.78 580 PRO A N 1
ATOM 4610 C CA . PRO A 1 580 ? -15.080 2.768 -58.473 1.00 28.78 580 PRO A CA 1
ATOM 4611 C C . PRO A 1 580 ? -15.547 3.195 -57.078 1.00 28.78 580 PRO A C 1
ATOM 4613 O O . PRO A 1 580 ? -14.999 2.789 -56.057 1.00 28.78 580 PRO A O 1
ATOM 4616 N N . VAL A 1 581 ? -16.657 3.935 -57.067 1.00 24.45 581 VAL A N 1
ATOM 4617 C CA . VAL A 1 581 ? -17.448 4.264 -55.880 1.00 24.45 581 VAL A CA 1
ATOM 4618 C C . VAL A 1 581 ? -18.058 2.980 -55.310 1.00 24.45 581 VAL A C 1
ATOM 4620 O O . VAL A 1 581 ? -19.135 2.544 -55.720 1.00 24.45 581 VAL A O 1
ATOM 4623 N N . VAL A 1 582 ? -17.392 2.383 -54.323 1.00 30.75 582 VAL A N 1
ATOM 4624 C CA . VAL A 1 582 ? -18.107 1.673 -53.260 1.00 30.75 582 VAL A CA 1
ATOM 4625 C C . VAL A 1 582 ? -18.764 2.767 -52.433 1.00 30.75 582 VAL A C 1
ATOM 4627 O O . VAL A 1 582 ? -18.080 3.555 -51.790 1.00 30.75 582 VAL A O 1
ATOM 4630 N N . ARG A 1 583 ? -20.093 2.873 -52.503 1.00 22.36 583 ARG A N 1
ATOM 4631 C CA . ARG A 1 583 ? -20.850 3.788 -51.643 1.00 22.36 583 ARG A CA 1
ATOM 4632 C C . ARG A 1 583 ? -20.543 3.439 -50.179 1.00 22.36 583 ARG A C 1
ATOM 4634 O O . ARG A 1 583 ? -20.893 2.328 -49.779 1.00 22.36 583 ARG A O 1
ATOM 4641 N N . PRO A 1 584 ? -19.997 4.342 -49.347 1.00 29.72 584 PRO A N 1
ATOM 4642 C CA . PRO A 1 584 ? -20.083 4.172 -47.911 1.00 29.72 584 PRO 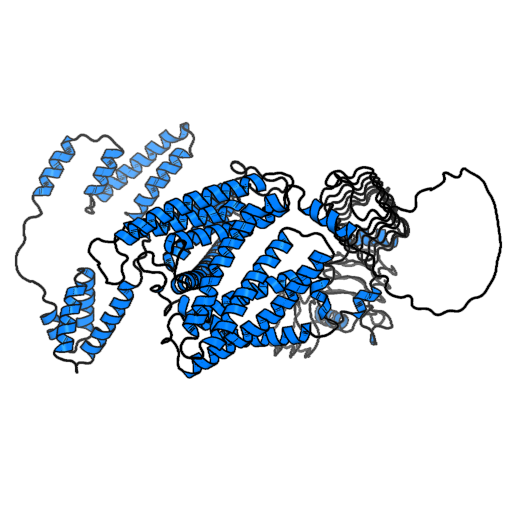A CA 1
ATOM 4643 C C . PRO A 1 584 ? -21.478 4.651 -47.497 1.00 29.72 584 PRO A C 1
ATOM 4645 O O . PRO A 1 584 ? -21.666 5.752 -46.992 1.00 29.72 584 PRO A O 1
ATOM 4648 N N . THR A 1 585 ? -22.506 3.845 -47.765 1.00 30.03 585 THR A N 1
ATOM 4649 C CA . THR A 1 585 ? -23.792 3.997 -47.074 1.00 30.03 585 THR A CA 1
ATOM 4650 C C . THR A 1 585 ? -23.687 3.310 -45.724 1.00 30.03 585 THR A C 1
ATOM 4652 O O . THR A 1 585 ? -24.210 2.218 -45.528 1.00 30.03 585 THR A O 1
ATOM 4655 N N . ALA A 1 586 ? -22.976 3.960 -44.815 1.00 29.56 586 ALA A N 1
ATOM 4656 C CA . ALA A 1 586 ? -23.169 3.841 -43.384 1.00 29.56 586 ALA A CA 1
ATOM 4657 C C . ALA A 1 586 ? -22.593 5.120 -42.777 1.00 29.56 586 ALA A C 1
ATOM 4659 O O . ALA A 1 586 ? -21.383 5.326 -42.760 1.00 29.56 586 ALA A O 1
ATOM 4660 N N . THR A 1 587 ? -23.467 6.003 -42.297 1.00 25.36 587 THR A N 1
ATOM 4661 C CA . THR A 1 587 ? -23.119 6.877 -41.171 1.00 25.36 587 THR A CA 1
ATOM 4662 C C . THR A 1 587 ? -22.356 6.036 -40.147 1.00 25.36 587 THR A C 1
ATOM 4664 O O . THR A 1 587 ? -22.840 4.936 -39.858 1.00 25.36 587 THR A O 1
ATOM 4667 N N . PRO A 1 588 ? -21.195 6.483 -39.634 1.00 30.17 588 PRO A N 1
ATOM 4668 C CA . PRO A 1 588 ? -20.415 5.681 -38.707 1.00 30.17 588 PRO A CA 1
ATOM 4669 C C . PRO A 1 588 ? -21.327 5.346 -37.535 1.00 30.17 588 PRO A C 1
ATOM 4671 O O . PRO A 1 588 ? -21.841 6.236 -36.854 1.00 30.17 588 PRO A O 1
ATOM 4674 N N . ALA A 1 589 ? -21.615 4.059 -37.368 1.00 32.94 589 ALA A N 1
ATOM 4675 C CA . ALA A 1 589 ? -22.253 3.593 -36.161 1.00 32.94 589 ALA A CA 1
ATOM 4676 C C . ALA A 1 589 ? -21.259 3.916 -35.049 1.00 32.94 589 ALA A C 1
ATOM 4678 O O . ALA A 1 589 ? -20.202 3.297 -34.970 1.00 32.94 589 ALA A O 1
ATOM 4679 N N . VAL A 1 590 ? -21.560 4.932 -34.241 1.00 33.00 590 VAL A N 1
ATOM 4680 C CA . VAL A 1 590 ? -20.841 5.172 -32.994 1.00 33.00 590 VAL A CA 1
ATOM 4681 C C . VAL A 1 590 ? -21.121 3.950 -32.123 1.00 33.00 590 VAL A C 1
ATOM 4683 O O . VAL A 1 590 ? -22.147 3.872 -31.444 1.00 33.00 590 VAL A O 1
ATOM 4686 N N . LEU A 1 591 ? -20.250 2.946 -32.219 1.00 38.41 591 LEU A N 1
ATOM 4687 C CA . LEU A 1 591 ? -20.232 1.797 -31.330 1.00 38.41 591 LEU A CA 1
ATOM 4688 C C . LEU A 1 591 ? -19.821 2.331 -29.958 1.00 38.41 591 LEU A C 1
ATOM 4690 O O . LEU A 1 591 ? -18.645 2.531 -29.665 1.00 38.41 591 LEU A O 1
ATOM 4694 N N . THR A 1 592 ? -20.828 2.653 -29.149 1.00 41.12 592 THR A N 1
ATOM 4695 C CA . THR A 1 592 ? -20.668 3.057 -27.746 1.00 41.12 592 THR A CA 1
ATOM 4696 C C . THR A 1 592 ? -20.393 1.858 -26.838 1.00 41.12 592 THR A C 1
ATOM 4698 O O . THR A 1 592 ? -19.989 2.051 -25.697 1.00 41.12 592 THR A O 1
ATOM 4701 N N . GLU A 1 593 ? -20.566 0.627 -27.338 1.00 46.78 593 GLU A N 1
ATOM 4702 C CA . GLU A 1 593 ? -20.232 -0.613 -26.635 1.00 46.78 593 GLU A CA 1
ATOM 4703 C C . GLU A 1 593 ? -19.618 -1.644 -27.596 1.00 46.78 593 GLU A C 1
ATOM 4705 O O . GLU A 1 593 ? -19.990 -1.730 -28.770 1.00 46.78 593 GLU A O 1
ATOM 4710 N N . LEU A 1 594 ? -18.658 -2.419 -27.079 1.00 55.09 594 LEU A N 1
ATOM 4711 C CA . LEU A 1 594 ? -18.009 -3.522 -27.789 1.00 55.09 594 LEU A CA 1
ATOM 4712 C C . LEU A 1 594 ? -19.038 -4.620 -28.122 1.00 55.09 594 LEU A C 1
ATOM 4714 O O . LEU A 1 594 ? -19.860 -4.947 -27.266 1.00 55.09 594 LEU A O 1
ATOM 4718 N N . PRO A 1 595 ? -18.984 -5.241 -29.313 1.00 55.84 595 PRO A N 1
ATOM 4719 C CA . PRO A 1 595 ? -19.842 -6.373 -29.659 1.00 55.84 595 PRO A CA 1
ATOM 4720 C C . PRO A 1 595 ? -19.759 -7.515 -28.634 1.00 55.84 595 PRO A C 1
ATOM 4722 O O . PRO A 1 595 ? -18.678 -7.828 -28.125 1.00 55.84 595 PRO A O 1
ATOM 4725 N N . GLU A 1 596 ? -20.902 -8.147 -28.337 1.00 46.75 596 GLU A N 1
ATOM 4726 C CA . GLU A 1 596 ? -20.981 -9.299 -27.428 1.00 46.75 596 GLU A CA 1
ATOM 4727 C C . GLU A 1 596 ? -19.942 -10.368 -27.826 1.00 46.75 596 GLU A C 1
ATOM 4729 O O . GLU A 1 596 ? -19.920 -10.838 -28.963 1.00 46.75 596 GLU A O 1
ATOM 4734 N N . GLY A 1 597 ? -19.062 -10.736 -26.885 1.00 54.47 597 GLY A N 1
ATOM 4735 C CA . GLY A 1 597 ? -17.994 -11.724 -27.093 1.00 54.47 597 GLY A CA 1
ATOM 4736 C C . GLY A 1 597 ? -16.600 -11.161 -27.403 1.00 54.47 597 GLY A C 1
ATOM 4737 O O . GLY A 1 597 ? -15.673 -11.952 -27.566 1.00 54.47 597 GLY A O 1
ATOM 4738 N N . CYS A 1 598 ? -16.425 -9.832 -27.448 1.00 62.91 598 CYS A N 1
ATOM 4739 C CA . CYS A 1 598 ? -15.135 -9.214 -27.777 1.00 62.91 598 CYS A CA 1
ATOM 4740 C C . CYS A 1 598 ? -14.022 -9.545 -26.749 1.00 62.91 598 CYS A C 1
ATOM 4742 O O . CYS A 1 598 ? -12.997 -10.072 -27.166 1.00 62.91 598 CYS A O 1
ATOM 4744 N N . PRO A 1 599 ? -14.143 -9.364 -25.417 1.00 66.44 599 PRO A N 1
ATOM 4745 C CA . PRO A 1 599 ? -13.119 -9.874 -24.498 1.00 66.44 599 PRO A CA 1
ATOM 4746 C C . PRO A 1 599 ? -13.357 -11.375 -24.224 1.00 66.44 599 PRO A C 1
ATOM 4748 O O . PRO A 1 599 ? -14.445 -11.720 -23.758 1.00 66.44 599 PRO A O 1
ATOM 4751 N N . PRO A 1 600 ? -12.388 -12.287 -24.457 1.00 56.34 600 PRO A N 1
ATOM 4752 C CA . PRO A 1 600 ? -10.995 -12.058 -24.852 1.00 56.34 600 PRO A CA 1
ATOM 4753 C C . PRO A 1 600 ? -10.701 -12.231 -26.360 1.00 56.34 600 PRO A C 1
ATOM 4755 O O . PRO A 1 600 ? -9.532 -12.203 -26.727 1.00 56.34 600 PRO A O 1
ATOM 4758 N N . ASN A 1 601 ? -11.685 -12.446 -27.244 1.00 79.94 601 ASN A N 1
ATOM 4759 C CA . ASN A 1 601 ? -11.465 -12.605 -28.689 1.00 79.94 601 ASN A CA 1
ATOM 4760 C C . ASN A 1 601 ? -12.220 -11.580 -29.566 1.00 79.94 601 ASN A C 1
ATOM 4762 O O . ASN A 1 601 ? -13.328 -11.829 -30.032 1.00 79.94 601 ASN A O 1
ATOM 4766 N N . CYS A 1 602 ? -11.556 -10.464 -29.858 1.00 82.38 602 CYS A N 1
ATOM 4767 C CA . CYS A 1 602 ? -11.990 -9.370 -30.730 1.00 82.38 602 CYS A CA 1
ATOM 4768 C C . CYS A 1 602 ? -11.372 -9.458 -32.146 1.00 82.38 602 CYS A C 1
ATOM 4770 O O . CYS A 1 602 ? -11.177 -8.440 -32.812 1.00 82.38 602 CYS A O 1
ATOM 4772 N N . GLN A 1 603 ? -10.974 -10.644 -32.608 1.00 86.31 603 GLN A N 1
ATOM 4773 C CA . GLN A 1 603 ? -10.203 -10.762 -33.844 1.00 86.31 603 GLN A CA 1
ATOM 4774 C C . GLN A 1 603 ? -11.009 -10.280 -35.064 1.00 86.31 603 GLN A C 1
ATOM 4776 O O . GLN A 1 603 ? -12.100 -10.780 -35.329 1.00 86.31 603 GLN A O 1
ATOM 4781 N N . GLY A 1 604 ? -10.449 -9.354 -35.849 1.00 82.88 604 GLY A N 1
ATOM 4782 C CA . GLY A 1 604 ? -11.061 -8.857 -37.088 1.00 82.88 604 GLY A CA 1
ATOM 4783 C C . GLY A 1 604 ? -12.239 -7.898 -36.896 1.00 82.88 604 GLY A C 1
ATOM 4784 O O . GLY A 1 604 ? -12.958 -7.634 -37.856 1.00 82.88 604 GLY A O 1
ATOM 4785 N N . ILE A 1 605 ? -12.476 -7.423 -35.673 1.00 85.81 605 ILE A N 1
ATOM 4786 C CA . ILE A 1 605 ? -13.630 -6.583 -35.350 1.00 85.81 605 ILE A CA 1
ATOM 4787 C C . ILE A 1 605 ? -13.503 -5.173 -35.936 1.00 85.81 605 ILE A C 1
ATOM 4789 O O . ILE A 1 605 ? -12.402 -4.634 -35.993 1.00 85.81 605 ILE A O 1
ATOM 4793 N N . ASP A 1 606 ? -14.620 -4.560 -36.333 1.00 84.38 606 ASP A N 1
ATOM 4794 C CA . ASP A 1 606 ? -14.653 -3.150 -36.732 1.00 84.38 606 ASP A CA 1
ATOM 4795 C C . ASP A 1 606 ? -15.117 -2.272 -35.565 1.00 84.38 606 ASP A C 1
ATOM 4797 O O . ASP A 1 606 ? -16.248 -2.374 -35.093 1.00 84.38 606 ASP A O 1
ATOM 4801 N N . LEU A 1 607 ? -14.202 -1.434 -35.094 1.00 83.06 607 LEU A N 1
ATOM 4802 C CA . LEU A 1 607 ? -14.328 -0.480 -33.998 1.00 83.06 607 LEU A CA 1
ATOM 4803 C C . LEU A 1 607 ? -13.940 0.930 -34.469 1.00 83.06 607 LEU A C 1
ATOM 4805 O O . LEU A 1 607 ? -13.500 1.760 -33.672 1.00 83.06 607 LEU A O 1
ATOM 4809 N N . THR A 1 608 ? -14.100 1.213 -35.763 1.00 83.19 608 THR A N 1
ATOM 4810 C CA . THR A 1 608 ? -13.829 2.538 -36.331 1.00 83.19 608 THR A CA 1
ATOM 4811 C C . THR A 1 608 ? -14.620 3.620 -35.584 1.00 83.19 608 THR A C 1
ATOM 4813 O O . THR A 1 608 ? -15.848 3.572 -35.525 1.00 83.19 608 THR A O 1
ATOM 4816 N N . GLY A 1 609 ? -13.931 4.618 -35.024 1.00 76.12 609 GLY A N 1
ATOM 4817 C CA . GLY A 1 609 ? -14.541 5.735 -34.295 1.00 76.12 609 GLY A CA 1
ATOM 4818 C C . GLY A 1 609 ? -15.142 5.370 -32.933 1.00 76.12 609 GLY A C 1
ATOM 4819 O O . GLY A 1 609 ? -15.883 6.174 -32.367 1.00 76.12 609 GLY A O 1
ATOM 4820 N N . ALA A 1 610 ? -14.882 4.165 -32.418 1.00 78.56 610 ALA A N 1
ATOM 4821 C CA . ALA A 1 610 ? -15.455 3.702 -31.159 1.00 78.56 610 ALA A CA 1
ATOM 4822 C C . ALA A 1 610 ? -14.921 4.498 -29.957 1.00 78.56 610 ALA A C 1
ATOM 4824 O O . ALA A 1 610 ? -13.745 4.857 -29.908 1.00 78.56 610 ALA A O 1
ATOM 4825 N N . TYR A 1 611 ? -15.775 4.731 -28.957 1.00 71.12 611 TYR A N 1
ATOM 4826 C CA . TYR A 1 611 ? -15.380 5.370 -27.699 1.00 71.12 611 TYR A CA 1
ATOM 4827 C C . TYR A 1 611 ? -15.071 4.296 -26.650 1.00 71.12 611 TYR A C 1
ATOM 4829 O O . TYR A 1 611 ? -15.975 3.713 -26.055 1.00 71.12 611 TYR A O 1
ATOM 4837 N N . LEU A 1 612 ? -13.786 4.011 -26.452 1.00 74.94 612 LEU A N 1
ATOM 4838 C CA . LEU A 1 612 ? -13.236 2.909 -25.653 1.00 74.94 612 LEU A CA 1
ATOM 4839 C C . LEU A 1 612 ? -12.349 3.423 -24.498 1.00 74.94 612 LEU A C 1
ATOM 4841 O O . LEU A 1 612 ? -11.385 2.771 -24.092 1.00 74.94 612 LEU A O 1
ATOM 4845 N N . TYR A 1 613 ? -12.685 4.596 -23.959 1.00 71.25 613 TYR A N 1
ATOM 4846 C CA . TYR A 1 613 ? -11.990 5.223 -22.835 1.00 71.25 613 TYR A CA 1
ATOM 4847 C C . TYR A 1 613 ? -12.003 4.314 -21.587 1.00 71.25 613 TYR A C 1
ATOM 4849 O O . TYR A 1 613 ? -13.070 3.845 -21.186 1.00 71.25 613 TYR A O 1
ATOM 4857 N N . ASP A 1 614 ? -10.844 4.082 -20.955 1.00 66.69 614 ASP A N 1
ATOM 4858 C CA . ASP A 1 614 ? -10.672 3.209 -19.766 1.00 66.69 614 ASP A CA 1
ATOM 4859 C C . ASP A 1 614 ? -11.132 1.744 -19.998 1.00 66.69 614 ASP A C 1
ATOM 4861 O O . ASP A 1 614 ? -11.434 0.999 -19.060 1.00 66.69 614 ASP A O 1
ATOM 4865 N N . ALA A 1 615 ? -11.221 1.308 -21.263 1.00 74.19 615 ALA A N 1
ATOM 4866 C CA . ALA A 1 615 ? -11.628 -0.050 -21.612 1.00 74.19 615 ALA A CA 1
ATOM 4867 C C . ALA A 1 615 ? -10.557 -1.079 -21.217 1.00 74.19 615 ALA A C 1
ATOM 4869 O O . ALA A 1 615 ? -9.361 -0.850 -21.378 1.00 74.19 615 ALA A O 1
ATOM 4870 N N . ASN A 1 616 ? -10.984 -2.247 -20.726 1.00 73.12 616 ASN A N 1
ATOM 4871 C CA . ASN A 1 616 ? -10.071 -3.325 -20.352 1.00 73.12 616 ASN A CA 1
ATOM 4872 C C . ASN A 1 616 ? -9.992 -4.402 -21.444 1.00 73.12 616 ASN A C 1
ATOM 4874 O O . ASN A 1 616 ? -10.908 -5.208 -21.604 1.00 73.12 616 ASN A O 1
ATOM 4878 N N . PHE A 1 617 ? -8.862 -4.426 -22.136 1.00 78.00 617 PHE A N 1
ATOM 4879 C CA . PHE A 1 617 ? -8.443 -5.381 -23.156 1.00 78.00 617 PHE A CA 1
ATOM 4880 C C . PHE A 1 617 ? -7.220 -6.202 -22.716 1.00 78.00 617 PHE A C 1
ATOM 4882 O O . PHE A 1 617 ? -6.502 -6.735 -23.561 1.00 78.00 617 PHE A O 1
ATOM 4889 N N . GLU A 1 618 ? -6.968 -6.322 -21.410 1.00 76.69 618 GLU A N 1
ATOM 4890 C CA . GLU A 1 618 ? -5.883 -7.153 -20.886 1.00 76.69 618 GLU A CA 1
ATOM 4891 C C . GLU A 1 618 ? -5.989 -8.583 -21.452 1.00 76.69 618 GLU A C 1
ATOM 4893 O O . GLU A 1 618 ? -7.035 -9.228 -21.333 1.00 76.69 618 GLU A O 1
ATOM 4898 N N . PHE A 1 619 ? -4.922 -9.079 -22.085 1.00 71.44 619 PHE A N 1
ATOM 4899 C CA . PHE A 1 619 ? -4.875 -10.374 -22.788 1.00 71.44 619 PHE A CA 1
ATOM 4900 C C . PHE A 1 619 ? -5.864 -10.551 -23.963 1.00 71.44 619 PHE A C 1
ATOM 4902 O O . PHE A 1 619 ? -6.051 -11.675 -24.439 1.00 71.44 619 PHE A O 1
ATOM 4909 N N . ALA A 1 620 ? -6.516 -9.492 -24.451 1.00 82.38 620 ALA A N 1
ATOM 4910 C CA . ALA A 1 620 ? -7.493 -9.609 -25.533 1.00 82.38 620 ALA A CA 1
ATOM 4911 C C . ALA A 1 620 ? -6.826 -9.859 -26.896 1.00 82.38 620 ALA A C 1
ATOM 4913 O O . ALA A 1 620 ? -5.812 -9.254 -27.234 1.00 82.38 620 ALA A O 1
ATOM 4914 N N . ASN A 1 621 ? -7.430 -10.707 -27.727 1.00 83.31 621 ASN A N 1
ATOM 4915 C CA . ASN A 1 621 ? -7.047 -10.915 -29.120 1.00 83.31 621 ASN A CA 1
ATOM 4916 C C . ASN A 1 621 ? -7.781 -9.927 -30.033 1.00 83.31 621 ASN A C 1
ATOM 4918 O O . ASN A 1 621 ? -8.892 -10.195 -30.470 1.00 83.31 621 ASN A O 1
ATOM 4922 N N . LEU A 1 622 ? -7.146 -8.802 -30.333 1.00 86.75 622 LEU A N 1
ATOM 4923 C CA . LEU A 1 622 ? -7.562 -7.761 -31.279 1.00 86.75 622 LEU A CA 1
ATOM 4924 C C . LEU A 1 622 ? -6.881 -7.919 -32.652 1.00 86.75 622 LEU A C 1
ATOM 4926 O O . LEU A 1 622 ? -6.822 -6.969 -33.433 1.00 86.75 622 LEU A O 1
ATOM 4930 N N . ALA A 1 623 ? -6.343 -9.101 -32.973 1.00 83.12 623 ALA A N 1
ATOM 4931 C CA . ALA A 1 623 ? -5.611 -9.272 -34.218 1.00 83.12 623 ALA A CA 1
ATOM 4932 C C . ALA A 1 623 ? -6.515 -8.953 -35.422 1.00 83.12 623 ALA A C 1
ATOM 4934 O O . ALA A 1 623 ? -7.653 -9.417 -35.493 1.00 83.12 623 ALA A O 1
ATOM 4935 N N . ARG A 1 624 ? -6.016 -8.183 -36.393 1.00 85.19 624 ARG A N 1
ATOM 4936 C CA . ARG A 1 624 ? -6.769 -7.705 -37.571 1.00 85.19 624 ARG A CA 1
ATOM 4937 C C . ARG A 1 624 ? -7.970 -6.798 -37.265 1.00 85.19 624 ARG A C 1
ATOM 4939 O O . ARG A 1 624 ? -8.780 -6.584 -38.163 1.00 85.19 624 ARG A O 1
ATOM 4946 N N . ALA A 1 625 ? -8.128 -6.299 -36.038 1.00 90.06 625 ALA A N 1
ATOM 4947 C CA . ALA A 1 625 ? -9.192 -5.350 -35.715 1.00 90.06 625 ALA A CA 1
ATOM 4948 C C . ALA A 1 625 ? -8.995 -4.017 -36.457 1.00 90.06 625 ALA A C 1
ATOM 4950 O O . ALA A 1 625 ? -7.866 -3.575 -36.659 1.00 90.06 625 ALA A O 1
ATOM 4951 N N . ASN A 1 626 ? -10.088 -3.362 -36.833 1.00 88.19 626 ASN A N 1
ATOM 4952 C CA . ASN A 1 626 ? -10.094 -2.008 -37.370 1.00 88.19 626 ASN A CA 1
ATOM 4953 C C . ASN A 1 626 ? -10.473 -1.029 -36.252 1.00 88.19 626 ASN A C 1
ATOM 4955 O O . ASN A 1 626 ? -11.621 -0.984 -35.833 1.00 88.19 626 ASN A O 1
ATOM 4959 N N . LEU A 1 627 ? -9.506 -0.269 -35.753 1.00 88.00 627 LEU A N 1
ATOM 4960 C CA . LEU A 1 627 ? -9.631 0.675 -34.639 1.00 88.00 627 LEU A CA 1
ATOM 4961 C C . LEU A 1 627 ? -9.516 2.133 -35.102 1.00 88.00 627 LEU A C 1
ATOM 4963 O O . LEU A 1 627 ? -9.339 3.028 -34.282 1.00 88.00 627 LEU A O 1
ATOM 4967 N N . ARG A 1 628 ? -9.620 2.399 -36.408 1.00 85.38 628 ARG A N 1
ATOM 4968 C CA . ARG A 1 628 ? -9.373 3.733 -36.962 1.00 85.38 628 ARG A CA 1
ATOM 4969 C C . ARG A 1 628 ? -10.191 4.815 -36.266 1.00 85.38 628 ARG A C 1
ATOM 4971 O O . ARG A 1 628 ? -11.407 4.694 -36.165 1.00 85.38 628 ARG A O 1
ATOM 4978 N N . ASN A 1 629 ? -9.553 5.908 -35.860 1.00 81.12 629 ASN A N 1
ATOM 4979 C CA . ASN A 1 629 ? -10.193 7.024 -35.147 1.00 81.12 629 ASN A CA 1
ATOM 4980 C C . ASN A 1 629 ? -10.890 6.648 -33.821 1.00 81.12 629 ASN A C 1
ATOM 4982 O O . ASN A 1 629 ? -11.709 7.428 -33.335 1.00 81.12 629 ASN A O 1
ATOM 4986 N N . ALA A 1 630 ? -10.629 5.469 -33.245 1.00 85.38 630 ALA A N 1
ATOM 4987 C CA . ALA A 1 630 ? -11.187 5.099 -31.947 1.00 85.38 630 ALA A CA 1
ATOM 4988 C C . ALA A 1 630 ? -10.513 5.882 -30.805 1.00 85.38 630 ALA A C 1
ATOM 4990 O O . ALA A 1 630 ? -9.345 6.256 -30.891 1.00 85.38 630 ALA A O 1
ATOM 4991 N N . ASP A 1 631 ? -11.237 6.111 -29.713 1.00 77.38 631 ASP A N 1
ATOM 4992 C CA . ASP A 1 631 ? -10.723 6.735 -28.491 1.00 77.38 631 ASP A CA 1
ATOM 4993 C C . ASP A 1 631 ? -10.452 5.658 -27.435 1.00 77.38 631 ASP A C 1
ATOM 4995 O O . ASP A 1 631 ? -11.366 5.211 -26.754 1.00 77.38 631 ASP A O 1
ATOM 4999 N N . LEU A 1 632 ? -9.199 5.226 -27.317 1.00 77.31 632 LEU A N 1
ATOM 5000 C CA . LEU A 1 632 ? -8.687 4.232 -26.368 1.00 77.31 632 LEU A CA 1
ATOM 5001 C C . LEU A 1 632 ? -7.904 4.874 -25.211 1.00 77.31 632 LEU A C 1
ATOM 5003 O O . LEU A 1 632 ? -7.071 4.218 -24.578 1.00 77.31 632 LEU A O 1
ATOM 5007 N N . ARG A 1 633 ? -8.138 6.154 -24.908 1.00 76.88 633 ARG A N 1
ATOM 5008 C CA . ARG A 1 633 ? -7.414 6.813 -23.818 1.00 76.88 633 ARG A CA 1
ATOM 5009 C C . ARG A 1 633 ? -7.621 6.083 -22.497 1.00 76.88 633 ARG A C 1
ATOM 5011 O O . ARG A 1 633 ? -8.742 5.712 -22.151 1.00 76.88 633 ARG A O 1
ATOM 5018 N N . HIS A 1 634 ? -6.542 5.898 -21.743 1.00 66.06 634 HIS A N 1
ATOM 5019 C CA . HIS A 1 634 ? -6.521 5.147 -20.479 1.00 66.06 634 HIS A CA 1
ATOM 5020 C C . HIS A 1 634 ? -6.931 3.666 -20.569 1.00 66.06 634 HIS A C 1
ATOM 5022 O O . HIS A 1 634 ? -7.089 3.025 -19.532 1.00 66.06 634 HIS A O 1
ATOM 5028 N N . ALA A 1 635 ? -7.102 3.096 -21.765 1.00 76.69 635 ALA A N 1
ATOM 5029 C CA . ALA A 1 635 ? -7.434 1.683 -21.898 1.00 76.69 635 ALA A CA 1
ATOM 5030 C C . ALA A 1 635 ? -6.298 0.782 -21.375 1.00 76.69 635 ALA A C 1
ATOM 5032 O O . ALA A 1 635 ? -5.114 1.090 -21.524 1.00 76.69 635 ALA A O 1
ATOM 5033 N N . ASN A 1 636 ? -6.653 -0.358 -20.782 1.00 68.44 636 ASN A N 1
ATOM 5034 C CA . ASN A 1 636 ? -5.703 -1.401 -20.403 1.00 68.44 636 ASN A CA 1
ATOM 5035 C C . ASN A 1 636 ? -5.581 -2.420 -21.539 1.00 68.44 636 ASN A C 1
ATOM 5037 O O . ASN A 1 636 ? -6.474 -3.234 -21.732 1.00 68.44 636 ASN A O 1
ATOM 5041 N N . LEU A 1 637 ? -4.475 -2.392 -22.267 1.00 76.31 637 LEU A N 1
ATOM 5042 C CA . LEU A 1 637 ? -4.113 -3.297 -23.360 1.00 76.31 637 LEU A CA 1
ATOM 5043 C C . LEU A 1 637 ? -2.943 -4.215 -22.960 1.00 76.31 637 LEU A C 1
ATOM 5045 O O . LEU A 1 637 ? -2.280 -4.780 -23.828 1.00 76.31 637 LEU A O 1
ATOM 5049 N N . HIS A 1 638 ? -2.664 -4.375 -21.662 1.00 74.88 638 HIS A N 1
ATOM 5050 C CA . HIS A 1 638 ? -1.547 -5.186 -21.187 1.00 74.88 638 HIS A CA 1
ATOM 5051 C C . HIS A 1 638 ? -1.642 -6.630 -21.720 1.00 74.88 638 HIS A C 1
ATOM 5053 O O . HIS A 1 638 ? -2.665 -7.302 -21.570 1.00 74.88 638 HIS A O 1
ATOM 5059 N N . ASN A 1 639 ? -0.579 -7.103 -22.378 1.00 70.69 639 ASN A N 1
ATOM 5060 C CA . ASN A 1 639 ? -0.513 -8.393 -23.082 1.00 70.69 639 ASN A CA 1
ATOM 5061 C C . ASN A 1 639 ? -1.595 -8.626 -24.162 1.00 70.69 639 ASN A C 1
ATOM 5063 O O . ASN A 1 639 ? -1.879 -9.775 -24.510 1.00 70.69 639 ASN A O 1
ATOM 5067 N N . ALA A 1 640 ? -2.228 -7.577 -24.696 1.00 81.19 640 ALA A N 1
ATOM 5068 C CA . ALA A 1 640 ? -3.180 -7.711 -25.797 1.00 81.19 640 ALA A CA 1
ATOM 5069 C C . ALA A 1 640 ? -2.476 -8.090 -27.115 1.00 81.19 640 ALA A C 1
ATOM 5071 O O . ALA A 1 640 ? -1.330 -7.719 -27.370 1.00 81.19 640 ALA A O 1
ATOM 5072 N N . ASN A 1 641 ? -3.174 -8.807 -27.994 1.00 80.81 641 ASN A N 1
ATOM 5073 C CA . ASN A 1 641 ? -2.703 -9.134 -29.337 1.00 80.81 641 ASN A CA 1
ATOM 5074 C C . ASN A 1 641 ? -3.359 -8.229 -30.380 1.00 80.81 641 ASN A C 1
ATOM 5076 O O . ASN A 1 641 ? -4.503 -8.452 -30.747 1.00 80.81 641 ASN A O 1
ATOM 5080 N N . LEU A 1 642 ? -2.622 -7.239 -30.877 1.00 84.50 642 LEU A N 1
ATOM 5081 C CA . LEU A 1 642 ? -3.011 -6.257 -31.898 1.00 84.50 642 LEU A CA 1
ATOM 5082 C C . LEU A 1 642 ? -2.345 -6.542 -33.256 1.00 84.50 642 LEU A C 1
ATOM 5084 O O . LEU A 1 642 ? -2.260 -5.664 -34.117 1.00 84.50 642 LEU A O 1
ATOM 5088 N N . ARG A 1 643 ? -1.868 -7.771 -33.484 1.00 77.50 643 ARG A N 1
ATOM 5089 C CA . ARG A 1 643 ? -1.203 -8.156 -34.735 1.00 77.50 643 ARG A CA 1
ATOM 5090 C C . ARG A 1 643 ? -2.089 -7.857 -35.944 1.00 77.50 643 ARG A C 1
ATOM 5092 O O . ARG A 1 643 ? -3.237 -8.303 -35.981 1.00 77.50 643 ARG A O 1
ATOM 5099 N N . LEU A 1 644 ? -1.554 -7.177 -36.958 1.00 78.88 644 LEU A N 1
ATOM 5100 C CA . LEU A 1 644 ? -2.276 -6.765 -38.173 1.00 78.88 644 LEU A CA 1
ATOM 5101 C C . LEU A 1 644 ? -3.480 -5.825 -37.938 1.00 78.88 644 LEU A C 1
ATOM 5103 O O . LEU A 1 644 ? -4.313 -5.691 -38.834 1.00 78.88 644 LEU A O 1
ATOM 5107 N N . ALA A 1 645 ? -3.633 -5.217 -36.757 1.00 86.56 645 ALA A N 1
ATOM 5108 C CA . ALA A 1 645 ? -4.716 -4.263 -36.499 1.00 86.56 645 ALA A CA 1
ATOM 5109 C C . ALA A 1 645 ? -4.485 -2.920 -37.220 1.00 86.56 645 ALA A C 1
ATOM 5111 O O . ALA A 1 645 ? -3.344 -2.523 -37.461 1.00 86.56 645 ALA A O 1
ATOM 5112 N N . ASP A 1 646 ? -5.561 -2.208 -37.555 1.00 85.31 646 ASP A N 1
ATOM 5113 C CA . ASP A 1 646 ? -5.523 -0.867 -38.146 1.00 85.31 646 ASP A CA 1
ATOM 5114 C C . ASP A 1 646 ? -5.837 0.190 -37.083 1.00 85.31 646 ASP A C 1
ATOM 5116 O O . ASP A 1 646 ? -6.986 0.353 -36.686 1.00 85.31 646 ASP A O 1
ATOM 5120 N N . LEU A 1 647 ? -4.807 0.889 -36.611 1.00 83.81 647 LEU A N 1
ATOM 5121 C CA . LEU A 1 647 ? -4.856 1.859 -35.515 1.00 83.81 647 LEU A CA 1
ATOM 5122 C C . LEU A 1 647 ? -4.805 3.315 -36.005 1.00 83.81 647 LEU A C 1
ATOM 5124 O O . LEU A 1 647 ? -4.685 4.226 -35.190 1.00 83.81 647 LEU A O 1
ATOM 5128 N N . ARG A 1 648 ? -4.915 3.578 -37.310 1.00 82.06 648 ARG A N 1
ATOM 5129 C CA . ARG A 1 648 ? -4.737 4.934 -37.860 1.00 82.06 648 ARG A CA 1
ATOM 5130 C C . ARG A 1 648 ? -5.733 5.944 -37.288 1.00 82.06 648 ARG A C 1
ATOM 5132 O O . ARG A 1 648 ? -6.942 5.713 -37.321 1.00 82.06 648 ARG A O 1
ATOM 5139 N N . GLY A 1 649 ? -5.239 7.072 -36.785 1.00 78.31 649 GLY A N 1
ATOM 5140 C CA . GLY A 1 649 ? -6.061 8.105 -36.139 1.00 78.31 649 GLY A CA 1
ATOM 5141 C C . GLY A 1 649 ? -6.577 7.763 -34.733 1.00 78.31 649 GLY A C 1
ATOM 5142 O O . GLY A 1 649 ? -7.344 8.537 -34.168 1.00 78.31 649 GLY A O 1
ATOM 5143 N N . THR A 1 650 ? -6.206 6.612 -34.163 1.00 85.69 650 THR A N 1
ATOM 5144 C CA . THR A 1 650 ? -6.654 6.197 -32.818 1.00 85.69 650 THR A CA 1
ATOM 5145 C C . THR A 1 650 ? -6.034 7.081 -31.739 1.00 85.69 650 THR A C 1
ATOM 5147 O O . THR A 1 650 ? -4.856 7.423 -31.826 1.00 85.69 650 THR A O 1
ATOM 5150 N N . ASN A 1 651 ? -6.786 7.404 -30.687 1.00 78.75 651 ASN A N 1
ATOM 5151 C CA . ASN A 1 651 ? -6.258 8.074 -29.503 1.00 78.75 651 ASN A CA 1
ATOM 5152 C C . ASN A 1 651 ? -5.932 7.066 -28.395 1.00 78.75 651 ASN A C 1
ATOM 5154 O O . ASN A 1 651 ? -6.833 6.459 -27.831 1.00 78.75 651 ASN A O 1
ATOM 5158 N N . LEU A 1 652 ? -4.653 6.892 -28.082 1.00 76.75 652 LEU A N 1
ATOM 5159 C CA . LEU A 1 652 ? -4.121 5.950 -27.093 1.00 76.75 652 LEU A CA 1
ATOM 5160 C C . LEU A 1 652 ? -3.482 6.663 -25.892 1.00 76.75 652 LEU A C 1
ATOM 5162 O O . LEU A 1 652 ? -2.755 6.037 -25.122 1.00 76.75 652 LEU A O 1
ATOM 5166 N N . GLU A 1 653 ? -3.746 7.959 -25.701 1.00 72.38 653 GLU A N 1
ATOM 5167 C CA . GLU A 1 653 ? -3.158 8.744 -24.613 1.00 72.38 653 GLU A CA 1
ATOM 5168 C C . GLU A 1 653 ? -3.406 8.071 -23.247 1.00 72.38 653 GLU A C 1
ATOM 5170 O O . GLU A 1 653 ? -4.535 7.737 -22.876 1.00 72.38 653 GLU A O 1
ATOM 5175 N N . ASN A 1 654 ? -2.333 7.869 -22.480 1.00 65.94 654 ASN A N 1
ATOM 5176 C CA . ASN A 1 654 ? -2.332 7.217 -21.164 1.00 65.94 654 ASN A CA 1
ATOM 5177 C C . ASN A 1 654 ? -2.792 5.738 -21.137 1.00 65.94 654 ASN A C 1
ATOM 5179 O O . ASN A 1 654 ? -3.091 5.233 -20.053 1.00 65.94 654 ASN A O 1
ATOM 5183 N N . ALA A 1 655 ? -2.878 5.038 -22.274 1.00 72.12 655 ALA A N 1
ATOM 5184 C CA . ALA A 1 655 ? -3.176 3.602 -22.303 1.00 72.12 655 ALA A CA 1
ATOM 5185 C C . ALA A 1 655 ? -1.994 2.748 -21.783 1.00 72.12 655 ALA A C 1
ATOM 5187 O O . ALA A 1 655 ? -0.824 3.072 -22.009 1.00 72.12 655 ALA A O 1
ATOM 5188 N N . ASP A 1 656 ? -2.293 1.636 -21.102 1.00 66.25 656 ASP A N 1
ATOM 5189 C CA . ASP A 1 656 ? -1.294 0.650 -20.656 1.00 66.25 656 ASP A CA 1
ATOM 5190 C C . ASP A 1 656 ? -1.139 -0.445 -21.712 1.00 66.25 656 ASP A C 1
ATOM 5192 O O . ASP A 1 656 ? -2.027 -1.274 -21.873 1.00 66.25 656 ASP A O 1
ATOM 5196 N N . MET A 1 657 ? -0.021 -0.456 -22.436 1.00 74.38 657 MET A N 1
ATOM 5197 C CA . MET A 1 657 ? 0.232 -1.379 -23.550 1.00 74.38 657 MET A CA 1
ATOM 5198 C C . MET A 1 657 ? 1.429 -2.305 -23.283 1.00 74.38 657 MET A C 1
ATOM 5200 O O . MET A 1 657 ? 2.003 -2.875 -24.212 1.00 74.38 657 MET A O 1
ATOM 5204 N N . ARG A 1 658 ? 1.816 -2.487 -22.013 1.00 64.75 658 ARG A N 1
ATOM 5205 C CA . ARG A 1 658 ? 2.955 -3.339 -21.633 1.00 64.75 658 ARG A CA 1
ATOM 5206 C C . ARG A 1 658 ? 2.768 -4.768 -22.136 1.00 64.75 658 ARG A C 1
ATOM 5208 O O . ARG A 1 658 ? 1.710 -5.356 -21.910 1.00 64.75 658 ARG A O 1
ATOM 5215 N N . GLY A 1 659 ? 3.779 -5.333 -22.789 1.00 58.59 659 GLY A N 1
ATOM 5216 C CA . GLY A 1 659 ? 3.733 -6.702 -23.325 1.00 58.59 659 GLY A CA 1
ATOM 5217 C C . GLY A 1 659 ? 2.708 -6.942 -24.446 1.00 58.59 659 GLY A C 1
ATOM 5218 O O . GLY A 1 659 ? 2.501 -8.087 -24.846 1.00 58.59 659 GLY A O 1
ATOM 5219 N N . ALA A 1 660 ? 2.039 -5.904 -24.959 1.00 77.44 660 ALA A N 1
ATOM 5220 C CA . ALA A 1 660 ? 1.137 -6.049 -26.097 1.00 77.44 660 ALA A CA 1
ATOM 5221 C C . ALA A 1 660 ? 1.917 -6.348 -27.391 1.00 77.44 660 ALA A C 1
ATOM 5223 O O . ALA A 1 660 ? 3.061 -5.919 -27.562 1.00 77.44 660 ALA A O 1
ATOM 5224 N N . THR A 1 661 ? 1.294 -7.081 -28.318 1.00 68.94 661 THR A N 1
ATOM 5225 C CA . THR A 1 661 ? 1.904 -7.455 -29.607 1.00 68.94 661 THR A CA 1
ATOM 5226 C C . THR A 1 661 ? 1.273 -6.667 -30.750 1.00 68.94 661 THR A C 1
ATOM 5228 O O . THR A 1 661 ? 0.067 -6.724 -30.958 1.00 68.94 661 THR A O 1
ATOM 5231 N N . PHE A 1 662 ? 2.085 -5.943 -31.516 1.00 75.94 662 PHE A N 1
ATOM 5232 C CA . PHE A 1 662 ? 1.661 -5.034 -32.587 1.00 75.94 662 PHE A CA 1
ATOM 5233 C C . PHE A 1 662 ? 2.136 -5.469 -33.972 1.00 75.94 662 PHE A C 1
ATOM 5235 O O . PHE A 1 662 ? 1.974 -4.714 -34.925 1.00 75.94 662 PHE A O 1
ATOM 5242 N N . HIS A 1 663 ? 2.718 -6.660 -34.106 1.00 69.38 663 HIS A N 1
ATOM 5243 C CA . HIS A 1 663 ? 3.341 -7.129 -35.343 1.00 69.38 663 HIS A CA 1
ATOM 5244 C C . HIS A 1 663 ? 2.499 -6.836 -36.605 1.00 69.38 663 HIS A C 1
ATOM 5246 O O . HIS A 1 663 ? 1.322 -7.201 -36.675 1.00 69.38 663 HIS A O 1
ATOM 5252 N N . GLU A 1 664 ? 3.097 -6.148 -37.583 1.00 69.50 664 GLU A N 1
ATOM 5253 C CA . GLU A 1 664 ? 2.461 -5.726 -38.848 1.00 69.50 664 GLU A CA 1
ATOM 5254 C C . GLU A 1 664 ? 1.167 -4.884 -38.695 1.00 69.50 664 GLU A C 1
ATOM 5256 O O . GLU A 1 664 ? 0.339 -4.829 -39.607 1.00 69.50 664 GLU A O 1
ATOM 5261 N N . SER A 1 665 ? 0.950 -4.228 -37.550 1.00 78.19 665 SER A N 1
ATOM 5262 C CA . SER A 1 665 ? -0.153 -3.271 -37.373 1.00 78.19 665 SER A CA 1
ATOM 5263 C C . SER A 1 665 ? 0.080 -1.971 -38.155 1.00 78.19 665 SER A C 1
ATOM 5265 O O . SER A 1 665 ? 1.216 -1.582 -38.440 1.00 78.19 665 SER A O 1
ATOM 5267 N N . GLN A 1 666 ? -1.012 -1.305 -38.538 1.00 75.69 666 GLN A N 1
ATOM 5268 C CA . GLN A 1 666 ? -0.980 -0.037 -39.268 1.00 75.69 666 GLN A CA 1
ATOM 5269 C C . GLN A 1 666 ? -1.185 1.125 -38.299 1.00 75.69 666 GLN A C 1
ATOM 5271 O O . GLN A 1 666 ? -2.280 1.302 -37.771 1.00 75.69 666 GLN A O 1
ATOM 5276 N N . ILE A 1 667 ? -0.143 1.929 -38.107 1.00 75.19 667 ILE A N 1
ATOM 5277 C CA . ILE A 1 667 ? -0.151 3.174 -37.332 1.00 75.19 667 ILE A CA 1
ATOM 5278 C C . ILE A 1 667 ? 0.242 4.311 -38.291 1.00 75.19 667 ILE A C 1
ATOM 5280 O O . ILE A 1 667 ? 0.979 4.092 -39.252 1.00 75.19 667 ILE A O 1
ATOM 5284 N N . ASP A 1 668 ? -0.298 5.512 -38.092 1.00 69.56 668 ASP A N 1
ATOM 5285 C CA . ASP A 1 668 ? 0.052 6.705 -38.875 1.00 69.56 668 ASP A CA 1
ATOM 5286 C C . ASP A 1 668 ? 0.299 7.929 -37.983 1.00 69.56 668 ASP A C 1
ATOM 5288 O O . ASP A 1 668 ? 0.071 7.894 -36.775 1.00 69.56 668 ASP A O 1
ATOM 5292 N N . HIS A 1 669 ? 0.707 9.040 -38.601 1.00 62.50 669 HIS A N 1
ATOM 5293 C CA . HIS A 1 669 ? 0.939 10.326 -37.934 1.00 62.50 669 HIS A CA 1
ATOM 5294 C C . HIS A 1 669 ? -0.290 10.907 -37.206 1.00 62.50 669 HIS A C 1
ATOM 5296 O O . HIS A 1 669 ? -0.135 11.817 -36.400 1.00 62.50 669 HIS A O 1
ATOM 5302 N N . ASN A 1 670 ? -1.506 10.415 -37.474 1.00 68.19 670 ASN A N 1
ATOM 5303 C CA . ASN A 1 670 ? -2.726 10.862 -36.791 1.00 68.19 670 ASN A CA 1
ATOM 5304 C C . ASN A 1 670 ? -3.017 10.054 -35.520 1.00 68.19 670 ASN A C 1
ATOM 5306 O O . ASN A 1 670 ? -3.921 10.403 -34.761 1.00 68.19 670 ASN A O 1
ATOM 5310 N N . THR A 1 671 ? -2.288 8.959 -35.298 1.00 72.31 671 THR A N 1
ATOM 5311 C CA . THR A 1 671 ? -2.451 8.097 -34.128 1.00 72.31 671 THR A CA 1
ATOM 5312 C C . THR A 1 671 ? -1.794 8.759 -32.918 1.00 72.31 671 THR A C 1
ATOM 5314 O O . THR A 1 671 ? -0.589 8.999 -32.911 1.00 72.31 671 THR A O 1
ATOM 5317 N N . GLN A 1 672 ? -2.577 9.070 -31.887 1.00 72.06 672 GLN A N 1
ATOM 5318 C CA . GLN A 1 672 ? -2.109 9.803 -30.710 1.00 72.06 672 GLN A CA 1
ATOM 5319 C C . GLN A 1 672 ? -1.599 8.813 -29.661 1.00 72.06 672 GLN A C 1
ATOM 5321 O O . GLN A 1 672 ? -2.376 8.272 -28.879 1.00 72.06 672 GLN A O 1
ATOM 5326 N N . LEU A 1 673 ? -0.292 8.551 -29.668 1.00 66.38 673 LEU A N 1
ATOM 5327 C CA . LEU A 1 673 ? 0.382 7.630 -28.742 1.00 66.38 673 LEU A CA 1
ATOM 5328 C C . LEU A 1 673 ? 1.016 8.348 -27.535 1.00 66.38 673 LEU A C 1
ATOM 5330 O O . LEU A 1 673 ? 1.548 7.681 -26.656 1.00 66.38 673 LEU A O 1
ATOM 5334 N N . GLY A 1 674 ? 0.955 9.682 -27.469 1.00 57.56 674 GLY A N 1
ATOM 5335 C CA . GLY A 1 674 ? 1.592 10.512 -26.437 1.00 57.56 674 GLY A CA 1
ATOM 5336 C C . GLY A 1 674 ? 0.666 11.583 -25.848 1.00 57.56 674 GLY A C 1
ATOM 5337 O O . GLY A 1 674 ? -0.443 11.804 -26.337 1.00 57.56 674 GLY A O 1
ATOM 5338 N N . THR A 1 675 ? 1.115 12.241 -24.776 1.00 50.84 675 THR A N 1
ATOM 5339 C CA . THR A 1 675 ? 0.388 13.318 -24.081 1.00 50.84 675 THR A CA 1
ATOM 5340 C C . THR A 1 675 ? 0.683 14.691 -24.694 1.00 50.84 675 THR A C 1
ATOM 5342 O O . THR A 1 675 ? 1.836 15.026 -24.951 1.00 50.84 675 THR A O 1
ATOM 5345 N N . ASN A 1 676 ? -0.332 15.550 -24.855 1.00 39.03 676 ASN A N 1
ATOM 5346 C CA . ASN A 1 676 ? -0.117 16.947 -25.264 1.00 39.03 676 ASN A CA 1
ATOM 5347 C C . ASN A 1 676 ? 0.413 17.770 -24.068 1.00 39.03 676 ASN A C 1
ATOM 5349 O O . ASN A 1 676 ? -0.344 18.210 -23.197 1.00 39.03 676 ASN A O 1
ATOM 5353 N N . LEU A 1 677 ? 1.733 17.944 -23.997 1.00 39.34 677 LEU A N 1
ATOM 5354 C CA . LEU A 1 677 ? 2.446 18.509 -22.841 1.00 39.34 677 LEU A CA 1
ATOM 5355 C C . LEU A 1 677 ? 2.130 19.964 -22.499 1.00 39.34 677 LEU A C 1
ATOM 5357 O O . LEU A 1 677 ? 2.286 20.354 -21.338 1.00 39.34 677 LEU A O 1
ATOM 5361 N N . ILE A 1 678 ? 1.615 20.746 -23.449 1.00 35.88 678 ILE A N 1
ATOM 5362 C CA . ILE A 1 678 ? 1.362 22.179 -23.242 1.00 35.88 678 ILE A CA 1
ATOM 5363 C C . ILE A 1 678 ? 0.339 22.411 -22.108 1.00 35.88 678 ILE A C 1
ATOM 5365 O O . ILE A 1 678 ? 0.428 23.396 -21.377 1.00 35.88 678 ILE A O 1
ATOM 5369 N N . LEU A 1 679 ? -0.600 21.481 -21.886 1.00 30.48 679 LEU A N 1
ATOM 5370 C CA . LEU A 1 679 ? -1.609 21.586 -20.820 1.00 30.48 679 LEU A CA 1
ATOM 5371 C C . LEU A 1 679 ? -1.140 21.059 -19.453 1.00 30.48 679 LEU A C 1
ATOM 5373 O O . LEU A 1 679 ? -1.620 21.539 -18.424 1.00 30.48 679 LEU A O 1
ATOM 5377 N N . TRP A 1 680 ? -0.203 20.107 -19.408 1.00 33.66 680 TRP A N 1
ATOM 5378 C CA . TRP A 1 680 ? 0.262 19.512 -18.145 1.00 33.66 680 TRP A CA 1
ATOM 5379 C C . TRP A 1 680 ? 1.291 20.389 -17.417 1.00 33.66 680 TRP A C 1
ATOM 5381 O O . TRP A 1 680 ? 1.296 20.427 -16.184 1.00 33.66 680 TRP A O 1
ATOM 5391 N N . GLN A 1 681 ? 2.108 21.152 -18.152 1.00 39.53 681 GLN A N 1
ATOM 5392 C CA . GLN A 1 681 ? 3.105 22.063 -17.569 1.00 39.53 681 GLN A CA 1
ATOM 5393 C C . GLN A 1 681 ? 2.479 23.288 -16.877 1.00 39.53 681 GLN A C 1
ATOM 5395 O O . GLN A 1 681 ? 2.971 23.716 -15.834 1.00 39.53 681 GLN A O 1
ATOM 5400 N N . ILE A 1 682 ? 1.346 23.806 -17.372 1.00 38.75 682 ILE A N 1
ATOM 5401 C CA . ILE A 1 682 ? 0.684 24.997 -16.795 1.00 38.75 682 ILE A CA 1
ATOM 5402 C C . ILE A 1 682 ? 0.072 24.710 -15.408 1.00 38.75 682 ILE A C 1
ATOM 5404 O O . ILE A 1 682 ? -0.097 25.621 -14.595 1.00 38.75 682 ILE A O 1
ATOM 5408 N N . VAL A 1 683 ? -0.250 23.451 -15.094 1.00 38.69 683 VAL A N 1
ATOM 5409 C CA . VAL A 1 683 ? -0.977 23.097 -13.861 1.00 38.69 683 VAL A CA 1
ATOM 5410 C C . VAL A 1 683 ? -0.048 22.742 -12.690 1.00 38.69 683 VAL A C 1
ATOM 5412 O O . VAL A 1 683 ? -0.490 22.817 -11.544 1.00 38.69 683 VAL A O 1
ATOM 5415 N N . ASN A 1 684 ? 1.230 22.406 -12.920 1.00 37.59 684 ASN A N 1
ATOM 5416 C CA . ASN A 1 684 ? 2.024 21.672 -11.921 1.00 37.59 684 ASN A CA 1
ATOM 5417 C C . ASN A 1 684 ? 3.442 22.215 -11.642 1.00 37.59 684 ASN A C 1
ATOM 5419 O O . ASN A 1 684 ? 4.409 21.461 -11.577 1.00 37.59 684 ASN A O 1
ATOM 5423 N N . GLN A 1 685 ? 3.568 23.516 -11.365 1.00 37.94 685 GLN A N 1
ATOM 5424 C CA . GLN A 1 685 ? 4.853 24.165 -11.034 1.00 37.94 685 GLN A CA 1
ATOM 5425 C C . GLN A 1 685 ? 5.509 23.750 -9.690 1.00 37.94 685 GLN A C 1
ATOM 5427 O O . GLN A 1 685 ? 6.553 24.291 -9.353 1.00 37.94 685 GLN A O 1
ATOM 5432 N N . ASN A 1 686 ? 4.960 22.796 -8.920 1.00 36.47 686 ASN A N 1
ATOM 5433 C CA . ASN A 1 686 ? 5.490 22.417 -7.591 1.00 36.47 686 ASN A CA 1
ATOM 5434 C C . ASN A 1 686 ? 5.665 20.901 -7.348 1.00 36.47 686 ASN A C 1
ATOM 5436 O O . ASN A 1 686 ? 5.814 20.479 -6.202 1.00 36.47 686 ASN A O 1
ATOM 5440 N N . ALA A 1 687 ? 5.661 20.058 -8.382 1.00 35.25 687 ALA A N 1
ATOM 5441 C CA . ALA A 1 687 ? 5.868 18.616 -8.215 1.00 35.25 687 ALA A CA 1
ATOM 5442 C C . ALA A 1 687 ? 7.319 18.208 -8.526 1.00 35.25 687 ALA A C 1
ATOM 5444 O O . ALA A 1 687 ? 7.606 17.625 -9.569 1.00 35.25 687 ALA A O 1
ATOM 5445 N N . GLU A 1 688 ? 8.249 18.476 -7.607 1.00 40.34 688 GLU A N 1
ATOM 5446 C CA . GLU A 1 688 ? 9.509 17.727 -7.586 1.00 40.34 688 GLU A CA 1
ATOM 5447 C C . GLU A 1 688 ? 9.196 16.239 -7.296 1.00 40.34 688 GLU A C 1
ATOM 5449 O O . GLU A 1 688 ? 8.485 15.913 -6.347 1.00 40.34 688 GLU A O 1
ATOM 5454 N N . GLN A 1 689 ? 9.717 15.340 -8.141 1.00 36.69 689 GLN A N 1
ATOM 5455 C CA . GLN A 1 689 ? 9.669 13.867 -8.034 1.00 36.69 689 GLN A CA 1
ATOM 5456 C C . GLN A 1 689 ? 8.339 13.126 -8.293 1.00 36.69 689 GLN A C 1
ATOM 5458 O O . GLN A 1 689 ? 8.012 12.152 -7.610 1.00 36.69 689 GLN A O 1
ATOM 5463 N N . ARG A 1 690 ? 7.589 13.483 -9.341 1.00 31.81 690 ARG A N 1
ATOM 5464 C CA . ARG A 1 690 ? 6.528 12.586 -9.859 1.00 31.81 690 ARG A CA 1
ATOM 5465 C C . ARG A 1 690 ? 6.462 12.507 -11.383 1.00 31.81 690 ARG A C 1
ATOM 5467 O O . ARG A 1 690 ? 5.402 12.269 -11.957 1.00 31.81 690 ARG A O 1
ATOM 5474 N N . TYR A 1 691 ? 7.603 12.715 -12.029 1.00 34.75 691 TYR A N 1
ATOM 5475 C CA . TYR A 1 691 ? 7.725 12.647 -13.479 1.00 34.75 691 TYR A CA 1
ATOM 5476 C C . TYR A 1 691 ? 7.669 11.181 -13.945 1.00 34.75 691 TYR A C 1
ATOM 5478 O O . TYR A 1 691 ? 8.358 10.334 -13.384 1.00 34.75 691 TYR A O 1
ATOM 5486 N N . LEU A 1 692 ? 6.832 10.919 -14.962 1.00 39.41 692 LEU A N 1
ATOM 5487 C CA . LEU A 1 692 ? 6.681 9.691 -15.776 1.00 39.41 692 LEU A CA 1
ATOM 5488 C C . LEU A 1 692 ? 5.601 8.650 -15.420 1.00 39.41 692 LEU A C 1
ATOM 5490 O O . LEU A 1 692 ? 5.395 7.735 -16.211 1.00 39.41 692 LEU A O 1
ATOM 5494 N N . SER A 1 693 ? 4.819 8.760 -14.340 1.00 36.34 693 SER A N 1
ATOM 5495 C CA . SER A 1 693 ? 3.877 7.665 -14.004 1.00 36.34 693 SER A CA 1
ATOM 5496 C C . SER A 1 693 ? 2.583 7.598 -14.839 1.00 36.34 693 SER A C 1
ATOM 5498 O O . SER A 1 693 ? 1.699 6.814 -14.496 1.00 36.34 693 SER A O 1
ATOM 5500 N N . ARG A 1 694 ? 2.406 8.443 -15.863 1.00 46.62 694 ARG A N 1
ATOM 5501 C CA . ARG A 1 694 ? 1.173 8.487 -16.676 1.00 46.62 694 ARG A CA 1
ATOM 5502 C C . ARG A 1 694 ? 1.413 8.635 -18.187 1.00 46.62 694 ARG A C 1
ATOM 5504 O O . ARG A 1 694 ? 0.449 8.837 -18.898 1.00 46.62 694 ARG A O 1
ATOM 5511 N N . ALA A 1 695 ? 2.644 8.506 -18.687 1.00 53.50 695 ALA A N 1
ATOM 5512 C CA . ALA A 1 695 ? 2.871 8.415 -20.133 1.00 53.50 695 ALA A CA 1
ATOM 5513 C C . ALA A 1 695 ? 2.466 7.028 -20.666 1.00 53.50 695 ALA A C 1
ATOM 5515 O O . ALA A 1 695 ? 2.422 6.058 -19.903 1.00 53.50 695 ALA A O 1
ATOM 5516 N N . VAL A 1 696 ? 2.183 6.927 -21.967 1.00 60.22 696 VAL A N 1
ATOM 5517 C CA . VAL A 1 696 ? 1.921 5.641 -22.625 1.00 60.22 696 VAL A CA 1
ATOM 5518 C C . VAL A 1 696 ? 3.111 4.701 -22.418 1.00 60.22 696 VAL A C 1
ATOM 5520 O O . VAL A 1 696 ? 4.268 5.066 -22.640 1.00 60.22 696 VAL A O 1
ATOM 5523 N N . ASN A 1 697 ? 2.819 3.491 -21.939 1.00 64.06 697 ASN A N 1
ATOM 5524 C CA . ASN A 1 697 ? 3.828 2.527 -21.521 1.00 64.06 697 ASN A CA 1
ATOM 5525 C C . ASN A 1 697 ? 3.867 1.340 -22.490 1.00 64.06 697 ASN A C 1
ATOM 5527 O O . ASN A 1 697 ? 2.962 0.504 -22.486 1.00 64.06 697 ASN A O 1
ATOM 5531 N N . LEU A 1 698 ? 4.925 1.282 -23.300 1.00 72.50 698 LEU A N 1
ATOM 5532 C CA . LEU A 1 698 ? 5.220 0.217 -24.262 1.00 72.50 698 LEU A CA 1
ATOM 5533 C C . LEU A 1 698 ? 6.425 -0.626 -23.818 1.00 72.50 698 LEU A C 1
ATOM 5535 O O . LEU A 1 698 ? 7.096 -1.250 -24.640 1.00 72.50 698 LEU A O 1
ATOM 5539 N N . VAL A 1 699 ? 6.706 -0.667 -22.513 1.00 73.69 699 VAL A N 1
ATOM 5540 C CA . VAL A 1 699 ? 7.777 -1.506 -21.973 1.00 73.69 699 VAL A CA 1
ATOM 5541 C C . VAL A 1 699 ? 7.507 -2.971 -22.321 1.00 73.69 699 VAL A C 1
ATOM 5543 O O . VAL A 1 699 ? 6.395 -3.470 -22.121 1.00 73.69 699 VAL A O 1
ATOM 5546 N N . GLU A 1 700 ? 8.529 -3.643 -22.857 1.00 75.88 700 GLU A N 1
ATOM 5547 C CA . GLU A 1 700 ? 8.480 -5.046 -23.308 1.00 75.88 700 GLU A CA 1
ATOM 5548 C C . GLU A 1 700 ? 7.440 -5.332 -24.417 1.00 75.88 700 GLU A C 1
ATOM 5550 O O . GLU A 1 700 ? 7.103 -6.489 -24.665 1.00 75.88 700 GLU A O 1
ATOM 5555 N N . ALA A 1 701 ? 6.914 -4.308 -25.102 1.00 72.88 701 ALA A N 1
ATOM 5556 C CA . ALA A 1 701 ? 5.982 -4.502 -26.215 1.00 72.88 701 ALA A CA 1
ATOM 5557 C C . ALA A 1 701 ? 6.680 -5.099 -27.453 1.00 72.88 701 ALA A C 1
ATOM 5559 O O . ALA A 1 701 ? 7.831 -4.773 -27.755 1.00 72.88 701 ALA A O 1
ATOM 5560 N N . ASP A 1 702 ? 5.966 -5.941 -28.206 1.00 70.12 702 ASP A N 1
ATOM 5561 C CA . ASP A 1 702 ? 6.459 -6.492 -29.474 1.00 70.12 702 ASP A CA 1
ATOM 5562 C C . ASP A 1 702 ? 5.983 -5.638 -30.656 1.00 70.12 702 ASP A C 1
ATOM 5564 O O . ASP A 1 702 ? 4.842 -5.754 -31.110 1.00 70.12 702 ASP A O 1
ATOM 5568 N N . LEU A 1 703 ? 6.867 -4.770 -31.146 1.00 75.38 703 LEU A N 1
ATOM 5569 C CA . LEU A 1 703 ? 6.668 -3.848 -32.268 1.00 75.38 703 LEU A CA 1
ATOM 5570 C C . LEU A 1 703 ? 7.407 -4.330 -33.536 1.00 75.38 703 LEU A C 1
ATOM 5572 O O . LEU A 1 703 ? 7.700 -3.534 -34.431 1.00 75.38 703 LEU A O 1
ATOM 5576 N N . HIS A 1 704 ? 7.702 -5.631 -33.641 1.00 76.31 704 HIS A N 1
ATOM 5577 C CA . HIS A 1 704 ? 8.417 -6.191 -34.784 1.00 76.31 704 HIS A CA 1
ATOM 5578 C C . HIS A 1 704 ? 7.708 -5.894 -36.117 1.00 76.31 704 HIS A C 1
ATOM 5580 O O . HIS A 1 704 ? 6.550 -6.275 -36.315 1.00 76.31 704 HIS A O 1
ATOM 5586 N N . GLY A 1 705 ? 8.413 -5.261 -37.059 1.00 68.88 705 GLY A N 1
ATOM 5587 C CA . GLY A 1 705 ? 7.899 -4.995 -38.408 1.00 68.88 705 GLY A CA 1
ATOM 5588 C C . GLY A 1 705 ? 6.807 -3.921 -38.496 1.00 68.88 705 GLY A C 1
ATOM 5589 O O . GLY A 1 705 ? 6.140 -3.826 -39.525 1.00 68.88 705 GLY A O 1
ATOM 5590 N N . VAL A 1 706 ? 6.571 -3.144 -37.434 1.00 73.62 706 VAL A N 1
ATOM 5591 C CA . VAL A 1 706 ? 5.532 -2.098 -37.420 1.00 73.62 706 VAL A CA 1
ATOM 5592 C C . VAL A 1 706 ? 5.975 -0.877 -38.226 1.00 73.62 706 VAL A C 1
ATOM 5594 O O . VAL A 1 706 ? 7.133 -0.466 -38.166 1.00 73.62 706 VAL A O 1
ATOM 5597 N N . ASN A 1 707 ? 5.042 -0.273 -38.965 1.00 69.25 707 ASN A N 1
ATOM 5598 C CA . ASN A 1 707 ? 5.260 1.013 -39.622 1.00 69.25 707 ASN A CA 1
ATOM 5599 C C . ASN A 1 707 ? 4.833 2.154 -38.687 1.00 69.25 707 ASN A C 1
ATOM 5601 O O . ASN A 1 707 ? 3.644 2.320 -38.421 1.00 69.25 707 ASN A O 1
ATOM 5605 N N . LEU A 1 708 ? 5.808 2.922 -38.205 1.00 74.25 708 LEU A N 1
ATOM 5606 C CA . LEU A 1 708 ? 5.638 4.076 -37.322 1.00 74.25 708 LEU A CA 1
ATOM 5607 C C . LEU A 1 708 ? 6.041 5.386 -38.014 1.00 74.25 708 LEU A C 1
ATOM 5609 O O . LEU A 1 708 ? 6.155 6.405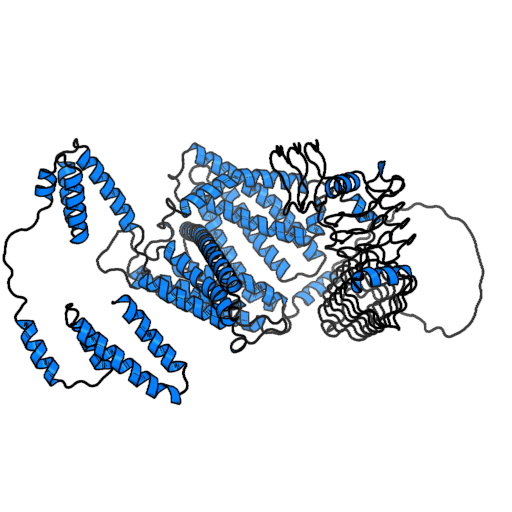 -37.349 1.00 74.25 708 LEU A O 1
ATOM 5613 N N . ARG A 1 709 ? 6.258 5.398 -39.334 1.00 69.88 709 ARG A N 1
ATOM 5614 C CA . ARG A 1 709 ? 6.802 6.553 -40.061 1.00 69.88 709 ARG A CA 1
ATOM 5615 C C . ARG A 1 709 ? 6.044 7.853 -39.754 1.00 69.88 709 ARG A C 1
ATOM 5617 O O . ARG A 1 709 ? 4.846 7.961 -40.022 1.00 69.88 709 ARG A O 1
ATOM 5624 N N . GLY A 1 710 ? 6.759 8.860 -39.250 1.00 64.88 710 GLY A N 1
ATOM 5625 C CA . GLY A 1 710 ? 6.190 10.168 -38.904 1.00 64.88 710 GLY A CA 1
ATOM 5626 C C . GLY A 1 710 ? 5.266 10.183 -37.680 1.00 64.88 710 GLY A C 1
ATOM 5627 O O . GLY A 1 710 ? 4.589 11.186 -37.464 1.00 64.88 710 GLY A O 1
ATOM 5628 N N . ALA A 1 711 ? 5.187 9.095 -36.909 1.00 69.00 711 ALA A N 1
ATOM 5629 C CA . ALA A 1 711 ? 4.419 9.058 -35.670 1.00 69.00 711 ALA A CA 1
ATOM 5630 C C . ALA A 1 711 ? 5.067 9.934 -34.588 1.00 69.00 711 ALA A C 1
ATOM 5632 O O . ALA A 1 711 ? 6.292 10.081 -34.529 1.00 69.00 711 ALA A O 1
ATOM 5633 N N . ASP A 1 712 ? 4.236 10.483 -33.703 1.00 68.19 712 ASP A N 1
ATOM 5634 C CA . ASP A 1 712 ? 4.710 11.148 -32.494 1.00 68.19 712 ASP A CA 1
ATOM 5635 C C . ASP A 1 712 ? 4.724 10.152 -31.332 1.00 68.19 712 ASP A C 1
ATOM 5637 O O . ASP A 1 712 ? 3.674 9.722 -30.847 1.00 68.19 712 ASP A O 1
ATOM 5641 N N . LEU A 1 713 ? 5.928 9.759 -30.920 1.00 75.31 713 LEU A N 1
ATOM 5642 C CA . LEU A 1 713 ? 6.170 8.888 -29.773 1.00 75.31 713 LEU A CA 1
ATOM 5643 C C . LEU A 1 713 ? 6.810 9.647 -28.614 1.00 75.31 713 LEU A C 1
ATOM 5645 O O . LEU A 1 713 ? 7.298 9.013 -27.680 1.00 75.31 713 LEU A O 1
ATOM 5649 N N . SER A 1 714 ? 6.837 10.979 -28.653 1.00 73.88 714 SER A N 1
ATOM 5650 C CA . SER A 1 714 ? 7.484 11.756 -27.606 1.00 73.88 714 SER A CA 1
ATOM 5651 C C . SER A 1 714 ? 6.942 11.378 -26.219 1.00 73.88 714 SER A C 1
ATOM 5653 O O . SER A 1 714 ? 5.745 11.156 -26.020 1.00 73.88 714 SER A O 1
ATOM 5655 N N . HIS A 1 715 ? 7.853 11.255 -25.250 1.00 68.31 715 HIS A N 1
ATOM 5656 C CA . HIS A 1 715 ? 7.569 10.881 -23.855 1.00 68.31 715 HIS A CA 1
ATOM 5657 C C . HIS A 1 715 ? 7.030 9.457 -23.615 1.00 68.31 715 HIS A C 1
ATOM 5659 O O . HIS A 1 715 ? 6.719 9.116 -22.472 1.00 68.31 715 HIS A O 1
ATOM 5665 N N . VAL A 1 716 ? 6.949 8.603 -24.638 1.00 76.56 716 VAL A N 1
ATOM 5666 C CA . VAL A 1 716 ? 6.594 7.182 -24.496 1.00 76.56 716 VAL A CA 1
ATOM 5667 C C . VAL A 1 716 ? 7.764 6.394 -23.896 1.00 76.56 716 VAL A C 1
ATOM 5669 O O . VAL A 1 716 ? 8.928 6.654 -24.198 1.00 76.56 716 VAL A O 1
ATOM 5672 N N . SER A 1 717 ? 7.477 5.394 -23.055 1.00 75.56 717 SER A N 1
ATOM 5673 C CA . SER A 1 717 ? 8.509 4.452 -22.596 1.00 75.56 717 SER A CA 1
ATOM 5674 C C . SER A 1 717 ? 8.553 3.218 -23.493 1.00 75.56 717 SER A C 1
ATOM 5676 O O . SER A 1 717 ? 7.579 2.466 -23.536 1.00 75.56 717 SER A O 1
ATOM 5678 N N . LEU A 1 718 ? 9.685 2.999 -24.173 1.00 82.75 718 LEU A N 1
ATOM 5679 C CA . LEU A 1 718 ? 9.942 1.835 -25.031 1.00 82.75 718 LEU A CA 1
ATOM 5680 C C . LEU A 1 718 ? 10.916 0.834 -24.397 1.00 82.75 718 LEU A C 1
ATOM 5682 O O . LEU A 1 718 ? 11.393 -0.057 -25.087 1.00 82.75 718 LEU A O 1
ATOM 5686 N N . GLN A 1 719 ? 11.236 0.946 -23.105 1.00 81.56 719 GLN A N 1
ATOM 5687 C CA . GLN A 1 719 ? 12.276 0.111 -22.496 1.00 81.56 719 GLN A CA 1
ATOM 5688 C C . GLN A 1 719 ? 12.030 -1.390 -22.761 1.00 81.56 719 GLN A C 1
ATOM 5690 O O . GLN A 1 719 ? 10.920 -1.879 -22.554 1.00 81.56 719 GLN A O 1
ATOM 5695 N N . LYS A 1 720 ? 13.045 -2.129 -23.227 1.00 80.44 720 LYS A N 1
ATOM 5696 C CA . LYS A 1 720 ? 12.945 -3.563 -23.597 1.00 80.44 720 LYS A CA 1
ATOM 5697 C C . LYS A 1 720 ? 11.968 -3.920 -24.727 1.00 80.44 720 LYS A C 1
ATOM 5699 O O . LYS A 1 720 ? 11.722 -5.104 -24.956 1.00 80.44 720 LYS A O 1
ATOM 5704 N N . ALA A 1 721 ? 11.391 -2.950 -25.433 1.00 84.56 721 ALA A N 1
ATOM 5705 C CA . ALA A 1 721 ? 10.509 -3.239 -26.559 1.00 84.56 721 ALA A CA 1
ATOM 5706 C C . ALA A 1 721 ? 11.282 -3.867 -27.733 1.00 84.56 721 ALA A C 1
ATOM 5708 O O . ALA A 1 721 ? 12.450 -3.544 -27.979 1.00 84.56 721 ALA A O 1
ATOM 5709 N N . ASN A 1 722 ? 10.620 -4.748 -28.483 1.00 81.62 722 ASN A N 1
ATOM 5710 C CA . ASN A 1 722 ? 11.154 -5.325 -29.713 1.00 81.62 722 ASN A CA 1
ATOM 5711 C C . ASN A 1 722 ? 10.775 -4.459 -30.923 1.00 81.62 722 ASN A C 1
ATOM 5713 O O . ASN A 1 722 ? 9.639 -4.503 -31.377 1.00 81.62 722 ASN A O 1
ATOM 5717 N N . LEU A 1 723 ? 11.726 -3.693 -31.453 1.00 87.06 723 LEU A N 1
ATOM 5718 C CA . LEU A 1 723 ? 11.599 -2.810 -32.621 1.00 87.06 723 LEU A CA 1
ATOM 5719 C C . LEU A 1 723 ? 12.286 -3.395 -33.876 1.00 87.06 723 LEU A C 1
ATOM 5721 O O . LEU A 1 723 ? 12.507 -2.682 -34.861 1.00 87.06 723 LEU A O 1
ATOM 5725 N N . SER A 1 724 ? 12.659 -4.680 -33.869 1.00 85.75 724 SER A N 1
ATOM 5726 C CA . SER A 1 724 ? 13.302 -5.339 -35.012 1.00 85.75 724 SER A CA 1
ATOM 5727 C C . SER A 1 724 ? 12.451 -5.202 -36.279 1.00 85.75 724 SER A C 1
ATOM 5729 O O . SER A 1 724 ? 11.242 -5.428 -36.250 1.00 85.75 724 SER A O 1
ATOM 5731 N N . SER A 1 725 ? 13.060 -4.856 -37.412 1.00 84.56 725 SER A N 1
ATOM 5732 C CA . SER A 1 725 ? 12.404 -4.646 -38.709 1.00 84.56 725 SER A CA 1
ATOM 5733 C C . SER A 1 725 ? 11.327 -3.542 -38.762 1.00 84.56 725 SER A C 1
ATOM 5735 O O . SER A 1 725 ? 10.625 -3.451 -39.767 1.00 84.56 725 SER A O 1
ATOM 5737 N N . ALA A 1 726 ? 11.159 -2.719 -37.719 1.00 83.94 726 ALA A N 1
ATOM 5738 C CA . ALA A 1 726 ? 10.198 -1.608 -37.715 1.00 83.94 726 ALA A CA 1
ATOM 5739 C C . ALA A 1 726 ? 10.669 -0.419 -38.583 1.00 83.94 726 ALA A C 1
ATOM 5741 O O . ALA A 1 726 ? 11.870 -0.218 -38.763 1.00 83.94 726 ALA A O 1
ATOM 5742 N N . ASP A 1 727 ? 9.736 0.392 -39.093 1.00 81.31 727 ASP A N 1
ATOM 5743 C CA . ASP A 1 727 ? 10.033 1.663 -39.775 1.00 81.31 727 ASP A CA 1
ATOM 5744 C C . ASP A 1 727 ? 9.722 2.854 -38.857 1.00 81.31 727 ASP A C 1
ATOM 5746 O O . ASP A 1 727 ? 8.562 3.209 -38.663 1.00 81.31 727 ASP A O 1
ATOM 5750 N N . LEU A 1 728 ? 10.768 3.457 -38.290 1.00 86.00 728 LEU A N 1
ATOM 5751 C CA . LEU A 1 728 ? 10.752 4.631 -37.412 1.00 86.00 728 LEU A CA 1
ATOM 5752 C C . LEU A 1 728 ? 11.195 5.913 -38.146 1.00 86.00 728 LEU A C 1
ATOM 5754 O O . LEU A 1 728 ? 11.566 6.895 -37.501 1.00 86.00 728 LEU A O 1
ATOM 5758 N N . SER A 1 729 ? 11.193 5.925 -39.483 1.00 81.88 729 SER A N 1
ATOM 5759 C CA . SER A 1 729 ? 11.677 7.076 -40.256 1.00 81.88 729 SER A CA 1
ATOM 5760 C C . SER A 1 729 ? 10.856 8.338 -39.954 1.00 81.88 729 SER A C 1
ATOM 5762 O O . SER A 1 729 ? 9.629 8.343 -40.110 1.00 81.88 729 SER A O 1
ATOM 5764 N N . GLY A 1 730 ? 11.513 9.429 -39.559 1.00 78.56 730 GLY A N 1
ATOM 5765 C CA . GLY A 1 730 ? 10.858 10.700 -39.233 1.00 78.56 730 GLY A CA 1
ATOM 5766 C C . GLY A 1 730 ? 9.974 10.679 -37.980 1.00 78.56 730 GLY A C 1
ATOM 5767 O O . GLY A 1 730 ? 9.122 11.555 -37.840 1.00 78.56 730 GLY A O 1
ATOM 5768 N N . VAL A 1 731 ? 10.124 9.686 -37.099 1.00 83.31 731 VAL A N 1
ATOM 5769 C CA . VAL A 1 731 ? 9.414 9.627 -35.810 1.00 83.31 731 VAL A CA 1
ATOM 5770 C C . VAL A 1 731 ? 9.962 10.671 -34.841 1.00 83.31 731 VAL A C 1
ATOM 5772 O O . VAL A 1 731 ? 11.176 10.849 -34.707 1.00 83.31 731 VAL A O 1
ATOM 5775 N N . ASN A 1 732 ? 9.063 11.316 -34.097 1.00 79.25 732 ASN A N 1
ATOM 5776 C CA . ASN A 1 732 ? 9.448 12.129 -32.950 1.00 79.25 732 ASN A CA 1
ATOM 5777 C C . ASN A 1 732 ? 9.697 11.229 -31.725 1.00 79.25 732 ASN A C 1
ATOM 5779 O O . ASN A 1 732 ? 8.747 10.708 -31.143 1.00 79.25 732 ASN A O 1
ATOM 5783 N N . LEU A 1 733 ? 10.965 11.044 -31.337 1.00 85.31 733 LEU A N 1
ATOM 5784 C CA . LEU A 1 733 ? 11.383 10.275 -30.151 1.00 85.31 733 LEU A CA 1
ATOM 5785 C C . LEU A 1 733 ? 11.902 11.177 -29.017 1.00 85.31 733 LEU A C 1
ATOM 5787 O O . LEU A 1 733 ? 12.670 10.731 -28.160 1.00 85.31 733 LEU A O 1
ATOM 5791 N N . ASN A 1 734 ? 11.495 12.449 -28.983 1.00 83.44 734 ASN A N 1
ATOM 5792 C CA . ASN A 1 734 ? 11.918 13.364 -27.926 1.00 83.44 734 ASN A CA 1
ATOM 5793 C C . ASN A 1 734 ? 11.504 12.817 -26.546 1.00 83.44 734 ASN A C 1
ATOM 5795 O O . ASN A 1 734 ? 10.354 12.435 -26.317 1.00 83.44 734 ASN A O 1
ATOM 5799 N N . HIS A 1 735 ? 12.466 12.761 -25.626 1.00 81.44 735 HIS A N 1
ATOM 5800 C CA . HIS A 1 735 ? 12.348 12.254 -24.255 1.00 81.44 735 HIS A CA 1
ATOM 5801 C C . HIS A 1 735 ? 11.958 10.773 -24.121 1.00 81.44 735 HIS A C 1
ATOM 5803 O O . HIS A 1 735 ? 11.548 10.341 -23.043 1.00 81.44 735 HIS A O 1
ATOM 5809 N N . VAL A 1 736 ? 12.089 9.986 -25.191 1.00 85.12 736 VAL A N 1
ATOM 5810 C CA . VAL A 1 736 ? 11.808 8.545 -25.182 1.00 85.12 736 VAL A CA 1
ATOM 5811 C C . VAL A 1 736 ? 13.000 7.762 -24.646 1.00 85.12 736 VAL A C 1
ATOM 5813 O O . VAL A 1 736 ? 14.139 7.975 -25.062 1.00 85.12 736 VAL A O 1
ATOM 5816 N N . SER A 1 737 ? 12.724 6.797 -23.767 1.00 86.00 737 SER A N 1
ATOM 5817 C CA . SER A 1 737 ? 13.746 5.875 -23.272 1.00 86.00 737 SER A CA 1
ATOM 5818 C C . SER A 1 737 ? 13.938 4.699 -24.230 1.00 86.00 737 SER A C 1
ATOM 5820 O O . SER A 1 737 ? 13.053 3.851 -24.362 1.00 86.00 737 SER A O 1
ATOM 5822 N N . LEU A 1 738 ? 15.107 4.631 -24.878 1.00 88.38 738 LEU A N 1
ATOM 5823 C CA . LEU A 1 738 ? 15.500 3.547 -25.796 1.00 88.38 738 LEU A CA 1
ATOM 5824 C C . LEU A 1 738 ? 16.308 2.427 -25.111 1.00 88.38 738 LEU A C 1
ATOM 5826 O O . LEU A 1 738 ? 16.856 1.548 -25.783 1.00 88.38 738 LEU A O 1
ATOM 5830 N N . HIS A 1 739 ? 16.388 2.438 -23.781 1.00 87.38 739 HIS A N 1
ATOM 5831 C CA . HIS A 1 739 ? 17.131 1.450 -23.001 1.00 87.38 739 HIS A CA 1
ATOM 5832 C C . HIS A 1 739 ? 16.614 0.026 -23.217 1.00 87.38 739 HIS A C 1
ATOM 5834 O O . HIS A 1 739 ? 15.416 -0.246 -23.186 1.00 87.38 739 HIS A O 1
ATOM 5840 N N . GLU A 1 740 ? 17.541 -0.900 -23.406 1.00 86.06 740 GLU A N 1
ATOM 5841 C CA . GLU A 1 740 ? 17.328 -2.333 -23.601 1.00 86.06 740 GLU A CA 1
ATOM 5842 C C . GLU A 1 740 ? 16.404 -2.692 -24.779 1.00 86.06 740 GLU A C 1
ATOM 5844 O O . GLU A 1 740 ? 15.963 -3.831 -24.881 1.00 86.06 740 GLU A O 1
ATOM 5849 N N . THR A 1 741 ? 16.111 -1.757 -25.688 1.00 91.00 741 THR A N 1
ATOM 5850 C CA . THR A 1 741 ? 15.297 -2.039 -26.881 1.00 91.00 741 THR A CA 1
ATOM 5851 C C . THR A 1 741 ? 16.045 -2.909 -27.888 1.00 91.00 741 THR A C 1
ATOM 5853 O O . THR A 1 741 ? 17.250 -2.745 -28.100 1.00 91.00 741 THR A O 1
ATOM 5856 N N . TYR A 1 742 ? 15.318 -3.798 -28.563 1.00 88.31 742 TYR A N 1
ATOM 5857 C CA . TYR A 1 742 ? 15.868 -4.663 -29.607 1.00 88.31 742 TYR A CA 1
ATOM 5858 C C . TYR A 1 742 ? 15.622 -4.049 -30.989 1.00 88.31 742 TYR A C 1
ATOM 5860 O O . TYR A 1 742 ? 14.474 -3.855 -31.374 1.00 88.31 742 TYR A O 1
ATOM 5868 N N . ILE A 1 743 ? 16.681 -3.769 -31.750 1.00 91.88 743 ILE A N 1
ATOM 5869 C CA . ILE A 1 743 ? 16.616 -3.396 -33.176 1.00 91.88 743 ILE A CA 1
ATOM 5870 C C . ILE A 1 743 ? 17.455 -4.384 -33.999 1.00 91.88 743 ILE A C 1
ATOM 5872 O O . ILE A 1 743 ? 18.333 -5.052 -33.451 1.00 91.88 743 ILE A O 1
ATOM 5876 N N . ASP A 1 744 ? 17.184 -4.509 -35.298 1.00 88.19 744 ASP A N 1
ATOM 5877 C CA . ASP A 1 744 ? 17.966 -5.342 -36.224 1.00 88.19 744 ASP A CA 1
ATOM 5878 C C . ASP A 1 744 ? 18.415 -4.545 -37.463 1.00 88.19 744 ASP A C 1
ATOM 5880 O O . ASP A 1 744 ? 18.104 -3.366 -37.609 1.00 88.19 744 ASP A O 1
ATOM 5884 N N . GLU A 1 745 ? 19.140 -5.190 -38.381 1.00 88.12 745 GLU A N 1
ATOM 5885 C CA . GLU A 1 745 ? 19.631 -4.564 -39.623 1.00 88.12 745 GLU A CA 1
ATOM 5886 C C . GLU A 1 745 ? 18.514 -4.082 -40.568 1.00 88.12 745 GLU A C 1
ATOM 5888 O O . GLU A 1 745 ? 18.782 -3.362 -41.528 1.00 88.12 745 GLU A O 1
ATOM 5893 N N . LYS A 1 746 ? 17.267 -4.507 -40.339 1.00 89.00 746 LYS A N 1
ATOM 5894 C CA . LYS A 1 746 ? 16.103 -4.136 -41.149 1.00 89.00 746 LYS A CA 1
ATOM 5895 C C . LYS A 1 746 ? 15.309 -2.990 -40.526 1.00 89.00 746 LYS A C 1
ATOM 5897 O O . LYS A 1 746 ? 14.442 -2.443 -41.207 1.00 89.00 746 LYS A O 1
ATOM 5902 N N . THR A 1 747 ? 15.562 -2.647 -39.263 1.00 90.31 747 THR A N 1
ATOM 5903 C CA . THR A 1 747 ? 14.936 -1.503 -38.600 1.00 90.31 747 THR A CA 1
ATOM 5904 C C . THR A 1 747 ? 15.390 -0.211 -39.286 1.00 90.31 747 THR A C 1
ATOM 5906 O O . THR A 1 747 ? 16.582 0.078 -39.360 1.00 90.31 747 THR A O 1
ATOM 5909 N N . GLN A 1 748 ? 14.441 0.582 -39.783 1.00 90.81 748 GLN A N 1
ATOM 5910 C CA . GLN A 1 748 ? 14.706 1.916 -40.328 1.00 90.81 748 GLN A CA 1
ATOM 5911 C C . GLN A 1 748 ? 14.524 2.939 -39.207 1.00 90.81 748 GLN A C 1
ATOM 5913 O O . GLN A 1 748 ? 13.468 2.971 -38.586 1.00 90.81 748 GLN A O 1
ATOM 5918 N N . ILE A 1 749 ? 15.537 3.751 -38.917 1.00 92.88 749 ILE A N 1
ATOM 5919 C CA . ILE A 1 749 ? 15.520 4.748 -37.840 1.00 92.88 749 ILE A CA 1
ATOM 5920 C C . ILE A 1 749 ? 16.455 5.905 -38.209 1.00 92.88 749 ILE A C 1
ATOM 5922 O O . ILE A 1 749 ? 17.496 5.676 -38.821 1.00 92.88 749 ILE A O 1
ATOM 5926 N N . ASP A 1 750 ? 16.087 7.139 -37.856 1.00 91.38 750 ASP A N 1
ATOM 5927 C CA . ASP A 1 750 ? 16.902 8.316 -38.175 1.00 91.38 750 ASP A CA 1
ATOM 5928 C C . ASP A 1 750 ? 18.246 8.302 -37.417 1.00 91.38 750 ASP A C 1
ATOM 5930 O O . ASP A 1 750 ? 18.327 7.856 -36.266 1.00 91.38 750 ASP A O 1
ATOM 5934 N N . ASP A 1 751 ? 19.293 8.861 -38.036 1.00 89.94 751 ASP A N 1
ATOM 5935 C CA . ASP A 1 751 ? 20.681 8.815 -37.544 1.00 89.94 751 ASP A CA 1
ATOM 5936 C C . ASP A 1 751 ? 20.838 9.293 -36.088 1.00 89.94 751 ASP A C 1
ATOM 5938 O O . ASP A 1 751 ? 21.573 8.683 -35.306 1.00 89.94 751 ASP A O 1
ATOM 5942 N N . LYS A 1 752 ? 20.112 10.354 -35.692 1.00 91.81 752 LYS A N 1
ATOM 5943 C CA . LYS A 1 752 ? 20.118 10.881 -34.312 1.00 91.81 752 LYS A CA 1
ATOM 5944 C C . LYS A 1 752 ? 19.682 9.811 -33.310 1.00 91.81 752 LYS A C 1
ATOM 5946 O O . LYS A 1 752 ? 20.331 9.611 -32.285 1.00 91.81 752 LYS A O 1
ATOM 5951 N N . TRP A 1 753 ? 18.590 9.114 -33.600 1.00 92.25 753 TRP A N 1
ATOM 5952 C CA . TRP A 1 753 ? 17.999 8.142 -32.686 1.00 92.25 753 TRP A CA 1
ATOM 5953 C C . TRP A 1 753 ? 18.766 6.823 -32.671 1.00 92.25 753 TRP A C 1
ATOM 5955 O O . TRP A 1 753 ? 18.901 6.213 -31.610 1.00 92.25 753 TRP A O 1
ATOM 5965 N N . LEU A 1 754 ? 19.354 6.430 -33.805 1.00 92.00 754 LEU A N 1
ATOM 5966 C CA . LEU A 1 754 ? 20.297 5.315 -33.856 1.00 92.00 754 LEU A CA 1
ATOM 5967 C C . LEU A 1 754 ? 21.514 5.577 -32.960 1.00 92.00 754 LEU A C 1
ATOM 5969 O O . LEU A 1 754 ? 21.928 4.695 -32.208 1.00 92.00 754 LEU A O 1
ATOM 5973 N N . LEU A 1 755 ? 22.057 6.797 -32.993 1.00 91.19 755 LEU A N 1
ATOM 5974 C CA . LEU A 1 755 ? 23.167 7.194 -32.130 1.00 91.19 755 LEU A CA 1
ATOM 5975 C C . LEU A 1 755 ? 22.783 7.123 -30.644 1.00 91.19 755 LEU A C 1
ATOM 5977 O O . LEU A 1 755 ? 23.526 6.542 -29.853 1.00 91.19 755 LEU A O 1
ATOM 5981 N N . VAL A 1 756 ? 21.615 7.653 -30.261 1.00 92.44 756 VAL A N 1
ATOM 5982 C CA . VAL A 1 756 ? 21.098 7.563 -28.880 1.00 92.44 756 VAL A CA 1
ATOM 5983 C C . VAL A 1 756 ? 20.966 6.105 -28.444 1.00 92.44 756 VAL A C 1
ATOM 5985 O O . VAL A 1 756 ? 21.473 5.739 -27.383 1.00 92.44 756 VAL A O 1
ATOM 5988 N N . TRP A 1 757 ? 20.365 5.256 -29.282 1.00 92.56 757 TRP A N 1
ATOM 5989 C CA . TRP A 1 757 ? 20.236 3.824 -29.018 1.00 92.56 757 TRP A CA 1
ATOM 5990 C C . TRP A 1 757 ? 21.601 3.159 -28.788 1.00 92.56 757 TRP A C 1
ATOM 5992 O O . TRP A 1 757 ? 21.779 2.424 -27.815 1.00 92.56 757 TRP A O 1
ATOM 6002 N N . GLN A 1 758 ? 22.594 3.457 -29.631 1.00 91.06 758 GLN A N 1
ATOM 6003 C CA . GLN A 1 758 ? 23.947 2.919 -29.488 1.00 91.06 758 GLN A CA 1
ATOM 6004 C C . GLN A 1 758 ? 24.611 3.368 -28.184 1.00 91.06 758 GLN A C 1
ATOM 6006 O O . GLN A 1 758 ? 25.321 2.574 -27.559 1.00 91.06 758 GLN A O 1
ATOM 6011 N N . ILE A 1 759 ? 24.410 4.626 -27.772 1.00 90.81 759 ILE A N 1
ATOM 6012 C CA . ILE A 1 759 ? 24.962 5.182 -26.529 1.00 90.81 759 ILE A CA 1
ATOM 6013 C C . ILE A 1 759 ? 24.432 4.406 -25.321 1.00 90.81 759 ILE A C 1
ATOM 6015 O O . ILE A 1 759 ? 25.237 3.936 -24.512 1.00 90.81 759 ILE A O 1
ATOM 6019 N N . VAL A 1 760 ? 23.111 4.238 -25.224 1.00 91.44 760 VAL A N 1
ATOM 6020 C CA . VAL A 1 760 ? 22.462 3.661 -24.038 1.00 91.44 760 VAL A CA 1
ATOM 6021 C C . VAL A 1 760 ? 22.546 2.133 -23.969 1.00 91.44 760 VAL A C 1
ATOM 6023 O O . VAL A 1 760 ? 22.576 1.585 -22.871 1.00 91.44 760 VAL A O 1
ATOM 6026 N N . ASN A 1 761 ? 22.654 1.437 -25.110 1.00 88.12 761 ASN A N 1
ATOM 6027 C CA . ASN A 1 761 ? 22.622 -0.034 -25.152 1.00 88.12 761 ASN A CA 1
ATOM 6028 C C . ASN A 1 761 ? 23.983 -0.709 -25.331 1.00 88.12 761 ASN A C 1
ATOM 6030 O O . ASN A 1 761 ? 24.197 -1.798 -24.804 1.00 88.12 761 ASN A O 1
ATOM 6034 N N . GLU A 1 762 ? 24.932 -0.099 -26.045 1.00 87.50 762 GLU A N 1
ATOM 6035 C CA . GLU A 1 762 ? 26.226 -0.758 -26.288 1.00 87.50 762 GLU A CA 1
ATOM 6036 C C . GLU A 1 762 ? 27.274 -0.460 -25.202 1.00 87.50 762 GLU A C 1
ATOM 6038 O O . GLU A 1 762 ? 28.338 -1.076 -25.192 1.00 87.50 762 GLU A O 1
ATOM 6043 N N . GLY A 1 763 ? 27.027 0.516 -24.319 1.00 72.81 763 GLY A N 1
ATOM 6044 C CA . GLY A 1 763 ? 27.853 0.777 -23.132 1.00 72.81 763 GLY A CA 1
ATOM 6045 C C . GLY A 1 763 ? 29.320 1.171 -23.381 1.00 72.81 763 GLY A C 1
ATOM 6046 O O . GLY A 1 763 ? 30.110 1.187 -22.433 1.00 72.81 763 GLY A O 1
ATOM 6047 N N . LYS A 1 764 ? 29.716 1.487 -24.624 1.00 82.50 764 LYS A N 1
ATOM 6048 C CA . LYS A 1 764 ? 31.097 1.874 -24.967 1.00 82.50 764 LYS A CA 1
ATOM 6049 C C . LYS A 1 764 ? 31.450 3.250 -24.391 1.00 82.50 764 LYS A C 1
ATOM 6051 O O . LYS A 1 764 ? 30.782 4.233 -24.706 1.00 82.50 764 LYS A O 1
ATOM 6056 N N . SER A 1 765 ? 32.537 3.306 -23.621 1.00 84.94 765 SER A N 1
ATOM 6057 C CA . SER A 1 765 ? 33.202 4.537 -23.173 1.00 84.94 765 SER A CA 1
ATOM 6058 C C . SER A 1 765 ? 34.050 5.161 -24.290 1.00 84.94 765 SER A C 1
ATOM 6060 O O . SER A 1 765 ? 34.491 4.450 -25.193 1.00 84.94 765 SER A O 1
ATOM 6062 N N . GLY A 1 766 ? 34.363 6.455 -24.197 1.00 85.88 766 GLY A N 1
ATOM 6063 C CA . GLY A 1 766 ? 35.324 7.113 -25.092 1.00 85.88 766 GLY A CA 1
ATOM 6064 C C . GLY A 1 766 ? 34.803 7.415 -26.498 1.00 85.88 766 GLY A C 1
ATOM 6065 O O . GLY A 1 766 ? 35.592 7.467 -27.437 1.00 85.88 766 GLY A O 1
ATOM 6066 N N . ARG A 1 767 ? 33.484 7.555 -26.667 1.00 91.50 767 ARG A N 1
ATOM 6067 C CA . ARG A 1 767 ? 32.864 7.846 -27.970 1.00 91.50 767 ARG A CA 1
ATOM 6068 C C . ARG A 1 767 ? 33.182 9.261 -28.441 1.00 91.50 767 ARG A C 1
ATOM 6070 O O . ARG A 1 767 ? 33.225 10.177 -27.624 1.00 91.50 767 ARG A O 1
ATOM 6077 N N . ASP A 1 768 ? 33.326 9.424 -29.752 1.00 91.88 768 ASP A N 1
ATOM 6078 C CA . ASP A 1 768 ? 33.341 10.735 -30.398 1.00 91.88 768 ASP A CA 1
ATOM 6079 C C . ASP A 1 768 ? 31.900 11.188 -30.659 1.00 91.88 768 ASP A C 1
ATOM 6081 O O . ASP A 1 768 ? 31.170 10.566 -31.430 1.00 91.88 768 ASP A O 1
ATOM 6085 N N . LEU A 1 769 ? 31.481 12.230 -29.947 1.00 93.31 769 LEU A N 1
ATOM 6086 C CA . LEU A 1 769 ? 30.163 12.860 -30.013 1.00 93.31 769 LEU A CA 1
ATOM 6087 C C . LEU A 1 769 ? 30.314 14.371 -30.271 1.00 93.31 769 LEU A C 1
ATOM 6089 O O . LEU A 1 769 ? 29.422 15.162 -29.944 1.00 93.31 769 LEU A O 1
ATOM 6093 N N . GLN A 1 770 ? 31.448 14.787 -30.847 1.00 94.44 770 GLN A N 1
ATOM 6094 C CA . GLN A 1 770 ? 31.771 16.191 -31.053 1.00 94.44 770 GLN A CA 1
ATOM 6095 C C . GLN A 1 770 ? 30.737 16.862 -31.974 1.00 94.44 770 GLN A C 1
ATOM 6097 O O . GLN A 1 770 ? 30.526 16.456 -33.114 1.00 94.44 770 GLN A O 1
ATOM 6102 N N . GLY A 1 771 ? 30.111 17.939 -31.492 1.00 91.12 771 GLY A N 1
ATOM 6103 C CA . GLY A 1 771 ? 29.140 18.726 -32.260 1.00 91.12 771 GLY A CA 1
ATOM 6104 C C . GLY A 1 771 ? 27.790 18.047 -32.513 1.00 91.12 771 GLY A C 1
ATOM 6105 O O . GLY A 1 771 ? 26.999 18.582 -33.287 1.00 91.12 771 GLY A O 1
ATOM 6106 N N . MET A 1 772 ? 27.525 16.887 -31.905 1.00 94.12 772 MET A N 1
ATOM 6107 C CA . MET A 1 772 ? 26.273 16.155 -32.107 1.00 94.12 772 MET A CA 1
ATOM 6108 C C . MET A 1 772 ? 25.087 16.847 -31.429 1.00 94.12 772 MET A C 1
ATOM 6110 O O . MET A 1 772 ? 25.223 17.420 -30.345 1.00 94.12 772 MET A O 1
ATOM 6114 N N . ASP A 1 773 ? 23.911 16.750 -32.053 1.00 92.44 773 ASP A N 1
ATOM 6115 C CA . ASP A 1 773 ? 22.649 17.141 -31.428 1.00 92.44 773 ASP A CA 1
ATOM 6116 C C . ASP A 1 773 ? 22.052 15.970 -30.640 1.00 92.44 773 ASP A C 1
ATOM 6118 O O . ASP A 1 773 ? 21.512 15.019 -31.205 1.00 92.44 773 ASP A O 1
ATOM 6122 N N . LEU A 1 774 ? 22.133 16.069 -29.317 1.00 92.81 774 LEU A N 1
ATOM 6123 C CA . LEU A 1 774 ? 21.558 15.140 -28.349 1.00 92.81 774 LEU A CA 1
ATOM 6124 C C . LEU A 1 774 ? 20.465 15.821 -27.510 1.00 92.81 774 LEU A C 1
ATOM 6126 O O . LEU A 1 774 ? 20.089 15.306 -26.453 1.00 92.81 774 LEU A O 1
ATOM 6130 N N . SER A 1 775 ? 19.945 16.966 -27.961 1.00 89.75 775 SER A N 1
ATOM 6131 C CA . SER A 1 775 ? 18.875 17.682 -27.267 1.00 89.75 775 SER A CA 1
ATOM 6132 C C . SER A 1 775 ? 17.608 16.837 -27.162 1.00 89.75 775 SER A C 1
ATOM 6134 O O . SER A 1 775 ? 17.282 16.088 -28.092 1.00 89.75 775 SER A O 1
ATOM 6136 N N . GLN A 1 776 ? 16.906 16.973 -26.033 1.00 86.31 776 GLN A N 1
ATOM 6137 C CA . GLN A 1 776 ? 15.645 16.275 -25.746 1.00 86.31 776 GLN A CA 1
ATOM 6138 C C . GLN A 1 776 ? 15.763 14.741 -25.803 1.00 86.31 776 GLN A C 1
ATOM 6140 O O . GLN A 1 776 ? 14.836 14.051 -26.216 1.00 86.31 776 GLN A O 1
ATOM 6145 N N . THR A 1 777 ? 16.911 14.177 -25.420 1.00 91.06 777 THR A N 1
ATOM 6146 C CA . THR A 1 777 ? 17.137 12.718 -25.405 1.00 91.06 777 THR A CA 1
ATOM 6147 C C . THR A 1 777 ? 17.159 12.163 -23.978 1.00 91.06 777 THR A C 1
ATOM 6149 O O . THR A 1 777 ? 17.482 12.881 -23.027 1.00 91.06 777 THR A O 1
ATOM 6152 N N . ASP A 1 778 ? 16.825 10.878 -23.810 1.00 88.75 778 ASP A N 1
ATOM 6153 C CA . ASP A 1 778 ? 17.046 10.151 -22.555 1.00 88.75 778 ASP A CA 1
ATOM 6154 C C . ASP A 1 778 ? 18.352 9.349 -22.613 1.00 88.75 778 ASP A C 1
ATOM 6156 O O . ASP A 1 778 ? 18.427 8.297 -23.245 1.00 88.75 778 ASP A O 1
ATOM 6160 N N . LEU A 1 779 ? 19.378 9.862 -21.935 1.00 92.56 779 LEU A N 1
ATOM 6161 C CA . LEU A 1 779 ? 20.699 9.251 -21.767 1.00 92.56 779 LEU A CA 1
ATOM 6162 C C . LEU A 1 779 ? 20.957 8.884 -20.297 1.00 92.56 779 LEU A C 1
ATOM 6164 O O . LEU A 1 779 ? 22.111 8.824 -19.857 1.00 92.56 779 LEU A O 1
ATOM 6168 N N . SER A 1 780 ? 19.898 8.684 -19.508 1.00 90.88 780 SER A N 1
ATOM 6169 C CA . SER A 1 780 ? 20.046 8.302 -18.107 1.00 90.88 780 SER A CA 1
ATOM 6170 C C . SER A 1 780 ? 20.806 6.984 -17.972 1.00 90.88 780 SER A C 1
ATOM 6172 O O . SER A 1 780 ? 20.691 6.107 -18.810 1.00 90.88 780 SER A O 1
ATOM 6174 N N . ASN A 1 781 ? 21.627 6.824 -16.934 1.00 89.75 781 ASN A N 1
ATOM 6175 C CA . ASN A 1 781 ? 22.471 5.635 -16.719 1.00 89.75 781 ASN A CA 1
ATOM 6176 C C . ASN A 1 781 ? 23.491 5.323 -17.840 1.00 89.75 781 ASN A C 1
ATOM 6178 O O . ASN A 1 781 ? 24.194 4.313 -17.758 1.00 89.75 781 ASN A O 1
ATOM 6182 N N . ALA A 1 782 ? 23.622 6.169 -18.868 1.00 93.56 782 ALA A N 1
ATOM 6183 C CA . ALA A 1 782 ? 24.537 5.915 -19.971 1.00 93.56 782 ALA A CA 1
ATOM 6184 C C . ALA A 1 782 ? 26.005 5.950 -19.515 1.00 93.56 782 ALA A C 1
ATOM 6186 O O . ALA A 1 782 ? 26.419 6.780 -18.698 1.00 93.56 782 ALA A O 1
ATOM 6187 N N . ASN A 1 783 ? 26.829 5.075 -20.098 1.00 93.69 783 ASN A N 1
ATOM 6188 C CA . ASN A 1 783 ? 28.277 5.134 -19.926 1.00 93.69 783 ASN A CA 1
ATOM 6189 C C . ASN A 1 783 ? 28.893 6.106 -20.940 1.00 93.69 783 ASN A C 1
ATOM 6191 O O . ASN A 1 783 ? 29.213 5.725 -22.065 1.00 93.69 783 ASN A O 1
A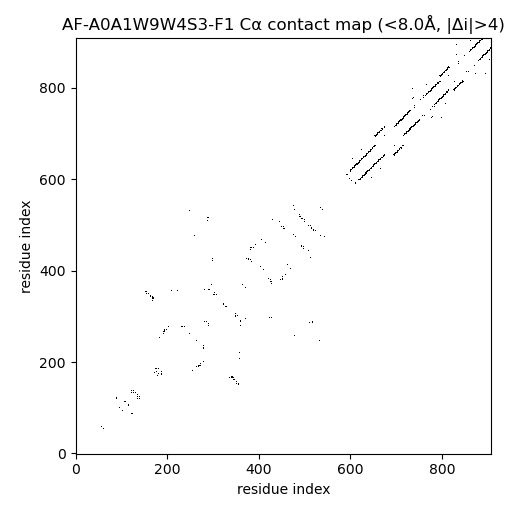TOM 6195 N N . LEU A 1 784 ? 29.089 7.353 -20.517 1.00 94.50 784 LEU A N 1
ATOM 6196 C CA . LEU A 1 784 ? 29.723 8.428 -21.286 1.00 94.50 784 LEU A CA 1
ATOM 6197 C C . LEU A 1 784 ? 31.143 8.738 -20.784 1.00 94.50 784 LEU A C 1
ATOM 6199 O O . LEU A 1 784 ? 31.692 9.803 -21.068 1.00 94.50 784 LEU A O 1
ATOM 6203 N N . SER A 1 785 ? 31.763 7.815 -20.043 1.00 95.12 785 SER A N 1
ATOM 6204 C CA . SER A 1 785 ? 33.100 8.038 -19.497 1.00 95.12 785 SER A CA 1
ATOM 6205 C C . SER A 1 785 ? 34.119 8.243 -20.619 1.00 95.12 785 SER A C 1
ATOM 6207 O O . SER A 1 785 ? 34.128 7.516 -21.614 1.00 95.12 785 SER A O 1
ATOM 6209 N N . ASN A 1 786 ? 34.975 9.252 -20.469 1.00 95.00 786 ASN A N 1
ATOM 6210 C CA . ASN A 1 786 ? 35.977 9.693 -21.442 1.00 95.00 786 ASN A CA 1
ATOM 6211 C C . ASN A 1 786 ? 35.424 10.078 -22.829 1.00 95.00 786 ASN A C 1
ATOM 6213 O O . ASN A 1 786 ? 36.207 10.175 -23.771 1.00 95.00 786 ASN A O 1
ATOM 6217 N N . ALA A 1 787 ? 34.109 10.267 -22.985 1.00 95.75 787 ALA A N 1
ATOM 6218 C CA . ALA A 1 787 ? 33.521 10.665 -24.262 1.00 95.75 787 ALA A CA 1
ATOM 6219 C C . ALA A 1 787 ? 33.954 12.084 -24.667 1.00 95.75 787 ALA A C 1
ATOM 6221 O O . ALA A 1 787 ? 34.130 12.961 -23.818 1.00 95.75 787 ALA A O 1
ATOM 6222 N N . ASP A 1 788 ? 34.094 12.311 -25.970 1.00 96.06 788 ASP A N 1
ATOM 6223 C CA . ASP A 1 788 ? 34.312 13.631 -26.551 1.00 96.06 788 ASP A CA 1
ATOM 6224 C C . ASP A 1 788 ? 32.959 14.262 -26.893 1.00 96.06 788 ASP A C 1
ATOM 6226 O O . ASP A 1 788 ? 32.348 13.931 -27.902 1.00 96.06 788 ASP A O 1
ATOM 6230 N N . LEU A 1 789 ? 32.472 15.149 -26.030 1.00 95.88 789 LEU A N 1
ATOM 6231 C CA . LEU A 1 789 ? 31.204 15.870 -26.170 1.00 95.88 789 LEU A CA 1
ATOM 6232 C C . LEU A 1 789 ? 31.443 17.351 -26.507 1.00 95.88 789 LEU A C 1
ATOM 6234 O O . LEU A 1 789 ? 30.579 18.202 -26.270 1.00 95.88 789 LEU A O 1
ATOM 6238 N N . ARG A 1 790 ? 32.618 17.696 -27.054 1.00 96.75 790 ARG A N 1
ATOM 6239 C CA . ARG A 1 790 ? 32.954 19.088 -27.368 1.00 96.75 790 ARG A CA 1
ATOM 6240 C C . ARG A 1 790 ? 31.913 19.668 -28.316 1.00 96.75 790 ARG A C 1
ATOM 6242 O O . ARG A 1 790 ? 31.631 19.094 -29.365 1.00 96.75 790 ARG A O 1
ATOM 6249 N N . ARG A 1 791 ? 31.364 20.836 -27.980 1.00 93.81 791 ARG A N 1
ATOM 6250 C CA . ARG A 1 791 ? 30.336 21.525 -28.787 1.00 93.81 791 ARG A CA 1
ATOM 6251 C C . ARG A 1 791 ? 29.044 20.726 -29.024 1.00 93.81 791 ARG A C 1
ATOM 6253 O O . ARG A 1 791 ? 28.281 21.101 -29.910 1.00 93.81 791 ARG A O 1
ATOM 6260 N N . ALA A 1 792 ? 28.797 19.650 -28.276 1.00 95.50 792 ALA A N 1
ATOM 6261 C CA . ALA A 1 792 ? 27.541 18.911 -28.359 1.00 95.50 792 ALA A CA 1
ATOM 6262 C C . ALA A 1 792 ? 26.371 19.750 -27.817 1.00 95.50 792 ALA A C 1
ATOM 6264 O O . ALA A 1 792 ? 26.542 20.562 -26.901 1.00 95.50 792 ALA A O 1
ATOM 6265 N N . ILE A 1 793 ? 25.176 19.536 -28.366 1.00 92.81 793 ILE A N 1
ATOM 6266 C CA . ILE A 1 793 ? 23.934 20.154 -27.890 1.00 92.81 793 ILE A CA 1
ATOM 6267 C C . ILE A 1 793 ? 23.238 19.145 -26.976 1.00 92.81 793 ILE A C 1
ATOM 6269 O O . ILE A 1 793 ? 22.817 18.085 -27.425 1.00 92.81 793 ILE A O 1
ATOM 6273 N N . LEU A 1 794 ? 23.139 19.472 -25.689 1.00 92.62 794 LEU A N 1
ATOM 6274 C CA . LEU A 1 794 ? 22.597 18.630 -24.612 1.00 92.62 794 LEU A CA 1
ATOM 6275 C C . LEU A 1 794 ? 21.430 19.322 -23.886 1.00 92.62 794 LEU A C 1
ATOM 6277 O O . LEU A 1 794 ? 21.126 19.037 -22.728 1.00 92.62 794 LEU A O 1
ATOM 6281 N N . THR A 1 795 ? 20.806 20.299 -24.541 1.00 88.38 795 THR A N 1
ATOM 6282 C CA . THR A 1 795 ? 19.685 21.043 -23.969 1.00 88.38 795 THR A CA 1
ATOM 6283 C C . THR A 1 795 ? 18.505 20.103 -23.745 1.00 88.38 795 THR A C 1
ATOM 6285 O O . THR A 1 795 ? 18.099 19.389 -24.662 1.00 88.38 795 THR A O 1
ATOM 6288 N N . ASP A 1 796 ? 17.961 20.115 -22.526 1.00 85.25 796 ASP A N 1
ATOM 6289 C CA . ASP A 1 796 ? 16.821 19.276 -22.124 1.00 85.25 796 ASP A CA 1
ATOM 6290 C C . ASP A 1 796 ? 17.084 17.756 -22.245 1.00 85.25 796 ASP A C 1
ATOM 6292 O O . ASP A 1 796 ? 16.187 16.931 -22.420 1.00 85.25 796 ASP A O 1
ATOM 6296 N N . THR A 1 797 ? 18.359 17.366 -22.178 1.00 90.75 797 THR A N 1
ATOM 6297 C CA . THR A 1 797 ? 18.780 15.964 -22.152 1.00 90.75 797 THR A CA 1
ATOM 6298 C C . THR A 1 797 ? 18.711 15.414 -20.729 1.00 90.75 797 THR A C 1
ATOM 6300 O O . THR A 1 797 ? 19.201 16.032 -19.778 1.00 90.75 797 THR A O 1
ATOM 6303 N N . ASN A 1 798 ? 18.163 14.211 -20.566 1.00 90.12 798 ASN A N 1
ATOM 6304 C CA . ASN A 1 798 ? 18.226 13.491 -19.301 1.00 90.12 798 ASN A CA 1
ATOM 6305 C C . ASN A 1 798 ? 19.557 12.733 -19.190 1.00 90.12 798 ASN A C 1
ATOM 6307 O O . ASN A 1 798 ? 19.734 11.707 -19.832 1.00 90.12 798 ASN A O 1
ATOM 6311 N N . LEU A 1 799 ? 20.479 13.221 -18.362 1.00 93.69 799 LEU A N 1
ATOM 6312 C CA . LEU A 1 799 ? 21.771 12.592 -18.048 1.00 93.69 799 LEU A CA 1
ATOM 6313 C C . LEU A 1 799 ? 21.790 12.019 -16.622 1.00 93.69 799 LEU A C 1
ATOM 6315 O O . LEU A 1 799 ? 22.858 11.792 -16.051 1.00 93.69 799 LEU A O 1
ATOM 6319 N N . SER A 1 800 ? 20.621 11.809 -16.011 1.00 91.31 800 SER A N 1
ATOM 6320 C CA . SER A 1 800 ? 20.573 11.346 -14.627 1.00 91.31 800 SER A CA 1
ATOM 6321 C C . SER A 1 800 ? 21.242 9.980 -14.464 1.00 91.31 800 SER A C 1
ATOM 6323 O O . SER A 1 800 ? 21.084 9.096 -15.301 1.00 91.31 800 SER A O 1
ATOM 6325 N N . HIS A 1 801 ? 22.028 9.805 -13.402 1.00 91.75 801 HIS A N 1
ATOM 6326 C CA . HIS A 1 801 ? 22.831 8.601 -13.144 1.00 91.75 801 HIS A CA 1
ATOM 6327 C C . HIS A 1 801 ? 23.861 8.242 -14.234 1.00 91.75 801 HIS A C 1
ATOM 6329 O O . HIS A 1 801 ? 24.478 7.178 -14.163 1.00 91.75 801 HIS A O 1
ATOM 6335 N N . ALA A 1 802 ? 24.076 9.091 -15.244 1.00 94.62 802 ALA A N 1
ATOM 6336 C CA . ALA A 1 802 ? 25.052 8.820 -16.290 1.00 94.62 802 ALA A CA 1
ATOM 6337 C C . ALA A 1 802 ? 26.484 8.883 -15.739 1.00 94.62 802 ALA A C 1
ATOM 6339 O O . ALA A 1 802 ? 26.830 9.723 -14.901 1.00 94.62 802 ALA A O 1
ATOM 6340 N N . ASN A 1 803 ? 27.351 8.012 -16.250 1.00 94.62 803 ASN A N 1
ATOM 6341 C CA . ASN A 1 803 ? 28.770 8.059 -15.936 1.00 94.62 803 ASN A CA 1
ATOM 6342 C C . ASN A 1 803 ? 29.482 8.999 -16.915 1.00 94.62 803 ASN A C 1
ATOM 6344 O O . ASN A 1 803 ? 29.789 8.582 -18.028 1.00 94.62 803 ASN A O 1
ATOM 6348 N N . LEU A 1 804 ? 29.769 10.237 -16.506 1.00 95.56 804 LEU A N 1
ATOM 6349 C CA . LEU A 1 804 ? 30.501 11.228 -17.310 1.00 95.56 804 LEU A CA 1
ATOM 6350 C C . LEU A 1 804 ? 31.995 11.296 -16.950 1.00 95.56 804 LEU A C 1
ATOM 6352 O O . LEU A 1 804 ? 32.684 12.218 -17.382 1.00 95.56 804 LEU A O 1
ATOM 6356 N N . TYR A 1 805 ? 32.525 10.328 -16.192 1.00 95.25 805 TYR A N 1
ATOM 6357 C CA . TYR A 1 805 ? 33.902 10.379 -15.700 1.00 95.25 805 TYR A CA 1
ATOM 6358 C C . TYR A 1 805 ? 34.918 10.672 -16.812 1.00 95.25 805 TYR A C 1
ATOM 6360 O O . TYR A 1 805 ? 35.014 9.913 -17.777 1.00 95.25 805 TYR A O 1
ATOM 6368 N N . GLY A 1 806 ? 35.691 11.752 -16.686 1.00 94.75 806 GLY A N 1
ATOM 6369 C CA . GLY A 1 806 ? 36.733 12.103 -17.660 1.00 94.75 806 GLY A CA 1
ATOM 6370 C C . GLY A 1 806 ? 36.241 12.643 -19.014 1.00 94.75 806 GLY A C 1
ATOM 6371 O O . GLY A 1 806 ? 37.072 12.870 -19.897 1.00 94.75 806 GLY A O 1
ATOM 6372 N N . ALA A 1 807 ? 34.930 12.826 -19.211 1.00 96.94 807 ALA A N 1
ATOM 6373 C CA . ALA A 1 807 ? 34.361 13.314 -20.470 1.00 96.94 807 ALA A CA 1
ATOM 6374 C C . ALA A 1 807 ? 34.772 14.765 -20.781 1.00 96.94 807 ALA A C 1
ATOM 6376 O O . ALA A 1 807 ? 35.033 15.566 -19.880 1.00 96.94 807 ALA A O 1
ATOM 6377 N N . ASP A 1 808 ? 34.819 15.116 -22.064 1.00 97.06 808 ASP A N 1
ATOM 6378 C CA . ASP A 1 808 ? 35.180 16.451 -22.541 1.00 97.06 808 ASP A CA 1
ATOM 6379 C C . ASP A 1 808 ? 33.946 17.221 -23.019 1.00 97.06 808 ASP A C 1
ATOM 6381 O O . ASP A 1 808 ? 33.437 16.965 -24.103 1.00 97.06 808 ASP A O 1
ATOM 6385 N N . LEU A 1 809 ? 33.466 18.164 -22.208 1.00 96.69 809 LEU A N 1
ATOM 6386 C CA . LEU A 1 809 ? 32.273 18.978 -22.463 1.00 96.69 809 LEU A CA 1
ATOM 6387 C C . LEU A 1 809 ? 32.611 20.405 -22.924 1.00 96.69 809 LEU A C 1
ATOM 6389 O O . LEU A 1 809 ? 31.738 21.270 -22.931 1.00 96.69 809 LEU A O 1
ATOM 6393 N N . ARG A 1 810 ? 33.859 20.686 -23.319 1.00 97.06 810 ARG A N 1
ATOM 6394 C CA . ARG A 1 810 ? 34.273 22.044 -23.712 1.00 97.06 810 ARG A CA 1
ATOM 6395 C C . ARG A 1 810 ? 33.419 22.590 -24.861 1.00 97.06 810 ARG A C 1
ATOM 6397 O O . ARG A 1 810 ? 33.301 21.973 -25.924 1.00 97.06 810 ARG A O 1
ATOM 6404 N N . GLY A 1 811 ? 32.807 23.748 -24.636 1.00 92.44 811 GLY A N 1
ATOM 6405 C CA . GLY A 1 811 ? 31.884 24.392 -25.574 1.00 92.44 811 GLY A CA 1
ATOM 6406 C C . GLY A 1 811 ? 30.530 23.700 -25.760 1.00 92.44 811 GLY A C 1
ATOM 6407 O O . GLY A 1 811 ? 29.799 24.082 -26.671 1.00 92.44 811 GLY A O 1
ATOM 6408 N N . ALA A 1 812 ? 30.197 22.677 -24.965 1.00 95.31 812 ALA A N 1
ATOM 6409 C CA . ALA A 1 812 ? 28.893 22.017 -25.019 1.00 95.31 812 ALA A CA 1
ATOM 6410 C C . ALA A 1 812 ? 27.771 22.919 -24.474 1.00 95.31 812 ALA A C 1
ATOM 6412 O O . ALA A 1 812 ? 28.008 23.789 -23.630 1.00 95.31 812 ALA A O 1
ATOM 6413 N N . ILE A 1 813 ? 26.542 22.688 -24.941 1.00 92.00 813 ILE A N 1
ATOM 6414 C CA . ILE A 1 813 ? 25.352 23.468 -24.574 1.00 92.00 813 ILE A CA 1
ATOM 6415 C C . ILE A 1 813 ? 24.393 22.594 -23.762 1.00 92.00 813 ILE A C 1
ATOM 6417 O O . ILE A 1 813 ? 23.570 21.879 -24.329 1.00 92.00 813 ILE A O 1
ATOM 6421 N N . LEU A 1 814 ? 24.494 22.646 -22.433 1.00 90.56 814 LEU A N 1
ATOM 6422 C CA . LEU A 1 814 ? 23.626 21.917 -21.498 1.00 90.56 814 LEU A CA 1
ATOM 6423 C C . LEU A 1 814 ? 22.470 22.785 -20.984 1.00 90.56 814 LEU A C 1
ATOM 6425 O O . LEU A 1 814 ? 21.454 22.252 -20.550 1.00 90.56 814 LEU A O 1
ATOM 6429 N N . ALA A 1 815 ? 22.613 24.108 -21.032 1.00 83.06 815 ALA A N 1
ATOM 6430 C CA . ALA A 1 815 ? 21.569 25.070 -20.701 1.00 83.06 815 ALA A CA 1
ATOM 6431 C C . ALA A 1 815 ? 21.378 26.039 -21.874 1.00 83.06 815 ALA A C 1
ATOM 6433 O O . ALA A 1 815 ? 22.361 26.552 -22.406 1.00 83.06 815 ALA A O 1
ATOM 6434 N N . GLY A 1 816 ? 20.131 26.269 -22.293 1.00 68.38 816 GLY A N 1
ATOM 6435 C CA . GLY A 1 816 ? 19.824 27.201 -23.382 1.00 68.38 816 GLY A CA 1
ATOM 6436 C C . GLY A 1 816 ? 20.102 28.677 -23.028 1.00 68.38 816 GLY A C 1
ATOM 6437 O O . GLY A 1 816 ? 20.198 29.024 -21.844 1.00 68.38 816 GLY A O 1
ATOM 6438 N N . PRO A 1 817 ? 20.177 29.574 -24.033 1.00 56.41 817 PRO A N 1
ATOM 6439 C CA . PRO A 1 817 ? 20.479 30.999 -23.839 1.00 56.41 817 PRO A CA 1
ATOM 6440 C C . PRO A 1 817 ? 19.432 31.769 -23.008 1.00 56.41 817 PRO A C 1
ATOM 6442 O O . PRO A 1 817 ? 19.770 32.791 -22.417 1.00 56.41 817 PRO A O 1
ATOM 6445 N N . ASP A 1 818 ? 18.202 31.252 -22.892 1.00 53.16 818 ASP A N 1
ATOM 6446 C CA . ASP A 1 818 ? 17.098 31.850 -22.116 1.00 53.16 818 ASP A CA 1
ATOM 6447 C C . ASP A 1 818 ? 16.955 31.280 -20.683 1.00 53.16 818 ASP A C 1
ATOM 6449 O O . ASP A 1 818 ? 16.000 31.592 -19.962 1.00 53.16 818 ASP A O 1
ATOM 6453 N N . SER A 1 819 ? 17.919 30.464 -20.232 1.00 54.25 819 SER A N 1
ATOM 6454 C CA . SER A 1 819 ? 17.888 29.755 -18.936 1.00 54.25 819 SER A CA 1
ATOM 6455 C C . SER A 1 819 ? 17.833 30.670 -17.700 1.00 54.25 819 SER A C 1
ATOM 6457 O O . SER A 1 819 ? 17.418 30.231 -16.628 1.00 54.25 819 SER A O 1
ATOM 6459 N N . TYR A 1 820 ? 18.183 31.954 -17.847 1.00 46.97 820 TYR A N 1
ATOM 6460 C CA . TYR A 1 820 ? 18.154 32.949 -16.766 1.00 46.97 820 TYR A CA 1
ATOM 6461 C C . TYR A 1 820 ? 16.731 33.333 -16.314 1.00 46.97 820 TYR A C 1
ATOM 6463 O O . TYR A 1 820 ? 16.552 33.746 -15.169 1.00 46.97 820 TYR A O 1
ATOM 6471 N N . ASN A 1 821 ? 15.723 33.191 -17.189 1.00 43.03 821 ASN A N 1
ATOM 6472 C CA . ASN A 1 821 ? 14.332 33.575 -16.901 1.00 43.03 821 ASN A CA 1
ATOM 6473 C C . ASN A 1 821 ? 13.375 32.379 -16.771 1.00 43.03 821 ASN A C 1
ATOM 6475 O O . ASN A 1 821 ? 12.425 32.473 -16.000 1.00 43.03 821 ASN A O 1
ATOM 6479 N N . ASN A 1 822 ? 13.645 31.257 -17.450 1.00 45.38 822 ASN A N 1
ATOM 6480 C CA . ASN A 1 822 ? 12.904 30.001 -17.303 1.00 45.38 822 ASN A CA 1
ATOM 6481 C C . ASN A 1 822 ? 13.894 28.837 -17.149 1.00 45.38 822 ASN A C 1
ATOM 6483 O O . ASN A 1 822 ? 14.673 28.557 -18.056 1.00 45.38 822 ASN A O 1
ATOM 6487 N N . ARG A 1 823 ? 13.809 28.086 -16.038 1.00 52.41 823 ARG A N 1
ATOM 6488 C CA . ARG A 1 823 ? 14.584 26.844 -15.788 1.00 52.41 823 ARG A CA 1
ATOM 6489 C C . ARG A 1 823 ? 14.220 25.682 -16.740 1.00 52.41 823 ARG A C 1
ATOM 6491 O O . ARG A 1 823 ? 14.544 24.534 -16.463 1.00 52.41 823 ARG A O 1
ATOM 6498 N N . GLU A 1 824 ? 13.508 25.963 -17.828 1.00 51.97 824 GLU A N 1
ATOM 6499 C CA . GLU A 1 824 ? 12.760 25.001 -18.648 1.00 51.97 824 GLU A CA 1
ATOM 6500 C C . GLU A 1 824 ? 13.583 24.382 -19.794 1.00 51.97 824 GLU A C 1
ATOM 6502 O O . GLU A 1 824 ? 13.052 23.589 -20.560 1.00 51.97 824 GLU A O 1
ATOM 6507 N N . HIS A 1 825 ? 14.885 24.682 -19.897 1.00 68.06 825 HIS A N 1
ATOM 6508 C CA . HIS A 1 825 ? 15.767 24.168 -20.959 1.00 68.06 825 HIS A CA 1
ATOM 6509 C C . HIS A 1 825 ? 17.170 23.820 -20.433 1.00 68.06 825 HIS A C 1
ATOM 6511 O O . HIS A 1 825 ? 18.175 24.364 -20.901 1.00 68.06 825 HIS A O 1
ATOM 6517 N N . ILE A 1 826 ? 17.247 22.953 -19.418 1.00 81.25 826 ILE A N 1
ATOM 6518 C CA . ILE A 1 826 ? 18.504 22.571 -18.753 1.00 81.25 826 ILE A CA 1
ATOM 6519 C C . ILE A 1 826 ? 18.629 21.046 -18.724 1.00 81.25 826 ILE A C 1
ATOM 6521 O O . ILE A 1 826 ? 17.672 20.345 -18.409 1.00 81.25 826 ILE A O 1
ATOM 6525 N N . ALA A 1 827 ? 19.822 20.530 -19.015 1.00 87.38 827 ALA A N 1
ATOM 6526 C CA . ALA A 1 827 ? 20.137 19.116 -18.867 1.00 87.38 827 ALA A CA 1
ATOM 6527 C C . ALA A 1 827 ? 19.966 18.640 -17.412 1.00 87.38 827 ALA A C 1
ATOM 6529 O O . ALA A 1 827 ? 20.422 19.282 -16.458 1.00 87.38 827 ALA A O 1
ATOM 6530 N N . ASN A 1 828 ? 19.364 17.467 -17.234 1.00 89.31 828 ASN A N 1
ATOM 6531 C CA . ASN A 1 828 ? 19.233 16.841 -15.923 1.00 89.31 828 ASN A CA 1
ATOM 6532 C C . ASN A 1 828 ? 20.491 16.026 -15.590 1.00 89.31 828 ASN A C 1
ATOM 6534 O O . ASN A 1 828 ? 20.673 14.939 -16.126 1.00 89.31 828 ASN A O 1
ATOM 6538 N N . LEU A 1 829 ? 21.328 16.521 -14.675 1.00 92.81 829 LEU A N 1
ATOM 6539 C CA . LEU A 1 829 ? 22.566 15.866 -14.220 1.00 92.81 829 LEU A CA 1
ATOM 6540 C C . LEU A 1 829 ? 22.437 15.210 -12.833 1.00 92.81 829 LEU A C 1
ATOM 6542 O O . LEU A 1 829 ? 23.434 14.932 -12.165 1.00 92.81 829 LEU A O 1
ATOM 6546 N N . THR A 1 830 ? 21.211 14.954 -12.380 1.00 91.56 830 THR A N 1
ATOM 6547 C CA . THR A 1 830 ? 20.948 14.307 -11.091 1.00 91.56 830 THR A CA 1
ATOM 6548 C C . THR A 1 830 ? 21.680 12.970 -10.975 1.00 91.56 830 THR A C 1
ATOM 6550 O O . THR A 1 830 ? 21.513 12.088 -11.807 1.00 91.56 830 THR A O 1
ATOM 6553 N N . HIS A 1 831 ? 22.492 12.810 -9.930 1.00 92.12 831 HIS A N 1
ATOM 6554 C CA . HIS A 1 831 ? 23.335 11.638 -9.669 1.00 92.12 831 HIS A CA 1
ATOM 6555 C C . HIS A 1 831 ? 24.341 11.280 -10.777 1.00 92.12 831 HIS A C 1
ATOM 6557 O O . HIS A 1 831 ? 24.870 10.170 -10.776 1.00 92.12 831 HIS A O 1
ATOM 6563 N N . ALA A 1 832 ? 24.609 12.180 -11.725 1.00 95.19 832 ALA A N 1
ATOM 6564 C CA . ALA A 1 832 ? 25.615 11.948 -12.752 1.00 95.19 832 ALA A CA 1
ATOM 6565 C C . ALA A 1 832 ? 27.033 12.067 -12.166 1.00 95.19 832 ALA A C 1
ATOM 6567 O O . ALA A 1 832 ? 27.314 12.961 -11.364 1.00 95.19 832 ALA A O 1
ATOM 6568 N N . ASN A 1 833 ? 27.946 11.200 -12.606 1.00 94.69 833 ASN A N 1
ATOM 6569 C CA . ASN A 1 833 ? 29.343 11.247 -12.175 1.00 94.69 833 ASN A CA 1
ATOM 6570 C C . ASN A 1 833 ? 30.108 12.337 -12.940 1.00 94.69 833 ASN A C 1
ATOM 6572 O O . ASN A 1 833 ? 30.542 12.109 -14.068 1.00 94.69 833 ASN A O 1
ATOM 6576 N N . LEU A 1 834 ? 30.297 13.500 -12.314 1.00 95.44 834 LEU A N 1
ATOM 6577 C CA . LEU A 1 834 ? 30.997 14.655 -12.893 1.00 95.44 834 LEU A CA 1
ATOM 6578 C C . LEU A 1 834 ? 32.512 14.688 -12.608 1.00 95.44 834 LEU A C 1
ATOM 6580 O O . LEU A 1 834 ? 33.183 15.673 -12.935 1.00 95.44 834 LEU A O 1
ATOM 6584 N N . ALA A 1 835 ? 33.076 13.642 -11.999 1.00 93.62 835 ALA A N 1
ATOM 6585 C CA . ALA A 1 835 ? 34.495 13.607 -11.663 1.00 93.62 835 ALA A CA 1
ATOM 6586 C C . ALA A 1 835 ? 35.380 13.507 -12.918 1.00 93.62 835 ALA A C 1
ATOM 6588 O O . ALA A 1 835 ? 35.136 12.725 -13.833 1.00 93.62 835 ALA A O 1
ATOM 6589 N N . GLY A 1 836 ? 36.436 14.310 -12.983 1.00 93.50 836 GLY A N 1
ATOM 6590 C CA . GLY A 1 836 ? 37.360 14.384 -14.115 1.00 93.50 836 GLY A CA 1
ATOM 6591 C C . GLY A 1 836 ? 36.785 15.015 -15.390 1.00 93.50 836 GLY A C 1
ATOM 6592 O O . GLY A 1 836 ? 37.501 15.081 -16.390 1.00 93.50 836 GLY A O 1
ATOM 6593 N N . VAL A 1 837 ? 35.527 15.469 -15.386 1.00 97.19 837 VAL A N 1
ATOM 6594 C CA . VAL A 1 837 ? 34.903 16.130 -16.540 1.00 97.19 837 VAL A CA 1
ATOM 6595 C C . VAL A 1 837 ? 35.658 17.415 -16.882 1.00 97.19 837 VAL A C 1
ATOM 6597 O O . VAL A 1 837 ? 35.979 18.209 -15.998 1.00 97.19 837 VAL A O 1
ATOM 6600 N N . LYS A 1 838 ? 35.910 17.654 -18.169 1.00 96.81 838 LYS A N 1
ATOM 6601 C CA . LYS A 1 838 ? 36.570 18.868 -18.664 1.00 96.81 838 LYS A CA 1
ATOM 6602 C C . LYS A 1 838 ? 35.519 19.850 -19.172 1.00 96.81 838 LYS A C 1
ATOM 6604 O O . LYS A 1 838 ? 34.830 19.551 -20.143 1.00 96.81 838 LYS A O 1
ATOM 6609 N N . ILE A 1 839 ? 35.439 21.024 -18.552 1.00 95.62 839 ILE A N 1
ATOM 6610 C CA . ILE A 1 839 ? 34.648 22.169 -19.029 1.00 95.62 839 ILE A CA 1
ATOM 6611 C C . ILE A 1 839 ? 35.557 23.392 -19.204 1.00 95.62 839 ILE A C 1
ATOM 6613 O O . ILE A 1 839 ? 36.672 23.426 -18.684 1.00 95.62 839 ILE A O 1
ATOM 6617 N N . ASP A 1 840 ? 35.086 24.392 -19.940 1.00 92.06 840 ASP A N 1
ATOM 6618 C CA . ASP A 1 840 ? 35.733 25.698 -20.102 1.00 92.06 840 ASP A CA 1
ATOM 6619 C C . ASP A 1 840 ? 34.703 26.837 -20.043 1.00 92.06 840 ASP A C 1
ATOM 6621 O O . ASP A 1 840 ? 33.506 26.602 -19.871 1.00 92.06 840 ASP A O 1
ATOM 6625 N N . ASP A 1 841 ? 35.154 28.079 -20.210 1.00 89.44 841 ASP A N 1
ATOM 6626 C CA . ASP A 1 841 ? 34.286 29.264 -20.166 1.00 89.44 841 ASP A CA 1
ATOM 6627 C C . ASP A 1 841 ? 33.262 29.325 -21.310 1.00 89.44 841 ASP A C 1
ATOM 6629 O O . ASP A 1 841 ? 32.322 30.115 -21.258 1.00 89.44 841 ASP A O 1
ATOM 6633 N N . THR A 1 842 ? 33.421 28.496 -22.345 1.00 90.50 842 THR A N 1
ATOM 6634 C CA . THR A 1 842 ? 32.469 28.406 -23.461 1.00 90.50 842 THR A CA 1
ATOM 6635 C C . THR A 1 842 ? 31.381 27.359 -23.228 1.00 90.50 842 THR A C 1
ATOM 6637 O O . THR A 1 842 ? 30.432 27.272 -24.006 1.00 90.50 842 THR A O 1
ATOM 6640 N N . THR A 1 843 ? 31.503 26.566 -22.161 1.00 93.12 843 THR A N 1
ATOM 6641 C CA . THR A 1 843 ? 30.551 25.513 -21.800 1.00 93.12 843 THR A CA 1
ATOM 6642 C C . THR A 1 843 ? 29.329 26.126 -21.118 1.00 93.12 843 THR A C 1
ATOM 6644 O O . THR A 1 843 ? 29.450 26.740 -20.058 1.00 93.12 843 THR A O 1
ATOM 6647 N N . GLN A 1 844 ? 28.143 25.949 -21.703 1.00 91.00 844 GLN A N 1
ATOM 6648 C CA . GLN A 1 844 ? 26.893 26.473 -21.145 1.00 91.00 844 GLN A CA 1
ATOM 6649 C C . GLN A 1 844 ? 26.282 25.429 -20.212 1.00 91.00 844 GLN A C 1
ATOM 6651 O O . GLN A 1 844 ? 25.691 24.452 -20.667 1.00 91.00 844 GLN A O 1
ATOM 6656 N N . ILE A 1 845 ? 26.443 25.620 -18.905 1.00 90.00 845 ILE A N 1
ATOM 6657 C CA . ILE A 1 845 ? 25.945 24.732 -17.851 1.00 90.00 845 ILE A CA 1
ATOM 6658 C C . ILE A 1 845 ? 25.269 25.570 -16.764 1.00 90.00 845 ILE A C 1
ATOM 6660 O O . ILE A 1 845 ? 25.712 26.679 -16.477 1.00 90.00 845 ILE A O 1
ATOM 6664 N N . ASP A 1 846 ? 24.198 25.042 -16.174 1.00 89.00 846 ASP A N 1
ATOM 6665 C CA . ASP A 1 846 ? 23.481 25.707 -15.082 1.00 89.00 846 ASP A CA 1
ATOM 6666 C C . ASP A 1 846 ? 24.369 25.917 -13.843 1.00 89.00 846 ASP A C 1
ATOM 6668 O O . ASP A 1 846 ? 25.228 25.086 -13.523 1.00 89.00 846 ASP A O 1
ATOM 6672 N N . ASP A 1 847 ? 24.124 27.015 -13.124 1.00 88.56 847 ASP A N 1
ATOM 6673 C CA . ASP A 1 847 ? 24.900 27.444 -11.956 1.00 88.56 847 ASP A CA 1
ATOM 6674 C C . ASP A 1 847 ? 25.002 26.357 -10.877 1.00 88.56 847 ASP A C 1
ATOM 6676 O O . ASP A 1 847 ? 26.058 26.196 -10.255 1.00 88.56 847 ASP A O 1
ATOM 6680 N N . LYS A 1 848 ? 23.932 25.573 -10.666 1.00 90.50 848 LYS A N 1
ATOM 6681 C CA . LYS A 1 848 ? 23.939 24.457 -9.713 1.00 90.50 848 LYS A CA 1
ATOM 6682 C C . LYS A 1 848 ? 24.967 23.417 -10.128 1.00 90.50 848 LYS A C 1
ATOM 6684 O O . LYS A 1 848 ? 25.821 23.031 -9.333 1.00 90.50 848 LYS A O 1
ATOM 6689 N N . TRP A 1 849 ? 24.882 22.940 -11.366 1.00 92.81 849 TRP A N 1
ATOM 6690 C CA . TRP A 1 849 ? 25.741 21.859 -11.842 1.00 92.81 849 TRP A CA 1
ATOM 6691 C C . TRP A 1 849 ? 27.184 22.316 -12.045 1.00 92.81 849 TRP A C 1
ATOM 6693 O O . TRP A 1 849 ? 28.099 21.518 -11.842 1.00 92.81 849 TRP A O 1
ATOM 6703 N N . ARG A 1 850 ? 27.406 23.606 -12.330 1.00 93.88 850 ARG A N 1
ATOM 6704 C CA . ARG A 1 850 ? 28.741 24.213 -12.304 1.00 93.88 850 ARG A CA 1
ATOM 6705 C C . ARG A 1 850 ? 29.355 24.157 -10.908 1.00 93.88 850 ARG A C 1
ATOM 6707 O O . ARG A 1 850 ? 30.484 23.699 -10.765 1.00 93.88 850 ARG A O 1
ATOM 6714 N N . LEU A 1 851 ? 28.597 24.533 -9.875 1.00 93.19 851 LEU A N 1
ATOM 6715 C CA . LEU A 1 851 ? 29.048 24.437 -8.485 1.00 93.19 851 LEU A CA 1
ATOM 6716 C C . LEU A 1 851 ? 29.336 22.986 -8.073 1.00 93.19 851 LEU A C 1
ATOM 6718 O O . LEU A 1 851 ? 30.357 22.725 -7.441 1.00 93.19 851 LEU A O 1
ATOM 6722 N N . VAL A 1 852 ? 28.465 22.039 -8.441 1.00 94.81 852 VAL A N 1
ATOM 6723 C CA . VAL A 1 852 ? 28.688 20.606 -8.181 1.00 94.81 852 VAL A CA 1
ATOM 6724 C C . VAL A 1 852 ? 29.980 20.139 -8.849 1.00 94.81 852 VAL A C 1
ATOM 6726 O O . VAL A 1 852 ? 30.813 19.524 -8.190 1.00 94.81 852 VAL A O 1
ATOM 6729 N N . TRP A 1 853 ? 30.182 20.469 -10.127 1.00 95.44 853 TRP A N 1
ATOM 6730 C CA . TRP A 1 853 ? 31.406 20.128 -10.850 1.00 95.44 853 TRP A CA 1
ATOM 6731 C C . TRP A 1 853 ? 32.656 20.694 -10.163 1.00 95.44 853 TRP A C 1
ATOM 6733 O O . TRP A 1 853 ? 33.627 19.958 -9.982 1.00 95.44 853 TRP A O 1
ATOM 6743 N N . GLU A 1 854 ? 32.626 21.957 -9.722 1.00 93.94 854 GLU A N 1
ATOM 6744 C CA . GLU A 1 854 ? 33.740 22.578 -8.995 1.00 93.94 854 GLU A CA 1
ATOM 6745 C C . GLU A 1 854 ? 34.053 21.833 -7.694 1.00 93.94 854 GLU A C 1
ATOM 6747 O O . GLU A 1 854 ? 35.210 21.532 -7.413 1.00 93.94 854 GLU A O 1
ATOM 6752 N N . VAL A 1 855 ? 33.026 21.526 -6.898 1.00 94.31 855 VAL A N 1
ATOM 6753 C CA . VAL A 1 855 ? 33.172 20.843 -5.605 1.00 94.31 855 VAL A CA 1
ATOM 6754 C C . VAL A 1 855 ? 33.710 19.422 -5.785 1.00 94.31 855 VAL A C 1
ATOM 6756 O O . VAL A 1 855 ? 34.613 19.016 -5.057 1.00 94.31 855 VAL A O 1
ATOM 6759 N N . VAL A 1 856 ? 33.213 18.684 -6.778 1.00 95.12 856 VAL A N 1
ATOM 6760 C CA . VAL A 1 856 ? 33.649 17.309 -7.059 1.00 95.12 856 VAL A CA 1
ATOM 6761 C C . VAL A 1 856 ? 35.098 17.260 -7.555 1.00 95.12 856 VAL A C 1
ATOM 6763 O O . VAL A 1 856 ? 35.847 16.366 -7.169 1.00 95.12 856 VAL A O 1
ATOM 6766 N N . ASN A 1 857 ? 35.520 18.214 -8.391 1.00 92.75 857 ASN A N 1
ATOM 6767 C CA . ASN A 1 857 ? 36.840 18.182 -9.035 1.00 92.75 857 ASN A CA 1
ATOM 6768 C C . ASN A 1 857 ? 37.939 18.926 -8.268 1.00 92.75 857 ASN A C 1
ATOM 6770 O O . ASN A 1 857 ? 39.122 18.640 -8.463 1.00 92.75 857 ASN A O 1
ATOM 6774 N N . HIS A 1 858 ? 37.576 19.884 -7.416 1.00 92.69 858 HIS A N 1
ATOM 6775 C CA . HIS A 1 858 ? 38.532 20.716 -6.679 1.00 92.69 858 HIS A CA 1
ATOM 6776 C C . HIS A 1 858 ? 38.413 20.584 -5.155 1.00 92.69 858 HIS A C 1
ATOM 6778 O O . HIS A 1 858 ? 39.257 21.118 -4.435 1.00 92.69 858 HIS A O 1
ATOM 6784 N N . GLY A 1 859 ? 37.410 19.855 -4.659 1.00 89.31 859 GLY A N 1
ATOM 6785 C CA . GLY A 1 859 ? 37.104 19.757 -3.235 1.00 89.31 859 GLY A CA 1
ATOM 6786 C C . GLY A 1 859 ? 36.421 21.013 -2.685 1.00 89.31 859 GLY A C 1
ATOM 6787 O O . GLY A 1 859 ? 36.191 22.005 -3.383 1.00 89.31 859 GLY A O 1
ATOM 6788 N N . ALA A 1 860 ? 36.085 20.971 -1.398 1.00 93.31 860 ALA A N 1
ATOM 6789 C CA . ALA A 1 860 ? 35.400 22.047 -0.685 1.00 93.31 860 ALA A CA 1
ATOM 6790 C C . ALA A 1 860 ? 36.050 22.376 0.672 1.00 93.31 860 ALA A C 1
ATOM 6792 O O . ALA A 1 860 ? 35.393 22.933 1.550 1.00 93.31 860 ALA A O 1
ATOM 6793 N N . VAL A 1 861 ? 37.339 22.064 0.847 1.00 94.69 861 VAL A N 1
ATOM 6794 C CA . VAL A 1 861 ? 38.068 22.280 2.107 1.00 94.69 861 VAL A CA 1
ATOM 6795 C C . VAL A 1 861 ? 38.009 23.754 2.526 1.00 94.69 861 VAL A C 1
ATOM 6797 O O . VAL A 1 861 ? 38.481 24.630 1.802 1.00 94.69 861 VAL A O 1
ATOM 6800 N N . GLY A 1 862 ? 37.414 24.040 3.687 1.00 90.25 862 GLY A N 1
ATOM 6801 C CA . GLY A 1 862 ? 37.262 25.404 4.211 1.00 90.25 862 GLY A CA 1
ATOM 6802 C C . GLY A 1 862 ? 36.321 26.324 3.418 1.00 90.25 862 GLY A C 1
ATOM 6803 O O . GLY A 1 862 ? 36.293 27.527 3.678 1.00 90.25 862 GLY A O 1
ATOM 6804 N N . ARG A 1 863 ? 35.585 25.806 2.423 1.00 95.19 863 ARG A N 1
ATOM 6805 C CA . ARG A 1 863 ? 34.748 26.610 1.519 1.00 95.19 863 ARG A CA 1
ATOM 6806 C C . ARG A 1 863 ? 33.410 26.964 2.170 1.00 95.19 863 ARG A C 1
ATOM 6808 O O . ARG A 1 863 ? 32.806 26.129 2.839 1.00 95.19 863 ARG A O 1
ATOM 6815 N N . ASP A 1 864 ? 32.922 28.178 1.920 1.00 94.62 864 ASP A N 1
ATOM 6816 C CA . ASP A 1 864 ? 31.556 28.565 2.281 1.00 94.62 864 ASP A CA 1
ATOM 6817 C C . ASP A 1 864 ? 30.563 28.125 1.198 1.00 94.62 864 ASP A C 1
ATOM 6819 O O . ASP A 1 864 ? 30.603 28.587 0.054 1.00 94.62 864 ASP A O 1
ATOM 6823 N N . LEU A 1 865 ? 29.695 27.193 1.574 1.00 93.88 865 LEU A N 1
ATOM 6824 C CA . LEU A 1 865 ? 28.631 26.611 0.764 1.00 93.88 865 LEU A CA 1
ATOM 6825 C C . LEU A 1 865 ? 27.247 26.872 1.379 1.00 93.88 865 LEU A C 1
ATOM 6827 O O . LEU A 1 865 ? 26.262 26.288 0.932 1.00 93.88 865 LEU A O 1
ATOM 6831 N N . SER A 1 866 ? 27.153 27.778 2.354 1.00 93.06 866 SER A N 1
ATOM 6832 C CA . SER A 1 866 ? 25.920 28.054 3.086 1.00 93.06 866 SER A CA 1
ATOM 6833 C C . SER A 1 866 ? 24.767 28.445 2.148 1.00 93.06 866 SER A C 1
ATOM 6835 O O . SER A 1 866 ? 24.916 29.288 1.258 1.00 93.06 866 SER A O 1
ATOM 6837 N N . GLY A 1 867 ? 23.601 27.819 2.329 1.00 89.38 867 GLY A N 1
ATOM 6838 C CA . GLY A 1 867 ? 22.393 28.065 1.532 1.00 89.38 867 GLY A CA 1
ATOM 6839 C C . GLY A 1 867 ? 22.452 27.604 0.068 1.00 89.38 867 GLY A C 1
ATOM 6840 O O . GLY A 1 867 ? 21.538 27.919 -0.698 1.00 89.38 867 GLY A O 1
ATOM 6841 N N . LYS A 1 868 ? 23.507 26.897 -0.362 1.00 93.38 868 LYS A N 1
ATOM 6842 C CA . LYS A 1 868 ? 23.630 26.394 -1.742 1.00 93.38 868 LYS A CA 1
ATOM 6843 C C . LYS A 1 868 ? 22.771 25.147 -1.974 1.00 93.38 868 LYS A C 1
ATOM 6845 O O . LYS A 1 868 ? 22.497 24.385 -1.053 1.00 93.38 868 LYS A O 1
ATOM 6850 N N . ASP A 1 869 ? 22.347 24.928 -3.220 1.00 89.94 869 ASP A N 1
ATOM 6851 C CA . ASP A 1 869 ? 21.606 23.726 -3.626 1.00 89.94 869 ASP A CA 1
ATOM 6852 C C . ASP A 1 869 ? 22.576 22.670 -4.167 1.00 89.94 869 ASP A C 1
ATOM 6854 O O . ASP A 1 869 ? 23.143 22.841 -5.242 1.00 89.94 869 ASP A O 1
ATOM 6858 N N . LEU A 1 870 ? 22.751 21.573 -3.430 1.00 92.50 870 LEU A N 1
ATOM 6859 C CA . LEU A 1 870 ? 23.556 20.414 -3.826 1.00 92.50 870 LEU A CA 1
ATOM 6860 C C . LEU A 1 870 ? 22.697 19.140 -3.890 1.00 92.50 870 LEU A C 1
ATOM 6862 O O . LEU A 1 870 ? 23.207 18.020 -3.814 1.00 92.50 870 LEU A O 1
ATOM 6866 N N . ARG A 1 871 ? 21.374 19.291 -4.025 1.00 91.94 871 ARG A N 1
ATOM 6867 C CA . ARG A 1 871 ? 20.435 18.169 -3.996 1.00 91.94 871 ARG A CA 1
ATOM 6868 C C . ARG A 1 871 ? 20.701 17.178 -5.105 1.00 91.94 871 ARG A C 1
ATOM 6870 O O . ARG A 1 871 ? 20.898 17.579 -6.256 1.00 91.94 871 ARG A O 1
ATOM 6877 N N . GLN A 1 872 ? 20.585 15.901 -4.754 1.00 90.00 872 GLN A N 1
ATOM 6878 C CA . GLN A 1 872 ? 20.717 14.764 -5.664 1.00 90.00 872 GLN A CA 1
ATOM 6879 C C . GLN A 1 872 ? 22.031 14.749 -6.464 1.00 90.00 872 GLN A C 1
ATOM 6881 O O . GLN A 1 872 ? 22.121 14.096 -7.499 1.00 90.00 872 GLN A O 1
ATOM 6886 N N . ALA A 1 873 ? 23.052 15.479 -6.017 1.00 93.56 873 ALA A N 1
ATOM 6887 C CA . ALA A 1 873 ? 24.364 15.455 -6.639 1.00 93.56 873 ALA A CA 1
ATOM 6888 C C . ALA A 1 873 ? 25.136 14.194 -6.228 1.00 93.56 873 ALA A C 1
ATOM 6890 O O . ALA A 1 873 ? 24.961 13.683 -5.116 1.00 93.56 873 ALA A O 1
ATOM 6891 N N . ASP A 1 874 ? 26.007 13.707 -7.111 1.00 93.06 874 ASP A N 1
ATOM 6892 C CA . ASP A 1 874 ? 26.997 12.703 -6.734 1.00 93.06 874 ASP A CA 1
ATOM 6893 C C . ASP A 1 874 ? 28.219 13.389 -6.110 1.00 93.06 874 ASP A C 1
ATOM 6895 O O . ASP A 1 874 ? 28.971 14.076 -6.794 1.00 93.06 874 ASP A O 1
ATOM 6899 N N . MET A 1 875 ? 28.372 13.239 -4.793 1.00 93.31 875 MET A N 1
ATOM 6900 C CA . MET A 1 875 ? 29.437 13.835 -3.977 1.00 93.31 875 MET A CA 1
ATOM 6901 C C . MET A 1 875 ? 30.340 12.752 -3.372 1.00 93.31 875 MET A C 1
ATOM 6903 O O . MET A 1 875 ? 30.930 12.934 -2.301 1.00 93.31 875 MET A O 1
ATOM 6907 N N . HIS A 1 876 ? 30.417 11.596 -4.034 1.00 92.12 876 HIS A N 1
ATOM 6908 C CA . HIS A 1 876 ? 31.231 10.478 -3.590 1.00 92.12 876 HIS A CA 1
ATOM 6909 C C . HIS A 1 876 ? 32.701 10.890 -3.423 1.00 92.12 876 HIS A C 1
ATOM 6911 O O . HIS A 1 876 ? 33.298 11.476 -4.323 1.00 92.12 876 HIS A O 1
ATOM 6917 N N . ALA A 1 877 ? 33.279 10.558 -2.266 1.00 91.38 877 ALA A N 1
ATOM 6918 C CA . ALA A 1 877 ? 34.685 10.800 -1.930 1.00 91.38 877 ALA A CA 1
ATOM 6919 C C . ALA A 1 877 ? 35.147 12.275 -1.962 1.00 91.38 877 ALA A C 1
ATOM 6921 O O . ALA A 1 877 ? 36.348 12.545 -2.001 1.00 91.38 877 ALA A O 1
ATOM 6922 N N . VAL A 1 878 ? 34.222 13.241 -1.909 1.00 94.31 878 VAL A N 1
ATOM 6923 C CA . VAL A 1 878 ? 34.563 14.672 -1.867 1.00 94.31 878 VAL A CA 1
ATOM 6924 C C . VAL A 1 878 ? 35.099 15.075 -0.490 1.00 94.31 878 VAL A C 1
ATOM 6926 O O . VAL A 1 878 ? 34.569 14.667 0.546 1.00 94.31 878 VAL A O 1
ATOM 6929 N N . ASP A 1 879 ? 36.135 15.919 -0.467 1.00 94.12 879 ASP A N 1
ATOM 6930 C CA . ASP A 1 879 ? 36.671 16.502 0.766 1.00 94.12 879 ASP A CA 1
ATOM 6931 C C . ASP A 1 879 ? 35.971 17.824 1.121 1.00 94.12 879 ASP A C 1
ATOM 6933 O O . ASP A 1 879 ? 36.218 18.865 0.508 1.00 94.12 879 ASP A O 1
ATOM 6937 N N . PHE A 1 880 ? 35.102 17.770 2.131 1.00 94.88 880 PHE A N 1
ATOM 6938 C CA . PHE A 1 880 ? 34.396 18.898 2.744 1.00 94.88 880 PHE A CA 1
ATOM 6939 C C . PHE A 1 880 ? 35.039 19.344 4.065 1.00 94.88 880 PHE A C 1
ATOM 6941 O O . PHE A 1 880 ? 34.394 20.028 4.863 1.00 94.88 880 PHE A O 1
ATOM 6948 N N . SER A 1 881 ? 36.281 18.952 4.361 1.00 94.19 881 SER A N 1
ATOM 6949 C CA . SER A 1 881 ? 36.859 19.242 5.672 1.00 94.19 881 SER A CA 1
ATOM 6950 C C . SER A 1 881 ? 36.929 20.748 5.968 1.00 94.19 881 SER A C 1
ATOM 6952 O O . SER A 1 881 ? 37.429 21.548 5.181 1.00 94.19 881 SER A O 1
ATOM 6954 N N . GLY A 1 882 ? 36.373 21.170 7.105 1.00 92.75 882 GLY A N 1
ATOM 6955 C CA . GLY A 1 882 ? 36.287 22.587 7.480 1.00 92.75 882 GLY A CA 1
ATOM 6956 C C . GLY A 1 882 ? 35.294 23.441 6.675 1.00 92.75 882 GLY A C 1
ATOM 6957 O O . GLY A 1 882 ? 35.296 24.656 6.849 1.00 92.75 882 GLY A O 1
ATOM 6958 N N . ALA A 1 883 ? 34.479 22.861 5.786 1.00 95.88 883 ALA A N 1
ATOM 6959 C CA . ALA A 1 883 ? 33.508 23.608 4.981 1.00 95.88 883 ALA A CA 1
ATOM 6960 C C . ALA A 1 883 ? 32.355 24.183 5.827 1.00 95.88 883 ALA A C 1
ATOM 6962 O O . ALA A 1 883 ? 31.912 23.555 6.791 1.00 95.88 883 ALA A O 1
ATOM 6963 N N . LEU A 1 884 ? 31.816 25.341 5.436 1.00 94.56 884 LEU A N 1
ATOM 6964 C CA . LEU A 1 884 ? 30.582 25.892 6.008 1.00 94.56 884 LEU A CA 1
ATOM 6965 C C . LEU A 1 884 ? 29.400 25.457 5.140 1.00 94.56 884 LEU A C 1
ATOM 6967 O O . LEU A 1 884 ? 29.265 25.906 4.007 1.00 94.56 884 LEU A O 1
ATOM 6971 N N . LEU A 1 885 ? 28.550 24.578 5.661 1.00 93.00 885 LEU A N 1
ATOM 6972 C CA . LEU A 1 885 ? 27.396 24.001 4.966 1.00 93.00 885 LEU A CA 1
ATOM 6973 C C . LEU A 1 885 ? 26.064 24.476 5.570 1.00 93.00 885 LEU A C 1
ATOM 6975 O O . LEU A 1 885 ? 25.033 23.837 5.373 1.00 93.00 885 LEU A O 1
ATOM 6979 N N . ILE A 1 886 ? 26.039 25.616 6.257 1.00 93.25 886 ILE A N 1
ATOM 6980 C CA . ILE A 1 886 ? 24.864 26.093 6.995 1.00 93.25 886 ILE A CA 1
ATOM 6981 C C . ILE A 1 886 ? 23.670 26.306 6.047 1.00 93.25 886 ILE A C 1
ATOM 6983 O O . ILE A 1 886 ? 23.738 27.108 5.117 1.00 93.25 886 ILE A O 1
ATOM 6987 N N . GLY A 1 887 ? 22.557 25.598 6.262 1.00 89.19 887 GLY A N 1
ATOM 6988 C CA . GLY A 1 887 ? 21.360 25.707 5.414 1.00 89.19 887 GLY A CA 1
ATOM 6989 C C . GLY A 1 887 ? 21.529 25.194 3.975 1.00 89.19 887 GLY A C 1
ATOM 6990 O O . GLY A 1 887 ? 20.703 25.512 3.119 1.00 89.19 887 GLY A O 1
ATOM 6991 N N . THR A 1 888 ? 22.614 24.475 3.675 1.00 95.06 888 THR A N 1
ATOM 6992 C CA . THR A 1 888 ? 22.873 23.899 2.342 1.00 95.06 888 THR A CA 1
ATOM 6993 C C . THR A 1 888 ? 21.880 22.787 2.066 1.00 95.06 888 THR A C 1
ATOM 6995 O O . THR A 1 888 ? 21.666 21.945 2.917 1.00 95.06 888 THR A O 1
ATOM 6998 N N . ASN A 1 889 ? 21.297 22.708 0.877 1.00 90.94 889 ASN A N 1
ATOM 6999 C CA . ASN A 1 889 ? 20.361 21.631 0.584 1.00 90.94 889 ASN A CA 1
ATOM 7000 C C . ASN A 1 889 ? 21.090 20.389 0.054 1.00 90.94 889 ASN A C 1
ATOM 7002 O O . ASN A 1 889 ? 21.405 20.321 -1.135 1.00 90.94 889 ASN A O 1
ATOM 7006 N N . LEU A 1 890 ? 21.328 19.402 0.922 1.00 90.81 890 LEU A N 1
ATOM 7007 C CA . LEU A 1 890 ? 21.964 18.119 0.582 1.00 90.81 890 LEU A CA 1
ATOM 7008 C C . LEU A 1 890 ? 20.958 16.980 0.337 1.00 90.81 890 LEU A C 1
ATOM 7010 O O . LEU A 1 890 ? 21.338 15.809 0.260 1.00 90.81 890 LEU A O 1
ATOM 7014 N N . SER A 1 891 ? 19.665 17.291 0.198 1.00 91.50 891 SER A N 1
ATOM 7015 C CA . SER A 1 891 ? 18.614 16.273 0.075 1.00 91.50 891 SER A CA 1
ATOM 7016 C C . SER A 1 891 ? 18.878 15.320 -1.094 1.00 91.50 891 SER A C 1
ATOM 7018 O O . SER A 1 891 ? 18.981 15.731 -2.253 1.00 91.50 891 SER A O 1
ATOM 7020 N N . GLY A 1 892 ? 18.984 14.027 -0.783 1.00 88.12 892 GLY A N 1
ATOM 7021 C CA . GLY A 1 892 ? 19.238 12.974 -1.762 1.00 88.12 892 GLY A CA 1
ATOM 7022 C C . GLY A 1 892 ? 20.645 12.969 -2.365 1.00 88.12 892 GLY A C 1
ATOM 7023 O O . GLY A 1 892 ? 20.863 12.204 -3.289 1.00 88.12 892 GLY A O 1
ATOM 7024 N N . ALA A 1 893 ? 21.598 13.784 -1.907 1.00 92.94 893 ALA A N 1
ATOM 7025 C CA . ALA A 1 893 ? 22.971 13.737 -2.414 1.00 92.94 893 ALA A CA 1
ATOM 7026 C C . ALA A 1 893 ? 23.692 12.435 -2.003 1.00 92.94 893 ALA A C 1
ATOM 7028 O O . ALA A 1 893 ? 23.485 11.912 -0.905 1.00 92.94 893 ALA A O 1
ATOM 7029 N N . ASN A 1 894 ? 24.570 11.915 -2.865 1.00 93.31 894 ASN A N 1
ATOM 7030 C CA . ASN A 1 894 ? 25.423 10.772 -2.538 1.00 93.31 894 ASN A CA 1
ATOM 7031 C C . ASN A 1 894 ? 26.698 11.250 -1.831 1.00 93.31 894 ASN A C 1
ATOM 7033 O O . ASN A 1 894 ? 27.637 11.674 -2.489 1.00 93.31 894 ASN A O 1
ATOM 7037 N N . LEU A 1 895 ? 26.746 11.155 -0.501 1.00 92.50 895 LEU A N 1
ATOM 7038 C CA . LEU A 1 895 ? 27.907 11.541 0.323 1.00 92.50 895 LEU A CA 1
ATOM 7039 C C . LEU A 1 895 ? 28.794 10.349 0.718 1.00 92.50 895 LEU A C 1
ATOM 7041 O O . LEU A 1 895 ? 29.549 10.417 1.691 1.00 92.50 895 LEU A O 1
ATOM 7045 N N . LYS A 1 896 ? 28.684 9.218 0.016 1.00 93.94 896 LYS A N 1
ATOM 7046 C CA . LYS A 1 896 ? 29.457 8.021 0.346 1.00 93.94 896 LYS A CA 1
ATOM 7047 C C . LYS A 1 896 ? 30.959 8.322 0.283 1.00 93.94 896 LYS A C 1
ATOM 7049 O O . LYS A 1 896 ? 31.440 8.838 -0.720 1.00 93.94 896 LYS A O 1
ATOM 7054 N N . ASP A 1 897 ? 31.690 7.960 1.333 1.00 92.62 897 ASP A N 1
ATOM 7055 C CA . ASP A 1 897 ? 33.142 8.157 1.470 1.00 92.62 897 ASP A CA 1
ATOM 7056 C C . ASP A 1 897 ? 33.613 9.630 1.464 1.00 92.62 897 ASP A C 1
ATOM 7058 O O . ASP A 1 897 ? 34.812 9.891 1.404 1.00 92.62 897 ASP A O 1
ATOM 7062 N N . ALA A 1 898 ? 32.699 10.602 1.570 1.00 93.75 898 ALA A N 1
ATOM 7063 C CA . ALA A 1 898 ? 33.048 12.017 1.681 1.00 93.75 898 ALA A CA 1
ATOM 7064 C C . ALA A 1 898 ? 33.694 12.346 3.045 1.00 93.75 898 ALA A C 1
ATOM 7066 O O . ALA A 1 898 ? 33.275 11.839 4.091 1.00 93.75 898 ALA A O 1
ATOM 7067 N N . ASN A 1 899 ? 34.690 13.237 3.057 1.00 94.00 899 ASN A N 1
ATOM 7068 C CA . ASN A 1 899 ? 35.336 13.702 4.286 1.00 94.00 899 ASN A CA 1
ATOM 7069 C C . ASN A 1 899 ? 34.641 14.960 4.823 1.00 94.00 899 ASN A C 1
ATOM 7071 O O . ASN A 1 899 ? 34.832 16.047 4.296 1.00 94.00 899 ASN A O 1
ATOM 7075 N N . LEU A 1 900 ? 33.876 14.824 5.907 1.00 93.69 900 LEU A N 1
ATOM 7076 C CA . LEU A 1 900 ? 33.141 15.925 6.555 1.00 93.69 900 LEU A CA 1
ATOM 7077 C C . LEU A 1 900 ? 33.817 16.433 7.843 1.00 93.69 900 LEU A C 1
ATOM 7079 O O . LEU A 1 900 ? 33.187 17.083 8.678 1.00 93.69 900 LEU A O 1
ATOM 7083 N N . SER A 1 901 ? 35.096 16.116 8.051 1.00 94.50 901 SER A N 1
ATOM 7084 C CA . SER A 1 901 ? 35.804 16.465 9.288 1.00 94.50 901 SER A CA 1
ATOM 7085 C C . SER A 1 901 ? 35.823 17.980 9.519 1.00 94.50 901 SER A C 1
ATOM 7087 O O . SER A 1 901 ? 36.326 18.728 8.688 1.00 94.50 901 SER A O 1
ATOM 7089 N N . ASN A 1 902 ? 35.333 18.440 10.672 1.00 93.44 902 ASN A N 1
ATOM 7090 C CA . ASN A 1 902 ? 35.251 19.862 11.047 1.00 93.44 902 ASN A CA 1
ATOM 7091 C C . ASN A 1 902 ? 34.338 20.740 10.162 1.00 93.44 902 ASN A C 1
ATOM 7093 O O . ASN A 1 902 ? 34.461 21.961 10.220 1.00 93.44 902 ASN A O 1
ATOM 7097 N N . ALA A 1 903 ? 33.444 20.163 9.354 1.00 94.38 903 ALA A N 1
ATOM 7098 C CA . ALA A 1 903 ? 32.454 20.936 8.600 1.00 94.38 903 ALA A CA 1
ATOM 7099 C C . ALA A 1 903 ? 31.291 21.422 9.496 1.00 94.38 903 ALA A C 1
ATOM 7101 O O . ALA A 1 903 ? 30.870 20.705 10.408 1.00 94.38 903 ALA A O 1
ATOM 7102 N N . ASP A 1 904 ? 30.743 22.612 9.227 1.00 92.38 904 ASP A N 1
ATOM 7103 C CA . ASP A 1 904 ? 29.552 23.148 9.909 1.00 92.38 904 ASP A CA 1
ATOM 7104 C C . ASP A 1 904 ? 28.275 22.795 9.134 1.00 92.38 904 ASP A C 1
ATOM 7106 O O . ASP A 1 904 ? 27.998 23.370 8.087 1.00 92.38 904 ASP A O 1
ATOM 7110 N N . LEU A 1 905 ? 27.493 21.849 9.659 1.00 91.75 905 LEU A N 1
ATOM 7111 C CA . LEU A 1 905 ? 26.296 21.284 9.019 1.00 91.75 905 LEU A CA 1
ATOM 7112 C C . LEU A 1 905 ? 24.974 21.853 9.565 1.00 91.75 905 LEU A C 1
ATOM 7114 O O . LEU A 1 905 ? 23.924 21.225 9.426 1.00 91.75 905 LEU A O 1
ATOM 7118 N N . ASN A 1 906 ? 24.985 23.003 10.240 1.00 90.56 906 ASN A N 1
ATOM 7119 C CA . ASN A 1 906 ? 23.766 23.536 10.850 1.00 90.56 906 ASN A CA 1
ATOM 7120 C C . ASN A 1 906 ? 22.665 23.823 9.808 1.00 90.56 906 ASN A C 1
ATOM 7122 O O . ASN A 1 906 ? 22.749 24.769 9.033 1.00 90.56 906 ASN A O 1
ATOM 7126 N N . GLY A 1 907 ? 21.594 23.024 9.820 1.00 82.19 907 GLY A N 1
ATOM 7127 C CA . GLY A 1 907 ? 20.465 23.163 8.892 1.00 82.19 907 GLY A CA 1
ATOM 7128 C C . GLY A 1 907 ? 20.716 22.635 7.474 1.00 82.19 907 GLY A C 1
ATOM 7129 O O . GLY A 1 907 ? 19.930 22.977 6.591 1.00 82.19 907 GLY A O 1
ATOM 7130 N N . ALA A 1 908 ? 21.793 21.867 7.269 1.00 79.50 908 ALA A N 1
ATOM 7131 C CA . ALA A 1 908 ? 22.145 21.221 6.001 1.00 79.50 908 ALA A CA 1
ATOM 7132 C C . ALA A 1 908 ? 21.319 19.953 5.692 1.00 79.50 908 ALA A C 1
ATOM 7134 O O . ALA A 1 908 ? 20.832 19.327 6.666 1.00 79.50 908 ALA A O 1
#

Radius of gyration: 38.17 Å; Cα contacts (8 Å, |Δi|>4): 1395; chains: 1; bounding box: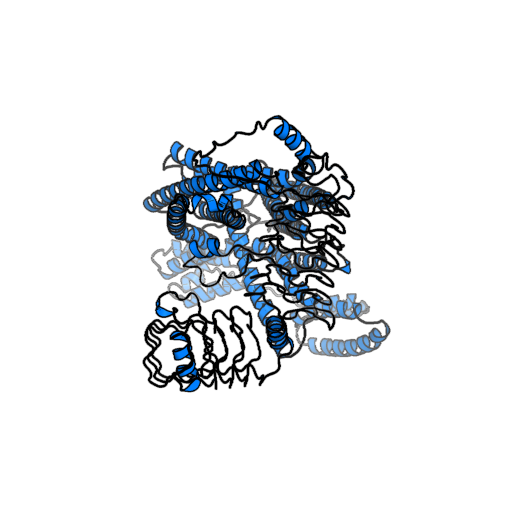 73×96×128 Å